Protein AF-0000000080673385 (afdb_homodimer)

Foldseek 3Di:
DDDPDDDPPPDDDPDPPPPPPPPPDDPFADWDQVLPQDDDPPDDRNPQAFFPDDDDAEVQQVDDPVRQQVLQDLLVFDWGWRPCQVPFFLSKAWIWTFFNPPDRHALKYKAKDKDKAWQDDPPPDPVPPPDDPPDDDDDDDPDDDPPPPPPPPCVVVVRVPTDIWMKIKMKMKAFDPHNRQNVLCRPPLVVQLRVQCSNCVVVLVVQLVVVVVVVVVVVPVPCPPDVVDPPPPVVVPDDGSVNSSLVSNQRSLVVSQVVVVVVSVNHSDDGFIWMWMWMQTPQKIKIWGFAQWWKWWFDPVAIGTQDHHAWCVVCLLLLQVVCVVPVVLCPLQADSKDWPDQDDPVQAQHKTWIDGSVDPDIDIDGDHPSNNHHHQWDDPDPAIAGVSHHTIQEGHDQQRIADDPPRRRDVVRYYSGIDMGMDRNVPDPDADQLTKMKIKDVLLCVVDPRRRLSVLSNVQVVVDDSVDSCSSNVSNSSSNDQQQADQDPPDSSFHAGPVGHGHGSRMIIMMIRGSNCSNPPDPPPPPPPPPPPPPPD/DDDPDDDPPPDDDPDPPPPPPPPPDDPFADWDQVLPQDDDPPPDRNPQAFFPDDDDAEVQQVDDPVVQQVLQDLLVFDWGWRPCQVPFFLSKAWIWTFFNPPDRHALKYKAKDKDKAWQDDPPPDPPPPPPDDPPDDDDDPPDDDPPPPPPPPCVVVVRVPTDIWMKIKMKMKAFDPHNRLNVLCRVPLVVQLRVQCSNCVVVLVVQLVVVVVVVVVVVPVPCPPDVVDCPPPVVVPDDGSVNSSLVSNQRSLVVSQVVVVVVSVNHSDDGFIWMWMWMQTPQKIKIWGFAQWWKWWFDPVAIGTQDHHAWCVVCLLLLLVVCVVPVVLCPLQADSKDWPDQDDPVQAQHKTWIDGSVDPDIDIDGDHPSNNHHHQWDDPDPAIAGVSHHTIQEGHDQQRIADDPPRGRDVVRYYSGIDMGMDRNVPDPDADQLTKMKIKDVLLCVVDPRRRLNVLSNVQVVPDDSVDSCSSNVSNSSSNDQQQADQDPPDSSFHAGPVGHGHGSRMIIMMIRGSNCSNPPDPPPPPPPPPPPPPPD

InterPro domains:
  IPR001932 PPM-type phosphatase-like domain [PF00481] (228-350)
  IPR001932 PPM-type phosphatase-like domain [PF00481] (383-488)
  IPR001932 PPM-type phosphatase-like domain [PS51746] (121-515)
  IPR001932 PPM-type phosphatase-like domain [SM00332] (125-513)
  IPR001932 PPM-type phosphatase-like domain [cd00143] (166-515)
  IPR015655 Protein phosphatase 2C [PTHR13832] (132-512)
  IPR036457 PPM-type phosphatase-like domain superfamily [G3DSA:3.60.40.10] (94-518)
  IPR036457 PPM-type phosphatase-like domain superfamily [SSF81606] (78-516)

Organism: Caenorhabditis japonica (NCBI:txid281687)

Sequence (1074 aa):
MDIAAKVMSVVGRTSTSSEPTTSSPAKIGKVMDVSDGAFIGGFIPSLIEKQKYPYSRPEFLFFSEEEITLSSDHSVRPVLCPRFPHRMPLYVGYAEAINAGKTLQNEDQASAKMLVLTQQGCMEASAINGNKETTNGVSNEIDDDVMLTPGTDDSDKLALFAPRADAALFNLFDGHAGSAVAVVASKCLHEHVKARLCEVLDMLLSMDRKENLNFGKHRSESSYSMSRMSISEDEESRIKSEHLVKGALESAFLEMDEQISQDKQVWRLPGGCAVISVLVLLGKLYVANAGDCRAVLVTSDGTKALSKDLTPGSERKRLQELAYRSPELIGNSFSRLEYSRKLTRKDLKSRVLYRDWFMDGWAMKTVKECDLRPPLISASSKKRRLLNTIGVSRGFGDHHLLTVDEKLSIKPFLSAVPEITVTNLRDMDTLTDKDVVIMASDGLWDVLTNEDAGLIVRSTLGSTDSSDSSRYTQAAQELVAAARGQQQAGNLKRWAMNTGGHASYDDITVFVIPLKYCAAPPTNLEEEEDDDMLSLEMDIAAKVMSVVGRTSTSSEPTTSSPAKIGKVMDVSDGAFIGGFIPSLIEKQKYPYSRPEFLFFSEEEITLSSDHSVRPVLCPRFPHRMPLYVGYAEAINAGKTLQNEDQASAKMLVLTQQGCMEASAINGNKETTNGVSNEIDDDVMLTPGTDDSDKLALFAPRADAALFNLFDGHAGSAVAVVASKCLHEHVKARLCEVLDMLLSMDRKENLNFGKHRSESSYSMSRMSISEDEESRIKSEHLVKGALESAFLEMDEQISQDKQVWRLPGGCAVISVLVLLGKLYVANAGDCRAVLVTSDGTKALSKDLTPGSERKRLQELAYRSPELIGNSFSRLEYSRKLTRKDLKSRVLYRDWFMDGWAMKTVKECDLRPPLISASSKKRRLLNTIGVSRGFGDHHLLTVDEKLSIKPFLSAVPEITVTNLRDMDTLTDKDVVIMASDGLWDVLTNEDAGLIVRSTLGSTDSSDSSRYTQAAQELVAAARGQQQAGNLKRWAMNTGGHASYDDITVFVIPLKYCAAPPTNLEEEEDDDMLSLE

Nearest PDB structures (foldseek):
  7n0z-assembly1_A  TM=9.622E-01  e=9.707E-46  Homo sapiens
  7l4j-assembly1_A  TM=9.646E-01  e=2.112E-45  Homo sapiens
  7l4j-assembly1_B  TM=9.594E-01  e=1.432E-45  Homo sapiens
  7kpr-assembly1_A  TM=9.391E-01  e=6.580E-46  Homo sapiens
  7l4i-assembly1_A  TM=9.632E-01  e=1.476E-44  Homo sapiens

Structure (mmCIF, N/CA/C/O backbone):
data_AF-0000000080673385-model_v1
#
loop_
_entity.id
_entity.type
_entity.pdbx_description
1 polymer 'PPM-type phosphatase domain-containing protein'
#
loop_
_atom_site.group_PDB
_atom_site.id
_atom_site.type_symbol
_atom_site.label_atom_id
_atom_site.label_alt_id
_atom_site.label_comp_id
_atom_site.label_asym_id
_atom_site.label_entity_id
_atom_site.label_seq_id
_atom_site.pdbx_PDB_ins_code
_atom_site.Cartn_x
_atom_site.Cartn_y
_atom_site.Cartn_z
_atom_site.occupancy
_atom_site.B_iso_or_equiv
_atom_site.auth_seq_id
_atom_site.auth_comp_id
_atom_site.auth_asym_id
_atom_site.auth_atom_id
_atom_site.pdbx_PDB_model_num
ATOM 1 N N . MET A 1 1 ? -67 -52.25 -28.266 1 21.48 1 MET A N 1
ATOM 2 C CA . MET A 1 1 ? -66.188 -51.469 -29.188 1 21.48 1 MET A CA 1
ATOM 3 C C . MET A 1 1 ? -66.188 -50 -28.828 1 21.48 1 MET A C 1
ATOM 5 O O . MET A 1 1 ? -67.25 -49.375 -28.781 1 21.48 1 MET A O 1
ATOM 9 N N . ASP A 1 2 ? -65.188 -49.312 -27.984 1 19.42 2 ASP A N 1
ATOM 10 C CA . ASP A 1 2 ? -65.188 -48.375 -26.859 1 19.42 2 ASP A CA 1
ATOM 11 C C . ASP A 1 2 ? -65.438 -46.969 -27.344 1 19.42 2 ASP A C 1
ATOM 13 O O . ASP A 1 2 ? -64.875 -46.531 -28.359 1 19.42 2 ASP A O 1
ATOM 17 N N . ILE A 1 3 ? -66.312 -46.062 -26.766 1 18.28 3 ILE A N 1
ATOM 18 C CA . ILE A 1 3 ? -67.312 -45 -26.906 1 18.28 3 ILE A CA 1
ATOM 19 C C . ILE A 1 3 ? -66.625 -43.625 -26.75 1 18.28 3 ILE A C 1
ATOM 21 O O . ILE A 1 3 ? -67.25 -42.594 -26.984 1 18.28 3 ILE A O 1
ATOM 25 N N . ALA A 1 4 ? -65.375 -43.531 -26.016 1 18.19 4 ALA A N 1
ATOM 26 C CA . ALA A 1 4 ? -65.25 -42.344 -25.156 1 18.19 4 ALA A CA 1
ATOM 27 C C . ALA A 1 4 ? -64.938 -41.094 -25.969 1 18.19 4 ALA A C 1
ATOM 29 O O . ALA A 1 4 ? -63.781 -40.906 -26.391 1 18.19 4 ALA A O 1
ATOM 30 N N . ALA A 1 5 ? -65.688 -40.406 -26.703 1 15.88 5 ALA A N 1
ATOM 31 C CA . ALA A 1 5 ? -65.625 -39.438 -27.781 1 15.88 5 ALA A CA 1
ATOM 32 C C . ALA A 1 5 ? -65.438 -38.031 -27.219 1 15.88 5 ALA A C 1
ATOM 34 O O . ALA A 1 5 ? -65.438 -37.031 -27.984 1 15.88 5 ALA A O 1
ATOM 35 N N . LYS A 1 6 ? -65.5 -37.969 -25.828 1 17.67 6 LYS A N 1
ATOM 36 C CA . LYS A 1 6 ? -66.188 -36.688 -25.531 1 17.67 6 LYS A CA 1
ATOM 37 C C . LYS A 1 6 ? -65.5 -35.531 -26.266 1 17.67 6 LYS A C 1
ATOM 39 O O . LYS A 1 6 ? -64.375 -35.656 -26.734 1 17.67 6 LYS A O 1
ATOM 44 N N . VAL A 1 7 ? -65.438 -34.312 -25.578 1 17.64 7 VAL A N 1
ATOM 45 C CA . VAL A 1 7 ? -65.938 -32.938 -25.484 1 17.64 7 VAL A CA 1
ATOM 46 C C . VAL A 1 7 ? -64.75 -31.969 -25.781 1 17.64 7 VAL A C 1
ATOM 48 O O . VAL A 1 7 ? -63.75 -32 -25.125 1 17.64 7 VAL A O 1
ATOM 51 N N . MET A 1 8 ? -64.562 -31.375 -27 1 19.7 8 MET A N 1
ATOM 52 C CA . MET A 1 8 ? -63.531 -30.531 -27.594 1 19.7 8 MET A CA 1
ATOM 53 C C . MET A 1 8 ? -63.531 -29.141 -26.969 1 19.7 8 MET A C 1
ATOM 55 O O . MET A 1 8 ? -64.188 -28.219 -27.516 1 19.7 8 MET A O 1
ATOM 59 N N . SER A 1 9 ? -63.844 -29.062 -25.625 1 18.08 9 SER A N 1
ATOM 60 C CA . SER A 1 9 ? -64.188 -27.703 -25.188 1 18.08 9 SER A CA 1
ATOM 61 C C . SER A 1 9 ? -63.094 -26.703 -25.562 1 18.08 9 SER A C 1
ATOM 63 O O . SER A 1 9 ? -61.906 -26.969 -25.375 1 18.08 9 SER A O 1
ATOM 65 N N . VAL A 1 10 ? -63.344 -25.766 -26.484 1 21.64 10 VAL A N 1
ATOM 66 C CA . VAL A 1 10 ? -62.688 -24.656 -27.188 1 21.64 10 VAL A CA 1
ATOM 67 C C . VAL A 1 10 ? -62.344 -23.547 -26.188 1 21.64 10 VAL A C 1
ATOM 69 O O . VAL A 1 10 ? -63.094 -22.594 -26.031 1 21.64 10 VAL A O 1
ATOM 72 N N . VAL A 1 11 ? -61.969 -23.891 -24.922 1 20.58 11 VAL A N 1
ATOM 73 C CA . VAL A 1 11 ? -61.906 -22.906 -23.844 1 20.58 11 VAL A CA 1
ATOM 74 C C . VAL A 1 11 ? -61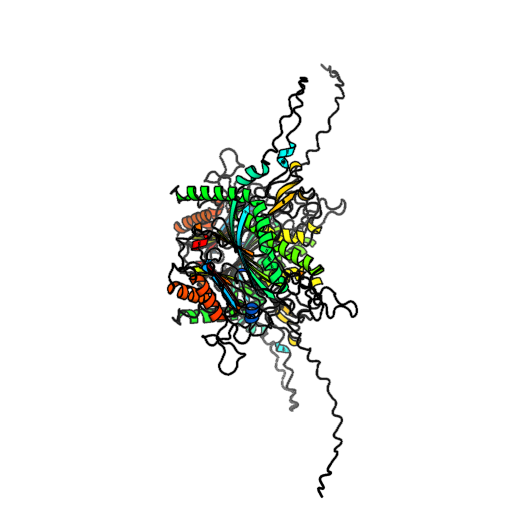.094 -21.703 -24.281 1 20.58 11 VAL A C 1
ATOM 76 O O . VAL A 1 11 ? -60.188 -21.828 -25.109 1 20.58 11 VAL A O 1
ATOM 79 N N . GLY A 1 12 ? -61.406 -20.469 -23.656 1 20.03 12 GLY A N 1
ATOM 80 C CA . GLY A 1 12 ? -61.375 -19.016 -23.734 1 20.03 12 GLY A CA 1
ATOM 81 C C . GLY A 1 12 ? -59.969 -18.438 -23.781 1 20.03 12 GLY A C 1
ATOM 82 O O . GLY A 1 12 ? -59 -19.078 -23.328 1 20.03 12 GLY A O 1
ATOM 83 N N . ARG A 1 13 ? -59.688 -17.328 -24.547 1 22.39 13 ARG A N 1
ATOM 84 C CA . ARG A 1 13 ? -58.75 -16.359 -25.062 1 22.39 13 ARG A CA 1
ATOM 85 C C . ARG A 1 13 ? -58.094 -15.586 -23.922 1 22.39 13 ARG A C 1
ATOM 87 O O . ARG A 1 13 ? -58.375 -14.398 -23.734 1 22.39 13 ARG A O 1
ATOM 94 N N . THR A 1 14 ? -57.844 -16.203 -22.734 1 21.56 14 THR A N 1
ATOM 95 C CA . THR A 1 14 ? -57.406 -15.336 -21.656 1 21.56 14 THR A CA 1
ATOM 96 C C . THR A 1 14 ? -56.156 -14.562 -22.062 1 21.56 14 THR A C 1
ATOM 98 O O . THR A 1 14 ? -55.281 -15.094 -22.75 1 21.56 14 THR A O 1
ATOM 101 N N . SER A 1 15 ? -56.156 -13.18 -21.875 1 24.48 15 SER A N 1
ATOM 102 C CA . SER A 1 15 ? -55.312 -12.031 -22.156 1 24.48 15 SER A CA 1
ATOM 103 C C . SER A 1 15 ? -53.906 -12.234 -21.594 1 24.48 15 SER A C 1
ATOM 105 O O . SER A 1 15 ? -53.719 -12.484 -20.406 1 24.48 15 SER A O 1
ATOM 107 N N . THR A 1 16 ? -52.906 -12.773 -22.281 1 23.86 16 THR A N 1
ATOM 108 C CA . THR A 1 16 ? -51.562 -13.234 -21.953 1 23.86 16 THR A CA 1
ATOM 109 C C . THR A 1 16 ? -50.688 -12.078 -21.469 1 23.86 16 THR A C 1
ATOM 111 O O . THR A 1 16 ? -50.312 -11.203 -22.266 1 23.86 16 THR A O 1
ATOM 114 N N . SER A 1 17 ? -51 -11.531 -20.25 1 24.64 17 SER A N 1
ATOM 115 C CA . SER A 1 17 ? -50.219 -10.43 -19.703 1 24.64 17 SER A CA 1
ATOM 116 C C . SER A 1 17 ? -48.719 -10.719 -19.797 1 24.64 17 SER A C 1
ATOM 118 O O . SER A 1 17 ? -48.281 -11.828 -19.516 1 24.64 17 SER A O 1
ATOM 120 N N . SER A 1 18 ? -48 -9.93 -20.641 1 26.42 18 SER A N 1
ATOM 121 C CA . SER A 1 18 ? -46.562 -9.945 -21 1 26.42 18 SER A CA 1
ATOM 122 C C . SER A 1 18 ? -45.688 -9.984 -19.766 1 26.42 18 SER A C 1
ATOM 124 O O . SER A 1 18 ? -45.75 -9.086 -18.922 1 26.42 18 SER A O 1
ATOM 126 N N . GLU A 1 19 ? -45.469 -11.133 -19.172 1 28.05 19 GLU A N 1
ATOM 127 C CA . GLU A 1 19 ? -44.562 -11.289 -18.016 1 28.05 19 GLU A CA 1
ATOM 128 C C . GLU A 1 19 ? -43.25 -10.578 -18.25 1 28.05 19 GLU A C 1
ATOM 130 O O . GLU A 1 19 ? -42.688 -10.633 -19.359 1 28.05 19 GLU A O 1
ATOM 135 N N . PRO A 1 20 ? -42.938 -9.57 -17.359 1 30.69 20 PRO A N 1
ATOM 136 C CA . PRO A 1 20 ? -41.688 -8.812 -17.484 1 30.69 20 PRO A CA 1
ATOM 137 C C . PRO A 1 20 ? -40.469 -9.703 -17.75 1 30.69 20 PRO A C 1
ATOM 139 O O . PRO A 1 20 ? -40.469 -10.875 -17.391 1 30.69 20 PRO A O 1
ATOM 142 N N . THR A 1 21 ? -39.812 -9.531 -18.938 1 29.11 21 THR A N 1
ATOM 143 C CA . THR A 1 21 ? -38.562 -10.109 -19.406 1 29.11 21 THR A CA 1
ATOM 144 C C . THR A 1 21 ? -37.594 -10.273 -18.25 1 29.11 21 THR A C 1
ATOM 146 O O . THR A 1 21 ? -37.188 -9.289 -17.625 1 29.11 21 THR A O 1
ATOM 149 N N . THR A 1 22 ? -37.812 -11.297 -17.422 1 30.64 22 THR A N 1
ATOM 150 C CA . THR A 1 22 ? -36.781 -11.695 -16.469 1 30.64 22 THR A CA 1
ATOM 151 C C . THR A 1 22 ? -35.406 -11.586 -17.109 1 30.64 22 THR A C 1
ATOM 153 O O . THR A 1 22 ? -35.125 -12.227 -18.125 1 30.64 22 THR A O 1
ATOM 156 N N . SER A 1 23 ? -34.812 -10.398 -17.047 1 32.47 23 SER A N 1
ATOM 157 C CA . SER A 1 23 ? -33.438 -10.164 -17.453 1 32.47 23 SER A CA 1
ATOM 158 C C . SER A 1 23 ? -32.562 -11.391 -17.172 1 32.47 23 SER A C 1
ATOM 160 O O . SER A 1 23 ? -32.656 -11.984 -16.094 1 32.47 23 SER A O 1
ATOM 162 N N . SER A 1 24 ? -32.375 -12.234 -18.203 1 32.16 24 SER A N 1
ATOM 163 C CA . SER A 1 24 ? -31.469 -13.359 -18.172 1 32.16 24 SER A CA 1
ATOM 164 C C . SER A 1 24 ? -30.297 -13.094 -17.219 1 32.16 24 SER A C 1
ATOM 166 O O . SER A 1 24 ? -29.766 -11.992 -17.172 1 32.16 24 SER A O 1
ATOM 168 N N . PRO A 1 25 ? -30.297 -13.859 -16.156 1 35.34 25 PRO A N 1
ATOM 169 C CA . PRO A 1 25 ? -29.156 -13.703 -15.266 1 35.34 25 PRO A CA 1
ATOM 170 C C . PRO A 1 25 ? -27.844 -13.5 -16.031 1 35.34 25 PRO A C 1
ATOM 172 O O . PRO A 1 25 ? -27.656 -14.062 -17.109 1 35.34 25 PRO A O 1
ATOM 175 N N . ALA A 1 26 ? -27.219 -12.414 -15.914 1 42.31 26 ALA A N 1
ATOM 176 C CA . ALA A 1 26 ? -25.922 -12.109 -16.516 1 42.31 26 ALA A CA 1
ATOM 177 C C . ALA A 1 26 ? -25 -13.328 -16.469 1 42.31 26 ALA A C 1
ATOM 179 O O . ALA A 1 26 ? -24.766 -13.891 -15.406 1 42.31 26 ALA A O 1
ATOM 180 N N . LYS A 1 27 ? -24.812 -14.094 -17.562 1 39.09 27 LYS A N 1
ATOM 181 C CA . LYS A 1 27 ? -23.891 -15.211 -17.797 1 39.09 27 LYS A CA 1
ATOM 182 C C . LYS A 1 27 ? -22.5 -14.906 -17.219 1 39.09 27 LYS A C 1
ATOM 184 O O . LYS A 1 27 ? -21.75 -14.133 -17.812 1 39.09 27 LYS A O 1
ATOM 189 N N . ILE A 1 28 ? -22.281 -15.117 -15.953 1 42.72 28 ILE A N 1
ATOM 190 C CA . ILE A 1 28 ? -21.047 -14.922 -15.195 1 42.72 28 ILE A CA 1
ATOM 191 C C . ILE A 1 28 ? -20.031 -15.992 -15.57 1 42.72 28 ILE A C 1
ATOM 193 O O . ILE A 1 28 ? -20.359 -17.188 -15.633 1 42.72 28 ILE A O 1
ATOM 197 N N . GLY A 1 29 ? -18.828 -15.727 -16.094 1 42.59 29 GLY A N 1
ATOM 198 C CA . GLY A 1 29 ? -17.688 -16.609 -16.219 1 42.59 29 GLY A CA 1
ATOM 199 C C . GLY A 1 29 ? -17.422 -17.047 -17.641 1 42.59 29 GLY A C 1
ATOM 200 O O . GLY A 1 29 ? -16.516 -17.844 -17.906 1 42.59 29 GLY A O 1
ATOM 201 N N . LYS A 1 30 ? -18.297 -16.797 -18.594 1 44.22 30 LYS A N 1
ATOM 202 C CA . LYS A 1 30 ? -18 -17.234 -19.969 1 44.22 30 LYS A CA 1
ATOM 203 C C . LYS A 1 30 ? -16.969 -16.312 -20.625 1 44.22 30 LYS A C 1
ATOM 205 O O . LYS A 1 30 ? -17.094 -15.078 -20.531 1 44.22 30 LYS A O 1
ATOM 210 N N . VAL A 1 31 ? -15.734 -16.75 -20.859 1 48.03 31 VAL A N 1
ATOM 211 C CA . VAL A 1 31 ? -14.586 -16.031 -21.391 1 48.03 31 VAL A CA 1
ATOM 212 C C . VAL A 1 31 ? -14.5 -16.25 -22.906 1 48.03 31 VAL A C 1
ATOM 214 O O . VAL A 1 31 ? -14.719 -17.359 -23.391 1 48.03 31 VAL A O 1
ATOM 217 N N . MET A 1 32 ? -14.656 -15.172 -23.75 1 44.88 32 MET A N 1
ATOM 218 C CA . MET A 1 32 ? -14.258 -15.305 -25.141 1 44.88 32 MET A CA 1
ATOM 219 C C . MET A 1 32 ? -12.797 -14.906 -25.328 1 44.88 32 MET A C 1
ATOM 221 O O . MET A 1 32 ? -12.375 -13.852 -24.859 1 44.88 32 MET A O 1
ATOM 225 N N . ASP A 1 33 ? -11.938 -15.867 -25.453 1 47.81 33 ASP A N 1
ATOM 226 C CA . ASP A 1 33 ? -10.57 -15.586 -25.875 1 47.81 33 ASP A CA 1
ATOM 227 C C . ASP A 1 33 ? -10.461 -15.594 -27.406 1 47.81 33 ASP A C 1
ATOM 229 O O . ASP A 1 33 ? -10.68 -16.625 -28.047 1 47.81 33 ASP A O 1
ATOM 233 N N . VAL A 1 34 ? -10.344 -14.453 -28.016 1 48.47 34 VAL A N 1
ATOM 234 C CA . VAL A 1 34 ? -10.352 -14.297 -29.469 1 48.47 34 VAL A CA 1
ATOM 235 C C . VAL A 1 34 ? -9.273 -15.18 -30.078 1 48.47 34 VAL A C 1
ATOM 237 O O . VAL A 1 34 ? -9.312 -15.477 -31.281 1 48.47 34 VAL A O 1
ATOM 240 N N . SER A 1 35 ? -8.281 -15.445 -29.297 1 42.81 35 SER A N 1
ATOM 241 C CA . SER A 1 35 ? -7.312 -16.344 -29.906 1 42.81 35 SER A CA 1
ATOM 242 C C . SER A 1 35 ? -7.938 -17.703 -30.219 1 42.81 35 SER A C 1
ATOM 244 O O . SER A 1 35 ? -7.344 -18.531 -30.922 1 42.81 35 SER A O 1
ATOM 246 N N . ASP A 1 36 ? -9.016 -17.938 -29.562 1 44.47 36 ASP A N 1
ATOM 247 C CA . ASP A 1 36 ? -9.711 -19.156 -29.938 1 44.47 36 ASP A CA 1
ATOM 248 C C . ASP A 1 36 ? -10.422 -18.984 -31.281 1 44.47 36 ASP A C 1
ATOM 250 O O . ASP A 1 36 ? -11.211 -18.047 -31.469 1 44.47 36 ASP A O 1
ATOM 254 N N . GLY A 1 37 ? -9.852 -19.188 -32.312 1 36.88 37 GLY A N 1
ATOM 255 C CA . GLY A 1 37 ? -10.164 -19.094 -33.719 1 36.88 37 GLY A CA 1
ATOM 256 C C . GLY A 1 37 ? -11.633 -19.312 -34.031 1 36.88 37 GLY A C 1
ATOM 257 O O . GLY A 1 37 ? -12.039 -19.312 -35.188 1 36.88 37 GLY A O 1
ATOM 258 N N . ALA A 1 38 ? -12.445 -19.875 -33.062 1 35.78 38 ALA A N 1
ATOM 259 C CA . ALA A 1 38 ? -13.68 -20.188 -33.781 1 35.78 38 ALA A CA 1
ATOM 260 C C . ALA A 1 38 ? -14.359 -18.906 -34.281 1 35.78 38 ALA A C 1
ATOM 262 O O . ALA A 1 38 ? -14.797 -18.828 -35.438 1 35.78 38 ALA A O 1
ATOM 263 N N . PHE A 1 39 ? -15.031 -18.109 -33.375 1 32.19 39 PHE A N 1
ATOM 264 C CA . PHE A 1 39 ? -16.094 -17.281 -33.938 1 32.19 39 PHE A CA 1
ATOM 265 C C . PHE A 1 39 ? -15.57 -15.875 -34.219 1 32.19 39 PHE A C 1
ATOM 267 O O . PHE A 1 39 ? -16.297 -14.891 -34.062 1 32.19 39 PHE A O 1
ATOM 274 N N . ILE A 1 40 ? -14.391 -15.469 -34.281 1 30.55 40 ILE A N 1
ATOM 275 C CA . ILE A 1 40 ? -14.258 -14.078 -34.688 1 30.55 40 ILE A CA 1
ATOM 276 C C . ILE A 1 40 ? -14.523 -13.945 -36.188 1 30.55 40 ILE A C 1
ATOM 278 O O . ILE A 1 40 ? -13.898 -14.641 -37 1 30.55 40 ILE A O 1
ATOM 282 N N . GLY A 1 41 ? -15.547 -13.016 -36.719 1 30.67 41 GLY A N 1
ATOM 283 C CA . GLY A 1 41 ? -16.203 -12.375 -37.844 1 30.67 41 GLY A CA 1
ATOM 284 C C . GLY A 1 41 ? -16.438 -13.312 -39 1 30.67 41 GLY A C 1
ATOM 285 O O . GLY A 1 41 ? -15.664 -13.336 -39.969 1 30.67 41 GLY A O 1
ATOM 286 N N . GLY A 1 42 ? -17.062 -14.422 -39.156 1 33.75 42 GLY A N 1
ATOM 287 C CA . GLY A 1 42 ? -17.453 -15.461 -40.094 1 33.75 42 GLY A CA 1
ATOM 288 C C . GLY A 1 42 ? -16.266 -16.203 -40.688 1 33.75 42 GLY A C 1
ATOM 289 O O . GLY A 1 42 ? -16.25 -17.438 -40.75 1 33.75 42 GLY A O 1
ATOM 290 N N . PHE A 1 43 ? -15.445 -15.602 -41.812 1 34.28 43 PHE A N 1
ATOM 291 C CA . PHE A 1 43 ? -14.766 -16.266 -42.906 1 34.28 43 PHE A CA 1
ATOM 292 C C . PHE A 1 43 ? -13.398 -16.781 -42.469 1 34.28 43 PHE A C 1
ATOM 294 O O . PHE A 1 43 ? -12.875 -17.75 -43.031 1 34.28 43 PHE A O 1
ATOM 301 N N . ILE A 1 44 ? -12.352 -15.883 -41.969 1 35.25 44 ILE A N 1
ATOM 302 C CA . ILE A 1 44 ? -10.984 -16.375 -42.094 1 35.25 44 ILE A CA 1
ATOM 303 C C . ILE A 1 44 ? -10.648 -17.234 -40.844 1 35.25 44 ILE A C 1
ATOM 305 O O . ILE A 1 44 ? -10.688 -16.734 -39.719 1 35.25 44 ILE A O 1
ATOM 309 N N . PRO A 1 45 ? -10.703 -18.516 -40.812 1 38.44 45 PRO A N 1
ATOM 310 C CA . PRO A 1 45 ? -10.219 -19.453 -39.781 1 38.44 45 PRO A CA 1
ATOM 311 C C . PRO A 1 45 ? -8.891 -19.016 -39.188 1 38.44 45 PRO A C 1
ATOM 313 O O . PRO A 1 45 ? -8.023 -18.484 -39.875 1 38.44 45 PRO A O 1
ATOM 316 N N . SER A 1 46 ? -8.789 -18.453 -38.094 1 46.19 46 SER A N 1
ATOM 317 C CA . SER A 1 46 ? -7.48 -18.266 -37.469 1 46.19 46 SER A CA 1
ATOM 318 C C . SER A 1 46 ? -6.602 -19.5 -37.625 1 46.19 46 SER A C 1
ATOM 320 O O . SER A 1 46 ? -7 -20.594 -37.25 1 46.19 46 SER A O 1
ATOM 322 N N . LEU A 1 47 ? -5.898 -19.656 -38.625 1 44.91 47 LEU A N 1
ATOM 323 C CA . LEU A 1 47 ? -4.953 -20.672 -39.062 1 44.91 47 LEU A CA 1
ATOM 324 C C . LEU A 1 47 ? -3.982 -21.047 -37.969 1 44.91 47 LEU A C 1
ATOM 326 O O . LEU A 1 47 ? -3.08 -21.859 -38.156 1 44.91 47 LEU A O 1
ATOM 330 N N . ILE A 1 48 ? -3.871 -20.234 -36.938 1 49.62 48 ILE A N 1
ATOM 331 C CA . ILE A 1 48 ? -2.732 -20.594 -36.094 1 49.62 48 ILE A CA 1
ATOM 332 C C . ILE A 1 48 ? -3.096 -21.766 -35.188 1 49.62 48 ILE A C 1
ATOM 334 O O . ILE A 1 48 ? -3.912 -21.641 -34.281 1 49.62 48 ILE A O 1
ATOM 338 N N . GLU A 1 49 ? -3.188 -23.016 -35.625 1 59.47 49 GLU A N 1
ATOM 339 C CA . GLU A 1 49 ? -3.613 -24.219 -34.906 1 59.47 49 GLU A CA 1
ATOM 340 C C . GLU A 1 49 ? -2.477 -24.797 -34.062 1 59.47 49 GLU A C 1
ATOM 342 O O . GLU A 1 49 ? -2.707 -25.641 -33.219 1 59.47 49 GLU A O 1
ATOM 347 N N . LYS A 1 50 ? -1.166 -24.234 -34.156 1 69.88 50 LYS A N 1
ATOM 348 C CA . LYS A 1 50 ? -0.1 -25 -33.531 1 69.88 50 LYS A CA 1
ATOM 349 C C . LYS A 1 50 ? 0.329 -24.344 -32.219 1 69.88 50 LYS A C 1
ATOM 351 O O . LYS A 1 50 ? 0.309 -23.109 -32.094 1 69.88 50 LYS A O 1
ATOM 356 N N . GLN A 1 51 ? 0.474 -25.281 -31.156 1 77.38 51 GLN A N 1
ATOM 357 C CA . GLN A 1 51 ? 1.044 -24.844 -29.891 1 77.38 51 GLN A CA 1
ATOM 358 C C . GLN A 1 51 ? 2.566 -24.781 -29.953 1 77.38 51 GLN A C 1
ATOM 360 O O . GLN A 1 51 ? 3.193 -25.594 -30.656 1 77.38 51 GLN A O 1
ATOM 365 N N . LYS A 1 52 ? 3.152 -23.766 -29.391 1 79.75 52 LYS A N 1
ATOM 366 C CA . LYS A 1 52 ? 4.602 -23.578 -29.375 1 79.75 52 LYS A CA 1
ATOM 367 C C . LYS A 1 52 ? 5.305 -24.797 -28.766 1 79.75 52 LYS A C 1
ATOM 369 O O . LYS A 1 52 ? 6.32 -25.25 -29.297 1 79.75 52 LYS A O 1
ATOM 374 N N . TYR A 1 53 ? 4.762 -25.25 -27.562 1 89.38 53 TYR A N 1
ATOM 375 C CA . TYR A 1 53 ? 5.258 -26.438 -26.891 1 89.38 53 TYR A CA 1
ATOM 376 C C . TYR A 1 53 ? 4.133 -27.438 -26.656 1 89.38 53 TYR A C 1
ATOM 378 O O . TYR A 1 53 ? 3.01 -27.062 -26.312 1 89.38 53 TYR A O 1
ATOM 386 N N . PRO A 1 54 ? 4.434 -28.672 -26.828 1 89.94 54 PRO A N 1
ATOM 387 C CA . PRO A 1 54 ? 3.42 -29.672 -26.484 1 89.94 54 PRO A CA 1
ATOM 388 C C . PRO A 1 54 ? 3.148 -29.719 -24.969 1 89.94 54 PRO A C 1
ATOM 390 O O . PRO A 1 54 ? 4.02 -29.375 -24.172 1 89.94 54 PRO A O 1
ATOM 393 N N . TYR A 1 55 ? 1.964 -30.141 -24.703 1 93 55 TYR A N 1
ATOM 394 C CA . TYR A 1 55 ? 1.605 -30.281 -23.297 1 93 55 TYR A CA 1
ATOM 395 C C . TYR A 1 55 ? 2.539 -31.266 -22.594 1 93 55 TYR A C 1
ATOM 397 O O . TYR A 1 55 ? 2.857 -32.312 -23.125 1 93 55 TYR A O 1
ATOM 405 N N . SER A 1 56 ? 3.051 -30.859 -21.484 1 93.38 56 SER A N 1
ATOM 406 C CA . SER A 1 56 ? 3.922 -31.672 -20.641 1 93.38 56 SER A CA 1
ATOM 407 C C . SER A 1 56 ? 3.75 -31.312 -19.172 1 93.38 56 SER A C 1
ATOM 409 O O . SER A 1 56 ? 3.076 -30.344 -18.844 1 93.38 56 SER A O 1
ATOM 411 N N . ARG A 1 57 ? 4.199 -32.156 -18.375 1 96.12 57 ARG A N 1
ATOM 412 C CA . ARG A 1 57 ? 4.293 -31.875 -16.953 1 96.12 57 ARG A CA 1
ATOM 413 C C . ARG A 1 57 ? 5.68 -31.344 -16.594 1 96.12 57 ARG A C 1
ATOM 415 O O . ARG A 1 57 ? 6.586 -31.344 -17.438 1 96.12 57 ARG A O 1
ATOM 422 N N . PRO A 1 58 ? 5.863 -30.797 -15.391 1 96.56 58 PRO A N 1
ATOM 423 C CA . PRO A 1 58 ? 7.184 -30.281 -15.023 1 96.56 58 PRO A CA 1
ATOM 424 C C . PRO A 1 58 ? 8.312 -31.266 -15.336 1 96.56 58 PRO A C 1
ATOM 426 O O . PRO A 1 58 ? 8.156 -32.469 -15.109 1 96.56 58 PRO A O 1
ATOM 429 N N . GLU A 1 59 ? 9.438 -30.781 -15.766 1 93.88 59 GLU A N 1
ATOM 430 C CA . GLU A 1 59 ? 10.539 -31.578 -16.281 1 93.88 59 GLU A CA 1
ATOM 431 C C . GLU A 1 59 ? 11.117 -32.5 -15.188 1 93.88 59 GLU A C 1
ATOM 433 O O . GLU A 1 59 ? 11.531 -33.625 -15.461 1 93.88 59 GLU A O 1
ATOM 438 N N . PHE A 1 60 ? 11.133 -32.031 -14 1 95.06 60 PHE A N 1
ATOM 439 C CA . PHE A 1 60 ? 11.789 -32.75 -12.93 1 95.06 60 PHE A CA 1
ATOM 440 C C . PHE A 1 60 ? 10.984 -34 -12.516 1 95.06 60 PHE A C 1
ATOM 442 O O . PHE A 1 60 ? 11.453 -34.812 -11.75 1 95.06 60 PHE A O 1
ATOM 449 N N . LEU A 1 61 ? 9.797 -34.094 -13.039 1 94.81 61 LEU A N 1
ATOM 450 C CA . LEU A 1 61 ? 8.992 -35.281 -12.758 1 94.81 61 LEU A CA 1
ATOM 451 C C . LEU A 1 61 ? 9.461 -36.438 -13.609 1 94.81 61 LEU A C 1
ATOM 453 O O . LEU A 1 61 ? 9.266 -37.594 -13.234 1 94.81 61 LEU A O 1
ATOM 457 N N . PHE A 1 62 ? 10.016 -36.281 -14.812 1 92 62 PHE A N 1
ATOM 458 C CA . PHE A 1 62 ? 10.523 -37.25 -15.758 1 92 62 PHE A CA 1
ATOM 459 C C . PHE A 1 62 ? 9.414 -38.219 -16.172 1 92 62 PHE A C 1
ATOM 461 O O . PHE A 1 62 ? 9.617 -39.438 -16.203 1 92 62 PHE A O 1
ATOM 468 N N . PHE A 1 63 ? 8.328 -37.625 -16.453 1 91.19 63 PHE A N 1
ATOM 469 C CA . PHE A 1 63 ? 7.188 -38.469 -16.797 1 91.19 63 PHE A CA 1
ATOM 470 C C . PHE A 1 63 ? 7.289 -38.906 -18.25 1 91.19 63 PHE A C 1
ATOM 472 O O . PHE A 1 63 ? 7.648 -38.125 -19.141 1 91.19 63 PHE A O 1
ATOM 479 N N . SER A 1 64 ? 6.992 -40.188 -18.438 1 89.88 64 SER A N 1
ATOM 480 C CA . SER A 1 64 ? 6.773 -40.719 -19.781 1 89.88 64 SER A CA 1
ATOM 481 C C . SER A 1 64 ? 5.41 -40.312 -20.328 1 89.88 64 SER A C 1
ATOM 483 O O . SER A 1 64 ? 4.609 -39.688 -19.609 1 89.88 64 SER A O 1
ATOM 485 N N . GLU A 1 65 ? 5.188 -40.656 -21.562 1 90.12 65 GLU A N 1
ATOM 486 C CA . GLU A 1 65 ? 3.902 -40.312 -22.172 1 90.12 65 GLU A CA 1
ATOM 487 C C . GLU A 1 65 ? 2.758 -41.031 -21.453 1 90.12 65 GLU A C 1
ATOM 489 O O . GLU A 1 65 ? 1.663 -40.469 -21.328 1 90.12 65 GLU A O 1
ATOM 494 N N . GLU A 1 66 ? 3.068 -42.188 -21.078 1 90.44 66 GLU A N 1
ATOM 495 C CA . GLU A 1 66 ? 2.057 -42.938 -20.344 1 90.44 66 GLU A CA 1
ATOM 496 C C . GLU A 1 66 ? 1.741 -42.281 -19 1 90.44 66 GLU A C 1
ATOM 498 O O . GLU A 1 66 ? 0.581 -42.25 -18.594 1 90.44 66 GLU A O 1
ATOM 503 N N . GLU A 1 67 ? 2.775 -41.812 -18.422 1 90.19 67 GLU A N 1
ATOM 504 C CA . GLU A 1 67 ? 2.598 -41.188 -17.109 1 90.19 67 GLU A CA 1
ATOM 505 C C . GLU A 1 67 ? 1.865 -39.875 -17.234 1 90.19 67 GLU A C 1
ATOM 507 O O . GLU A 1 67 ? 1.104 -39.469 -16.344 1 90.19 67 GLU A O 1
ATOM 512 N N . ILE A 1 68 ? 2.09 -39.219 -18.281 1 91.81 68 ILE A N 1
ATOM 513 C CA . ILE A 1 68 ? 1.377 -37.969 -18.547 1 91.81 68 ILE A CA 1
ATOM 514 C C . ILE A 1 68 ? -0.116 -38.25 -18.703 1 91.81 68 ILE A C 1
ATOM 516 O O . ILE A 1 68 ? -0.953 -37.5 -18.203 1 91.81 68 ILE A O 1
ATOM 520 N N . THR A 1 69 ? -0.41 -39.312 -19.344 1 90.5 69 THR A N 1
ATOM 521 C CA . THR A 1 69 ? -1.803 -39.719 -19.5 1 90.5 69 THR A CA 1
ATOM 522 C C . THR A 1 69 ? -2.42 -40.062 -18.156 1 90.5 69 THR A C 1
ATOM 524 O O . THR A 1 69 ? -3.57 -39.719 -17.875 1 90.5 69 THR A O 1
ATOM 527 N N . LEU A 1 70 ? -1.651 -40.688 -17.391 1 89.44 70 LEU A N 1
ATOM 528 C CA . LEU A 1 70 ? -2.111 -41.062 -16.062 1 89.44 70 LEU A CA 1
ATOM 529 C C . LEU A 1 70 ? -2.361 -39.812 -15.203 1 89.44 70 LEU A C 1
ATOM 531 O O . LEU A 1 70 ? -3.242 -39.844 -14.344 1 89.44 70 LEU A O 1
ATOM 535 N N . SER A 1 71 ? -1.535 -38.844 -15.367 1 91.31 71 SER A N 1
ATOM 536 C CA . SER A 1 71 ? -1.653 -37.594 -14.586 1 91.31 71 SER A CA 1
ATOM 537 C C . SER A 1 71 ? -2.963 -36.875 -14.883 1 91.31 71 SER A C 1
ATOM 539 O O . SER A 1 71 ? -3.389 -36.031 -14.117 1 91.31 71 SER A O 1
ATOM 541 N N . SER A 1 72 ? -3.678 -37.25 -15.938 1 92.25 72 SER A N 1
ATOM 542 C CA . SER A 1 72 ? -4.926 -36.625 -16.344 1 92.25 72 SER A CA 1
ATOM 543 C C . SER A 1 72 ? -6.133 -37.469 -15.953 1 92.25 72 SER A C 1
ATOM 545 O O . SER A 1 72 ? -7.238 -37.25 -16.453 1 92.25 72 SER A O 1
ATOM 547 N N . ASP A 1 73 ? -5.914 -38.406 -15.117 1 92.19 73 ASP A N 1
ATOM 548 C CA . ASP A 1 73 ? -7.016 -39.25 -14.68 1 92.19 73 ASP A CA 1
ATOM 549 C C . ASP A 1 73 ? -7.852 -38.562 -13.602 1 92.19 73 ASP A C 1
ATOM 551 O O . ASP A 1 73 ? -7.438 -38.469 -12.445 1 92.19 73 ASP A O 1
ATOM 555 N N . HIS A 1 74 ? -9.008 -38.25 -13.906 1 91.88 74 HIS A N 1
ATOM 556 C CA . HIS A 1 74 ? -9.883 -37.5 -13.016 1 91.88 74 HIS A CA 1
ATOM 557 C C . HIS A 1 74 ? -10.555 -38.406 -12 1 91.88 74 HIS A C 1
ATOM 559 O O . HIS A 1 74 ? -11.109 -37.938 -11 1 91.88 74 HIS A O 1
ATOM 565 N N . SER A 1 75 ? -10.594 -39.656 -12.273 1 88.88 75 SER A N 1
ATOM 566 C CA . SER A 1 75 ? -11.289 -40.594 -11.398 1 88.88 75 SER A CA 1
ATOM 567 C C . SER A 1 75 ? -10.5 -40.844 -10.125 1 88.88 75 SER A C 1
ATOM 569 O O . SER A 1 75 ? -11.07 -40.938 -9.039 1 88.88 75 SER A O 1
ATOM 571 N N . VAL A 1 76 ? -9.266 -40.969 -10.32 1 89.94 76 VAL A N 1
ATOM 572 C CA . VAL A 1 76 ? -8.43 -41.312 -9.18 1 89.94 76 VAL A CA 1
ATOM 573 C C . VAL A 1 76 ? -7.715 -40.062 -8.648 1 89.94 76 VAL A C 1
ATOM 575 O O . VAL A 1 76 ? -7.469 -39.969 -7.449 1 89.94 76 VAL A O 1
ATOM 578 N N . ARG A 1 77 ? -7.422 -39.156 -9.57 1 94.69 77 ARG A N 1
ATOM 579 C CA . ARG A 1 77 ? -6.656 -37.969 -9.227 1 94.69 77 ARG A CA 1
ATOM 580 C C . ARG A 1 77 ? -5.41 -38.312 -8.43 1 94.69 77 ARG A C 1
ATOM 582 O O . ARG A 1 77 ? -5.23 -37.844 -7.301 1 94.69 77 ARG A O 1
ATOM 589 N N . PRO A 1 78 ? -4.531 -39.031 -8.961 1 95.31 78 PRO A N 1
ATOM 590 C CA . PRO A 1 78 ? -3.348 -39.5 -8.227 1 95.31 78 PRO A CA 1
ATOM 591 C C . PRO A 1 78 ? -2.451 -38.344 -7.777 1 95.31 78 PRO A C 1
ATOM 593 O O . PRO A 1 78 ? -2.297 -37.375 -8.5 1 95.31 78 PRO A O 1
ATOM 596 N N . VAL A 1 79 ? -1.951 -38.5 -6.574 1 97.12 79 VAL A N 1
ATOM 597 C CA . VAL A 1 79 ? -0.944 -37.562 -6.105 1 97.12 79 VAL A CA 1
ATOM 598 C C . VAL A 1 79 ? 0.412 -37.906 -6.719 1 97.12 79 VAL A C 1
ATOM 600 O O . VAL A 1 79 ? 0.974 -38.969 -6.445 1 97.12 79 VAL A O 1
ATOM 603 N N . LEU A 1 80 ? 0.904 -37.031 -7.531 1 96.94 80 LEU A N 1
ATOM 604 C CA . LEU A 1 80 ? 2.131 -37.312 -8.281 1 96.94 80 LEU A CA 1
ATOM 605 C C . LEU A 1 80 ? 3.309 -36.562 -7.66 1 96.94 80 LEU A C 1
ATOM 607 O O . LEU A 1 80 ? 3.16 -35.406 -7.215 1 96.94 80 LEU A O 1
ATOM 611 N N . CYS A 1 81 ? 4.449 -37.188 -7.598 1 96.44 81 CYS A N 1
ATOM 612 C CA . CYS A 1 81 ? 5.676 -36.656 -7.023 1 96.44 81 CYS A CA 1
ATOM 613 C C . CYS A 1 81 ? 6.867 -36.938 -7.934 1 96.44 81 CYS A C 1
ATOM 615 O O . CYS A 1 81 ? 6.773 -37.719 -8.867 1 96.44 81 CYS A O 1
ATOM 617 N N . PRO A 1 82 ? 7.934 -36.219 -7.641 1 96 82 PRO A N 1
ATOM 618 C CA . PRO A 1 82 ? 9.133 -36.469 -8.445 1 96 82 PRO A CA 1
ATOM 619 C C . PRO A 1 82 ? 9.656 -37.906 -8.281 1 96 82 PRO A C 1
ATOM 621 O O . PRO A 1 82 ? 9.648 -38.438 -7.172 1 96 82 PRO A O 1
ATOM 624 N N . ARG A 1 83 ? 10.234 -38.375 -9.359 1 91.38 83 ARG A N 1
ATOM 625 C CA . ARG A 1 83 ? 10.805 -39.719 -9.352 1 91.38 83 ARG A CA 1
ATOM 626 C C . ARG A 1 83 ? 12.062 -39.781 -8.484 1 91.38 83 ARG A C 1
ATOM 628 O O . ARG A 1 83 ? 12.328 -40.781 -7.84 1 91.38 83 ARG A O 1
ATOM 635 N N . PHE A 1 84 ? 12.797 -38.688 -8.57 1 93.38 84 PHE A N 1
ATOM 636 C CA . PHE A 1 84 ? 14.047 -38.625 -7.82 1 93.38 84 PHE A CA 1
ATOM 637 C C . PHE A 1 84 ? 14.039 -37.438 -6.867 1 93.38 84 PHE A C 1
ATOM 639 O O . PHE A 1 84 ? 14.711 -36.438 -7.109 1 93.38 84 PHE A O 1
ATOM 646 N N . PRO A 1 85 ? 13.43 -37.625 -5.703 1 92.69 85 PRO A N 1
ATOM 647 C CA . PRO A 1 85 ? 13.336 -36.5 -4.754 1 92.69 85 PRO A CA 1
ATOM 648 C C . PRO A 1 85 ? 14.703 -36 -4.301 1 92.69 85 PRO A C 1
ATOM 650 O O . PRO A 1 85 ? 14.867 -34.812 -4.031 1 92.69 85 PRO A O 1
ATOM 653 N N . HIS A 1 86 ? 15.695 -36.844 -4.289 1 89.94 86 HIS A N 1
ATOM 654 C CA . HIS A 1 86 ? 17.016 -36.469 -3.797 1 89.94 86 HIS A CA 1
ATOM 655 C C . HIS A 1 86 ? 17.766 -35.625 -4.809 1 89.94 86 HIS A C 1
ATOM 657 O O . HIS A 1 86 ? 18.75 -34.969 -4.465 1 89.94 86 HIS A O 1
ATOM 663 N N . ARG A 1 87 ? 17.25 -35.562 -5.996 1 91.5 87 ARG A N 1
ATOM 664 C CA . ARG A 1 87 ? 17.906 -34.781 -7.043 1 91.5 87 ARG A CA 1
ATOM 665 C C . ARG A 1 87 ? 17.266 -33.406 -7.199 1 91.5 87 ARG A C 1
ATOM 667 O O . ARG A 1 87 ? 17.75 -32.594 -7.992 1 91.5 87 ARG A O 1
ATOM 674 N N . MET A 1 88 ? 16.312 -33.219 -6.449 1 95.56 88 MET A N 1
ATOM 675 C CA . MET A 1 88 ? 15.641 -31.922 -6.527 1 95.56 88 MET A CA 1
ATOM 676 C C . MET A 1 88 ? 16.547 -30.828 -6 1 95.56 88 MET A C 1
ATOM 678 O O . MET A 1 88 ? 17.266 -31.016 -5.016 1 95.56 88 MET A O 1
ATOM 682 N N . PRO A 1 89 ? 16.562 -29.625 -6.656 1 95 89 PRO A N 1
ATOM 683 C CA . PRO A 1 89 ? 17.375 -28.516 -6.152 1 95 89 PRO A CA 1
ATOM 684 C C . PRO A 1 89 ? 17.078 -28.203 -4.688 1 95 89 PRO A C 1
ATOM 686 O O . PRO A 1 89 ? 15.93 -27.953 -4.32 1 95 89 PRO A O 1
ATOM 689 N N . LEU A 1 90 ? 18.094 -28.234 -3.832 1 94.56 90 LEU A N 1
ATOM 690 C CA . LEU A 1 90 ? 18.031 -27.922 -2.41 1 94.56 90 LEU A CA 1
ATOM 691 C C . LEU A 1 90 ? 17.078 -28.859 -1.682 1 94.56 90 LEU A C 1
ATOM 693 O O . LEU A 1 90 ? 16.469 -28.484 -0.684 1 94.56 90 LEU A O 1
ATOM 697 N N . TYR A 1 91 ? 16.797 -30 -2.279 1 94.75 91 TYR A N 1
ATOM 698 C CA . TYR A 1 91 ? 15.953 -31.047 -1.719 1 94.75 91 TYR A CA 1
ATOM 699 C C . TYR A 1 91 ? 14.516 -30.562 -1.562 1 94.75 91 TYR A C 1
ATOM 701 O O . TYR A 1 91 ? 13.812 -30.953 -0.628 1 94.75 91 TYR A O 1
ATOM 709 N N . VAL A 1 92 ? 14.125 -29.641 -2.422 1 97.5 92 VAL A N 1
ATOM 710 C CA . VAL A 1 92 ? 12.766 -29.109 -2.379 1 97.5 92 VAL A CA 1
ATOM 711 C C . VAL A 1 92 ? 11.758 -30.234 -2.594 1 97.5 92 VAL A C 1
ATOM 713 O O . VAL A 1 92 ? 11.992 -31.141 -3.391 1 97.5 92 VAL A O 1
ATOM 716 N N . GLY A 1 93 ? 10.719 -30.203 -1.784 1 98.44 93 GLY A N 1
ATOM 717 C CA . GLY A 1 93 ? 9.617 -31.141 -1.985 1 98.44 93 GLY A CA 1
ATOM 718 C C . GLY A 1 93 ? 8.602 -30.656 -3.002 1 98.44 93 GLY A C 1
ATOM 719 O O . GLY A 1 93 ? 8.406 -29.453 -3.164 1 98.44 93 GLY A O 1
ATOM 720 N N . TYR A 1 94 ? 7.988 -31.672 -3.689 1 98.62 94 TYR A N 1
ATOM 721 C CA . TYR A 1 94 ? 6.992 -31.328 -4.699 1 98.62 94 TYR A CA 1
ATOM 722 C C . TYR A 1 94 ? 5.918 -32.406 -4.793 1 98.62 94 TYR A C 1
ATOM 724 O O . TYR A 1 94 ? 6.207 -33.594 -4.645 1 98.62 94 TYR A O 1
ATOM 732 N N . ALA A 1 95 ? 4.691 -31.922 -5.008 1 98.75 95 ALA A N 1
ATOM 733 C CA . ALA A 1 95 ? 3.58 -32.812 -5.316 1 98.75 95 ALA A CA 1
ATOM 734 C C . ALA A 1 95 ? 2.479 -32.094 -6.074 1 98.75 95 ALA A C 1
ATOM 736 O O . ALA A 1 95 ? 2.332 -30.859 -5.941 1 98.75 95 ALA A O 1
ATOM 737 N N . GLU A 1 96 ? 1.713 -32.844 -6.883 1 98.38 96 GLU A N 1
ATOM 738 C CA . GLU A 1 96 ? 0.61 -32.219 -7.625 1 98.38 96 GLU A CA 1
ATOM 739 C C . GLU A 1 96 ? -0.532 -33.219 -7.82 1 98.38 96 GLU A C 1
ATOM 741 O O . GLU A 1 96 ? -0.333 -34.438 -7.711 1 98.38 96 GLU A O 1
ATOM 746 N N . ALA A 1 97 ? -1.71 -32.75 -8.047 1 97.81 97 ALA A N 1
ATOM 747 C CA . ALA A 1 97 ? -2.896 -33.531 -8.391 1 97.81 97 ALA A CA 1
ATOM 748 C C . ALA A 1 97 ? -3.816 -32.75 -9.32 1 97.81 97 ALA A C 1
ATOM 750 O O . ALA A 1 97 ? -3.943 -31.531 -9.195 1 97.81 97 ALA A O 1
ATOM 751 N N . ILE A 1 98 ? -4.418 -33.438 -10.25 1 96.81 98 ILE A N 1
ATOM 752 C CA . ILE A 1 98 ? -5.289 -32.812 -11.242 1 96.81 98 ILE A CA 1
ATOM 753 C C . ILE A 1 98 ? -6.621 -32.438 -10.594 1 96.81 98 ILE A C 1
ATOM 755 O O . ILE A 1 98 ? -6.945 -32.906 -9.508 1 96.81 98 ILE A O 1
ATOM 759 N N . ASN A 1 99 ? -7.352 -31.547 -11.219 1 95 99 ASN A N 1
ATOM 760 C CA . ASN A 1 99 ? -8.672 -31.109 -10.773 1 95 99 ASN A CA 1
ATOM 761 C C . ASN A 1 99 ? -9.688 -32.25 -10.859 1 95 99 ASN A C 1
ATOM 763 O O . ASN A 1 99 ? -9.367 -33.344 -11.328 1 95 99 ASN A O 1
ATOM 767 N N . ALA A 1 100 ? -10.914 -32 -10.438 1 92.94 100 ALA A N 1
ATOM 768 C CA . ALA A 1 100 ? -11.961 -33.031 -10.391 1 92.94 100 ALA A CA 1
ATOM 769 C C . ALA A 1 100 ? -12.867 -32.938 -11.609 1 92.94 100 ALA A C 1
ATOM 771 O O . ALA A 1 100 ? -14.094 -32.969 -11.484 1 92.94 100 ALA A O 1
ATOM 772 N N . GLY A 1 101 ? -12.258 -32.656 -12.75 1 90.88 101 GLY A N 1
ATOM 773 C CA . GLY A 1 101 ? -13.039 -32.688 -13.977 1 90.88 101 GLY A CA 1
ATOM 774 C C . GLY A 1 101 ? -13.289 -31.281 -14.531 1 90.88 101 GLY A C 1
ATOM 775 O O . GLY A 1 101 ? -14.008 -31.125 -15.523 1 90.88 101 GLY A O 1
ATOM 776 N N . LYS A 1 102 ? -12.75 -30.312 -13.906 1 89.31 102 LYS A N 1
ATOM 777 C CA . LYS A 1 102 ? -12.922 -28.938 -14.375 1 89.31 102 LYS A CA 1
ATOM 778 C C . LYS A 1 102 ? -12.305 -28.75 -15.758 1 89.31 102 LYS A C 1
ATOM 780 O O . LYS A 1 102 ? -12.906 -28.125 -16.641 1 89.31 102 LYS A O 1
ATOM 785 N N . THR A 1 103 ? -11.141 -29.219 -15.945 1 93 103 THR A N 1
ATOM 786 C CA . THR A 1 103 ? -10.43 -29.188 -17.219 1 93 103 THR A CA 1
ATOM 787 C C . THR A 1 103 ? -9.867 -30.562 -17.562 1 93 103 THR A C 1
ATOM 789 O O . THR A 1 103 ? -9.711 -31.406 -16.672 1 93 103 THR A O 1
ATOM 792 N N . LEU A 1 104 ? -9.547 -30.781 -18.812 1 92.12 104 LEU A N 1
ATOM 793 C CA . LEU A 1 104 ? -9.094 -32.094 -19.297 1 92.12 104 LEU A CA 1
ATOM 794 C C . LEU A 1 104 ? -7.684 -32.375 -18.797 1 92.12 104 LEU A C 1
ATOM 796 O O . LEU A 1 104 ? -7.336 -33.531 -18.578 1 92.12 104 LEU A O 1
ATOM 800 N N . GLN A 1 105 ? -6.941 -31.375 -18.719 1 93.06 105 GLN A N 1
ATOM 801 C CA . GLN A 1 105 ? -5.547 -31.516 -18.312 1 93.06 105 GLN A CA 1
ATOM 802 C C . GLN A 1 105 ? -5.238 -30.656 -17.109 1 93.06 105 GLN A C 1
ATOM 804 O O . GLN A 1 105 ? -5.969 -29.703 -16.812 1 93.06 105 GLN A O 1
ATOM 809 N N . ASN A 1 106 ? -4.25 -31.109 -16.344 1 96.31 106 ASN A N 1
ATOM 810 C CA . ASN A 1 106 ? -3.721 -30.25 -15.289 1 96.31 106 ASN A CA 1
ATOM 811 C C . ASN A 1 106 ? -3.115 -28.969 -15.867 1 96.31 106 ASN A C 1
ATOM 813 O O . ASN A 1 106 ? -2.146 -29.031 -16.625 1 96.31 106 ASN A O 1
ATOM 817 N N . GLU A 1 107 ? -3.664 -27.844 -15.516 1 96.94 107 GLU A N 1
ATOM 818 C CA . GLU A 1 107 ? -3.24 -26.578 -16.109 1 96.94 107 GLU A CA 1
ATOM 819 C C . GLU A 1 107 ? -2.109 -25.953 -15.297 1 96.94 107 GLU A C 1
ATOM 821 O O . GLU A 1 107 ? -1.507 -24.969 -15.734 1 96.94 107 GLU A O 1
ATOM 826 N N . ASP A 1 108 ? -1.78 -26.484 -14.148 1 98.12 108 ASP A N 1
ATOM 827 C CA . ASP A 1 108 ? -0.659 -26.016 -13.344 1 98.12 108 ASP A CA 1
ATOM 828 C C . ASP A 1 108 ? 0.674 -26.469 -13.938 1 98.12 108 ASP A C 1
ATOM 830 O O . ASP A 1 108 ? 0.747 -27.5 -14.594 1 98.12 108 ASP A O 1
ATOM 834 N N . GLN A 1 109 ? 1.614 -25.688 -13.805 1 98.31 109 GLN A N 1
ATOM 835 C CA . GLN A 1 109 ? 2.988 -26.031 -14.148 1 98.31 109 GLN A CA 1
ATOM 836 C C . GLN A 1 109 ? 3.959 -25.594 -13.062 1 98.31 109 GLN A C 1
ATOM 838 O O . GLN A 1 109 ? 3.588 -24.844 -12.156 1 98.31 109 GLN A O 1
ATOM 843 N N . ALA A 1 110 ? 5.148 -26.094 -13.133 1 98.62 110 ALA A N 1
ATOM 844 C CA . ALA A 1 110 ? 6.172 -25.734 -12.148 1 98.62 110 ALA A CA 1
ATOM 845 C C . ALA A 1 110 ? 7.57 -25.875 -12.75 1 98.62 110 ALA A C 1
ATOM 847 O O . ALA A 1 110 ? 7.758 -26.578 -13.742 1 98.62 110 ALA A O 1
ATOM 848 N N . SER A 1 111 ? 8.492 -25.188 -12.227 1 98.44 111 SER A N 1
ATOM 849 C CA . SER A 1 111 ? 9.906 -25.312 -12.562 1 98.44 111 SER A CA 1
ATOM 850 C C . SER A 1 111 ? 10.789 -25.188 -11.328 1 98.44 111 SER A C 1
ATOM 852 O O . SER A 1 111 ? 10.438 -24.469 -10.383 1 98.44 111 SER A O 1
ATOM 854 N N . ALA A 1 112 ? 11.812 -25.922 -11.211 1 98.12 112 ALA A N 1
ATOM 855 C CA . ALA A 1 112 ? 12.812 -25.906 -10.156 1 98.12 112 ALA A CA 1
ATOM 856 C C . ALA A 1 112 ? 14.227 -26.016 -10.734 1 98.12 112 ALA A C 1
ATOM 858 O O . ALA A 1 112 ? 14.594 -27.031 -11.312 1 98.12 112 ALA A O 1
ATOM 859 N N . LYS A 1 113 ? 15.031 -24.922 -10.547 1 97.06 113 LYS A N 1
ATOM 860 C CA . LYS A 1 113 ? 16.328 -24.891 -11.211 1 97.06 113 LYS A CA 1
ATOM 861 C C . LYS A 1 113 ? 17.391 -24.234 -10.32 1 97.06 113 LYS A C 1
ATOM 863 O O . LYS A 1 113 ? 17.109 -23.266 -9.609 1 97.06 113 LYS A O 1
ATOM 868 N N . MET A 1 114 ? 18.562 -24.844 -10.383 1 96.06 114 MET A N 1
ATOM 869 C CA . MET A 1 114 ? 19.75 -24.125 -9.922 1 96.06 114 MET A CA 1
ATOM 870 C C . MET A 1 114 ? 20.312 -23.219 -11.008 1 96.06 114 MET A C 1
ATOM 872 O O . MET A 1 114 ? 20.5 -23.656 -12.148 1 96.06 114 MET A O 1
ATOM 876 N N . LEU A 1 115 ? 20.453 -21.969 -10.609 1 96.38 115 LEU A N 1
ATOM 877 C CA . LEU A 1 115 ? 20.969 -21 -11.578 1 96.38 115 LEU A CA 1
ATOM 878 C C . LEU A 1 115 ? 22.422 -20.672 -11.281 1 96.38 115 LEU A C 1
ATOM 880 O O . LEU A 1 115 ? 22.797 -20.438 -10.133 1 96.38 115 LEU A O 1
ATOM 884 N N . VAL A 1 116 ? 23.234 -20.781 -12.336 1 94.69 116 VAL A N 1
ATOM 885 C CA . VAL A 1 116 ? 24.594 -20.266 -12.258 1 94.69 116 VAL A CA 1
ATOM 886 C C . VAL A 1 116 ? 24.672 -18.891 -12.914 1 94.69 116 VAL A C 1
ATOM 888 O O . VAL A 1 116 ? 24.5 -18.766 -14.125 1 94.69 116 VAL A O 1
ATOM 891 N N . LEU A 1 117 ? 24.922 -17.953 -12.07 1 95.62 117 LEU A N 1
ATOM 892 C CA . LEU A 1 117 ? 24.953 -16.578 -12.547 1 95.62 117 LEU A CA 1
ATOM 893 C C . LEU A 1 117 ? 26.375 -16.125 -12.852 1 95.62 117 LEU A C 1
ATOM 895 O O . LEU A 1 117 ? 27.266 -16.266 -12.008 1 95.62 117 LEU A O 1
ATOM 899 N N . THR A 1 118 ? 26.625 -15.688 -14.047 1 91.88 118 THR A N 1
ATOM 900 C CA . THR A 1 118 ? 27.906 -15.148 -14.461 1 91.88 118 THR A CA 1
ATOM 901 C C . THR A 1 118 ? 27.75 -13.75 -15.062 1 91.88 118 THR A C 1
ATOM 903 O O . THR A 1 118 ? 26.766 -13.477 -15.742 1 91.88 118 THR A O 1
ATOM 906 N N . GLN A 1 119 ? 28.719 -12.961 -14.57 1 83.62 119 GLN A N 1
ATOM 907 C CA . GLN A 1 119 ? 28.625 -11.594 -15.07 1 83.62 119 GLN A CA 1
ATOM 908 C C . GLN A 1 119 ? 28.688 -11.562 -16.594 1 83.62 119 GLN A C 1
ATOM 910 O O . GLN A 1 119 ? 29.531 -12.227 -17.203 1 83.62 119 GLN A O 1
ATOM 915 N N . GLN A 1 120 ? 27.891 -11.242 -17.25 1 65.88 120 GLN A N 1
ATOM 916 C CA . GLN A 1 120 ? 27.906 -11.055 -18.703 1 65.88 120 GLN A CA 1
ATOM 917 C C . GLN A 1 120 ? 28.719 -9.82 -19.078 1 65.88 120 GLN A C 1
ATOM 919 O O . GLN A 1 120 ? 28.75 -8.844 -18.328 1 65.88 120 GLN A O 1
ATOM 924 N N . GLY A 1 121 ? 30.078 -10.047 -19.781 1 51.88 121 GLY A N 1
ATOM 925 C CA . GLY A 1 121 ? 31.109 -9.133 -20.25 1 51.88 121 GLY A CA 1
ATOM 926 C C . GLY A 1 121 ? 30.578 -7.746 -20.562 1 51.88 121 GLY A C 1
ATOM 927 O O . GLY A 1 121 ? 29.547 -7.609 -21.219 1 51.88 121 GLY A O 1
ATOM 928 N N . CYS A 1 122 ? 30.797 -6.926 -19.688 1 41.69 122 CYS A N 1
ATOM 929 C CA . CYS A 1 122 ? 31 -5.555 -20.141 1 41.69 122 CYS A CA 1
ATOM 930 C C . CYS A 1 122 ? 31.953 -5.508 -21.344 1 41.69 122 CYS A C 1
ATOM 932 O O . CYS A 1 122 ? 33.156 -5.703 -21.188 1 41.69 122 CYS A O 1
ATOM 934 N N . MET A 1 123 ? 31.875 -6.094 -22.516 1 34.78 123 MET A N 1
ATOM 935 C CA . MET A 1 123 ? 32.812 -6.066 -23.641 1 34.78 123 MET A CA 1
ATOM 936 C C . MET A 1 123 ? 33.562 -4.742 -23.688 1 34.78 123 MET A C 1
ATOM 938 O O . MET A 1 123 ? 34.781 -4.73 -23.797 1 34.78 123 MET A O 1
ATOM 942 N N . GLU A 1 124 ? 32.969 -3.676 -24.453 1 32.62 124 GLU A N 1
ATOM 943 C CA . GLU A 1 124 ? 33.594 -2.729 -25.375 1 32.62 124 GLU A CA 1
ATOM 944 C C . GLU A 1 124 ? 34.375 -1.647 -24.625 1 32.62 124 GLU A C 1
ATOM 946 O O . GLU A 1 124 ? 35 -0.785 -25.234 1 32.62 124 GLU A O 1
ATOM 951 N N . ALA A 1 125 ? 34.281 -1.442 -23.375 1 30.86 125 ALA A N 1
ATOM 952 C CA . ALA A 1 125 ? 34.906 -0.134 -23.25 1 30.86 125 ALA A CA 1
ATOM 953 C C . ALA A 1 125 ? 36.438 -0.246 -23.359 1 30.86 125 ALA A C 1
ATOM 955 O O . ALA A 1 125 ? 37.125 0.766 -23.359 1 30.86 125 ALA A O 1
ATOM 956 N N . SER A 1 126 ? 36.969 -1.409 -23.062 1 30 126 SER A N 1
ATOM 957 C CA . SER A 1 126 ? 38.406 -1.308 -22.969 1 30 126 SER A CA 1
ATOM 958 C C . SER A 1 126 ? 39.062 -1.191 -24.344 1 30 126 SER A C 1
ATOM 960 O O . SER A 1 126 ? 40.281 -1.027 -24.438 1 30 126 SER A O 1
ATOM 962 N N . ALA A 1 127 ? 38.344 -1.737 -25.391 1 29.05 127 ALA A N 1
ATOM 963 C CA . ALA A 1 127 ? 39.188 -1.694 -26.578 1 29.05 127 ALA A CA 1
ATOM 964 C C . ALA A 1 127 ? 39.469 -0.255 -26.984 1 29.05 127 ALA A C 1
ATOM 966 O O . ALA A 1 127 ? 40.219 -0.017 -27.938 1 29.05 127 ALA A O 1
ATOM 967 N N . ILE A 1 128 ? 38.594 0.671 -26.5 1 28.02 128 ILE A N 1
ATOM 968 C CA . ILE A 1 128 ? 38.812 1.86 -27.328 1 28.02 128 ILE A CA 1
ATOM 969 C C . ILE A 1 128 ? 40.094 2.541 -26.922 1 28.02 128 ILE A C 1
ATOM 971 O O . ILE A 1 128 ? 40.562 3.453 -27.609 1 28.02 128 ILE A O 1
ATOM 975 N N . ASN A 1 129 ? 40.406 2.449 -25.656 1 25.56 129 ASN A N 1
ATOM 976 C CA . ASN A 1 129 ? 41.375 3.523 -25.391 1 25.56 129 ASN A CA 1
ATOM 977 C C . ASN A 1 129 ? 42.75 3.186 -25.938 1 25.56 129 ASN A C 1
ATOM 979 O O . ASN A 1 129 ? 43.75 3.389 -25.25 1 25.56 129 ASN A O 1
ATOM 983 N N . GLY A 1 130 ? 42.812 1.996 -26.609 1 27.36 130 GLY A N 1
ATOM 984 C CA . GLY A 1 130 ? 44.219 1.869 -27.031 1 27.36 130 GLY A CA 1
ATOM 985 C C . GLY A 1 130 ? 44.688 3.008 -27.922 1 27.36 130 GLY A C 1
ATOM 986 O O . GLY A 1 130 ? 44.625 2.902 -29.156 1 27.36 130 GLY A O 1
ATOM 987 N N . ASN A 1 131 ? 44.25 4.156 -27.547 1 23.41 131 ASN A N 1
ATOM 988 C CA . ASN A 1 131 ? 44.688 5.25 -28.391 1 23.41 131 ASN A CA 1
ATOM 989 C C . ASN A 1 131 ? 46.156 5.09 -28.781 1 23.41 131 ASN A C 1
ATOM 991 O O . ASN A 1 131 ? 46.906 4.328 -28.141 1 23.41 131 ASN A O 1
ATOM 995 N N . LYS A 1 132 ? 46.719 6.367 -29.109 1 24.75 132 LYS A N 1
ATOM 996 C CA . LYS A 1 132 ? 47.438 7.059 -30.172 1 24.75 132 LYS A CA 1
ATOM 997 C C . LYS A 1 132 ? 48.969 6.961 -29.953 1 24.75 132 LYS A C 1
ATOM 999 O O . LYS A 1 132 ? 49.719 7.66 -30.625 1 24.75 132 LYS A O 1
ATOM 1004 N N . GLU A 1 133 ? 49.5 6.387 -28.844 1 23.59 133 GLU A N 1
ATOM 1005 C CA . GLU A 1 133 ? 50.875 6.934 -28.828 1 23.59 133 GLU A CA 1
ATOM 1006 C C . GLU A 1 133 ? 51.656 6.457 -30.047 1 23.59 133 GLU A C 1
ATOM 1008 O O . GLU A 1 133 ? 51.875 5.254 -30.234 1 23.59 133 GLU A O 1
ATOM 1013 N N . THR A 1 134 ? 51.469 7.219 -31.141 1 24.48 134 THR A N 1
ATOM 1014 C CA . THR A 1 134 ? 52.219 7.168 -32.406 1 24.48 134 THR A CA 1
ATOM 1015 C C . THR A 1 134 ? 53.719 7.309 -32.156 1 24.48 134 THR A C 1
ATOM 1017 O O . THR A 1 134 ? 54.219 8.422 -32 1 24.48 134 THR A O 1
ATOM 1020 N N . THR A 1 135 ? 54.344 6.617 -31.25 1 22 135 THR A N 1
ATOM 1021 C CA . THR A 1 135 ? 55.781 6.875 -31.281 1 22 135 THR A CA 1
ATOM 1022 C C . THR A 1 135 ? 56.344 6.516 -32.625 1 22 135 THR A C 1
ATOM 1024 O O . THR A 1 135 ? 55.938 5.551 -33.281 1 22 135 THR A O 1
ATOM 1027 N N . ASN A 1 136 ? 57.188 7.473 -33.312 1 24.66 136 ASN A N 1
ATOM 1028 C CA . ASN A 1 136 ? 57.875 7.719 -34.562 1 24.66 136 ASN A CA 1
ATOM 1029 C C . ASN A 1 136 ? 58.875 6.59 -34.906 1 24.66 136 ASN A C 1
ATOM 1031 O O . ASN A 1 136 ? 59.594 6.664 -35.875 1 24.66 136 ASN A O 1
ATOM 1035 N N . GLY A 1 137 ? 59.469 5.848 -34 1 21.53 137 GLY A N 1
ATOM 1036 C CA . GLY A 1 137 ? 60.75 5.367 -34.406 1 21.53 137 GLY A CA 1
ATOM 1037 C C . GLY A 1 137 ? 60.719 4.453 -35.625 1 21.53 137 GLY A C 1
ATOM 1038 O O . GLY A 1 137 ? 59.688 3.797 -35.844 1 21.53 137 GLY A O 1
ATOM 1039 N N . VAL A 1 138 ? 61.719 4.582 -36.656 1 22.61 138 VAL A N 1
ATOM 1040 C CA . VAL A 1 138 ? 62.094 4.207 -38.031 1 22.61 138 VAL A CA 1
ATOM 1041 C C . VAL A 1 138 ? 62.25 2.689 -38.125 1 22.61 138 VAL A C 1
ATOM 1043 O O . VAL A 1 138 ? 62.062 2.109 -39.188 1 22.61 138 VAL A O 1
ATOM 1046 N N . SER A 1 139 ? 62.906 2.002 -37.156 1 23.41 139 SER A N 1
ATOM 1047 C CA . SER A 1 139 ? 63.812 0.988 -37.688 1 23.41 139 SER A CA 1
ATOM 1048 C C . SER A 1 139 ? 63.062 -0.11 -38.438 1 23.41 139 SER A C 1
ATOM 1050 O O . SER A 1 139 ? 61.938 -0.443 -38.062 1 23.41 139 SER A O 1
ATOM 1052 N N . ASN A 1 140 ? 63.594 -0.466 -39.75 1 23.67 140 ASN A N 1
ATOM 1053 C CA . ASN A 1 140 ? 63.312 -1.296 -40.906 1 23.67 140 ASN A CA 1
ATOM 1054 C C . ASN A 1 140 ? 63.125 -2.762 -40.5 1 23.67 140 ASN A C 1
ATOM 1056 O O . ASN A 1 140 ? 62.781 -3.596 -41.344 1 23.67 140 ASN A O 1
ATOM 1060 N N . GLU A 1 141 ? 64.125 -3.244 -39.688 1 25.27 141 GLU A N 1
ATOM 1061 C CA . GLU A 1 141 ? 64.438 -4.645 -39.906 1 25.27 141 GLU A CA 1
ATOM 1062 C C . GLU A 1 141 ? 63.219 -5.539 -39.875 1 25.27 141 GLU A C 1
ATOM 1064 O O . GLU A 1 141 ? 62.344 -5.32 -39.062 1 25.27 141 GLU A O 1
ATOM 1069 N N . ILE A 1 142 ? 63.031 -6.234 -41.031 1 26.78 142 ILE A N 1
ATOM 1070 C CA . ILE A 1 142 ? 62 -7.199 -41.406 1 26.78 142 ILE A CA 1
ATOM 1071 C C . ILE A 1 142 ? 61.906 -8.297 -40.344 1 26.78 142 ILE A C 1
ATOM 1073 O O . ILE A 1 142 ? 62.75 -9.172 -40.281 1 26.78 142 ILE A O 1
ATOM 1077 N N . ASP A 1 143 ? 61.969 -7.926 -39.156 1 23.36 143 ASP A N 1
ATOM 1078 C CA . ASP A 1 143 ? 62 -9.039 -38.219 1 23.36 143 ASP A CA 1
ATOM 1079 C C . ASP A 1 143 ? 61.031 -10.141 -38.594 1 23.36 143 ASP A C 1
ATOM 1081 O O . ASP A 1 143 ? 60 -9.867 -39.219 1 23.36 143 ASP A O 1
ATOM 1085 N N . ASP A 1 144 ? 61.562 -11.43 -38.5 1 24.44 144 ASP A N 1
ATOM 1086 C CA . ASP A 1 144 ? 61.156 -12.82 -38.656 1 24.44 144 ASP A CA 1
ATOM 1087 C C . ASP A 1 144 ? 59.719 -13 -38.188 1 24.44 144 ASP A C 1
ATOM 1089 O O . ASP A 1 144 ? 59.188 -12.211 -37.406 1 24.44 144 ASP A O 1
ATOM 1093 N N . ASP A 1 145 ? 59.062 -13.938 -38.906 1 25.47 145 ASP A N 1
ATOM 1094 C CA . ASP A 1 145 ? 57.688 -14.477 -38.938 1 25.47 145 ASP A CA 1
ATOM 1095 C C . ASP A 1 145 ? 57.219 -14.859 -37.562 1 25.47 145 ASP A C 1
ATOM 1097 O O . ASP A 1 145 ? 57.656 -15.875 -37 1 25.47 145 ASP A O 1
ATOM 1101 N N . VAL A 1 146 ? 57.344 -14.07 -36.531 1 27.5 146 VAL A N 1
ATOM 1102 C CA . VAL A 1 146 ? 56.844 -14.586 -35.25 1 27.5 146 VAL A CA 1
ATOM 1103 C C . VAL A 1 146 ? 55.5 -15.242 -35.469 1 27.5 146 VAL A C 1
ATOM 1105 O O . VAL A 1 146 ? 54.562 -14.617 -35.969 1 27.5 146 VAL A O 1
ATOM 1108 N N . MET A 1 147 ? 55.531 -16.594 -35.781 1 26.36 147 MET A N 1
ATOM 1109 C CA . MET A 1 147 ? 54.344 -17.453 -35.625 1 26.36 147 MET A CA 1
ATOM 1110 C C . MET A 1 147 ? 53.438 -16.938 -34.531 1 26.36 147 MET A C 1
ATOM 1112 O O . MET A 1 147 ? 53.812 -16.906 -33.344 1 26.36 147 MET A O 1
ATOM 1116 N N . LEU A 1 148 ? 52.719 -15.953 -34.719 1 28.05 148 LEU A N 1
ATOM 1117 C CA . LEU A 1 148 ? 51.656 -15.5 -33.844 1 28.05 148 LEU A CA 1
ATOM 1118 C C . LEU A 1 148 ? 50.812 -16.672 -33.375 1 28.05 148 LEU A C 1
ATOM 1120 O O . LEU A 1 148 ? 50.125 -17.312 -34.188 1 28.05 148 LEU A O 1
ATOM 1124 N N . THR A 1 149 ? 51.438 -17.594 -32.594 1 28.81 149 THR A N 1
ATOM 1125 C CA . THR A 1 149 ? 50.531 -18.562 -31.984 1 28.81 149 THR A CA 1
ATOM 1126 C C . THR A 1 149 ? 49.219 -17.922 -31.609 1 28.81 149 THR A C 1
ATOM 1128 O O . THR A 1 149 ? 49.188 -16.797 -31.094 1 28.81 149 THR A O 1
ATOM 1131 N N . PRO A 1 150 ? 48.156 -18.328 -32.25 1 31.59 150 PRO A N 1
ATOM 1132 C CA . PRO A 1 150 ? 46.812 -17.828 -31.938 1 31.59 150 PRO A CA 1
ATOM 1133 C C . PRO A 1 150 ? 46.594 -17.672 -30.438 1 31.59 150 PRO A C 1
ATOM 1135 O O . PRO A 1 150 ? 46.75 -18.625 -29.672 1 31.59 150 PRO A O 1
ATOM 1138 N N . GLY A 1 151 ? 47.094 -16.641 -29.828 1 32.81 151 GLY A N 1
ATOM 1139 C CA . GLY A 1 151 ? 46.906 -16.312 -28.422 1 32.81 151 GLY A CA 1
ATOM 1140 C C . GLY A 1 151 ? 45.562 -16.672 -27.875 1 32.81 151 GLY A C 1
ATOM 1141 O O . GLY A 1 151 ? 44.531 -16.594 -28.594 1 32.81 151 GLY A O 1
ATOM 1142 N N . THR A 1 152 ? 45.562 -17.766 -27.062 1 33.81 152 THR A N 1
ATOM 1143 C CA . THR A 1 152 ? 44.406 -18.141 -26.281 1 33.81 152 THR A CA 1
ATOM 1144 C C . THR A 1 152 ? 43.594 -16.906 -25.844 1 33.81 152 THR A C 1
ATOM 1146 O O . THR A 1 152 ? 44.156 -15.977 -25.281 1 33.81 152 THR A O 1
ATOM 1149 N N . ASP A 1 153 ? 42.688 -16.547 -26.656 1 33.75 153 ASP A N 1
ATOM 1150 C CA . ASP A 1 153 ? 41.719 -15.461 -26.469 1 33.75 153 ASP A CA 1
ATOM 1151 C C . ASP A 1 153 ? 41.5 -15.18 -24.984 1 33.75 153 ASP A C 1
ATOM 1153 O O . ASP A 1 153 ? 41.125 -16.062 -24.234 1 33.75 153 ASP A O 1
ATOM 1157 N N . ASP A 1 154 ? 42.312 -14.359 -24.344 1 38 154 ASP A N 1
ATOM 1158 C CA . ASP A 1 154 ? 42.125 -13.695 -23.062 1 38 154 ASP A CA 1
ATOM 1159 C C . ASP A 1 154 ? 40.656 -13.508 -22.734 1 38 154 ASP A C 1
ATOM 1161 O O . ASP A 1 154 ? 40.312 -12.898 -21.734 1 38 154 ASP A O 1
ATOM 1165 N N . SER A 1 155 ? 39.844 -13.586 -23.703 1 40.03 155 SER A N 1
ATOM 1166 C CA . SER A 1 155 ? 38.438 -13.578 -23.391 1 40.03 155 SER A CA 1
ATOM 1167 C C . SER A 1 155 ? 38.094 -14.703 -22.406 1 40.03 155 SER A C 1
ATOM 1169 O O . SER A 1 155 ? 37.156 -14.562 -21.609 1 40.03 155 SER A O 1
ATOM 1171 N N . ASP A 1 156 ? 38.75 -15.875 -22.516 1 39.5 156 ASP A N 1
ATOM 1172 C CA . ASP A 1 156 ? 38.469 -17 -21.609 1 39.5 156 ASP A CA 1
ATOM 1173 C C . ASP A 1 156 ? 39.031 -16.719 -20.219 1 39.5 156 ASP A C 1
ATOM 1175 O O . ASP A 1 156 ? 38.531 -17.25 -19.234 1 39.5 156 ASP A O 1
ATOM 1179 N N . LYS A 1 157 ? 40.219 -16.188 -20.016 1 41.41 157 LYS A N 1
ATOM 1180 C CA . LYS A 1 157 ? 40.781 -15.891 -18.703 1 41.41 157 LYS A CA 1
ATOM 1181 C C . LYS A 1 157 ? 39.938 -14.852 -17.969 1 41.41 157 LYS A C 1
ATOM 1183 O O . LYS A 1 157 ? 39.812 -14.891 -16.734 1 41.41 157 LYS A O 1
ATOM 1188 N N . LEU A 1 158 ? 39.625 -13.781 -18.641 1 40.84 158 LEU A N 1
ATOM 1189 C CA . LEU A 1 158 ? 38.75 -12.797 -18.016 1 40.84 158 LEU A CA 1
ATOM 1190 C C . LEU A 1 158 ? 37.438 -13.438 -17.609 1 40.84 158 LEU A C 1
ATOM 1192 O O . LEU A 1 158 ? 36.812 -13.016 -16.641 1 40.84 158 LEU A O 1
ATOM 1196 N N . ALA A 1 159 ? 37 -14.406 -18.328 1 45.75 159 ALA A N 1
ATOM 1197 C CA . ALA A 1 159 ? 35.812 -15.195 -17.953 1 45.75 159 ALA A CA 1
ATOM 1198 C C . ALA A 1 159 ? 36.094 -16 -16.688 1 45.75 159 ALA A C 1
ATOM 1200 O O . ALA A 1 159 ? 35.188 -16.234 -15.891 1 45.75 159 ALA A O 1
ATOM 1201 N N . LEU A 1 160 ? 37.312 -16.5 -16.5 1 48.59 160 LEU A N 1
ATOM 1202 C CA . LEU A 1 160 ? 37.625 -17.344 -15.352 1 48.59 160 LEU A CA 1
ATOM 1203 C C . LEU A 1 160 ? 37.469 -16.547 -14.055 1 48.59 160 LEU A C 1
ATOM 1205 O O . LEU A 1 160 ? 37.156 -17.141 -13.008 1 48.59 160 LEU A O 1
ATOM 1209 N N . PHE A 1 161 ? 37.656 -15.203 -14.062 1 56.47 161 PHE A N 1
ATOM 1210 C CA . PHE A 1 161 ? 37.625 -14.453 -12.812 1 56.47 161 PHE A CA 1
ATOM 1211 C C . PHE A 1 161 ? 36.344 -13.656 -12.688 1 56.47 161 PHE A C 1
ATOM 1213 O O . PHE A 1 161 ? 36.219 -12.789 -11.82 1 56.47 161 PHE A O 1
ATOM 1220 N N . ALA A 1 162 ? 35.406 -14.039 -13.609 1 68.5 162 ALA A N 1
ATOM 1221 C CA . ALA A 1 162 ? 34.188 -13.242 -13.555 1 68.5 162 ALA A CA 1
ATOM 1222 C C . ALA A 1 162 ? 33.375 -13.586 -12.312 1 68.5 162 ALA A C 1
ATOM 1224 O O . ALA A 1 162 ? 33.344 -14.734 -11.867 1 68.5 162 ALA A O 1
ATOM 1225 N N . PRO A 1 163 ? 32.844 -12.586 -11.641 1 81.81 163 PRO A N 1
ATOM 1226 C CA . PRO A 1 163 ? 32 -12.828 -10.477 1 81.81 163 PRO A CA 1
ATOM 1227 C C . PRO A 1 163 ? 30.906 -13.844 -10.75 1 81.81 163 PRO A C 1
ATOM 1229 O O . PRO A 1 163 ? 30.312 -13.859 -11.836 1 81.81 163 PRO A O 1
ATOM 1232 N N . ARG A 1 164 ? 30.906 -14.805 -9.953 1 88.62 164 ARG A N 1
ATOM 1233 C CA . ARG A 1 164 ? 29.922 -15.875 -10.078 1 88.62 164 ARG A CA 1
ATOM 1234 C C . ARG A 1 164 ? 29.109 -16.031 -8.789 1 88.62 164 ARG A C 1
ATOM 1236 O O . ARG A 1 164 ? 29.609 -15.734 -7.703 1 88.62 164 ARG A O 1
ATOM 1243 N N . ALA A 1 165 ? 27.844 -16.312 -9.016 1 93.5 165 ALA A N 1
ATOM 1244 C CA . ALA A 1 165 ? 27 -16.625 -7.867 1 93.5 165 ALA A CA 1
ATOM 1245 C C . ALA A 1 165 ? 25.984 -17.719 -8.219 1 93.5 165 ALA A C 1
ATOM 1247 O O . ALA A 1 165 ? 25.531 -17.812 -9.359 1 93.5 165 ALA A O 1
ATOM 1248 N N . ASP A 1 166 ? 25.688 -18.609 -7.293 1 94.62 166 ASP A N 1
ATOM 1249 C CA . ASP A 1 166 ? 24.656 -19.625 -7.469 1 94.62 166 ASP A CA 1
ATOM 1250 C C . ASP A 1 166 ? 23.328 -19.188 -6.863 1 94.62 166 ASP A C 1
ATOM 1252 O O . ASP A 1 166 ? 23.312 -18.5 -5.832 1 94.62 166 ASP A O 1
ATOM 1256 N N . ALA A 1 167 ? 22.281 -19.516 -7.539 1 97 167 ALA A N 1
ATOM 1257 C CA . ALA A 1 167 ? 20.938 -19.203 -7.059 1 97 167 ALA A CA 1
ATOM 1258 C C . ALA A 1 167 ? 19.984 -20.375 -7.32 1 97 167 ALA A C 1
ATOM 1260 O O . ALA A 1 167 ? 20.234 -21.203 -8.203 1 97 167 ALA A O 1
ATOM 1261 N N . ALA A 1 168 ? 19.016 -20.516 -6.512 1 98.06 168 ALA A N 1
ATOM 1262 C CA . ALA A 1 168 ? 17.938 -21.469 -6.738 1 98.06 168 ALA A CA 1
ATOM 1263 C C . ALA A 1 168 ? 16.625 -20.75 -7.047 1 98.06 168 ALA A C 1
ATOM 1265 O O . ALA A 1 168 ? 16.297 -19.734 -6.414 1 98.06 168 ALA A O 1
ATOM 1266 N N . LEU A 1 169 ? 15.961 -21.188 -8.078 1 98.69 169 LEU A N 1
ATOM 1267 C CA . LEU A 1 169 ? 14.711 -20.578 -8.508 1 98.69 169 LEU A CA 1
ATOM 1268 C C . LEU A 1 169 ? 13.602 -21.609 -8.602 1 98.69 169 LEU A C 1
ATOM 1270 O O . LEU A 1 169 ? 13.734 -22.609 -9.32 1 98.69 169 LEU A O 1
ATOM 1274 N N . PHE A 1 170 ? 12.547 -21.453 -7.859 1 98.81 170 PHE A N 1
ATOM 1275 C CA . PHE A 1 170 ? 11.352 -22.281 -7.883 1 98.81 170 PHE A CA 1
ATOM 1276 C C . PHE A 1 170 ? 10.148 -21.5 -8.375 1 98.81 170 PHE A C 1
ATOM 1278 O O . PHE A 1 170 ? 9.82 -20.438 -7.82 1 98.81 170 PHE A O 1
ATOM 1285 N N . ASN A 1 171 ? 9.508 -21.938 -9.406 1 98.88 171 ASN A N 1
ATOM 1286 C CA . ASN A 1 171 ? 8.344 -21.266 -9.977 1 98.88 171 ASN A CA 1
ATOM 1287 C C . ASN A 1 171 ? 7.113 -22.172 -9.961 1 98.88 171 ASN A C 1
ATOM 1289 O O . ASN A 1 171 ? 7.227 -23.375 -10.203 1 98.88 171 ASN A O 1
ATOM 1293 N N . LEU A 1 172 ? 6.047 -21.609 -9.648 1 98.88 172 LEU A N 1
ATOM 1294 C CA . LEU A 1 172 ? 4.738 -22.25 -9.766 1 98.88 172 LEU A CA 1
ATOM 1295 C C . LEU A 1 172 ? 3.811 -21.438 -10.656 1 98.88 172 LEU A C 1
ATOM 1297 O O . LEU A 1 172 ? 3.703 -20.219 -10.492 1 98.88 172 LEU A O 1
ATOM 1301 N N . PHE A 1 173 ? 3.227 -22.125 -11.648 1 98.88 173 PHE A N 1
ATOM 1302 C CA . PHE A 1 173 ? 2.328 -21.5 -12.609 1 98.88 173 PHE A CA 1
ATOM 1303 C C . PHE A 1 173 ? 0.937 -22.109 -12.539 1 98.88 173 PHE A C 1
ATOM 1305 O O . PHE A 1 173 ? 0.772 -23.312 -12.758 1 98.88 173 PHE A O 1
ATOM 1312 N N . ASP A 1 174 ? -0.007 -21.328 -12.203 1 98.5 174 ASP A N 1
ATOM 1313 C CA . ASP A 1 174 ? -1.402 -21.75 -12.172 1 98.5 174 ASP A CA 1
ATOM 1314 C C . ASP A 1 174 ? -2.15 -21.281 -13.422 1 98.5 174 ASP A C 1
ATOM 1316 O O . ASP A 1 174 ? -2.645 -20.156 -13.469 1 98.5 174 ASP A O 1
ATOM 1320 N N . GLY A 1 175 ? -2.295 -22.219 -14.32 1 97.75 175 GLY A N 1
ATOM 1321 C CA . GLY A 1 175 ? -2.916 -21.875 -15.594 1 97.75 175 GLY A CA 1
ATOM 1322 C C . GLY A 1 175 ? -4.43 -21.797 -15.516 1 97.75 175 GLY A C 1
ATOM 1323 O O . GLY A 1 175 ? -5.051 -22.469 -14.695 1 97.75 175 GLY A O 1
ATOM 1324 N N . HIS A 1 176 ? -5.008 -20.984 -16.422 1 94.81 176 HIS A N 1
ATOM 1325 C CA . HIS A 1 176 ? -6.457 -20.891 -16.562 1 94.81 176 HIS A CA 1
ATOM 1326 C C . HIS A 1 176 ? -6.844 -20.672 -18.031 1 94.81 176 HIS A C 1
ATOM 1328 O O . HIS A 1 176 ? -6.129 -20.016 -18.781 1 94.81 176 HIS A O 1
ATOM 1334 N N . ALA A 1 177 ? -7.961 -21.281 -18.406 1 92.94 177 ALA A N 1
ATOM 1335 C CA . ALA A 1 177 ? -8.461 -21.281 -19.781 1 92.94 177 ALA A CA 1
ATOM 1336 C C . ALA A 1 177 ? -7.441 -21.891 -20.734 1 92.94 177 ALA A C 1
ATOM 1338 O O . ALA A 1 177 ? -7.215 -21.375 -21.828 1 92.94 177 ALA A O 1
ATOM 1339 N N . GLY A 1 178 ? -6.746 -22.906 -20.188 1 91.94 178 GLY A N 1
ATOM 1340 C CA . GLY A 1 178 ? -5.727 -23.609 -20.953 1 91.94 178 GLY A CA 1
ATOM 1341 C C . GLY A 1 178 ? -4.395 -23.703 -20.219 1 91.94 178 GLY A C 1
ATOM 1342 O O . GLY A 1 178 ? -4.125 -22.922 -19.312 1 91.94 178 GLY A O 1
ATOM 1343 N N . SER A 1 179 ? -3.562 -24.625 -20.672 1 94.5 179 SER A N 1
ATOM 1344 C CA . SER A 1 179 ? -2.279 -24.859 -20.016 1 94.5 179 SER A CA 1
ATOM 1345 C C . SER A 1 179 ? -1.131 -24.266 -20.828 1 94.5 179 SER A C 1
ATOM 1347 O O . SER A 1 179 ? 0.007 -24.219 -20.359 1 94.5 179 SER A O 1
ATOM 1349 N N . ALA A 1 180 ? -1.389 -23.766 -22 1 95.12 180 ALA A N 1
ATOM 1350 C CA . ALA A 1 180 ? -0.35 -23.406 -22.953 1 95.12 180 ALA A CA 1
ATOM 1351 C C . ALA A 1 180 ? 0.549 -22.297 -22.391 1 95.12 180 ALA A C 1
ATOM 1353 O O . ALA A 1 180 ? 1.775 -22.391 -22.5 1 95.12 180 ALA A O 1
ATOM 1354 N N . VAL A 1 181 ? -0.067 -21.266 -21.844 1 97.5 181 VAL A N 1
ATOM 1355 C CA . VAL A 1 181 ? 0.699 -20.141 -21.312 1 97.5 181 VAL A CA 1
ATOM 1356 C C . VAL A 1 181 ? 1.576 -20.609 -20.156 1 97.5 181 VAL A C 1
ATOM 1358 O O . VAL A 1 181 ? 2.742 -20.219 -20.047 1 97.5 181 VAL A O 1
ATOM 1361 N N . ALA A 1 182 ? 1.057 -21.422 -19.281 1 98.12 182 ALA A N 1
ATOM 1362 C CA . ALA A 1 182 ? 1.812 -21.953 -18.156 1 98.12 182 ALA A CA 1
ATOM 1363 C C . ALA A 1 182 ? 3 -22.781 -18.625 1 98.12 182 ALA A C 1
ATOM 1365 O O . ALA A 1 182 ? 4.086 -22.719 -18.047 1 98.12 182 ALA A O 1
ATOM 1366 N N . VAL A 1 183 ? 2.801 -23.547 -19.656 1 97.12 183 VAL A N 1
ATOM 1367 C CA . VAL A 1 183 ? 3.865 -24.375 -20.203 1 97.12 183 VAL A CA 1
ATOM 1368 C C . VAL A 1 183 ? 4.984 -23.5 -20.75 1 97.12 183 VAL A C 1
ATOM 1370 O O . VAL A 1 183 ? 6.16 -23.734 -20.469 1 97.12 183 VAL A O 1
ATOM 1373 N N . VAL A 1 184 ? 4.59 -22.5 -21.516 1 97.38 184 VAL A N 1
ATOM 1374 C CA . VAL A 1 184 ? 5.586 -21.609 -22.078 1 97.38 184 VAL A CA 1
ATOM 1375 C C . VAL A 1 184 ? 6.352 -20.906 -20.953 1 97.38 184 VAL A C 1
ATOM 1377 O O . VAL A 1 184 ? 7.582 -20.812 -21 1 97.38 184 VAL A O 1
ATOM 1380 N N . ALA A 1 185 ? 5.648 -20.406 -19.984 1 98.5 185 ALA A N 1
ATOM 1381 C CA . ALA A 1 185 ? 6.27 -19.703 -18.859 1 98.5 185 ALA A CA 1
ATOM 1382 C C . ALA A 1 185 ? 7.223 -20.609 -18.094 1 98.5 185 ALA A C 1
ATOM 1384 O O . ALA A 1 185 ? 8.289 -20.172 -17.672 1 98.5 185 ALA A O 1
ATOM 1385 N N . SER A 1 186 ? 6.863 -21.844 -17.891 1 98.19 186 SER A N 1
ATOM 1386 C CA . SER A 1 186 ? 7.68 -22.797 -17.141 1 98.19 186 SER A CA 1
ATOM 1387 C C . SER A 1 186 ? 9 -23.078 -17.844 1 98.19 186 SER A C 1
ATOM 1389 O O . SER A 1 186 ? 10 -23.391 -17.203 1 98.19 186 SER A O 1
ATOM 1391 N N . LYS A 1 187 ? 9.047 -22.859 -19.109 1 97.19 187 LYS A N 1
ATOM 1392 C CA . LYS A 1 187 ? 10.234 -23.156 -19.906 1 97.19 187 LYS A CA 1
ATOM 1393 C C . LYS A 1 187 ? 11.086 -21.906 -20.109 1 97.19 187 LYS A C 1
ATOM 1395 O O . LYS A 1 187 ? 12.281 -22.016 -20.406 1 97.19 187 LYS A O 1
ATOM 1400 N N . CYS A 1 188 ? 10.461 -20.719 -19.938 1 98 188 CYS A N 1
ATOM 1401 C CA . CYS A 1 188 ? 11.164 -19.531 -20.422 1 98 188 CYS A CA 1
ATOM 1402 C C . CYS A 1 188 ? 11.445 -18.578 -19.281 1 98 188 CYS A C 1
ATOM 1404 O O . CYS A 1 188 ? 12.406 -17.797 -19.344 1 98 188 CYS A O 1
ATOM 1406 N N . LEU A 1 189 ? 10.672 -18.516 -18.234 1 98.69 189 LEU A N 1
ATOM 1407 C CA . LEU A 1 189 ? 10.773 -17.469 -17.219 1 98.69 189 LEU A CA 1
ATOM 1408 C C . LEU A 1 189 ? 12.164 -17.469 -16.578 1 98.69 189 LEU A C 1
ATOM 1410 O O . LEU A 1 189 ? 12.742 -16.406 -16.344 1 98.69 189 LEU A O 1
ATOM 1414 N N . HIS A 1 190 ? 12.75 -18.656 -16.297 1 98.31 190 HIS A N 1
ATOM 1415 C CA . HIS A 1 190 ? 14.039 -18.75 -15.617 1 98.31 190 HIS A CA 1
ATOM 1416 C C . HIS A 1 190 ? 15.141 -18.094 -16.438 1 98.31 190 HIS A C 1
ATOM 1418 O O . HIS A 1 190 ? 16.094 -17.547 -15.875 1 98.31 190 HIS A O 1
ATOM 1424 N N . GLU A 1 191 ? 14.984 -18.062 -17.719 1 98.25 191 GLU A N 1
ATOM 1425 C CA . GLU A 1 191 ? 15.969 -17.422 -18.578 1 98.25 191 GLU A CA 1
ATOM 1426 C C . GLU A 1 191 ? 15.93 -15.906 -18.438 1 98.25 191 GLU A C 1
ATOM 1428 O O . GLU A 1 191 ? 16.984 -15.25 -18.422 1 98.25 191 GLU A O 1
ATOM 1433 N N . HIS A 1 192 ? 14.719 -15.398 -18.375 1 98.44 192 HIS A N 1
ATOM 1434 C CA . HIS A 1 192 ? 14.578 -13.961 -18.172 1 98.44 192 HIS A CA 1
ATOM 1435 C C . HIS A 1 192 ? 15.141 -13.539 -16.812 1 98.44 192 HIS A C 1
ATOM 1437 O O . HIS A 1 192 ? 15.82 -12.516 -16.719 1 98.44 192 HIS A O 1
ATOM 1443 N N . VAL A 1 193 ? 14.859 -14.312 -15.789 1 98.69 193 VAL A N 1
ATOM 1444 C CA . VAL A 1 193 ? 15.344 -14.008 -14.445 1 98.69 193 VAL A CA 1
ATOM 1445 C C . VAL A 1 193 ? 16.875 -14.047 -14.43 1 98.69 193 VAL A C 1
ATOM 1447 O O . VAL A 1 193 ? 17.516 -13.133 -13.914 1 98.69 193 VAL A O 1
ATOM 1450 N N . LYS A 1 194 ? 17.422 -15.086 -15.008 1 97.94 194 LYS A N 1
ATOM 1451 C CA . LYS A 1 194 ? 18.875 -15.242 -15.078 1 97.94 194 LYS A CA 1
ATOM 1452 C C . LYS A 1 194 ? 19.516 -14.062 -15.805 1 97.94 194 LYS A C 1
ATOM 1454 O O . LYS A 1 194 ? 20.5 -13.492 -15.328 1 97.94 194 LYS A O 1
ATOM 1459 N N . ALA A 1 195 ? 18.984 -13.695 -16.938 1 97.06 195 ALA A N 1
ATOM 1460 C CA . ALA A 1 195 ? 19.531 -12.617 -17.75 1 97.06 195 ALA A CA 1
ATOM 1461 C C . ALA A 1 195 ? 19.547 -11.297 -16.984 1 97.06 195 ALA A C 1
ATOM 1463 O O . ALA A 1 195 ? 20.547 -10.578 -17 1 97.06 195 ALA A O 1
ATOM 1464 N N . ARG A 1 196 ? 18.516 -11 -16.281 1 97.06 196 ARG A N 1
ATOM 1465 C CA . ARG A 1 196 ? 18.406 -9.727 -15.578 1 97.06 196 ARG A CA 1
ATOM 1466 C C . ARG A 1 196 ? 19.297 -9.719 -14.336 1 97.06 196 ARG A C 1
ATOM 1468 O O . ARG A 1 196 ? 19.859 -8.68 -13.984 1 97.06 196 ARG A O 1
ATOM 1475 N N . LEU A 1 197 ? 19.391 -10.836 -13.688 1 97.75 197 LEU A N 1
ATOM 1476 C CA . LEU A 1 197 ? 20.281 -10.922 -12.539 1 97.75 197 LEU A CA 1
ATOM 1477 C C . LEU A 1 197 ? 21.75 -10.766 -12.969 1 97.75 197 LEU A C 1
ATOM 1479 O O . LEU A 1 197 ? 22.531 -10.109 -12.281 1 97.75 197 LEU A O 1
ATOM 1483 N N . CYS A 1 198 ? 22.094 -11.391 -14.086 1 96.25 198 CYS A N 1
ATOM 1484 C CA . CYS A 1 198 ? 23.469 -11.344 -14.578 1 96.25 198 CYS A CA 1
ATOM 1485 C C . CYS A 1 198 ? 23.859 -9.922 -14.953 1 96.25 198 CYS A C 1
ATOM 1487 O O . CYS A 1 198 ? 25.031 -9.547 -14.828 1 96.25 198 CYS A O 1
ATOM 1489 N N . GLU A 1 199 ? 22.922 -9.125 -15.328 1 93.81 199 GLU A N 1
ATOM 1490 C CA . GLU A 1 199 ? 23.188 -7.742 -15.719 1 93.81 199 GLU A CA 1
ATOM 1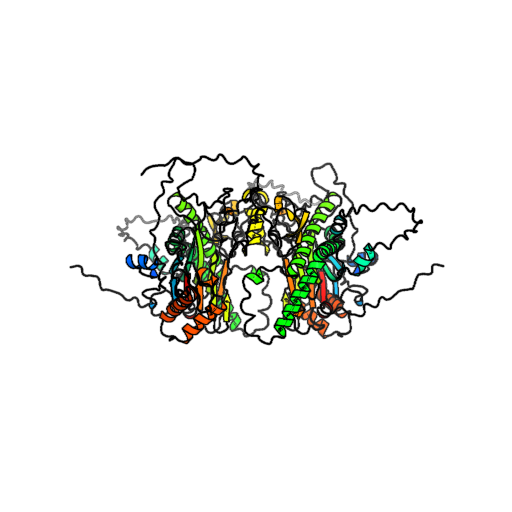491 C C . GLU A 1 199 ? 23.672 -6.918 -14.531 1 93.81 199 GLU A C 1
ATOM 1493 O O . GLU A 1 199 ? 24.438 -5.969 -14.695 1 93.81 199 GLU A O 1
ATOM 1498 N N . VAL A 1 200 ? 23.219 -7.273 -13.359 1 95.12 200 VAL A N 1
ATOM 1499 C CA . VAL A 1 200 ? 23.531 -6.453 -12.195 1 95.12 200 VAL A CA 1
ATOM 1500 C C . VAL A 1 200 ? 24.391 -7.246 -11.219 1 95.12 200 VAL A C 1
ATOM 1502 O O . VAL A 1 200 ? 24.562 -6.855 -10.062 1 95.12 200 VAL A O 1
ATOM 1505 N N . LEU A 1 201 ? 24.969 -8.297 -11.617 1 95.56 201 LEU A N 1
ATOM 1506 C CA . LEU A 1 201 ? 25.609 -9.258 -10.727 1 95.56 201 LEU A CA 1
ATOM 1507 C C . LEU A 1 201 ? 26.797 -8.633 -10.016 1 95.56 201 LEU A C 1
ATOM 1509 O O . LEU A 1 201 ? 26.953 -8.773 -8.797 1 95.56 201 LEU A O 1
ATOM 1513 N N . ASP A 1 202 ? 27.656 -7.957 -10.766 1 93.75 202 ASP A N 1
ATOM 1514 C CA . ASP A 1 202 ? 28.859 -7.367 -10.172 1 93.75 202 ASP A CA 1
ATOM 1515 C C . ASP A 1 202 ? 28.5 -6.379 -9.07 1 93.75 202 ASP A C 1
ATOM 1517 O O . ASP A 1 202 ? 29.062 -6.43 -7.973 1 93.75 202 ASP A O 1
ATOM 1521 N N . MET A 1 203 ? 27.594 -5.539 -9.414 1 93.69 203 MET A N 1
ATOM 1522 C CA . MET A 1 203 ? 27.141 -4.555 -8.438 1 93.69 203 MET A CA 1
ATOM 1523 C C . MET A 1 203 ? 26.484 -5.234 -7.238 1 93.69 203 MET A C 1
ATOM 1525 O O . MET A 1 203 ? 26.688 -4.824 -6.098 1 93.69 203 MET A O 1
ATOM 1529 N N . LEU A 1 204 ? 25.719 -6.207 -7.52 1 95.69 204 LEU A N 1
ATOM 1530 C CA . LEU A 1 204 ? 25.016 -6.961 -6.496 1 95.69 204 LEU A CA 1
ATOM 1531 C C . LEU A 1 204 ? 25.984 -7.582 -5.504 1 95.69 204 LEU A C 1
ATOM 1533 O O . LEU A 1 204 ? 25.797 -7.469 -4.289 1 95.69 204 LEU A O 1
ATOM 1537 N N . LEU A 1 205 ? 27.031 -8.195 -5.973 1 94.88 205 LEU A N 1
ATOM 1538 C CA . LEU A 1 205 ? 28.016 -8.859 -5.125 1 94.88 205 LEU A CA 1
ATOM 1539 C C . LEU A 1 205 ? 28.781 -7.84 -4.297 1 94.88 205 LEU A C 1
ATOM 1541 O O . LEU A 1 205 ? 29.047 -8.062 -3.115 1 94.88 205 LEU A O 1
ATOM 1545 N N . SER A 1 206 ? 29.141 -6.773 -4.988 1 93.5 206 SER A N 1
ATOM 1546 C CA . SER A 1 206 ? 29.875 -5.719 -4.285 1 93.5 206 SER A CA 1
ATOM 1547 C C . SER A 1 206 ? 29.031 -5.129 -3.156 1 93.5 206 SER A C 1
ATOM 1549 O O . SER A 1 206 ? 29.531 -4.93 -2.047 1 93.5 206 SER A O 1
ATOM 1551 N N . MET A 1 207 ? 27.844 -4.859 -3.418 1 93 207 MET A N 1
ATOM 1552 C CA . MET A 1 207 ? 26.953 -4.273 -2.424 1 93 207 MET A CA 1
ATOM 1553 C C . MET A 1 207 ? 26.688 -5.25 -1.283 1 93 207 MET A C 1
ATOM 1555 O O . MET A 1 207 ? 26.641 -4.852 -0.118 1 93 207 MET A O 1
ATOM 1559 N N . ASP A 1 208 ? 26.422 -6.477 -1.645 1 92.25 208 ASP A N 1
ATOM 1560 C CA . ASP A 1 208 ? 26.172 -7.496 -0.632 1 92.25 208 ASP A CA 1
ATOM 1561 C C . ASP A 1 208 ? 27.359 -7.621 0.329 1 92.25 208 ASP A C 1
ATOM 1563 O O . ASP A 1 208 ? 27.172 -7.781 1.536 1 92.25 208 ASP A O 1
ATOM 1567 N N . ARG A 1 209 ? 28.578 -7.566 -0.171 1 91.12 209 ARG A N 1
ATOM 1568 C CA . ARG A 1 209 ? 29.797 -7.629 0.648 1 91.12 209 ARG A CA 1
ATOM 1569 C C . ARG A 1 209 ? 29.859 -6.441 1.602 1 91.12 209 ARG A C 1
ATOM 1571 O O . ARG A 1 209 ? 30.188 -6.602 2.779 1 91.12 209 ARG A O 1
ATOM 1578 N N . LYS A 1 210 ? 29.594 -5.316 1.085 1 89.56 210 LYS A N 1
ATOM 1579 C CA . LYS A 1 210 ? 29.625 -4.105 1.899 1 89.56 210 LYS A CA 1
ATOM 1580 C C . LYS A 1 210 ? 28.578 -4.156 3.01 1 89.56 210 LYS A C 1
ATOM 1582 O O . LYS A 1 210 ? 28.844 -3.742 4.141 1 89.56 210 LYS A O 1
ATOM 1587 N N . GLU A 1 211 ? 27.406 -4.625 2.684 1 89.12 211 GLU A N 1
ATOM 1588 C CA . GLU A 1 211 ? 26.312 -4.723 3.648 1 89.12 211 GLU A CA 1
ATOM 1589 C C . GLU A 1 211 ? 26.641 -5.723 4.754 1 89.12 211 GLU A C 1
ATOM 1591 O O . GLU A 1 211 ? 26.266 -5.516 5.914 1 89.12 211 GLU A O 1
ATOM 1596 N N . ASN A 1 212 ? 27.297 -6.766 4.453 1 84.69 212 ASN A N 1
ATOM 1597 C CA . ASN A 1 212 ? 27.625 -7.789 5.438 1 84.69 212 ASN A CA 1
ATOM 1598 C C . ASN A 1 212 ? 28.812 -7.367 6.297 1 84.69 212 ASN A C 1
ATOM 1600 O O . ASN A 1 212 ? 28.922 -7.77 7.457 1 84.69 212 ASN A O 1
ATOM 1604 N N . LEU A 1 213 ? 29.672 -6.641 5.746 1 80.56 213 LEU A N 1
ATOM 1605 C CA . LEU A 1 213 ? 30.797 -6.113 6.516 1 80.56 213 LEU A CA 1
ATOM 1606 C C . LEU A 1 213 ? 30.312 -5.113 7.559 1 80.56 213 LEU A C 1
ATOM 1608 O O . LEU A 1 213 ? 30.828 -5.082 8.68 1 80.56 213 LEU A O 1
ATOM 1612 N N . ASN A 1 214 ? 29.406 -4.316 7.168 1 69.88 214 ASN A N 1
ATOM 1613 C CA . ASN A 1 214 ? 28.844 -3.326 8.078 1 69.88 214 ASN A CA 1
ATOM 1614 C C . ASN A 1 214 ? 28.031 -3.984 9.188 1 69.88 214 ASN A C 1
ATOM 1616 O O . ASN A 1 214 ? 27.953 -3.465 10.305 1 69.88 214 ASN A O 1
ATOM 1620 N N . PHE A 1 215 ? 27.328 -5.086 8.844 1 63.34 215 PHE A N 1
ATOM 1621 C CA . PHE A 1 215 ? 26.578 -5.84 9.836 1 63.34 215 PHE A CA 1
ATOM 1622 C C . PHE A 1 215 ? 27.5 -6.473 10.867 1 63.34 215 PHE A C 1
ATOM 1624 O O . PHE A 1 215 ? 27.188 -6.477 12.062 1 63.34 215 PHE A O 1
ATOM 1631 N N . GLY A 1 216 ? 28.547 -7.098 10.422 1 52.38 216 GLY A N 1
ATOM 1632 C CA . GLY A 1 216 ? 29.531 -7.648 11.336 1 52.38 216 GLY A CA 1
ATOM 1633 C C . GLY A 1 216 ? 30.172 -6.602 12.227 1 52.38 216 GLY A C 1
ATOM 1634 O O . GLY A 1 216 ? 30.438 -6.852 13.398 1 52.38 216 GLY A O 1
ATOM 1635 N N . LYS A 1 217 ? 30.391 -5.484 11.742 1 50.44 217 LYS A N 1
ATOM 1636 C CA . LYS A 1 217 ? 30.969 -4.414 12.547 1 50.44 217 LYS A CA 1
ATOM 1637 C C . LYS A 1 217 ? 29.984 -3.928 13.609 1 50.44 217 LYS A C 1
ATOM 1639 O O . LYS A 1 217 ? 30.391 -3.629 14.742 1 50.44 217 LYS A O 1
ATOM 1644 N N . HIS A 1 218 ? 28.672 -3.896 13.156 1 50.19 218 HIS A N 1
ATOM 1645 C CA . HIS A 1 218 ? 27.672 -3.441 14.117 1 50.19 218 HIS A CA 1
ATOM 1646 C C . HIS A 1 218 ? 27.453 -4.48 15.211 1 50.19 218 HIS A C 1
ATOM 1648 O O . HIS A 1 218 ? 27.078 -4.137 16.344 1 50.19 218 HIS A O 1
ATOM 1654 N N . ARG A 1 219 ? 27.641 -5.848 14.867 1 45.31 219 ARG A N 1
ATOM 1655 C CA . ARG A 1 219 ? 27.516 -6.852 15.922 1 45.31 219 ARG A CA 1
ATOM 1656 C C . ARG A 1 219 ? 28.703 -6.809 16.875 1 45.31 219 ARG A C 1
ATOM 1658 O O . ARG A 1 219 ? 28.562 -7.074 18.062 1 45.31 219 ARG A O 1
ATOM 1665 N N . SER A 1 220 ? 30 -6.828 16.438 1 40.03 220 SER A N 1
ATOM 1666 C CA . SER A 1 220 ? 31.141 -6.805 17.344 1 40.03 220 SER A CA 1
ATOM 1667 C C . SER A 1 220 ? 31.156 -5.535 18.188 1 40.03 220 SER A C 1
ATOM 1669 O O . SER A 1 220 ? 31.891 -5.445 19.172 1 40.03 220 SER A O 1
ATOM 1671 N N . GLU A 1 221 ? 31.109 -4.383 17.578 1 36.88 221 GLU A N 1
ATOM 1672 C CA . GLU A 1 221 ? 31.047 -3.244 18.484 1 36.88 221 GLU A CA 1
ATOM 1673 C C . GLU A 1 221 ? 29.812 -3.316 19.375 1 36.88 221 GLU A C 1
ATOM 1675 O O . GLU A 1 221 ? 28.688 -3.393 18.875 1 36.88 221 GLU A O 1
ATOM 1680 N N . SER A 1 222 ? 29.891 -3.996 20.562 1 34.22 222 SER A N 1
ATOM 1681 C CA . SER A 1 222 ? 28.984 -4.098 21.719 1 34.22 222 SER A CA 1
ATOM 1682 C C . SER A 1 222 ? 28.094 -2.863 21.828 1 34.22 222 SER A C 1
ATOM 1684 O O . SER A 1 222 ? 27.406 -2.686 22.828 1 34.22 222 SER A O 1
ATOM 1686 N N . SER A 1 223 ? 28.672 -1.687 21.438 1 30.53 223 SER A N 1
ATOM 1687 C CA . SER A 1 223 ? 27.922 -0.49 21.766 1 30.53 223 SER A CA 1
ATOM 1688 C C . SER A 1 223 ? 26.516 -0.539 21.172 1 30.53 223 SER A C 1
ATOM 1690 O O . SER A 1 223 ? 26.344 -0.351 19.953 1 30.53 223 SER A O 1
ATOM 1692 N N . TYR A 1 224 ? 25.656 -1.456 21.484 1 30.73 224 TYR A N 1
ATOM 1693 C CA . TYR A 1 224 ? 24.219 -1.622 21.453 1 30.73 224 TYR A CA 1
ATOM 1694 C C . TYR A 1 224 ? 23.516 -0.275 21.328 1 30.73 224 TYR A C 1
ATOM 1696 O O . TYR A 1 224 ? 22.281 -0.216 21.188 1 30.73 224 TYR A O 1
ATOM 1704 N N . SER A 1 225 ? 24 0.704 22.172 1 29.94 225 SER A N 1
ATOM 1705 C CA . SER A 1 225 ? 23.234 1.909 22.484 1 29.94 225 SER A CA 1
ATOM 1706 C C . SER A 1 225 ? 22.797 2.625 21.203 1 29.94 225 SER A C 1
ATOM 1708 O O . SER A 1 225 ? 21.625 2.996 21.062 1 29.94 225 SER A O 1
ATOM 1710 N N . MET A 1 226 ? 23.812 3.396 20.609 1 28.73 226 MET A N 1
ATOM 1711 C CA . MET A 1 226 ? 23.547 4.613 19.844 1 28.73 226 MET A CA 1
ATOM 1712 C C . MET A 1 226 ? 23.125 4.285 18.422 1 28.73 226 MET A C 1
ATOM 1714 O O . MET A 1 226 ? 22.672 5.164 17.688 1 28.73 226 MET A O 1
ATOM 1718 N N . SER A 1 227 ? 23.578 3.248 17.734 1 30.09 227 SER A N 1
ATOM 1719 C CA . SER A 1 227 ? 23.469 3.203 16.281 1 30.09 227 SER A CA 1
ATOM 1720 C C . SER A 1 227 ? 22.078 2.748 15.844 1 30.09 227 SER A C 1
ATOM 1722 O O . SER A 1 227 ? 21.828 2.582 14.648 1 30.09 227 SER A O 1
ATOM 1724 N N . ARG A 1 228 ? 21.391 1.961 16.609 1 32.69 228 ARG A N 1
ATOM 1725 C CA . ARG A 1 228 ? 19.984 1.849 16.266 1 32.69 228 ARG A CA 1
ATOM 1726 C C . ARG A 1 228 ? 19.359 3.225 16.062 1 32.69 228 ARG A C 1
ATOM 1728 O O . ARG A 1 228 ? 18.141 3.34 15.883 1 32.69 228 ARG A O 1
ATOM 1735 N N . MET A 1 229 ? 20.125 4.195 16.547 1 32.06 229 MET A N 1
ATOM 1736 C CA . MET A 1 229 ? 19.672 5.582 16.547 1 32.06 229 MET A CA 1
ATOM 1737 C C . MET A 1 229 ? 19.125 5.977 15.18 1 32.06 229 MET A C 1
ATOM 1739 O O . MET A 1 229 ? 18 6.461 15.07 1 32.06 229 MET A O 1
ATOM 1743 N N . SER A 1 230 ? 20.094 6.902 14.367 1 32.75 230 SER A N 1
ATOM 1744 C CA . SER A 1 230 ? 19.578 7.723 13.281 1 32.75 230 SER A CA 1
ATOM 1745 C C . SER A 1 230 ? 19.312 6.883 12.031 1 32.75 230 SER A C 1
ATOM 1747 O O . SER A 1 230 ? 20.234 6.586 11.273 1 32.75 230 SER A O 1
ATOM 1749 N N . ILE A 1 231 ? 18.875 5.715 12.062 1 37.72 231 ILE A N 1
ATOM 1750 C CA . ILE A 1 231 ? 18.375 5.387 10.734 1 37.72 231 ILE A CA 1
ATOM 1751 C C . ILE A 1 231 ? 17.938 6.66 10.016 1 37.72 231 ILE A C 1
ATOM 1753 O O . ILE A 1 231 ? 16.906 7.25 10.352 1 37.72 231 ILE A O 1
ATOM 1757 N N . SER A 1 232 ? 18.828 7.633 9.867 1 37.69 232 SER A N 1
ATOM 1758 C CA . SER A 1 232 ? 18.578 8.859 9.125 1 37.69 232 SER A CA 1
ATOM 1759 C C . SER A 1 232 ? 17.766 8.594 7.867 1 37.69 232 SER A C 1
ATOM 1761 O O . SER A 1 232 ? 17.797 7.488 7.32 1 37.69 232 SER A O 1
ATOM 1763 N N . GLU A 1 233 ? 16.812 9.281 7.562 1 41.84 233 GLU A N 1
ATOM 1764 C CA . GLU A 1 233 ? 16.094 9.422 6.293 1 41.84 233 GLU A CA 1
ATOM 1765 C C . GLU A 1 233 ? 17.016 9.109 5.113 1 41.84 233 GLU A C 1
ATOM 1767 O O . GLU A 1 233 ? 16.547 8.656 4.062 1 41.84 233 GLU A O 1
ATOM 1772 N N . ASP A 1 234 ? 18.375 9.328 5.363 1 45.28 234 ASP A N 1
ATOM 1773 C CA . ASP A 1 234 ? 19.375 9.141 4.316 1 45.28 234 ASP A CA 1
ATOM 1774 C C . ASP A 1 234 ? 19.578 7.652 4.016 1 45.28 234 ASP A C 1
ATOM 1776 O O . ASP A 1 234 ? 19.859 7.281 2.873 1 45.28 234 ASP A O 1
ATOM 1780 N N . GLU A 1 235 ? 19.531 6.773 4.996 1 47.34 235 GLU A N 1
ATOM 1781 C CA . GLU A 1 235 ? 19.766 5.34 4.848 1 47.34 235 GLU A CA 1
ATOM 1782 C C . GLU A 1 235 ? 18.625 4.668 4.082 1 47.34 235 GLU A C 1
ATOM 1784 O O . GLU A 1 235 ? 18.844 3.729 3.318 1 47.34 235 GLU A O 1
ATOM 1789 N N . GLU A 1 236 ? 17.391 5.156 4.336 1 48.12 236 GLU A N 1
ATOM 1790 C CA . GLU A 1 236 ? 16.25 4.621 3.602 1 48.12 236 GLU A CA 1
ATOM 1791 C C . GLU A 1 236 ? 16.359 4.91 2.109 1 48.12 236 GLU A C 1
ATOM 1793 O O . GLU A 1 236 ? 15.812 4.176 1.283 1 48.12 236 GLU A O 1
ATOM 1798 N N . SER A 1 237 ? 17.156 5.988 1.808 1 58.47 237 SER A N 1
ATOM 1799 C CA . SER A 1 237 ? 17.234 6.41 0.413 1 58.47 237 SER A CA 1
ATOM 1800 C C . SER A 1 237 ? 18.344 5.668 -0.323 1 58.47 237 SER A C 1
ATOM 1802 O O . SER A 1 237 ? 18.422 5.719 -1.553 1 58.47 237 SER A O 1
ATOM 1804 N N . ARG A 1 238 ? 19.078 4.777 0.485 1 77.69 238 ARG A N 1
ATOM 1805 C CA . ARG A 1 238 ? 20.203 4.113 -0.169 1 77.69 238 ARG A CA 1
ATOM 1806 C C . ARG A 1 238 ? 19.75 2.848 -0.886 1 77.69 238 ARG A C 1
ATOM 1808 O O . ARG A 1 238 ? 18.938 2.082 -0.352 1 77.69 238 ARG A O 1
ATOM 1815 N N . ILE A 1 239 ? 20.219 2.701 -2.068 1 92.31 239 ILE A N 1
ATOM 1816 C CA . ILE A 1 239 ? 19.969 1.5 -2.859 1 92.31 239 ILE A CA 1
ATOM 1817 C C . ILE A 1 239 ? 20.672 0.306 -2.213 1 92.31 239 ILE A C 1
ATOM 1819 O O . ILE A 1 239 ? 21.875 0.348 -1.956 1 92.31 239 ILE A O 1
ATOM 1823 N N . LYS A 1 240 ? 19.969 -0.652 -1.836 1 94.38 240 LYS A N 1
ATOM 1824 C CA . LYS A 1 240 ? 20.5 -1.882 -1.249 1 94.38 240 LYS A CA 1
ATOM 1825 C C . LYS A 1 240 ? 20.562 -3 -2.283 1 94.38 240 LYS A C 1
ATOM 1827 O O . LYS A 1 240 ? 19.984 -2.891 -3.363 1 94.38 240 LYS A O 1
ATOM 1832 N N . SER A 1 241 ? 21.328 -4.035 -1.966 1 95.62 241 SER A N 1
ATOM 1833 C CA . SER A 1 241 ? 21.469 -5.18 -2.859 1 95.62 241 SER A CA 1
ATOM 1834 C C . SER A 1 241 ? 20.125 -5.797 -3.189 1 95.62 241 SER A C 1
ATOM 1836 O O . SER A 1 241 ? 19.875 -6.215 -4.324 1 95.62 241 SER A O 1
ATOM 1838 N N . GLU A 1 242 ? 19.219 -5.875 -2.213 1 97.06 242 GLU A N 1
ATOM 1839 C CA . GLU A 1 242 ? 17.922 -6.488 -2.43 1 97.06 242 GLU A CA 1
ATOM 1840 C C . GLU A 1 242 ? 17.125 -5.742 -3.504 1 97.06 242 GLU A C 1
ATOM 1842 O O . GLU A 1 242 ? 16.328 -6.34 -4.215 1 97.06 242 GLU A O 1
ATOM 1847 N N . HIS A 1 243 ? 17.359 -4.461 -3.625 1 97.69 243 HIS A N 1
ATOM 1848 C CA . HIS A 1 243 ? 16.656 -3.662 -4.617 1 97.69 243 HIS A CA 1
ATOM 1849 C C . HIS A 1 243 ? 17.047 -4.062 -6.035 1 97.69 243 HIS A C 1
ATOM 1851 O O . HIS A 1 243 ? 16.234 -3.949 -6.961 1 97.69 243 HIS A O 1
ATOM 1857 N N . LEU A 1 244 ? 18.266 -4.484 -6.207 1 97.88 244 LEU A N 1
ATOM 1858 C CA . LEU A 1 244 ? 18.719 -4.941 -7.52 1 97.88 244 LEU A CA 1
ATOM 1859 C C . LEU A 1 244 ? 18.031 -6.246 -7.906 1 97.88 244 LEU A C 1
ATOM 1861 O O . LEU A 1 244 ? 17.609 -6.418 -9.055 1 97.88 244 LEU A O 1
ATOM 1865 N N . VAL A 1 245 ? 17.922 -7.121 -6.926 1 98.62 245 VAL A N 1
ATOM 1866 C CA . VAL A 1 245 ? 17.266 -8.398 -7.184 1 98.62 245 VAL A CA 1
ATOM 1867 C C . VAL A 1 245 ? 15.781 -8.172 -7.469 1 98.62 245 VAL A C 1
ATOM 1869 O O . VAL A 1 245 ? 15.211 -8.789 -8.375 1 98.62 245 VAL A O 1
ATOM 1872 N N . LYS A 1 246 ? 15.18 -7.285 -6.695 1 98.62 246 LYS A N 1
ATOM 1873 C CA . LYS A 1 246 ? 13.781 -6.945 -6.938 1 98.62 246 LYS A CA 1
ATOM 1874 C C . LYS A 1 246 ? 13.578 -6.418 -8.352 1 98.62 246 LYS A C 1
ATOM 1876 O O . LYS A 1 246 ? 12.648 -6.828 -9.047 1 98.62 246 LYS A O 1
ATOM 1881 N N . GLY A 1 247 ? 14.453 -5.527 -8.75 1 98.5 247 GLY A N 1
ATOM 1882 C CA . GLY A 1 247 ? 14.359 -4.98 -10.094 1 98.5 247 GLY A CA 1
ATOM 1883 C C . GLY A 1 247 ? 14.508 -6.031 -11.18 1 98.5 247 GLY A C 1
ATOM 1884 O O . GLY A 1 247 ? 13.82 -5.984 -12.195 1 98.5 247 GLY A O 1
ATOM 1885 N N . ALA A 1 248 ? 15.367 -6.945 -10.93 1 98.44 248 ALA A N 1
ATOM 1886 C CA . ALA A 1 248 ? 15.586 -8.023 -11.891 1 98.44 248 ALA A CA 1
ATOM 1887 C C . ALA A 1 248 ? 14.344 -8.906 -12.023 1 98.44 248 ALA A C 1
ATOM 1889 O O . ALA A 1 248 ? 13.945 -9.25 -13.141 1 98.44 248 ALA A O 1
ATOM 1890 N N . LEU A 1 249 ? 13.758 -9.227 -10.914 1 98.81 249 LEU A N 1
ATOM 1891 C CA . LEU A 1 249 ? 12.555 -10.062 -10.922 1 98.81 249 LEU A CA 1
ATOM 1892 C C . LEU A 1 249 ? 11.391 -9.328 -11.578 1 98.81 249 LEU A C 1
ATOM 1894 O O . LEU A 1 249 ? 10.68 -9.906 -12.406 1 98.81 249 LEU A O 1
ATOM 1898 N N . GLU A 1 250 ? 11.234 -8.102 -11.211 1 98.69 250 GLU A N 1
ATOM 1899 C CA . GLU A 1 250 ? 10.164 -7.301 -11.797 1 98.69 250 GLU A CA 1
ATOM 1900 C C . GLU A 1 250 ? 10.312 -7.207 -13.312 1 98.69 250 GLU A C 1
ATOM 1902 O O . GLU A 1 250 ? 9.344 -7.395 -14.047 1 98.69 250 GLU A O 1
ATOM 1907 N N . SER A 1 251 ? 11.5 -6.957 -13.773 1 98.12 251 SER A N 1
ATOM 1908 C CA . SER A 1 251 ? 11.766 -6.852 -15.203 1 98.12 251 SER A CA 1
ATOM 1909 C C . SER A 1 251 ? 11.539 -8.188 -15.914 1 98.12 251 SER A C 1
ATOM 1911 O O . SER A 1 251 ? 10.977 -8.227 -17 1 98.12 251 SER A O 1
ATOM 1913 N N . ALA A 1 252 ? 11.977 -9.18 -15.25 1 98.69 252 ALA A N 1
ATOM 1914 C CA . ALA A 1 252 ? 11.836 -10.508 -15.836 1 98.69 252 ALA A CA 1
ATOM 1915 C C . ALA A 1 252 ? 10.367 -10.875 -16.031 1 98.69 252 ALA A C 1
ATOM 1917 O O . ALA A 1 252 ? 9.992 -11.445 -17.047 1 98.69 252 ALA A O 1
ATOM 1918 N N . PHE A 1 253 ? 9.523 -10.602 -15.047 1 98.88 253 PHE A N 1
ATOM 1919 C CA . PHE A 1 253 ? 8.102 -10.883 -15.141 1 98.88 253 PHE A CA 1
ATOM 1920 C C . PHE A 1 253 ? 7.469 -10.125 -16.297 1 98.88 253 PHE A C 1
ATOM 1922 O O . PHE A 1 253 ? 6.691 -10.695 -17.062 1 98.88 253 PHE A O 1
ATOM 1929 N N . LEU A 1 254 ? 7.805 -8.883 -16.422 1 98.38 254 LEU A N 1
ATOM 1930 C CA . LEU A 1 254 ? 7.254 -8.07 -17.484 1 98.38 254 LEU A CA 1
ATOM 1931 C C . LEU A 1 254 ? 7.707 -8.586 -18.859 1 98.38 254 LEU A C 1
ATOM 1933 O O . LEU A 1 254 ? 6.91 -8.648 -19.797 1 98.38 254 LEU A O 1
ATOM 1937 N N . GLU A 1 255 ? 8.953 -8.938 -18.906 1 98.25 255 GLU A N 1
ATOM 1938 C CA . GLU A 1 255 ? 9.5 -9.453 -20.172 1 98.25 255 GLU A CA 1
ATOM 1939 C C . GLU A 1 255 ? 8.852 -10.781 -20.547 1 98.25 255 GLU A C 1
ATOM 1941 O O . GLU A 1 255 ? 8.625 -11.055 -21.719 1 98.25 255 GLU A O 1
ATOM 1946 N N . MET A 1 256 ? 8.609 -11.578 -19.547 1 98.75 256 MET A N 1
ATOM 1947 C CA . MET A 1 256 ? 7.945 -12.852 -19.812 1 98.75 256 MET A CA 1
ATOM 1948 C C . MET A 1 256 ? 6.559 -12.625 -20.406 1 98.75 256 MET A C 1
ATOM 1950 O O . MET A 1 256 ? 6.172 -13.305 -21.359 1 98.75 256 MET A O 1
ATOM 1954 N N . ASP A 1 257 ? 5.797 -11.734 -19.859 1 98.69 257 ASP A N 1
ATOM 1955 C CA . ASP A 1 257 ? 4.461 -11.438 -20.375 1 98.69 257 ASP A CA 1
ATOM 1956 C C . ASP A 1 257 ? 4.527 -10.844 -21.781 1 98.69 257 ASP A C 1
ATOM 1958 O O . ASP A 1 257 ? 3.66 -11.117 -22.609 1 98.69 257 ASP A O 1
ATOM 1962 N N . GLU A 1 258 ? 5.52 -10.023 -22 1 98.25 258 GLU A N 1
ATOM 1963 C CA . GLU A 1 258 ? 5.715 -9.461 -23.328 1 98.25 258 GLU A CA 1
ATOM 1964 C C . GLU A 1 258 ? 6.031 -10.547 -24.344 1 98.25 258 GLU A C 1
ATOM 1966 O O . GLU A 1 258 ? 5.527 -10.516 -25.469 1 98.25 258 GLU A O 1
ATOM 1971 N N . GLN A 1 259 ? 6.871 -11.445 -23.922 1 98.06 259 GLN A N 1
ATOM 1972 C CA . GLN A 1 259 ? 7.184 -12.562 -24.797 1 98.06 259 GLN A CA 1
ATOM 1973 C C . GLN A 1 259 ? 5.93 -13.367 -25.141 1 98.06 259 GLN A C 1
ATOM 1975 O O . GLN A 1 259 ? 5.73 -13.766 -26.281 1 98.06 259 GLN A O 1
ATOM 1980 N N . ILE A 1 260 ? 5.125 -13.586 -24.156 1 98 260 ILE A N 1
ATOM 1981 C CA . ILE A 1 260 ? 3.883 -14.328 -24.359 1 98 260 ILE A CA 1
ATOM 1982 C C . ILE A 1 260 ? 2.982 -13.57 -25.328 1 98 260 ILE A C 1
ATOM 1984 O O . ILE A 1 260 ? 2.346 -14.172 -26.203 1 98 260 ILE A O 1
ATOM 1988 N N . SER A 1 261 ? 2.943 -12.289 -25.219 1 97.25 261 SER A N 1
ATOM 1989 C CA . SER A 1 261 ? 2.158 -11.453 -26.125 1 97.25 261 SER A CA 1
ATOM 1990 C C . SER A 1 261 ? 2.629 -11.609 -27.562 1 97.25 261 SER A C 1
ATOM 1992 O O . SER A 1 261 ? 1.813 -11.727 -28.484 1 97.25 261 SER A O 1
ATOM 1994 N N . GLN A 1 262 ? 3.924 -11.633 -27.719 1 96.5 262 GLN A N 1
ATOM 1995 C CA . GLN A 1 262 ? 4.508 -11.805 -29.047 1 96.5 262 GLN A CA 1
ATOM 1996 C C . GLN A 1 262 ? 4.254 -13.211 -29.578 1 96.5 262 GLN A C 1
ATOM 1998 O O . GLN A 1 262 ? 3.908 -13.383 -30.75 1 96.5 262 GLN A O 1
ATOM 2003 N N . ASP A 1 263 ? 4.406 -14.148 -28.719 1 94.75 263 ASP A N 1
ATOM 2004 C CA . ASP A 1 263 ? 4.184 -15.539 -29.109 1 94.75 263 ASP A CA 1
ATOM 2005 C C . ASP A 1 263 ? 2.732 -15.766 -29.531 1 94.75 263 ASP A C 1
ATOM 2007 O O . ASP A 1 263 ? 2.457 -16.578 -30.422 1 94.75 263 ASP A O 1
ATOM 2011 N N . LYS A 1 264 ? 1.81 -15.062 -28.906 1 92.31 264 LYS A N 1
ATOM 2012 C CA . LYS A 1 264 ? 0.385 -15.219 -29.188 1 92.31 264 LYS A CA 1
ATOM 2013 C C . LYS A 1 264 ? 0.053 -14.781 -30.609 1 92.31 264 LYS A C 1
ATOM 2015 O O . LYS A 1 264 ? -0.987 -15.156 -31.156 1 92.31 264 LYS A O 1
ATOM 2020 N N . GLN A 1 265 ? 0.952 -14.008 -31.219 1 90.44 265 GLN A N 1
ATOM 2021 C CA . GLN A 1 265 ? 0.728 -13.562 -32.594 1 90.44 265 GLN A CA 1
ATOM 2022 C C . GLN A 1 265 ? 1.008 -14.688 -33.594 1 90.44 265 GLN A C 1
ATOM 2024 O O . GLN A 1 265 ? 0.494 -14.672 -34.719 1 90.44 265 GLN A O 1
ATOM 2029 N N . VAL A 1 266 ? 1.818 -15.664 -33.156 1 91.38 266 VAL A N 1
ATOM 2030 C CA . VAL A 1 266 ? 2.289 -16.703 -34.062 1 91.38 266 VAL A CA 1
ATOM 2031 C C . VAL A 1 266 ? 1.735 -18.062 -33.625 1 91.38 266 VAL A C 1
ATOM 2033 O O . VAL A 1 266 ? 1.458 -18.906 -34.469 1 91.38 266 VAL A O 1
ATOM 2036 N N . TRP A 1 267 ? 1.546 -18.203 -32.312 1 90.56 267 TRP A N 1
ATOM 2037 C CA . TRP A 1 267 ? 1.135 -19.484 -31.75 1 90.56 267 TRP A CA 1
ATOM 2038 C C . TRP A 1 267 ? -0.208 -19.375 -31.031 1 90.56 267 TRP A C 1
ATOM 2040 O O . TRP A 1 267 ? -0.596 -18.281 -30.609 1 90.56 267 TRP A O 1
ATOM 2050 N N . ARG A 1 268 ? -0.898 -20.531 -30.984 1 89.25 268 ARG A N 1
ATOM 2051 C CA . ARG A 1 268 ? -2.125 -20.578 -30.203 1 89.25 268 ARG A CA 1
ATOM 2052 C C . ARG A 1 268 ? -1.814 -20.734 -28.719 1 89.25 268 ARG A C 1
ATOM 2054 O O . ARG A 1 268 ? -1.516 -21.844 -28.25 1 89.25 268 ARG A O 1
ATOM 2061 N N . LEU A 1 269 ? -1.941 -19.672 -28.047 1 91.44 269 LEU A N 1
ATOM 2062 C CA . LEU A 1 269 ? -1.692 -19.641 -26.609 1 91.44 269 LEU A CA 1
ATOM 2063 C C . LEU A 1 269 ? -2.885 -19.047 -25.875 1 91.44 269 LEU A C 1
ATOM 2065 O O . LEU A 1 269 ? -2.812 -17.922 -25.375 1 91.44 269 LEU A O 1
ATOM 2069 N N . PRO A 1 270 ? -3.871 -19.828 -25.703 1 90.88 270 PRO A N 1
ATOM 2070 C CA . PRO A 1 270 ? -5.059 -19.297 -25.031 1 90.88 270 PRO A CA 1
ATOM 2071 C C . PRO A 1 270 ? -4.848 -19.109 -23.531 1 90.88 270 PRO A C 1
ATOM 2073 O O . PRO A 1 270 ? -3.994 -19.781 -22.922 1 90.88 270 PRO A O 1
ATOM 2076 N N . GLY A 1 271 ? -5.59 -18.203 -22.984 1 94.56 271 GLY A N 1
ATOM 2077 C CA . GLY A 1 271 ? -5.68 -18.031 -21.547 1 94.56 271 GLY A CA 1
ATOM 2078 C C . GLY A 1 271 ? -4.445 -17.375 -20.953 1 94.56 271 GLY A C 1
ATOM 2079 O O . GLY A 1 271 ? -3.855 -16.484 -21.547 1 94.56 271 GLY A O 1
ATOM 2080 N N . GLY A 1 272 ? -4.246 -17.656 -19.703 1 97.44 272 GLY A N 1
ATOM 2081 C CA . GLY A 1 272 ? -3.146 -17.109 -18.922 1 97.44 272 GLY A CA 1
ATOM 2082 C C . GLY A 1 272 ? -2.783 -17.984 -17.734 1 97.44 272 GLY A C 1
ATOM 2083 O O . GLY A 1 272 ? -3.213 -19.125 -17.641 1 97.44 272 GLY A O 1
ATOM 2084 N N . CYS A 1 273 ? -1.884 -17.406 -16.906 1 98.44 273 CYS A N 1
ATOM 2085 C CA . CYS A 1 273 ? -1.546 -18.141 -15.688 1 98.44 273 CYS A CA 1
ATOM 2086 C C . CYS A 1 273 ? -1.114 -17.188 -14.578 1 98.44 273 CYS A C 1
ATOM 2088 O O . CYS A 1 273 ? -0.499 -16.156 -14.836 1 98.44 273 CYS A O 1
ATOM 2090 N N . ALA A 1 274 ? -1.514 -17.531 -13.344 1 98.56 274 ALA A N 1
ATOM 2091 C CA . ALA A 1 274 ? -0.924 -16.922 -12.156 1 98.56 274 ALA A CA 1
ATOM 2092 C C . ALA A 1 274 ? 0.475 -17.469 -11.898 1 98.56 274 ALA A C 1
ATOM 2094 O O . ALA A 1 274 ? 0.782 -18.609 -12.273 1 98.56 274 ALA A O 1
ATOM 2095 N N . VAL A 1 275 ? 1.308 -16.656 -11.297 1 98.81 275 VAL A N 1
ATOM 2096 C CA . VAL A 1 275 ? 2.688 -17.094 -11.117 1 98.81 275 VAL A CA 1
ATOM 2097 C C . VAL A 1 275 ? 3.176 -16.688 -9.727 1 98.81 275 VAL A C 1
ATOM 2099 O O . VAL A 1 275 ? 2.873 -15.594 -9.25 1 98.81 275 VAL A O 1
ATOM 2102 N N . ILE A 1 276 ? 3.854 -17.562 -9.062 1 98.88 276 ILE A N 1
ATOM 2103 C CA . ILE A 1 276 ? 4.613 -17.25 -7.859 1 98.88 276 ILE A CA 1
ATOM 2104 C C . ILE A 1 276 ? 6.012 -17.859 -7.957 1 98.88 276 ILE A C 1
ATOM 2106 O O . ILE A 1 276 ? 6.172 -18.984 -8.43 1 98.88 276 ILE A O 1
ATOM 2110 N N . SER A 1 277 ? 7.027 -17.047 -7.625 1 98.88 277 SER A N 1
ATOM 2111 C CA . SER A 1 277 ? 8.422 -17.469 -7.699 1 98.88 277 SER A CA 1
ATOM 2112 C C . SER A 1 277 ? 9.125 -17.297 -6.352 1 98.88 277 SER A C 1
ATOM 2114 O O . SER A 1 277 ? 8.906 -16.297 -5.652 1 98.88 277 SER A O 1
ATOM 2116 N N . VAL A 1 278 ? 9.898 -18.266 -6 1 98.81 278 VAL A N 1
ATOM 2117 C CA . VAL A 1 278 ? 10.805 -18.172 -4.859 1 98.81 278 VAL A CA 1
ATOM 2118 C C . VAL A 1 278 ? 12.25 -18.234 -5.344 1 98.81 278 VAL A C 1
ATOM 2120 O O . VAL A 1 278 ? 12.656 -19.219 -5.977 1 98.81 278 VAL A O 1
ATOM 2123 N N . LEU A 1 279 ? 12.969 -17.188 -5.113 1 98.75 279 LEU A N 1
ATOM 2124 C CA . LEU A 1 279 ? 14.375 -17.094 -5.469 1 98.75 279 LEU A CA 1
ATOM 2125 C C . LEU A 1 279 ? 15.258 -17.078 -4.223 1 98.75 279 LEU A C 1
ATOM 2127 O O . LEU A 1 279 ? 15.039 -16.281 -3.312 1 98.75 279 LEU A O 1
ATOM 2131 N N . VAL A 1 280 ? 16.188 -18.031 -4.164 1 97.88 280 VAL A N 1
ATOM 2132 C CA . VAL A 1 280 ? 17.172 -18.062 -3.098 1 97.88 280 VAL A CA 1
ATOM 2133 C C . VAL A 1 280 ? 18.516 -17.562 -3.625 1 97.88 280 VAL A C 1
ATOM 2135 O O . VAL A 1 280 ? 19.109 -18.172 -4.512 1 97.88 280 VAL A O 1
ATOM 2138 N N . LEU A 1 281 ? 18.953 -16.469 -3.088 1 97.12 281 LEU A N 1
ATOM 2139 C CA . LEU A 1 281 ? 20.188 -15.852 -3.578 1 97.12 281 LEU A CA 1
ATOM 2140 C C . LEU A 1 281 ? 20.906 -15.102 -2.461 1 97.12 281 LEU A C 1
ATOM 2142 O O . LEU A 1 281 ? 20.312 -14.266 -1.783 1 97.12 281 LEU A O 1
ATOM 2146 N N . LEU A 1 282 ? 22.203 -15.398 -2.242 1 94.06 282 LEU A N 1
ATOM 2147 C CA . LEU A 1 282 ? 23.078 -14.703 -1.316 1 94.06 282 LEU A CA 1
ATOM 2148 C C . LEU A 1 282 ? 22.484 -14.648 0.083 1 94.06 282 LEU A C 1
ATOM 2150 O O . LEU A 1 282 ? 22.438 -13.586 0.71 1 94.06 282 LEU A O 1
ATOM 2154 N N . GLY A 1 283 ? 21.875 -15.719 0.486 1 91.94 283 GLY A N 1
ATOM 2155 C CA . GLY A 1 283 ? 21.375 -15.859 1.846 1 91.94 283 GLY A CA 1
ATOM 2156 C C . GLY A 1 283 ? 20.031 -15.195 2.064 1 91.94 283 GLY A C 1
ATOM 2157 O O . GLY A 1 283 ? 19.578 -15.039 3.205 1 91.94 283 GLY A O 1
ATOM 2158 N N . LYS A 1 284 ? 19.375 -14.781 1.016 1 95.88 284 LYS A N 1
ATOM 2159 C CA . LYS A 1 284 ? 18.062 -14.148 1.095 1 95.88 284 LYS A CA 1
ATOM 2160 C C . LYS A 1 284 ? 17.031 -14.922 0.284 1 95.88 284 LYS A C 1
ATOM 2162 O O . LYS A 1 284 ? 17.359 -15.547 -0.723 1 95.88 284 LYS A O 1
ATOM 2167 N N . LEU A 1 285 ? 15.844 -14.922 0.792 1 97.56 285 LEU A N 1
ATOM 2168 C CA . LEU A 1 285 ? 14.703 -15.508 0.107 1 97.56 285 LEU A CA 1
ATOM 2169 C C . LEU A 1 285 ? 13.797 -14.43 -0.479 1 97.56 285 LEU A C 1
ATOM 2171 O O . LEU A 1 285 ? 13.32 -13.555 0.247 1 97.56 285 LEU A O 1
ATOM 2175 N N . TYR A 1 286 ? 13.633 -14.453 -1.798 1 98.69 286 TYR A N 1
ATOM 2176 C CA . TYR A 1 286 ? 12.742 -13.523 -2.49 1 98.69 286 TYR A CA 1
ATOM 2177 C C . TYR A 1 286 ? 11.484 -14.234 -2.975 1 98.69 286 TYR A C 1
ATOM 2179 O O . TYR A 1 286 ? 11.562 -15.219 -3.707 1 98.69 286 TYR A O 1
ATOM 2187 N N . VAL A 1 287 ? 10.32 -13.766 -2.561 1 98.88 287 VAL A N 1
ATOM 2188 C CA . VAL A 1 287 ? 9.047 -14.297 -3.037 1 98.88 287 VAL A CA 1
ATOM 2189 C C . VAL A 1 287 ? 8.375 -13.281 -3.957 1 98.88 287 VAL A C 1
ATOM 2191 O O . VAL A 1 287 ? 8.016 -12.188 -3.523 1 98.88 287 VAL A O 1
ATOM 2194 N N . ALA A 1 288 ? 8.289 -13.578 -5.203 1 98.88 288 ALA A N 1
ATOM 2195 C CA . ALA A 1 288 ? 7.625 -12.742 -6.199 1 98.88 288 ALA A CA 1
ATOM 2196 C C . ALA A 1 288 ? 6.285 -13.344 -6.617 1 98.88 288 ALA A C 1
ATOM 2198 O O . ALA A 1 288 ? 6.242 -14.438 -7.195 1 98.88 288 ALA A O 1
ATOM 2199 N N . ASN A 1 289 ? 5.219 -12.633 -6.363 1 98.81 289 ASN A N 1
ATOM 2200 C CA . ASN A 1 289 ? 3.891 -13.188 -6.602 1 98.81 289 ASN A CA 1
ATOM 2201 C C . ASN A 1 289 ? 3.078 -12.297 -7.543 1 98.81 289 ASN A C 1
ATOM 2203 O O . ASN A 1 289 ? 3.008 -11.078 -7.348 1 98.81 289 ASN A O 1
ATOM 2207 N N . ALA A 1 290 ? 2.541 -12.836 -8.586 1 98.75 290 ALA A N 1
ATOM 2208 C CA . ALA A 1 290 ? 1.576 -12.203 -9.477 1 98.75 290 ALA A CA 1
ATOM 2209 C C . ALA A 1 290 ? 0.366 -13.109 -9.703 1 98.75 290 ALA A C 1
ATOM 2211 O O . ALA A 1 290 ? 0.249 -13.75 -10.75 1 98.75 290 ALA A O 1
ATOM 2212 N N . GLY A 1 291 ? -0.492 -13.094 -8.773 1 98.31 291 GLY A N 1
ATOM 2213 C CA . GLY A 1 291 ? -1.696 -13.906 -8.844 1 98.31 291 GLY A CA 1
ATOM 2214 C C . GLY A 1 291 ? -2.176 -14.383 -7.484 1 98.31 291 GLY A C 1
ATOM 2215 O O . GLY A 1 291 ? -1.96 -13.711 -6.473 1 98.31 291 GLY A O 1
ATOM 2216 N N . ASP A 1 292 ? -2.883 -15.461 -7.504 1 97.12 292 ASP A N 1
ATOM 2217 C CA . ASP A 1 292 ? -3.523 -15.891 -6.262 1 97.12 292 ASP A CA 1
ATOM 2218 C C . ASP A 1 292 ? -2.852 -17.141 -5.699 1 97.12 292 ASP A C 1
ATOM 2220 O O . ASP A 1 292 ? -3.459 -17.875 -4.922 1 97.12 292 ASP A O 1
ATOM 2224 N N . CYS A 1 293 ? -1.641 -17.438 -6.23 1 98.5 293 CYS A N 1
ATOM 2225 C CA . CYS A 1 293 ? -0.801 -18.375 -5.504 1 98.5 293 CYS A CA 1
ATOM 2226 C C . CYS A 1 293 ? -0.283 -17.766 -4.211 1 98.5 293 CYS A C 1
ATOM 2228 O O . CYS A 1 293 ? -0.416 -16.562 -3.99 1 98.5 293 CYS A O 1
ATOM 2230 N N . ARG A 1 294 ? 0.31 -18.703 -3.314 1 98.56 294 ARG A N 1
ATOM 2231 C CA . ARG A 1 294 ? 0.705 -18.172 -2.016 1 98.56 294 ARG A CA 1
ATOM 2232 C C . ARG A 1 294 ? 1.907 -18.938 -1.457 1 98.56 294 ARG A C 1
ATOM 2234 O O . ARG A 1 294 ? 2.055 -20.141 -1.688 1 98.56 294 ARG A O 1
ATOM 2241 N N . ALA A 1 295 ? 2.754 -18.172 -0.82 1 98.88 295 ALA A N 1
ATOM 2242 C CA . ALA A 1 295 ? 3.869 -18.75 -0.069 1 98.88 295 ALA A CA 1
ATOM 2243 C C . ALA A 1 295 ? 3.688 -18.531 1.431 1 98.88 295 ALA A C 1
ATOM 2245 O O . ALA A 1 295 ? 3.33 -17.438 1.866 1 98.88 295 ALA A O 1
ATOM 2246 N N . VAL A 1 296 ? 3.9 -19.547 2.232 1 98.75 296 VAL A N 1
ATOM 2247 C CA . VAL A 1 296 ? 3.717 -19.516 3.678 1 98.75 296 VAL A CA 1
ATOM 2248 C C . VAL A 1 296 ? 4.965 -20.047 4.375 1 98.75 296 VAL A C 1
ATOM 2250 O O . VAL A 1 296 ? 5.43 -21.156 4.062 1 98.75 296 VAL A O 1
ATOM 2253 N N . LEU A 1 297 ? 5.469 -19.281 5.301 1 97.88 297 LEU A N 1
ATOM 2254 C CA . LEU A 1 297 ? 6.605 -19.688 6.113 1 97.88 297 LEU A CA 1
ATOM 2255 C C . LEU A 1 297 ? 6.145 -20.5 7.32 1 97.88 297 LEU A C 1
ATOM 2257 O O . LEU A 1 297 ? 5.238 -20.094 8.047 1 97.88 297 LEU A O 1
ATOM 2261 N N . VAL A 1 298 ? 6.707 -21.656 7.504 1 97.69 298 VAL A N 1
ATOM 2262 C CA . VAL A 1 298 ? 6.414 -22.516 8.641 1 97.69 298 VAL A CA 1
ATOM 2263 C C . VAL A 1 298 ? 7.68 -22.734 9.477 1 97.69 298 VAL A C 1
ATOM 2265 O O . VAL A 1 298 ? 8.672 -23.281 8.984 1 97.69 298 VAL A O 1
ATOM 2268 N N . THR A 1 299 ? 7.629 -22.266 10.672 1 93.94 299 THR A N 1
ATOM 2269 C CA . THR A 1 299 ? 8.719 -22.453 11.625 1 93.94 299 THR A CA 1
ATOM 2270 C C . THR A 1 299 ? 8.188 -23.031 12.938 1 93.94 299 THR A C 1
ATOM 2272 O O . THR A 1 299 ? 7 -23.328 13.062 1 93.94 299 THR A O 1
ATOM 2275 N N . SER A 1 300 ? 9.141 -23.203 13.883 1 87.94 300 SER A N 1
ATOM 2276 C CA . SER A 1 300 ? 8.742 -23.656 15.211 1 87.94 300 SER A CA 1
ATOM 2277 C C . SER A 1 300 ? 7.879 -22.625 15.922 1 87.94 300 SER A C 1
ATOM 2279 O O . SER A 1 300 ? 7.051 -22.969 16.766 1 87.94 300 SER A O 1
ATOM 2281 N N . ASP A 1 301 ? 8.078 -21.375 15.531 1 86.94 301 ASP A N 1
ATOM 2282 C CA . ASP A 1 301 ? 7.391 -20.266 16.188 1 86.94 301 ASP A CA 1
ATOM 2283 C C . ASP A 1 301 ? 5.977 -20.094 15.641 1 86.94 301 ASP A C 1
ATOM 2285 O O . ASP A 1 301 ? 5.137 -19.453 16.266 1 86.94 301 ASP A O 1
ATOM 2289 N N . GLY A 1 302 ? 5.781 -20.719 14.477 1 92.75 302 GLY A N 1
ATOM 2290 C CA . GLY A 1 302 ? 4.453 -20.578 13.906 1 92.75 302 GLY A CA 1
ATOM 2291 C C . GLY A 1 302 ? 4.461 -20.453 12.391 1 92.75 302 GLY A C 1
ATOM 2292 O O . GLY A 1 302 ? 5.422 -20.875 11.742 1 92.75 302 GLY A O 1
ATOM 2293 N N . THR A 1 303 ? 3.223 -20.094 11.859 1 96.44 303 THR A N 1
ATOM 2294 C CA . THR A 1 303 ? 3.045 -19.969 10.414 1 96.44 303 THR A CA 1
ATOM 2295 C C . THR A 1 303 ? 2.801 -18.516 10.031 1 96.44 303 THR A C 1
ATOM 2297 O O . THR A 1 303 ? 2.08 -17.797 10.727 1 96.44 303 THR A O 1
ATOM 2300 N N . LYS A 1 304 ? 3.529 -18.094 9 1 96.56 304 LYS A N 1
ATOM 2301 C CA . LYS A 1 304 ? 3.387 -16.719 8.531 1 96.56 304 LYS A CA 1
ATOM 2302 C C . LYS A 1 304 ? 3.334 -16.641 7.008 1 96.56 304 LYS A C 1
ATOM 2304 O O . LYS A 1 304 ? 4.199 -17.203 6.328 1 96.56 304 LYS A O 1
ATOM 2309 N N . ALA A 1 305 ? 2.324 -15.945 6.492 1 97.81 305 ALA A N 1
ATOM 2310 C CA . ALA A 1 305 ? 2.252 -15.75 5.047 1 97.81 305 ALA A CA 1
ATOM 2311 C C . ALA A 1 305 ? 3.371 -14.836 4.559 1 97.81 305 ALA A C 1
ATOM 2313 O O . ALA A 1 305 ? 3.629 -13.789 5.156 1 97.81 305 ALA A O 1
ATOM 2314 N N . LEU A 1 306 ? 4.031 -15.227 3.484 1 98.06 306 LEU A N 1
ATOM 2315 C CA . LEU A 1 306 ? 5.109 -14.43 2.918 1 98.06 306 LEU A CA 1
ATOM 2316 C C . LEU A 1 306 ? 4.613 -13.617 1.727 1 98.06 306 LEU A C 1
ATOM 2318 O O . LEU A 1 306 ? 5.285 -12.68 1.282 1 98.06 306 LEU A O 1
ATOM 2322 N N . SER A 1 307 ? 3.469 -14.016 1.185 1 98.06 307 SER A N 1
ATOM 2323 C CA . SER A 1 307 ? 2.885 -13.312 0.047 1 98.06 307 SER A CA 1
ATOM 2324 C C . SER A 1 307 ? 1.389 -13.094 0.242 1 98.06 307 SER A C 1
ATOM 2326 O O . SER A 1 307 ? 0.774 -13.703 1.117 1 98.06 307 SER A O 1
ATOM 2328 N N . LYS A 1 308 ? 0.906 -12.125 -0.501 1 94.69 308 LYS A N 1
ATOM 2329 C CA . LYS A 1 308 ? -0.525 -11.836 -0.506 1 94.69 308 LYS A CA 1
ATOM 2330 C C . LYS A 1 308 ? -1.177 -12.312 -1.801 1 94.69 308 LYS A C 1
ATOM 2332 O O . LYS A 1 308 ? -0.574 -12.234 -2.873 1 94.69 308 LYS A O 1
ATOM 2337 N N . ASP A 1 309 ? -2.412 -12.836 -1.629 1 95.81 309 ASP A N 1
ATOM 2338 C CA . ASP A 1 309 ? -3.166 -13.203 -2.826 1 95.81 309 ASP A CA 1
ATOM 2339 C C . ASP A 1 309 ? -3.611 -11.961 -3.596 1 95.81 309 ASP A C 1
ATOM 2341 O O . ASP A 1 309 ? -4.305 -11.102 -3.049 1 95.81 309 ASP A O 1
ATOM 2345 N N . LEU A 1 310 ? -3.209 -11.906 -4.785 1 97.12 310 LEU A N 1
ATOM 2346 C CA . LEU A 1 310 ? -3.578 -10.766 -5.621 1 97.12 310 LEU A CA 1
ATOM 2347 C C . LEU A 1 310 ? -4.77 -11.109 -6.508 1 97.12 310 LEU A C 1
ATOM 2349 O O . LEU A 1 310 ? -4.602 -11.695 -7.582 1 97.12 310 LEU A O 1
ATOM 2353 N N . THR A 1 311 ? -5.957 -10.695 -6.113 1 96.25 311 THR A N 1
ATOM 2354 C CA . THR A 1 311 ? -7.25 -10.945 -6.734 1 96.25 311 THR A CA 1
ATOM 2355 C C . THR A 1 311 ? -7.988 -9.641 -7.004 1 96.25 311 THR A C 1
ATOM 2357 O O . THR A 1 311 ? -7.566 -8.578 -6.535 1 96.25 311 THR A O 1
ATOM 2360 N N . PRO A 1 312 ? -9.031 -9.695 -7.84 1 96.5 312 PRO A N 1
ATOM 2361 C CA . PRO A 1 312 ? -9.812 -8.469 -8.023 1 96.5 312 PRO A CA 1
ATOM 2362 C C . PRO A 1 312 ? -10.281 -7.867 -6.695 1 96.5 312 PRO A C 1
ATOM 2364 O O . PRO A 1 312 ? -10.32 -6.645 -6.551 1 96.5 312 PRO A O 1
ATOM 2367 N N . GLY A 1 313 ? -10.508 -8.719 -5.734 1 93.88 313 GLY A N 1
ATOM 2368 C CA . GLY A 1 313 ? -10.906 -8.234 -4.422 1 93.88 313 GLY A CA 1
ATOM 2369 C C . GLY A 1 313 ? -9.789 -7.516 -3.689 1 93.88 313 GLY A C 1
ATOM 2370 O O . GLY A 1 313 ? -9.992 -6.41 -3.182 1 93.88 313 GLY A O 1
ATOM 2371 N N . SER A 1 314 ? -8.656 -8.141 -3.627 1 94.94 314 SER A N 1
ATOM 2372 C CA . SER A 1 314 ? -7.539 -7.57 -2.883 1 94.94 314 SER A CA 1
ATOM 2373 C C . SER A 1 314 ? -6.957 -6.355 -3.6 1 94.94 314 SER A C 1
ATOM 2375 O O . SER A 1 314 ? -6.355 -5.484 -2.969 1 94.94 314 SER A O 1
ATOM 2377 N N . GLU A 1 315 ? -7.148 -6.277 -4.91 1 96.88 315 GLU A N 1
ATOM 2378 C CA . GLU A 1 315 ? -6.633 -5.16 -5.695 1 96.88 315 GLU A CA 1
ATOM 2379 C C . GLU A 1 315 ? -7.762 -4.242 -6.16 1 96.88 315 GLU A C 1
ATOM 2381 O O . GLU A 1 315 ? -7.668 -3.617 -7.215 1 96.88 315 GLU A O 1
ATOM 2386 N N . ARG A 1 316 ? -8.805 -4.16 -5.395 1 96.44 316 ARG A N 1
ATOM 2387 C CA . ARG A 1 316 ? -10.016 -3.412 -5.73 1 96.44 316 ARG A CA 1
ATOM 2388 C C . ARG A 1 316 ? -9.688 -1.956 -6.047 1 96.44 316 ARG A C 1
ATOM 2390 O O . ARG A 1 316 ? -10.133 -1.422 -7.066 1 96.44 316 ARG A O 1
ATOM 2397 N N . LYS A 1 317 ? -8.867 -1.286 -5.219 1 96.88 317 LYS A N 1
ATOM 2398 C CA . LYS A 1 317 ? -8.562 0.132 -5.387 1 96.88 317 LYS A CA 1
ATOM 2399 C C . LYS A 1 317 ? -7.828 0.385 -6.703 1 96.88 317 LYS A C 1
ATOM 2401 O O . LYS A 1 317 ? -8.141 1.336 -7.422 1 96.88 317 LYS A O 1
ATOM 2406 N N . ARG A 1 318 ? -6.906 -0.479 -6.965 1 96.5 318 ARG A N 1
ATOM 2407 C CA . ARG A 1 318 ? -6.148 -0.342 -8.203 1 96.5 318 ARG A CA 1
ATOM 2408 C C . ARG A 1 318 ? -7.059 -0.473 -9.422 1 96.5 318 ARG A C 1
ATOM 2410 O O . ARG A 1 318 ? -6.977 0.33 -10.352 1 96.5 318 ARG A O 1
ATOM 2417 N N . LEU A 1 319 ? -7.934 -1.449 -9.398 1 98 319 LEU A N 1
ATOM 2418 C CA . LEU A 1 319 ? -8.82 -1.725 -10.523 1 98 319 LEU A CA 1
ATOM 2419 C C . LEU A 1 319 ? -9.844 -0.608 -10.695 1 98 319 LEU A C 1
ATOM 2421 O O . LEU A 1 319 ? -10.117 -0.171 -11.812 1 98 319 LEU A O 1
ATOM 2425 N N . GLN A 1 320 ? -10.375 -0.138 -9.602 1 97.81 320 GLN A N 1
ATOM 2426 C CA . GLN A 1 320 ? -11.328 0.967 -9.656 1 97.81 320 GLN A CA 1
ATOM 2427 C C . GLN A 1 320 ? -10.664 2.242 -10.164 1 97.81 320 GLN A C 1
ATOM 2429 O O . GLN A 1 320 ? -11.289 3.033 -10.875 1 97.81 320 GLN A O 1
ATOM 2434 N N . GLU A 1 321 ? -9.477 2.467 -9.727 1 96.56 321 GLU A N 1
ATOM 2435 C CA . GLU A 1 321 ? -8.758 3.654 -10.172 1 96.56 321 GLU A CA 1
ATOM 2436 C C . GLU A 1 321 ? -8.539 3.631 -11.688 1 96.56 321 GLU A C 1
ATOM 2438 O O . GLU A 1 321 ? -8.656 4.66 -12.352 1 96.56 321 GLU A O 1
ATOM 2443 N N . LEU A 1 322 ? -8.18 2.461 -12.195 1 96.62 322 LEU A N 1
ATOM 2444 C CA . LEU A 1 322 ? -8.008 2.32 -13.641 1 96.62 322 LEU A CA 1
ATOM 2445 C C . LEU A 1 322 ? -9.289 2.666 -14.383 1 96.62 322 LEU A C 1
ATOM 2447 O O . LEU A 1 322 ? -9.258 3.371 -15.391 1 96.62 322 LEU A O 1
ATOM 2451 N N . ALA A 1 323 ? -10.367 2.172 -13.852 1 97.25 323 ALA A N 1
ATOM 2452 C CA . ALA A 1 323 ? -11.664 2.453 -14.469 1 97.25 323 ALA A CA 1
ATOM 2453 C C . ALA A 1 323 ? -12.008 3.936 -14.367 1 97.25 323 ALA A C 1
ATOM 2455 O O . ALA A 1 323 ? -12.672 4.488 -15.25 1 97.25 323 ALA A O 1
ATOM 2456 N N . TYR A 1 324 ? -11.641 4.602 -13.328 1 95.69 324 TYR A N 1
ATOM 2457 C CA . TYR A 1 324 ? -11.891 6.023 -13.125 1 95.69 324 TYR A CA 1
ATOM 2458 C C . TYR A 1 324 ? -11.086 6.863 -14.109 1 95.69 324 TYR A C 1
ATOM 2460 O O . TYR A 1 324 ? -11.617 7.805 -14.703 1 95.69 324 TYR A O 1
ATOM 2468 N N . ARG A 1 325 ? -9.836 6.457 -14.227 1 93.06 325 ARG A N 1
ATOM 2469 C CA . ARG A 1 325 ? -8.945 7.227 -15.086 1 93.06 325 ARG A CA 1
ATOM 2470 C C . ARG A 1 325 ? -9.234 6.965 -16.562 1 93.06 325 ARG A C 1
ATOM 2472 O O . ARG A 1 325 ? -9.039 7.84 -17.406 1 93.06 325 ARG A O 1
ATOM 2479 N N . SER A 1 326 ? -9.602 5.738 -16.844 1 94.25 326 SER A N 1
ATOM 2480 C CA . SER A 1 326 ? -9.961 5.359 -18.203 1 94.25 326 SER A CA 1
ATOM 2481 C C . SER A 1 326 ? -11.359 4.754 -18.25 1 94.25 326 SER A C 1
ATOM 2483 O O . SER A 1 326 ? -11.516 3.549 -18.453 1 94.25 326 SER A O 1
ATOM 2485 N N . PRO A 1 327 ? -12.336 5.637 -18.281 1 94.12 327 PRO A N 1
ATOM 2486 C CA . PRO A 1 327 ? -13.711 5.152 -18.219 1 94.12 327 PRO A CA 1
ATOM 2487 C C . PRO A 1 327 ? -14.109 4.332 -19.438 1 94.12 327 PRO A C 1
ATOM 2489 O O . PRO A 1 327 ? -15.062 3.547 -19.375 1 94.12 327 PRO A O 1
ATOM 2492 N N . GLU A 1 328 ? -13.375 4.508 -20.516 1 94.12 328 GLU A N 1
ATOM 2493 C CA . GLU A 1 328 ? -13.672 3.777 -21.75 1 94.12 328 GLU A CA 1
ATOM 2494 C C . GLU A 1 328 ? -13.461 2.277 -21.562 1 94.12 328 GLU A C 1
ATOM 2496 O O . GLU A 1 328 ? -14 1.469 -22.312 1 94.12 328 GLU A O 1
ATOM 2501 N N . LEU A 1 329 ? -12.727 1.925 -20.562 1 95.5 329 LEU A N 1
ATOM 2502 C CA . LEU A 1 329 ? -12.43 0.519 -20.312 1 95.5 329 LEU A CA 1
ATOM 2503 C C . LEU A 1 329 ? -13.695 -0.239 -19.906 1 95.5 329 LEU A C 1
ATOM 2505 O O . LEU A 1 329 ? -13.797 -1.446 -20.141 1 95.5 329 LEU A O 1
ATOM 2509 N N . ILE A 1 330 ? -14.625 0.452 -19.234 1 95.69 330 ILE A N 1
ATOM 2510 C CA . ILE A 1 330 ? -15.82 -0.255 -18.781 1 95.69 330 ILE A CA 1
ATOM 2511 C C . ILE A 1 330 ? -17.047 0.303 -19.484 1 95.69 330 ILE A C 1
ATOM 2513 O O . ILE A 1 330 ? -18.141 -0.279 -19.406 1 95.69 330 ILE A O 1
ATOM 2517 N N . GLY A 1 331 ? -16.891 1.371 -20.141 1 90.81 331 GLY A N 1
ATOM 2518 C CA . GLY A 1 331 ? -18.016 1.965 -20.844 1 90.81 331 GLY A CA 1
ATOM 2519 C C . GLY A 1 331 ? -19.234 2.145 -19.969 1 90.81 331 GLY A C 1
ATOM 2520 O O . GLY A 1 331 ? -19.125 2.547 -18.812 1 90.81 331 GLY A O 1
ATOM 2521 N N . ASN A 1 332 ? -20.391 1.963 -20.578 1 91.56 332 ASN A N 1
ATOM 2522 C CA . ASN A 1 332 ? -21.656 2.076 -19.859 1 91.56 332 ASN A CA 1
ATOM 2523 C C . ASN A 1 332 ? -22.188 0.709 -19.438 1 91.56 332 ASN A C 1
ATOM 2525 O O . ASN A 1 332 ? -23.359 0.569 -19.109 1 91.56 332 ASN A O 1
ATOM 2529 N N . SER A 1 333 ? -21.297 -0.191 -19.422 1 93.25 333 SER A N 1
ATOM 2530 C CA . SER A 1 333 ? -21.719 -1.565 -19.172 1 93.25 333 SER A CA 1
ATOM 2531 C C . SER A 1 333 ? -21.547 -1.949 -17.703 1 93.25 333 SER A C 1
ATOM 2533 O O . SER A 1 333 ? -22.234 -2.834 -17.203 1 93.25 333 SER A O 1
ATOM 2535 N N . PHE A 1 334 ? -20.578 -1.307 -17.094 1 95.38 334 PHE A N 1
ATOM 2536 C CA . PHE A 1 334 ? -20.297 -1.652 -15.711 1 95.38 334 PHE A CA 1
ATOM 2537 C C . PHE A 1 334 ? -20.203 -0.398 -14.844 1 95.38 334 PHE A C 1
ATOM 2539 O O . PHE A 1 334 ? -20.031 0.708 -15.367 1 95.38 334 PHE A O 1
ATOM 2546 N N . SER A 1 335 ? -20.344 -0.616 -13.57 1 95.38 335 SER A N 1
ATOM 2547 C CA . SER A 1 335 ? -20.109 0.447 -12.602 1 95.38 335 SER A CA 1
ATOM 2548 C C . SER A 1 335 ? -18.781 0.253 -11.875 1 95.38 335 SER A C 1
ATOM 2550 O O . SER A 1 335 ? -18.469 -0.857 -11.453 1 95.38 335 SER A O 1
ATOM 2552 N N . ARG A 1 336 ? -18.016 1.282 -11.781 1 95.81 336 ARG A N 1
ATOM 2553 C CA . ARG A 1 336 ? -16.719 1.207 -11.102 1 95.81 336 ARG A CA 1
ATOM 2554 C C . ARG A 1 336 ? -16.891 1.144 -9.586 1 95.81 336 ARG A C 1
ATOM 2556 O O . ARG A 1 336 ? -15.977 0.746 -8.867 1 95.81 336 ARG A O 1
ATOM 2563 N N . LEU A 1 337 ? -18.078 1.539 -9.047 1 96.38 337 LEU A N 1
ATOM 2564 C CA . LEU A 1 337 ? -18.312 1.626 -7.613 1 96.38 337 LEU A CA 1
ATOM 2565 C C . LEU A 1 337 ? -18.672 0.258 -7.039 1 96.38 337 LEU A C 1
ATOM 2567 O O . LEU A 1 337 ? -19.219 -0.594 -7.742 1 96.38 337 LEU A O 1
ATOM 2571 N N . GLU A 1 338 ? -18.297 0.05 -5.832 1 95 338 GLU A N 1
ATOM 2572 C CA . GLU A 1 338 ? -18.719 -1.119 -5.07 1 95 338 GLU A CA 1
ATOM 2573 C C . GLU A 1 338 ? -19.812 -0.755 -4.066 1 95 338 GLU A C 1
ATOM 2575 O O . GLU A 1 338 ? -19.75 0.297 -3.428 1 95 338 GLU A O 1
ATOM 2580 N N . TYR A 1 339 ? -20.797 -1.59 -3.973 1 94 339 TYR A N 1
ATOM 2581 C CA . TYR A 1 339 ? -21.922 -1.352 -3.064 1 94 339 TYR A CA 1
ATOM 2582 C C . TYR A 1 339 ? -21.984 -2.43 -1.988 1 94 339 TYR A C 1
ATOM 2584 O O . TYR A 1 339 ? -21.453 -3.523 -2.162 1 94 339 TYR A O 1
ATOM 2592 N N . SER A 1 340 ? -22.594 -2.121 -0.896 1 91.06 340 SER A N 1
ATOM 2593 C CA . SER A 1 340 ? -22.672 -3.035 0.238 1 91.06 340 SER A CA 1
ATOM 2594 C C . SER A 1 340 ? -23.578 -4.23 -0.085 1 91.06 340 SER A C 1
ATOM 2596 O O . SER A 1 340 ? -23.469 -5.277 0.561 1 91.06 340 SER A O 1
ATOM 2598 N N . ARG A 1 341 ? -24.438 -4.047 -1.013 1 89.44 341 ARG A N 1
ATOM 2599 C CA . ARG A 1 341 ? -25.344 -5.105 -1.461 1 89.44 341 ARG A CA 1
ATOM 2600 C C . ARG A 1 341 ? -25.719 -4.918 -2.926 1 89.44 341 ARG A C 1
ATOM 2602 O O . ARG A 1 341 ? -25.484 -3.857 -3.504 1 89.44 341 ARG A O 1
ATOM 2609 N N . LYS A 1 342 ? -26.25 -5.973 -3.463 1 89.69 342 LYS A N 1
ATOM 2610 C CA . LYS A 1 342 ? -26.703 -5.887 -4.848 1 89.69 342 LYS A CA 1
ATOM 2611 C C . LYS A 1 342 ? -27.875 -4.91 -4.984 1 89.69 342 LYS A C 1
ATOM 2613 O O . LYS A 1 342 ? -28.797 -4.914 -4.164 1 89.69 342 LYS A O 1
ATOM 2618 N N . LEU A 1 343 ? -27.781 -4.113 -5.977 1 93.38 343 LEU A N 1
ATOM 2619 C CA . LEU A 1 343 ? -28.797 -3.09 -6.18 1 93.38 343 LEU A CA 1
ATOM 2620 C C . LEU A 1 343 ? -29.828 -3.545 -7.207 1 93.38 343 LEU A C 1
ATOM 2622 O O . LEU A 1 343 ? -29.484 -4.227 -8.172 1 93.38 343 LEU A O 1
ATOM 2626 N N . THR A 1 344 ? -31.094 -3.186 -6.953 1 94.56 344 THR A N 1
ATOM 2627 C CA . THR A 1 344 ? -32.219 -3.414 -7.867 1 94.56 344 THR A CA 1
ATOM 2628 C C . THR A 1 344 ? -32.969 -2.115 -8.133 1 94.56 344 THR A C 1
ATOM 2630 O O . THR A 1 344 ? -32.625 -1.068 -7.578 1 94.56 344 THR A O 1
ATOM 2633 N N . ARG A 1 345 ? -33.906 -2.148 -9 1 95 345 ARG A N 1
ATOM 2634 C CA . ARG A 1 345 ? -34.656 -0.964 -9.359 1 95 345 ARG A CA 1
ATOM 2635 C C . ARG A 1 345 ? -35.438 -0.411 -8.156 1 95 345 ARG A C 1
ATOM 2637 O O . ARG A 1 345 ? -35.719 0.787 -8.094 1 95 345 ARG A O 1
ATOM 2644 N N . LYS A 1 346 ? -35.656 -1.22 -7.219 1 94.69 346 LYS A N 1
ATOM 2645 C CA . LYS A 1 346 ? -36.344 -0.803 -6.008 1 94.69 346 LYS A CA 1
ATOM 2646 C C . LYS A 1 346 ? -35.469 0.109 -5.152 1 94.69 346 LYS A C 1
ATOM 2648 O O . LYS A 1 346 ? -35.969 0.842 -4.297 1 94.69 346 LYS A O 1
ATOM 2653 N N . ASP A 1 347 ? -34.188 0.074 -5.43 1 94.94 347 ASP A N 1
ATOM 2654 C CA . ASP A 1 347 ? -33.25 0.833 -4.617 1 94.94 347 ASP A CA 1
ATOM 2655 C C . ASP A 1 347 ? -33.062 2.244 -5.172 1 94.94 347 ASP A C 1
ATOM 2657 O O . ASP A 1 347 ? -32.375 3.066 -4.562 1 94.94 347 ASP A O 1
ATOM 2661 N N . LEU A 1 348 ? -33.719 2.545 -6.223 1 95.56 348 LEU A N 1
ATOM 2662 C CA . LEU A 1 348 ? -33.562 3.867 -6.816 1 95.56 348 LEU A CA 1
ATOM 2663 C C . LEU A 1 348 ? -33.969 4.957 -5.836 1 95.56 348 LEU A C 1
ATOM 2665 O O . LEU A 1 348 ? -35 4.828 -5.156 1 95.56 348 LEU A O 1
ATOM 2669 N N . LYS A 1 349 ? -33.188 6 -5.621 1 94.56 349 LYS A N 1
ATOM 2670 C CA . LYS A 1 349 ? -33.406 7.18 -4.785 1 94.56 349 LYS A CA 1
ATOM 2671 C C . LYS A 1 349 ? -33.281 6.84 -3.307 1 94.56 349 LYS A C 1
ATOM 2673 O O . LYS A 1 349 ? -33.531 7.684 -2.443 1 94.56 349 LYS A O 1
ATOM 2678 N N . SER A 1 350 ? -32.938 5.648 -3.131 1 94.44 350 SER A N 1
ATOM 2679 C CA . SER A 1 350 ? -32.625 5.273 -1.756 1 94.44 350 SER A CA 1
ATOM 2680 C C . SER A 1 350 ? -31.141 5.461 -1.451 1 94.44 350 SER A C 1
ATOM 2682 O O . SER A 1 350 ? -30.344 5.641 -2.363 1 94.44 350 SER A O 1
ATOM 2684 N N . ARG A 1 351 ? -30.844 5.449 -0.196 1 93.56 351 ARG A N 1
ATOM 2685 C CA . ARG A 1 351 ? -29.453 5.613 0.222 1 93.56 351 ARG A CA 1
ATOM 2686 C C . ARG A 1 351 ? -28.812 4.266 0.528 1 93.56 351 ARG A C 1
ATOM 2688 O O . ARG A 1 351 ? -29.422 3.42 1.191 1 93.56 351 ARG A O 1
ATOM 2695 N N . VAL A 1 352 ? -27.609 4.105 -0.084 1 94.94 352 VAL A N 1
ATOM 2696 C CA . VAL A 1 352 ? -26.891 2.852 0.123 1 94.94 352 VAL A CA 1
ATOM 2697 C C . VAL A 1 352 ? -25.422 3.139 0.383 1 94.94 352 VAL A C 1
ATOM 2699 O O . VAL A 1 352 ? -24.922 4.219 0.059 1 94.94 352 VAL A O 1
ATOM 2702 N N . LEU A 1 353 ? -24.766 2.236 1.065 1 95.94 353 LEU A N 1
ATOM 2703 C CA . LEU A 1 353 ? -23.328 2.35 1.295 1 95.94 353 LEU A CA 1
ATOM 2704 C C . LEU A 1 353 ? -22.547 1.998 0.034 1 95.94 353 LEU A C 1
ATOM 2706 O O . LEU A 1 353 ? -22.859 1.013 -0.639 1 95.94 353 LEU A O 1
ATOM 2710 N N . TYR A 1 354 ? -21.578 2.838 -0.333 1 96.5 354 TYR A N 1
ATOM 2711 C CA . TYR A 1 354 ? -20.734 2.604 -1.501 1 96.5 354 TYR A CA 1
ATOM 2712 C C . TYR A 1 354 ? -19.281 2.896 -1.188 1 96.5 354 TYR A C 1
ATOM 2714 O O . TYR A 1 354 ? -18.969 3.521 -0.172 1 96.5 354 TYR A O 1
ATOM 2722 N N . ARG A 1 355 ? -18.359 2.379 -2.004 1 96.06 355 ARG A N 1
ATOM 2723 C CA . ARG A 1 355 ? -16.969 2.773 -1.92 1 96.06 355 ARG A CA 1
ATOM 2724 C C . ARG A 1 355 ? -16.344 2.889 -3.309 1 96.06 355 ARG A C 1
ATOM 2726 O O . ARG A 1 355 ? -16.656 2.096 -4.199 1 96.06 355 ARG A O 1
ATOM 2733 N N . ASP A 1 356 ? -15.57 3.873 -3.43 1 96.06 356 ASP A N 1
ATOM 2734 C CA . ASP A 1 356 ? -14.867 4.191 -4.668 1 96.06 356 ASP A CA 1
ATOM 2735 C C . ASP A 1 356 ? -13.375 3.893 -4.543 1 96.06 356 ASP A C 1
ATOM 2737 O O . ASP A 1 356 ? -12.922 3.381 -3.514 1 96.06 356 ASP A O 1
ATOM 2741 N N . TRP A 1 357 ? -12.594 4.164 -5.617 1 95.44 357 TRP A N 1
ATOM 2742 C CA . TRP A 1 357 ? -11.203 3.762 -5.762 1 95.44 357 TRP A CA 1
ATOM 2743 C C . TRP A 1 357 ? -10.344 4.355 -4.652 1 95.44 357 TRP A C 1
ATOM 2745 O O . TRP A 1 357 ? -9.352 3.748 -4.227 1 95.44 357 TRP A O 1
ATOM 2755 N N . PHE A 1 358 ? -10.656 5.52 -4.121 1 94.62 358 PHE A N 1
ATOM 2756 C CA . PHE A 1 358 ? -9.805 6.195 -3.15 1 94.62 358 PHE A CA 1
ATOM 2757 C C . PHE A 1 358 ? -10.188 5.812 -1.728 1 94.62 358 PHE A C 1
ATOM 2759 O O . PHE A 1 358 ? -9.492 6.16 -0.773 1 94.62 358 PHE A O 1
ATOM 2766 N N . MET A 1 359 ? -11.203 5.059 -1.581 1 96.62 359 MET A N 1
ATOM 2767 C CA . MET A 1 359 ? -11.781 4.848 -0.258 1 96.62 359 MET A CA 1
ATOM 2768 C C . MET A 1 359 ? -11.344 3.508 0.323 1 96.62 359 MET A C 1
ATOM 2770 O O . MET A 1 359 ? -11.383 2.486 -0.365 1 96.62 359 MET A O 1
ATOM 2774 N N . ASP A 1 360 ? -10.906 3.541 1.491 1 96.44 360 ASP A N 1
ATOM 2775 C CA . ASP A 1 360 ? -10.781 2.344 2.316 1 96.44 360 ASP A CA 1
ATOM 2776 C C . ASP A 1 360 ? -12.055 2.102 3.127 1 96.44 360 ASP A C 1
ATOM 2778 O O . ASP A 1 360 ? -12.344 0.967 3.516 1 96.44 360 ASP A O 1
ATOM 2782 N N . GLY A 1 361 ? -12.758 3.219 3.328 1 97.38 361 GLY A N 1
ATOM 2783 C CA . GLY A 1 361 ? -14.008 3.148 4.07 1 97.38 361 GLY A CA 1
ATOM 2784 C C . GLY A 1 361 ? -15.234 3.105 3.178 1 97.38 361 GLY A C 1
ATOM 2785 O O . GLY A 1 361 ? -15.141 2.768 1.997 1 97.38 361 GLY A O 1
ATOM 2786 N N . TRP A 1 362 ? -16.391 3.275 3.863 1 97.31 362 TRP A N 1
ATOM 2787 C CA . TRP A 1 362 ? -17.688 3.268 3.18 1 97.31 362 TRP A CA 1
ATOM 2788 C C . TRP A 1 362 ? -18.438 4.57 3.42 1 97.31 362 TRP A C 1
ATOM 2790 O O . TRP A 1 362 ? -18.406 5.117 4.523 1 97.31 362 TRP A O 1
ATOM 2800 N N . ALA A 1 363 ? -19.047 5.074 2.43 1 96.25 363 ALA A N 1
ATOM 2801 C CA . ALA A 1 363 ? -19.875 6.27 2.52 1 96.25 363 ALA A CA 1
ATOM 2802 C C . ALA A 1 363 ? -21.266 6.016 1.951 1 96.25 363 ALA A C 1
ATOM 2804 O O . ALA A 1 363 ? -21.5 4.988 1.311 1 96.25 363 ALA A O 1
ATOM 2805 N N . MET A 1 364 ? -22.172 6.922 2.252 1 94.94 364 MET A N 1
ATOM 2806 C CA . MET A 1 364 ? -23.547 6.805 1.765 1 94.94 364 MET A CA 1
ATOM 2807 C C . MET A 1 364 ? -23.75 7.605 0.483 1 94.94 364 MET A C 1
ATOM 2809 O O . MET A 1 364 ? -23.156 8.68 0.323 1 94.94 364 MET A O 1
ATOM 2813 N N . LYS A 1 365 ? -24.453 7.016 -0.34 1 94.44 365 LYS A N 1
ATOM 2814 C CA . LYS A 1 365 ? -24.859 7.758 -1.533 1 94.44 365 LYS A CA 1
ATOM 2815 C C . LYS A 1 365 ? -26.281 7.402 -1.952 1 94.44 365 LYS A C 1
ATOM 2817 O O . LYS A 1 365 ? -26.781 6.336 -1.6 1 94.44 365 LYS A O 1
ATOM 2822 N N . THR A 1 366 ? -26.891 8.32 -2.67 1 95.75 366 THR A N 1
ATOM 2823 C CA . THR A 1 366 ? -28.203 8.07 -3.248 1 95.75 366 THR A CA 1
ATOM 2824 C C . THR A 1 366 ? -28.078 7.293 -4.555 1 95.75 366 THR A C 1
ATOM 2826 O O . THR A 1 366 ? -27.297 7.66 -5.43 1 95.75 366 THR A O 1
ATOM 2829 N N . VAL A 1 367 ? -28.859 6.25 -4.719 1 96.69 367 VAL A N 1
ATOM 2830 C CA . VAL A 1 367 ? -28.797 5.355 -5.871 1 96.69 367 VAL A CA 1
ATOM 2831 C C . VAL A 1 367 ? -29.391 6.043 -7.098 1 96.69 367 VAL A C 1
ATOM 2833 O O . VAL A 1 367 ? -30.5 6.586 -7.031 1 96.69 367 VAL A O 1
ATOM 2836 N N . LYS A 1 368 ? -28.641 6.086 -8.109 1 96 368 LYS A N 1
ATOM 2837 C CA . LYS A 1 368 ? -29.094 6.582 -9.406 1 96 368 LYS A CA 1
ATOM 2838 C C . LYS A 1 368 ? -29.234 5.438 -10.406 1 96 368 LYS A C 1
ATOM 2840 O O . LYS A 1 368 ? -28.875 4.297 -10.117 1 96 368 LYS A O 1
ATOM 2845 N N . GLU A 1 369 ? -29.703 5.738 -11.578 1 94.62 369 GLU A N 1
ATOM 2846 C CA . GLU A 1 369 ? -29.953 4.73 -12.609 1 94.62 369 GLU A CA 1
ATOM 2847 C C . GLU A 1 369 ? -28.641 4.07 -13.047 1 94.62 369 GLU A C 1
ATOM 2849 O O . GLU A 1 369 ? -28.609 2.863 -13.289 1 94.62 369 GLU A O 1
ATOM 2854 N N . CYS A 1 370 ? -27.641 4.797 -13.18 1 93.12 370 CYS A N 1
ATOM 2855 C CA . CYS A 1 370 ? -26.359 4.281 -13.656 1 93.12 370 CYS A CA 1
ATOM 2856 C C . CYS A 1 370 ? -25.734 3.344 -12.625 1 93.12 370 CYS A C 1
ATOM 2858 O O . CYS A 1 370 ? -24.859 2.545 -12.953 1 93.12 370 CYS A O 1
ATOM 2860 N N . ASP A 1 371 ? -26.203 3.385 -11.414 1 94.88 371 ASP A N 1
ATOM 2861 C CA . ASP A 1 371 ? -25.656 2.561 -10.336 1 94.88 371 ASP A CA 1
ATOM 2862 C C . ASP A 1 371 ? -26.203 1.135 -10.414 1 94.88 371 ASP A C 1
ATOM 2864 O O . ASP A 1 371 ? -25.672 0.232 -9.75 1 94.88 371 ASP A O 1
ATOM 2868 N N . LEU A 1 372 ? -27.172 0.922 -11.195 1 95.06 372 LEU A N 1
ATOM 2869 C CA . LEU A 1 372 ? -27.797 -0.387 -11.297 1 95.06 372 LEU A CA 1
ATOM 2870 C C . LEU A 1 372 ? -27 -1.312 -12.211 1 95.06 372 LEU A C 1
ATOM 2872 O O . LEU A 1 372 ? -27.234 -2.521 -12.234 1 95.06 372 LEU A O 1
ATOM 2876 N N . ARG A 1 373 ? -26.047 -0.744 -12.883 1 93.88 373 ARG A N 1
ATOM 2877 C CA . ARG A 1 373 ? -25.188 -1.558 -13.734 1 93.88 373 ARG A CA 1
ATOM 2878 C C . ARG A 1 373 ? -24.391 -2.559 -12.898 1 93.88 373 ARG A C 1
ATOM 2880 O O . ARG A 1 373 ? -24.141 -2.324 -11.719 1 93.88 373 ARG A O 1
ATOM 2887 N N . PRO A 1 374 ? -24.016 -3.697 -13.562 1 92.94 374 PRO A N 1
ATOM 2888 C CA . PRO A 1 374 ? -23.172 -4.633 -12.82 1 92.94 374 PRO A CA 1
ATOM 2889 C C . PRO A 1 374 ? -21.844 -4.008 -12.375 1 92.94 374 PRO A C 1
ATOM 2891 O O . PRO A 1 374 ? -21.266 -3.207 -13.109 1 92.94 374 PRO A O 1
ATOM 2894 N N . PRO A 1 375 ? -21.469 -4.375 -11.203 1 94.06 375 PRO A N 1
ATOM 2895 C CA . PRO A 1 375 ? -20.219 -3.791 -10.703 1 94.06 375 PRO A CA 1
ATOM 2896 C C . PRO A 1 375 ? -18.984 -4.312 -11.438 1 94.06 375 PRO A C 1
ATOM 2898 O O . PRO A 1 375 ? -19 -5.426 -11.969 1 94.06 375 PRO A O 1
ATOM 2901 N N . LEU A 1 376 ? -17.969 -3.506 -11.422 1 96.12 376 LEU A N 1
ATOM 2902 C CA . LEU A 1 376 ? -16.672 -3.844 -12 1 96.12 376 LEU A CA 1
ATOM 2903 C C . LEU A 1 376 ? -16.141 -5.145 -11.406 1 96.12 376 LEU A C 1
ATOM 2905 O O . LEU A 1 376 ? -15.594 -5.984 -12.133 1 96.12 376 LEU A O 1
ATOM 2909 N N . ILE A 1 377 ? -16.234 -5.27 -10.148 1 95.56 377 ILE A N 1
ATOM 2910 C CA . ILE A 1 377 ? -15.836 -6.465 -9.406 1 95.56 377 ILE A CA 1
ATOM 2911 C C . ILE A 1 377 ? -17.078 -7.137 -8.812 1 95.56 377 ILE A C 1
ATOM 2913 O O . ILE A 1 377 ? -17.734 -6.578 -7.934 1 95.56 377 ILE A O 1
ATOM 2917 N N . SER A 1 378 ? -17.359 -8.297 -9.266 1 90.19 378 SER A N 1
ATOM 2918 C CA . SER A 1 378 ? -18.562 -9 -8.836 1 90.19 378 SER A CA 1
ATOM 2919 C C . SER A 1 378 ? -18.297 -9.883 -7.625 1 90.19 378 SER A C 1
ATOM 2921 O O . SER A 1 378 ? -17.219 -10.477 -7.512 1 90.19 378 SER A O 1
ATOM 2923 N N . ALA A 1 379 ? -19.328 -9.891 -6.742 1 77.62 379 ALA A N 1
ATOM 2924 C CA . ALA A 1 379 ? -19.234 -10.742 -5.559 1 77.62 379 ALA A CA 1
ATOM 2925 C C . ALA A 1 379 ? -20.203 -11.922 -5.652 1 77.62 379 ALA A C 1
ATOM 2927 O O . ALA A 1 379 ? -20.469 -12.594 -4.652 1 77.62 379 ALA A O 1
ATOM 2928 N N . SER A 1 380 ? -20.734 -12.195 -6.648 1 64.56 380 SER A N 1
ATOM 2929 C CA . SER A 1 380 ? -21.828 -13.156 -6.793 1 64.56 380 SER A CA 1
ATOM 2930 C C . SER A 1 380 ? -21.328 -14.586 -6.629 1 64.56 380 SER A C 1
ATOM 2932 O O . SER A 1 380 ? -22.109 -15.5 -6.34 1 64.56 380 SER A O 1
ATOM 2934 N N . SER A 1 381 ? -20.078 -14.711 -6.82 1 62.53 381 SER A N 1
ATOM 2935 C CA . SER A 1 381 ? -19.516 -16.062 -6.727 1 62.53 381 SER A CA 1
ATOM 2936 C C . SER A 1 381 ? -18.641 -16.203 -5.484 1 62.53 381 SER A C 1
ATOM 2938 O O . SER A 1 381 ? -18.469 -15.25 -4.727 1 62.53 381 SER A O 1
ATOM 2940 N N . LYS A 1 382 ? -18.406 -17.438 -5.203 1 67.44 382 LYS A N 1
ATOM 2941 C CA . LYS A 1 382 ? -17.484 -17.734 -4.102 1 67.44 382 LYS A CA 1
ATOM 2942 C C . LYS A 1 382 ? -16.219 -16.891 -4.207 1 67.44 382 LYS A C 1
ATOM 2944 O O . LYS A 1 382 ? -15.703 -16.406 -3.193 1 67.44 382 LYS A O 1
ATOM 2949 N N . LYS A 1 383 ? -15.867 -16.656 -5.504 1 81.12 383 LYS A N 1
ATOM 2950 C CA . LYS A 1 383 ? -14.68 -15.836 -5.738 1 81.12 383 LYS A CA 1
ATOM 2951 C C . LYS A 1 383 ? -15.031 -14.562 -6.504 1 81.12 383 LYS A C 1
ATOM 2953 O O . LYS A 1 383 ? -15.867 -14.586 -7.41 1 81.12 383 LYS A O 1
ATOM 2958 N N . ARG A 1 384 ? -14.477 -13.492 -6.086 1 91.5 384 ARG A N 1
ATOM 2959 C CA . ARG A 1 384 ? -14.68 -12.219 -6.773 1 91.5 384 ARG A CA 1
ATOM 2960 C C . ARG A 1 384 ? -14.078 -12.25 -8.172 1 91.5 384 ARG A C 1
ATOM 2962 O O . ARG A 1 384 ? -13.008 -12.82 -8.383 1 91.5 384 ARG A O 1
ATOM 2969 N N . ARG A 1 385 ? -14.875 -11.75 -9.109 1 94.38 385 ARG A N 1
ATOM 2970 C CA . ARG A 1 385 ? -14.453 -11.773 -10.508 1 94.38 385 ARG A CA 1
ATOM 2971 C C . ARG A 1 385 ? -14.422 -10.367 -11.094 1 94.38 385 ARG A C 1
ATOM 2973 O O . ARG A 1 385 ? -15.281 -9.539 -10.781 1 94.38 385 ARG A O 1
ATOM 2980 N N . LEU A 1 386 ? -13.453 -10.109 -11.914 1 96.56 386 LEU A N 1
ATOM 2981 C CA . LEU A 1 386 ? -13.344 -8.852 -12.648 1 96.56 386 LEU A CA 1
ATOM 2982 C C . LEU A 1 386 ? -14.211 -8.883 -13.898 1 96.56 386 LEU A C 1
ATOM 2984 O O . LEU A 1 386 ? -14.086 -9.781 -14.734 1 96.56 386 LEU A O 1
ATOM 2988 N N . LEU A 1 387 ? -15.148 -7.926 -14.039 1 95.19 387 LEU A N 1
ATOM 2989 C CA . LEU A 1 387 ? -16.062 -7.801 -15.164 1 95.19 387 LEU A CA 1
ATOM 2990 C C . LEU A 1 387 ? -16.828 -9.102 -15.391 1 95.19 387 LEU A C 1
ATOM 2992 O O . LEU A 1 387 ? -17.062 -9.508 -16.531 1 95.19 387 LEU A O 1
ATOM 2996 N N . ASN A 1 388 ? -17 -9.82 -14.32 1 91.5 388 ASN A N 1
ATOM 2997 C CA . ASN A 1 388 ? -17.75 -11.078 -14.312 1 91.5 388 ASN A CA 1
ATOM 2998 C C . ASN A 1 388 ? -17.047 -12.156 -15.133 1 91.5 388 ASN A C 1
ATOM 3000 O O . ASN A 1 388 ? -17.688 -13.047 -15.68 1 91.5 388 ASN A O 1
ATOM 3004 N N . THR A 1 389 ? -15.734 -12.07 -15.227 1 92.5 389 THR A N 1
ATOM 3005 C CA . THR A 1 389 ? -15.062 -12.977 -16.156 1 92.5 389 THR A CA 1
ATOM 3006 C C . THR A 1 389 ? -13.891 -13.68 -15.469 1 92.5 389 THR A C 1
ATOM 3008 O O . THR A 1 389 ? -13.852 -14.914 -15.398 1 92.5 389 THR A O 1
ATOM 3011 N N . ILE A 1 390 ? -13.031 -12.969 -14.922 1 94 390 ILE A N 1
ATOM 3012 C CA . ILE A 1 390 ? -11.773 -13.57 -14.484 1 94 390 ILE A CA 1
ATOM 3013 C C . ILE A 1 390 ? -11.594 -13.336 -12.984 1 94 390 ILE A C 1
ATOM 3015 O O . ILE A 1 390 ? -11.977 -12.289 -12.461 1 94 390 ILE A O 1
ATOM 3019 N N . GLY A 1 391 ? -10.914 -14.312 -12.352 1 93.62 391 GLY A N 1
ATOM 3020 C CA . GLY A 1 391 ? -10.789 -14.266 -10.898 1 93.62 391 GLY A CA 1
ATOM 3021 C C . GLY A 1 391 ? -9.406 -13.852 -10.438 1 93.62 391 GLY A C 1
ATOM 3022 O O . GLY A 1 391 ? -9.117 -13.883 -9.242 1 93.62 391 GLY A O 1
ATOM 3023 N N . VAL A 1 392 ? -8.492 -13.477 -11.305 1 95.19 392 VAL A N 1
ATOM 3024 C CA . VAL A 1 392 ? -7.152 -13.016 -10.953 1 95.19 392 VAL A CA 1
ATOM 3025 C C . VAL A 1 392 ? -6.926 -11.617 -11.508 1 95.19 392 VAL A C 1
ATOM 3027 O O . VAL A 1 392 ? -7.504 -11.242 -12.531 1 95.19 392 VAL A O 1
ATOM 3030 N N . SER A 1 393 ? -6.094 -10.812 -10.781 1 97.56 393 SER A N 1
ATOM 3031 C CA . SER A 1 393 ? -5.824 -9.445 -11.211 1 97.56 393 SER A CA 1
ATOM 3032 C C . SER A 1 393 ? -4.402 -9.297 -11.734 1 97.56 393 SER A C 1
ATOM 3034 O O . SER A 1 393 ? -4.066 -8.297 -12.367 1 97.56 393 SER A O 1
ATOM 3036 N N . ARG A 1 394 ? -3.6 -10.328 -11.484 1 98.31 394 ARG A N 1
ATOM 3037 C CA . ARG A 1 394 ? -2.221 -10.328 -11.969 1 98.31 394 ARG A CA 1
ATOM 3038 C C . ARG A 1 394 ? -1.837 -11.688 -12.531 1 98.31 394 ARG A C 1
ATOM 3040 O O . ARG A 1 394 ? -2.438 -12.703 -12.172 1 98.31 394 ARG A O 1
ATOM 3047 N N . GLY A 1 395 ? -0.924 -11.68 -13.43 1 98.44 395 GLY A N 1
ATOM 3048 C CA . GLY A 1 395 ? -0.438 -12.898 -14.062 1 98.44 395 GLY A CA 1
ATOM 3049 C C . GLY A 1 395 ? 0.091 -12.664 -15.469 1 98.44 395 GLY A C 1
ATOM 3050 O O . GLY A 1 395 ? 0.322 -11.523 -15.867 1 98.44 395 GLY A O 1
ATOM 3051 N N . PHE A 1 396 ? 0.331 -13.812 -16.109 1 98.75 396 PHE A N 1
ATOM 3052 C CA . PHE A 1 396 ? 0.775 -13.766 -17.5 1 98.75 396 PHE A CA 1
ATOM 3053 C C . PHE A 1 396 ? -0.369 -14.117 -18.438 1 98.75 396 PHE A C 1
ATOM 3055 O O . PHE A 1 396 ? -1.282 -14.859 -18.062 1 98.75 396 PHE A O 1
ATOM 3062 N N . GLY A 1 397 ? -0.298 -13.523 -19.609 1 98.19 397 GLY A N 1
ATOM 3063 C CA . GLY A 1 397 ? -1.246 -13.914 -20.641 1 98.19 397 GLY A CA 1
ATOM 3064 C C . GLY A 1 397 ? -2.529 -13.109 -20.609 1 98.19 397 GLY A C 1
ATOM 3065 O O . GLY A 1 397 ? -2.514 -11.922 -20.266 1 98.19 397 GLY A O 1
ATOM 3066 N N . ASP A 1 398 ? -3.582 -13.617 -21.219 1 97.19 398 ASP A N 1
ATOM 3067 C CA . ASP A 1 398 ? -4.914 -13.031 -21.297 1 97.19 398 ASP A CA 1
ATOM 3068 C C . ASP A 1 398 ? -4.91 -11.766 -22.156 1 97.19 398 ASP A C 1
ATOM 3070 O O . ASP A 1 398 ? -5.641 -10.812 -21.875 1 97.19 398 ASP A O 1
ATOM 3074 N N . HIS A 1 399 ? -4.074 -11.727 -23.109 1 96.06 399 HIS A N 1
ATOM 3075 C CA . HIS A 1 399 ? -3.914 -10.523 -23.922 1 96.06 399 HIS A CA 1
ATOM 3076 C C . HIS A 1 399 ? -5.137 -10.289 -24.812 1 96.06 399 HIS A C 1
ATOM 3078 O O . HIS A 1 399 ? -5.43 -9.156 -25.188 1 96.06 399 HIS A O 1
ATOM 3084 N N . HIS A 1 400 ? -5.902 -11.352 -25.125 1 91.5 400 HIS A N 1
ATOM 3085 C CA . HIS A 1 400 ? -7.043 -11.219 -26.031 1 91.5 400 HIS A CA 1
ATOM 3086 C C . HIS A 1 400 ? -8.352 -11.555 -25.312 1 91.5 400 HIS A C 1
ATOM 3088 O O . HIS A 1 400 ? -9.336 -11.93 -25.953 1 91.5 400 HIS A O 1
ATOM 3094 N N . LEU A 1 401 ? -8.328 -11.438 -24.078 1 93.5 401 LEU A N 1
ATOM 3095 C CA . LEU A 1 401 ? -9.508 -11.766 -23.281 1 93.5 401 LEU A CA 1
ATOM 3096 C C . LEU A 1 401 ? -10.539 -10.648 -23.359 1 93.5 401 LEU A C 1
ATOM 3098 O O . LEU A 1 401 ? -10.219 -9.484 -23.125 1 93.5 401 LEU A O 1
ATOM 3102 N N . LEU A 1 402 ? -11.766 -10.984 -23.719 1 93.44 402 LEU A N 1
ATOM 3103 C CA . LEU A 1 402 ? -12.867 -10.039 -23.828 1 93.44 402 LEU A CA 1
ATOM 3104 C C . LEU A 1 402 ? -14.055 -10.5 -22.984 1 93.44 402 LEU A C 1
ATOM 3106 O O . LEU A 1 402 ? -14.234 -11.703 -22.766 1 93.44 402 LEU A O 1
ATOM 3110 N N . THR A 1 403 ? -14.805 -9.547 -22.594 1 91.44 403 THR A N 1
ATOM 3111 C CA . THR A 1 403 ? -16.078 -9.914 -22 1 91.44 403 THR A CA 1
ATOM 3112 C C . THR A 1 403 ? -17.031 -10.469 -23.047 1 91.44 403 THR A C 1
ATOM 3114 O O . THR A 1 403 ? -16.938 -10.125 -24.234 1 91.44 403 THR A O 1
ATOM 3117 N N . VAL A 1 404 ? -17.984 -11.25 -22.672 1 83.88 404 VAL A N 1
ATOM 3118 C CA . VAL A 1 404 ? -18.828 -11.984 -23.594 1 83.88 404 VAL A CA 1
ATOM 3119 C C . VAL A 1 404 ? -19.859 -11.039 -24.219 1 83.88 404 VAL A C 1
ATOM 3121 O O . VAL A 1 404 ? -20.016 -11 -25.438 1 83.88 404 VAL A O 1
ATOM 3124 N N . ASP A 1 405 ? -20.547 -10.258 -23.453 1 82.25 405 ASP A N 1
ATOM 3125 C CA . ASP A 1 405 ? -21.672 -9.461 -23.938 1 82.25 405 ASP A CA 1
ATOM 3126 C C . ASP A 1 405 ? -21.188 -8.133 -24.516 1 82.25 405 ASP A C 1
ATOM 3128 O O . ASP A 1 405 ? -21.484 -7.816 -25.672 1 82.25 405 ASP A O 1
ATOM 3132 N N . GLU A 1 406 ? -20.312 -7.48 -23.922 1 84.56 406 GLU A N 1
ATOM 3133 C CA . GLU A 1 406 ? -19.938 -6.109 -24.281 1 84.56 406 GLU A CA 1
ATOM 3134 C C . GLU A 1 406 ? -18.656 -6.074 -25.094 1 84.56 406 GLU A C 1
ATOM 3136 O O . GLU A 1 406 ? -18.344 -5.062 -25.719 1 84.56 406 GLU A O 1
ATOM 3141 N N . LYS A 1 407 ? -17.922 -7.164 -25.141 1 90 407 LYS A N 1
ATOM 3142 C CA . LYS A 1 407 ? -16.672 -7.285 -25.875 1 90 407 LYS A CA 1
ATOM 3143 C C . LYS A 1 407 ? -15.656 -6.238 -25.406 1 90 407 LYS A C 1
ATOM 3145 O O . LYS A 1 407 ? -15.047 -5.547 -26.234 1 90 407 LYS A O 1
ATOM 3150 N N . LEU A 1 408 ? -15.617 -6.031 -24.172 1 93.88 408 LEU A N 1
ATOM 3151 C CA . LEU A 1 408 ? -14.633 -5.152 -23.547 1 93.88 408 LEU A CA 1
ATOM 3152 C C . LEU A 1 408 ? -13.328 -5.895 -23.281 1 93.88 408 LEU A C 1
ATOM 3154 O O . LEU A 1 408 ? -13.344 -7.055 -22.859 1 93.88 408 LEU A O 1
ATOM 3158 N N . SER A 1 409 ? -12.227 -5.238 -23.641 1 95.31 409 SER A N 1
ATOM 3159 C CA . SER A 1 409 ? -10.922 -5.828 -23.359 1 95.31 409 SER A CA 1
ATOM 3160 C C . SER A 1 409 ? -10.625 -5.832 -21.875 1 95.31 409 SER A C 1
ATOM 3162 O O . SER A 1 409 ? -10.781 -4.809 -21.203 1 95.31 409 SER A O 1
ATOM 3164 N N . ILE A 1 410 ? -10.078 -6.926 -21.359 1 96.62 410 ILE A N 1
ATOM 3165 C CA . ILE A 1 410 ? -9.852 -7.066 -19.922 1 96.62 410 ILE A CA 1
ATOM 3166 C C . ILE A 1 410 ? -8.367 -6.867 -19.609 1 96.62 410 ILE A C 1
ATOM 3168 O O . ILE A 1 410 ? -8.008 -6.484 -18.5 1 96.62 410 ILE A O 1
ATOM 3172 N N . LYS A 1 411 ? -7.453 -7.105 -20.578 1 97.25 411 LYS A N 1
ATOM 3173 C CA . LYS A 1 411 ? -6.008 -7.125 -20.375 1 97.25 411 LYS A CA 1
ATOM 3174 C C . LYS A 1 411 ? -5.516 -5.809 -19.797 1 97.25 411 LYS A C 1
ATOM 3176 O O . LYS A 1 411 ? -4.594 -5.793 -18.984 1 97.25 411 LYS A O 1
ATOM 3181 N N . PRO A 1 412 ? -6.156 -4.676 -20.109 1 96.38 412 PRO A N 1
ATOM 3182 C CA . PRO A 1 412 ? -5.676 -3.414 -19.531 1 96.38 412 PRO A CA 1
ATOM 3183 C C . PRO A 1 412 ? -5.77 -3.381 -18.016 1 96.38 412 PRO A C 1
ATOM 3185 O O . PRO A 1 412 ? -5.047 -2.619 -17.359 1 96.38 412 PRO A O 1
ATOM 3188 N N . PHE A 1 413 ? -6.645 -4.168 -17.406 1 97.75 413 PHE A N 1
ATOM 3189 C CA . PHE A 1 413 ? -6.789 -4.211 -15.961 1 97.75 413 PHE A CA 1
ATOM 3190 C C . PHE A 1 413 ? -5.77 -5.164 -15.344 1 97.75 413 PHE A C 1
ATOM 3192 O O . PHE A 1 413 ? -5.469 -5.07 -14.148 1 97.75 413 PHE A O 1
ATOM 3199 N N . LEU A 1 414 ? -5.285 -6.117 -16.125 1 98.19 414 LEU A N 1
ATOM 3200 C CA . LEU A 1 414 ? -4.414 -7.168 -15.617 1 98.19 414 LEU A CA 1
ATOM 3201 C C . LEU A 1 414 ? -2.957 -6.715 -15.617 1 98.19 414 LEU A C 1
ATOM 3203 O O . LEU A 1 414 ? -2.537 -5.969 -16.5 1 98.19 414 LEU A O 1
ATOM 3207 N N . SER A 1 415 ? -2.232 -7.152 -14.555 1 97.81 415 SER A N 1
ATOM 3208 C CA . SER A 1 415 ? -0.836 -6.75 -14.43 1 97.81 415 SER A CA 1
ATOM 3209 C C . SER A 1 415 ? 0.08 -7.961 -14.289 1 97.81 415 SER A C 1
ATOM 3211 O O . SER A 1 415 ? -0.279 -8.945 -13.641 1 97.81 415 SER A O 1
ATOM 3213 N N . ALA A 1 416 ? 1.253 -7.891 -14.953 1 98.56 416 ALA A N 1
ATOM 3214 C CA . ALA A 1 416 ? 2.262 -8.938 -14.797 1 98.56 416 ALA A CA 1
ATOM 3215 C C . ALA A 1 416 ? 3.26 -8.57 -13.703 1 98.56 416 ALA A C 1
ATOM 3217 O O . ALA A 1 416 ? 4.152 -9.359 -13.383 1 98.56 416 ALA A O 1
ATOM 3218 N N . VAL A 1 417 ? 3.119 -7.359 -13.094 1 98 417 VAL A N 1
ATOM 3219 C CA . VAL A 1 417 ? 4.051 -6.875 -12.086 1 98 417 VAL A CA 1
ATOM 3220 C C . VAL A 1 417 ? 3.875 -7.672 -10.797 1 98 417 VAL A C 1
ATOM 3222 O O . VAL A 1 417 ? 2.785 -7.707 -10.219 1 98 417 VAL A O 1
ATOM 3225 N N . PRO A 1 418 ? 4.953 -8.281 -10.32 1 98.56 418 PRO A N 1
ATOM 3226 C CA . PRO A 1 418 ? 4.824 -9.047 -9.086 1 98.56 418 PRO A CA 1
ATOM 3227 C C . PRO A 1 418 ? 4.969 -8.188 -7.832 1 98.56 418 PRO A C 1
ATOM 3229 O O . PRO A 1 418 ? 5.574 -7.113 -7.883 1 98.56 418 PRO A O 1
ATOM 3232 N N . GLU A 1 419 ? 4.309 -8.578 -6.789 1 98.25 419 GLU A N 1
ATOM 3233 C CA . GLU A 1 419 ? 4.656 -8.102 -5.457 1 98.25 419 GLU A CA 1
ATOM 3234 C C . GLU A 1 419 ? 5.762 -8.953 -4.836 1 98.25 419 GLU A C 1
ATOM 3236 O O . GLU A 1 419 ? 5.66 -10.188 -4.801 1 98.25 419 GLU A O 1
ATOM 3241 N N . ILE A 1 420 ? 6.828 -8.266 -4.367 1 98.69 420 ILE A N 1
ATOM 3242 C CA . ILE A 1 420 ? 7.996 -9.023 -3.943 1 98.69 420 ILE A CA 1
ATOM 3243 C C . ILE A 1 420 ? 8.25 -8.797 -2.455 1 98.69 420 ILE A C 1
ATOM 3245 O O . ILE A 1 420 ? 8.273 -7.656 -1.992 1 98.69 420 ILE A O 1
ATOM 3249 N N . THR A 1 421 ? 8.383 -9.859 -1.698 1 98.5 421 THR A N 1
ATOM 3250 C CA . THR A 1 421 ? 8.805 -9.812 -0.302 1 98.5 421 THR A CA 1
ATOM 3251 C C . THR A 1 421 ? 10.172 -10.469 -0.126 1 98.5 421 THR A C 1
ATOM 3253 O O . THR A 1 421 ? 10.523 -11.391 -0.868 1 98.5 421 THR A O 1
ATOM 3256 N N . VAL A 1 422 ? 10.922 -9.922 0.809 1 97.81 422 VAL A N 1
ATOM 3257 C CA . VAL A 1 422 ? 12.281 -10.414 1.024 1 97.81 422 VAL A CA 1
ATOM 3258 C C . VAL A 1 422 ? 12.438 -10.891 2.467 1 97.81 422 VAL A C 1
ATOM 3260 O O . VAL A 1 422 ? 11.984 -10.219 3.4 1 97.81 422 VAL A O 1
ATOM 3263 N N . THR A 1 423 ? 12.953 -12.031 2.66 1 96.06 423 THR A N 1
ATOM 3264 C CA . THR A 1 423 ? 13.289 -12.578 3.969 1 96.06 423 THR A CA 1
ATOM 3265 C C . THR A 1 423 ? 14.789 -12.859 4.062 1 96.06 423 THR A C 1
ATOM 3267 O O . THR A 1 423 ? 15.32 -13.648 3.279 1 96.06 423 THR A O 1
ATOM 3270 N N . ASN A 1 424 ? 15.422 -12.188 5.012 1 93.06 424 ASN A N 1
ATOM 3271 C CA . ASN A 1 424 ? 16.828 -12.445 5.246 1 93.06 424 ASN A CA 1
ATOM 3272 C C . ASN A 1 424 ? 17.047 -13.688 6.105 1 93.06 424 ASN A C 1
ATOM 3274 O O . ASN A 1 424 ? 16.75 -13.68 7.301 1 93.06 424 ASN A O 1
ATOM 3278 N N . LEU A 1 425 ? 17.609 -14.648 5.555 1 91 425 LEU A N 1
ATOM 3279 C CA . LEU A 1 425 ? 17.781 -15.922 6.242 1 91 425 LEU A CA 1
ATOM 3280 C C . LEU A 1 425 ? 18.875 -15.828 7.301 1 91 425 LEU A C 1
ATOM 3282 O O . LEU A 1 425 ? 18.875 -16.594 8.266 1 91 425 LEU A O 1
ATOM 3286 N N . ARG A 1 426 ? 19.75 -14.906 7.109 1 82.81 426 ARG A N 1
ATOM 3287 C CA . ARG A 1 426 ? 20.859 -14.719 8.047 1 82.81 426 ARG A CA 1
ATOM 3288 C C . ARG A 1 426 ? 20.359 -14.188 9.383 1 82.81 426 ARG A C 1
ATOM 3290 O O . ARG A 1 426 ? 21 -14.375 10.414 1 82.81 426 ARG A O 1
ATOM 3297 N N . ASP A 1 427 ? 19.25 -13.445 9.344 1 81.06 427 ASP A N 1
ATOM 3298 C CA . ASP A 1 427 ? 18.688 -12.836 10.547 1 81.06 427 ASP A CA 1
ATOM 3299 C C . ASP A 1 427 ? 17.906 -13.859 11.367 1 81.06 427 ASP A C 1
ATOM 3301 O O . ASP A 1 427 ? 17.547 -13.594 12.516 1 81.06 427 ASP A O 1
ATOM 3305 N N . MET A 1 428 ? 17.641 -14.898 10.727 1 78.56 428 MET A N 1
ATOM 3306 C CA . MET A 1 428 ? 16.844 -15.914 11.414 1 78.56 428 MET A CA 1
ATOM 3307 C C . MET A 1 428 ? 17.719 -16.781 12.312 1 78.56 428 MET A C 1
ATOM 3309 O O . MET A 1 428 ? 18.891 -17.016 12.008 1 78.56 428 MET A O 1
ATOM 3313 N N . ASP A 1 429 ? 17.219 -16.984 13.523 1 69.69 429 ASP A N 1
ATOM 3314 C CA . ASP A 1 429 ? 17.938 -17.875 14.438 1 69.69 429 ASP A CA 1
ATOM 3315 C C . ASP A 1 429 ? 18.422 -19.125 13.703 1 69.69 429 ASP A C 1
ATOM 3317 O O . ASP A 1 429 ? 18.219 -19.266 12.492 1 69.69 429 ASP A O 1
ATOM 3321 N N . THR A 1 430 ? 18.875 -20 14.438 1 80.5 430 THR A N 1
ATOM 3322 C CA . THR A 1 430 ? 19.391 -21.266 13.93 1 80.5 430 THR A CA 1
ATOM 3323 C C . THR A 1 430 ? 18.312 -22.031 13.172 1 80.5 430 THR A C 1
ATOM 3325 O O . THR A 1 430 ? 17.297 -22.422 13.758 1 80.5 430 THR A O 1
ATOM 3328 N N . LEU A 1 431 ? 18.453 -21.984 11.82 1 86.38 431 LEU A N 1
ATOM 3329 C CA . LEU A 1 431 ? 17.516 -22.703 10.953 1 86.38 431 LEU A CA 1
ATOM 3330 C C . LEU A 1 431 ? 17.656 -24.203 11.141 1 86.38 431 LEU A C 1
ATOM 3332 O O . LEU A 1 431 ? 18.766 -24.734 11.219 1 86.38 431 LEU A O 1
ATOM 3336 N N . THR A 1 432 ? 16.547 -24.812 11.328 1 88.62 432 THR A N 1
ATOM 3337 C CA . THR A 1 432 ? 16.5 -26.266 11.445 1 88.62 432 THR A CA 1
ATOM 3338 C C . THR A 1 432 ? 15.922 -26.906 10.18 1 88.62 432 THR A C 1
ATOM 3340 O O . THR A 1 432 ? 15.484 -26.188 9.273 1 88.62 432 THR A O 1
ATOM 3343 N N . ASP A 1 433 ? 15.914 -28.234 10.164 1 90.5 433 ASP A N 1
ATOM 3344 C CA . ASP A 1 433 ? 15.367 -28.969 9.023 1 90.5 433 ASP A CA 1
ATOM 3345 C C . ASP A 1 433 ? 13.844 -28.906 9.016 1 90.5 433 ASP A C 1
ATOM 3347 O O . ASP A 1 433 ? 13.203 -29.328 8.047 1 90.5 433 ASP A O 1
ATOM 3351 N N . LYS A 1 434 ? 13.312 -28.266 10.016 1 92.88 434 LYS A N 1
ATOM 3352 C CA . LYS A 1 434 ? 11.859 -28.203 10.102 1 92.88 434 LYS A CA 1
ATOM 3353 C C . LYS A 1 434 ? 11.344 -26.844 9.648 1 92.88 434 LYS A C 1
ATOM 3355 O O . LYS A 1 434 ? 10.133 -26.641 9.5 1 92.88 434 LYS A O 1
ATOM 3360 N N . ASP A 1 435 ? 12.219 -25.938 9.438 1 95.06 435 ASP A N 1
ATOM 3361 C CA . ASP A 1 435 ? 11.844 -24.641 8.906 1 95.06 435 ASP A CA 1
ATOM 3362 C C . ASP A 1 435 ? 11.688 -24.688 7.387 1 95.06 435 ASP A C 1
ATOM 3364 O O . ASP A 1 435 ? 12.664 -24.938 6.668 1 95.06 435 ASP A O 1
ATOM 3368 N N . VAL A 1 436 ? 10.422 -24.453 6.926 1 97.69 436 VAL A N 1
ATOM 3369 C CA . VAL A 1 436 ? 10.188 -24.609 5.492 1 97.69 436 VAL A CA 1
ATOM 3370 C C . VAL A 1 436 ? 9.281 -23.484 4.992 1 97.69 436 VAL A C 1
ATOM 3372 O O . VAL A 1 436 ? 8.672 -22.781 5.785 1 97.69 436 VAL A O 1
ATOM 3375 N N . VAL A 1 437 ? 9.258 -23.312 3.697 1 98.56 437 VAL A N 1
ATOM 3376 C CA . VAL A 1 437 ? 8.297 -22.469 3.008 1 98.56 437 VAL A CA 1
ATOM 3377 C C . VAL A 1 437 ? 7.383 -23.312 2.131 1 98.56 437 VAL A C 1
ATOM 3379 O O . VAL A 1 437 ? 7.863 -24.109 1.312 1 98.56 437 VAL A O 1
ATOM 3382 N N . ILE A 1 438 ? 6.113 -23.188 2.346 1 98.88 438 ILE A N 1
ATOM 3383 C CA . ILE A 1 438 ? 5.137 -23.828 1.473 1 98.88 438 ILE A CA 1
ATOM 3384 C C . ILE A 1 438 ? 4.758 -22.875 0.336 1 98.88 438 ILE A C 1
ATOM 3386 O O . ILE A 1 438 ? 4.348 -21.75 0.579 1 98.88 438 ILE A O 1
ATOM 3390 N N . MET A 1 439 ? 4.957 -23.25 -0.828 1 98.88 439 MET A N 1
ATOM 3391 C CA . MET A 1 439 ? 4.484 -22.531 -2.01 1 98.88 439 MET A CA 1
ATOM 3392 C C . MET A 1 439 ? 3.449 -23.359 -2.768 1 98.88 439 MET A C 1
ATOM 3394 O O . MET A 1 439 ? 3.73 -24.484 -3.189 1 98.88 439 MET A O 1
ATOM 3398 N N . ALA A 1 440 ? 2.26 -22.812 -2.973 1 98.94 440 ALA A N 1
ATOM 3399 C CA . ALA A 1 440 ? 1.21 -23.641 -3.553 1 98.94 440 ALA A CA 1
ATOM 3400 C C . ALA A 1 440 ? 0.222 -22.797 -4.355 1 98.94 440 ALA A C 1
ATOM 3402 O O . ALA A 1 440 ? 0.2 -21.562 -4.23 1 98.94 440 ALA A O 1
ATOM 3403 N N . SER A 1 441 ? -0.509 -23.469 -5.219 1 98.56 441 SER A N 1
ATOM 3404 C CA . SER A 1 441 ? -1.57 -22.844 -5.996 1 98.56 441 SER A CA 1
ATOM 3405 C C . SER A 1 441 ? -2.832 -22.656 -5.16 1 98.56 441 SER A C 1
ATOM 3407 O O . SER A 1 441 ? -2.893 -23.094 -4.012 1 98.56 441 SER A O 1
ATOM 3409 N N . ASP A 1 442 ? -3.846 -21.984 -5.734 1 96.81 442 ASP A N 1
ATOM 3410 C CA . ASP A 1 442 ? -5.082 -21.688 -5.016 1 96.81 442 ASP A CA 1
ATOM 3411 C C . ASP A 1 442 ? -5.859 -22.969 -4.715 1 96.81 442 ASP A C 1
ATOM 3413 O O . ASP A 1 442 ? -6.637 -23.016 -3.758 1 96.81 442 ASP A O 1
ATOM 3417 N N . GLY A 1 443 ? -5.555 -24.078 -5.457 1 97.19 443 GLY A N 1
ATOM 3418 C CA . GLY A 1 443 ? -6.195 -25.344 -5.176 1 97.19 443 GLY A CA 1
ATOM 3419 C C . GLY A 1 443 ? -5.949 -25.844 -3.766 1 97.19 443 GLY A C 1
ATOM 3420 O O . GLY A 1 443 ? -6.797 -26.531 -3.182 1 97.19 443 GLY A O 1
ATOM 3421 N N . LEU A 1 444 ? -4.82 -25.578 -3.275 1 98.12 444 LEU A N 1
ATOM 3422 C CA . LEU A 1 444 ? -4.527 -25.922 -1.89 1 98.12 444 LEU A CA 1
ATOM 3423 C C . LEU A 1 444 ? -5.195 -24.938 -0.929 1 98.12 444 LEU A C 1
ATOM 3425 O O . LEU A 1 444 ? -5.867 -25.359 0.019 1 98.12 444 LEU A O 1
ATOM 3429 N N . TRP A 1 445 ? -5.031 -23.719 -1.201 1 96.88 445 TRP A N 1
ATOM 3430 C CA . TRP A 1 445 ? -5.367 -22.672 -0.243 1 96.88 445 TRP A CA 1
ATOM 3431 C C . TRP A 1 445 ? -6.871 -22.438 -0.198 1 96.88 445 TRP A C 1
ATOM 3433 O O . TRP A 1 445 ? -7.383 -21.812 0.736 1 96.88 445 TRP A O 1
ATOM 3443 N N . ASP A 1 446 ? -7.586 -22.906 -1.172 1 93.19 446 ASP A N 1
ATOM 3444 C CA . ASP A 1 446 ? -9.039 -22.781 -1.168 1 93.19 446 ASP A CA 1
ATOM 3445 C C . ASP A 1 446 ? -9.664 -23.625 -0.067 1 93.19 446 ASP A C 1
ATOM 3447 O O . ASP A 1 446 ? -10.773 -23.359 0.383 1 93.19 446 ASP A O 1
ATOM 3451 N N . VAL A 1 447 ? -8.945 -24.594 0.401 1 95.31 447 VAL A N 1
ATOM 3452 C CA . VAL A 1 447 ? -9.586 -25.531 1.316 1 95.31 447 VAL A CA 1
ATOM 3453 C C . VAL A 1 447 ? -8.766 -25.641 2.6 1 95.31 447 VAL A C 1
ATOM 3455 O O . VAL A 1 447 ? -9.266 -26.109 3.625 1 95.31 447 VAL A O 1
ATOM 3458 N N . LEU A 1 448 ? -7.523 -25.25 2.537 1 95.94 448 LEU A N 1
ATOM 3459 C CA . LEU A 1 448 ? -6.676 -25.312 3.725 1 95.94 448 LEU A CA 1
ATOM 3460 C C . LEU A 1 448 ? -6.254 -23.906 4.16 1 95.94 448 LEU A C 1
ATOM 3462 O O . LEU A 1 448 ? -5.871 -23.094 3.324 1 95.94 448 LEU A O 1
ATOM 3466 N N . THR A 1 449 ? -6.293 -23.625 5.465 1 95.44 449 THR A N 1
ATOM 3467 C CA . THR A 1 449 ? -5.75 -22.391 6.02 1 95.44 449 THR A CA 1
ATOM 3468 C C . THR A 1 449 ? -4.23 -22.5 6.164 1 95.44 449 THR A C 1
ATOM 3470 O O . THR A 1 449 ? -3.664 -23.578 6.09 1 95.44 449 THR A O 1
ATOM 3473 N N . ASN A 1 450 ? -3.635 -21.359 6.395 1 97.38 450 ASN A N 1
ATOM 3474 C CA . ASN A 1 450 ? -2.197 -21.344 6.641 1 97.38 450 ASN A CA 1
ATOM 3475 C C . ASN A 1 450 ? -1.821 -22.234 7.824 1 97.38 450 ASN A C 1
ATOM 3477 O O . ASN A 1 450 ? -0.848 -22.984 7.758 1 97.38 450 ASN A O 1
ATOM 3481 N N . GLU A 1 451 ? -2.6 -22.156 8.836 1 96.31 451 GLU A N 1
ATOM 3482 C CA . GLU A 1 451 ? -2.326 -22.891 10.062 1 96.31 451 GLU A CA 1
ATOM 3483 C C . GLU A 1 451 ? -2.482 -24.391 9.852 1 96.31 451 GLU A C 1
ATOM 3485 O O . GLU A 1 451 ? -1.667 -25.172 10.328 1 96.31 451 GLU A O 1
ATOM 3490 N N . ASP A 1 452 ? -3.52 -24.75 9.133 1 95.56 452 ASP A N 1
ATOM 3491 C CA . ASP A 1 452 ? -3.729 -26.156 8.844 1 95.56 452 ASP A CA 1
ATOM 3492 C C . ASP A 1 452 ? -2.562 -26.734 8.039 1 95.56 452 ASP A C 1
ATOM 3494 O O . ASP A 1 452 ? -2.092 -27.844 8.328 1 95.56 452 ASP A O 1
ATOM 3498 N N . ALA A 1 453 ? -2.188 -26.031 7.07 1 98.12 453 ALA A N 1
ATOM 3499 C CA . ALA A 1 453 ? -1.059 -26.469 6.258 1 98.12 453 ALA A CA 1
ATOM 3500 C C . ALA A 1 453 ? 0.208 -26.594 7.098 1 98.12 453 ALA A C 1
ATOM 3502 O O . ALA A 1 453 ? 0.973 -27.547 6.941 1 98.12 453 ALA A O 1
ATOM 3503 N N . GLY A 1 454 ? 0.407 -25.578 7.977 1 97.94 454 GLY A N 1
ATOM 3504 C CA . GLY A 1 454 ? 1.549 -25.641 8.875 1 97.94 454 GLY A CA 1
ATOM 3505 C C . GLY A 1 454 ? 1.534 -26.859 9.781 1 97.94 454 GLY A C 1
ATOM 3506 O O . GLY A 1 454 ? 2.572 -27.484 10 1 97.94 454 GLY A O 1
ATOM 3507 N N . LEU A 1 455 ? 0.414 -27.203 10.258 1 96.75 455 LEU A N 1
ATOM 3508 C CA . LEU A 1 455 ? 0.27 -28.359 11.141 1 96.75 455 LEU A CA 1
ATOM 3509 C C . LEU A 1 455 ? 0.601 -29.656 10.398 1 96.75 455 LEU A C 1
ATOM 3511 O O . LEU A 1 455 ? 1.266 -30.531 10.945 1 96.75 455 LEU A O 1
ATOM 3515 N N . ILE A 1 456 ? 0.119 -29.766 9.234 1 97.31 456 ILE A N 1
ATOM 3516 C CA . ILE A 1 456 ? 0.358 -30.953 8.438 1 97.31 456 ILE A CA 1
ATOM 3517 C C . ILE A 1 456 ? 1.857 -31.125 8.195 1 97.31 456 ILE A C 1
ATOM 3519 O O . ILE A 1 456 ? 2.4 -32.219 8.367 1 97.31 456 ILE A O 1
ATOM 3523 N N . VAL A 1 457 ? 2.498 -30.047 7.828 1 98.06 457 VAL A N 1
ATOM 3524 C CA . VAL A 1 457 ? 3.926 -30.094 7.527 1 98.06 457 VAL A CA 1
ATOM 3525 C C . VAL A 1 457 ? 4.711 -30.406 8.797 1 98.06 457 VAL A C 1
ATOM 3527 O O . VAL A 1 457 ? 5.617 -31.25 8.773 1 98.06 457 VAL A O 1
ATOM 3530 N N . ARG A 1 458 ? 4.402 -29.781 9.883 1 96.5 458 ARG A N 1
ATOM 3531 C CA . ARG A 1 458 ? 5.09 -30.031 11.141 1 96.5 458 ARG A CA 1
ATOM 3532 C C . ARG A 1 458 ? 4.922 -31.484 11.578 1 96.5 458 ARG A C 1
ATOM 3534 O O . ARG A 1 458 ? 5.879 -32.125 12.039 1 96.5 458 ARG A O 1
ATOM 3541 N N . SER A 1 459 ? 3.76 -31.953 11.438 1 96.06 459 SER A N 1
ATOM 3542 C CA . SER A 1 459 ? 3.488 -33.344 11.805 1 96.06 459 SER A CA 1
ATOM 3543 C C . SER A 1 459 ? 4.281 -34.312 10.93 1 96.06 459 SER A C 1
ATOM 3545 O O . SER A 1 459 ? 4.867 -35.281 11.438 1 96.06 459 SER A O 1
ATOM 3547 N N . THR A 1 460 ? 4.328 -34.062 9.672 1 96.81 460 THR A N 1
ATOM 3548 C CA . THR A 1 460 ? 5.031 -34.938 8.742 1 96.81 460 THR A CA 1
ATOM 3549 C C . THR A 1 460 ? 6.535 -34.906 8.992 1 96.81 460 THR A C 1
ATOM 3551 O O . THR A 1 460 ? 7.195 -35.938 9.047 1 96.81 460 THR A O 1
ATOM 3554 N N . LEU A 1 461 ? 7.062 -33.719 9.148 1 95.5 461 LEU A N 1
ATOM 3555 C CA . LEU A 1 461 ? 8.5 -33.562 9.344 1 95.5 461 LEU A CA 1
ATOM 3556 C C . LEU A 1 461 ? 8.906 -34.062 10.734 1 95.5 461 LEU A C 1
ATOM 3558 O O . LEU A 1 461 ? 10.047 -34.469 10.938 1 95.5 461 LEU A O 1
ATOM 3562 N N . GLY A 1 462 ? 8.008 -33.938 11.664 1 93.69 462 GLY A N 1
ATOM 3563 C CA . GLY A 1 462 ? 8.266 -34.469 12.992 1 93.69 462 GLY A CA 1
ATOM 3564 C C . GLY A 1 462 ? 8.352 -36 13.031 1 93.69 462 GLY A C 1
ATOM 3565 O O . GLY A 1 462 ? 9.047 -36.562 13.875 1 93.69 462 GLY A O 1
ATOM 3566 N N . SER A 1 463 ? 7.691 -36.625 12.102 1 93.12 463 SER A N 1
ATOM 3567 C CA . SER A 1 463 ? 7.605 -38.062 12.102 1 93.12 463 SER A CA 1
ATOM 3568 C C . SER A 1 463 ? 8.617 -38.688 11.141 1 93.12 463 SER A C 1
ATOM 3570 O O . SER A 1 463 ? 8.672 -39.906 11 1 93.12 463 SER A O 1
ATOM 3572 N N . THR A 1 464 ? 9.328 -37.906 10.438 1 91.12 464 THR A N 1
ATOM 3573 C CA . THR A 1 464 ? 10.289 -38.406 9.461 1 91.12 464 THR A CA 1
ATOM 3574 C C . THR A 1 464 ? 11.719 -38.156 9.922 1 91.12 464 THR A C 1
ATOM 3576 O O . THR A 1 464 ? 11.953 -37.25 10.734 1 91.12 464 THR A O 1
ATOM 3579 N N . ASP A 1 465 ? 12.609 -38.938 9.375 1 89.19 465 ASP A N 1
ATOM 3580 C CA . ASP A 1 465 ? 14.023 -38.812 9.711 1 89.19 465 ASP A CA 1
ATOM 3581 C C . ASP A 1 465 ? 14.641 -37.594 9.039 1 89.19 465 ASP A C 1
ATOM 3583 O O . ASP A 1 465 ? 14.422 -37.344 7.852 1 89.19 465 ASP A O 1
ATOM 3587 N N . SER A 1 466 ? 15.43 -36.906 9.773 1 86.19 466 SER A N 1
ATOM 3588 C CA . SER A 1 466 ? 16.047 -35.656 9.297 1 86.19 466 SER A CA 1
ATOM 3589 C C . SER A 1 466 ? 17.078 -35.938 8.219 1 86.19 466 SER A C 1
ATOM 3591 O O . SER A 1 466 ? 17.422 -35.062 7.434 1 86.19 466 SER A O 1
ATOM 3593 N N . SER A 1 467 ? 17.484 -37.125 8.133 1 85.44 467 SER A N 1
ATOM 3594 C CA . SER A 1 467 ? 18.516 -37.469 7.168 1 85.44 467 SER A CA 1
ATOM 3595 C C . SER A 1 467 ? 17.906 -37.844 5.82 1 85.44 467 SER A C 1
ATOM 3597 O O . SER A 1 467 ? 18.594 -37.875 4.809 1 85.44 467 SER A O 1
ATOM 3599 N N . ASP A 1 468 ? 16.594 -38.062 5.844 1 89.19 468 ASP A N 1
ATOM 3600 C CA . ASP A 1 468 ? 15.906 -38.438 4.613 1 89.19 468 ASP A CA 1
ATOM 3601 C C . ASP A 1 468 ? 15.516 -37.219 3.801 1 89.19 468 ASP A C 1
ATOM 3603 O O . ASP A 1 468 ? 14.625 -36.469 4.195 1 89.19 468 ASP A O 1
ATOM 3607 N N . SER A 1 469 ? 16.156 -37.125 2.707 1 86 469 SER A N 1
ATOM 3608 C CA . SER A 1 469 ? 15.93 -35.938 1.874 1 86 469 SER A CA 1
ATOM 3609 C C . SER A 1 469 ? 14.555 -36 1.214 1 86 469 SER A C 1
ATOM 3611 O O . SER A 1 469 ? 14.055 -34.969 0.724 1 86 469 SER A O 1
ATOM 3613 N N . SER A 1 470 ? 13.883 -37.125 1.206 1 92.62 470 SER A N 1
ATOM 3614 C CA . SER A 1 470 ? 12.578 -37.25 0.575 1 92.62 470 SER A CA 1
ATOM 3615 C C . SER A 1 470 ? 11.461 -36.75 1.488 1 92.62 470 SER A C 1
ATOM 3617 O O . SER A 1 470 ? 10.305 -36.656 1.074 1 92.62 470 SER A O 1
ATOM 3619 N N . ARG A 1 471 ? 11.812 -36.375 2.65 1 95.5 471 ARG A N 1
ATOM 3620 C CA . ARG A 1 471 ? 10.82 -36 3.65 1 95.5 471 ARG A CA 1
ATOM 3621 C C . ARG A 1 471 ? 10.039 -34.781 3.207 1 95.5 471 ARG A C 1
ATOM 3623 O O . ARG A 1 471 ? 8.852 -34.656 3.504 1 95.5 471 ARG A O 1
ATOM 3630 N N . TYR A 1 472 ? 10.703 -33.875 2.518 1 97.75 472 TYR A N 1
ATOM 3631 C CA . TYR A 1 472 ? 10.008 -32.688 2.072 1 97.75 472 TYR A CA 1
ATOM 3632 C C . TYR A 1 472 ? 8.992 -33 0.984 1 97.75 472 TYR A C 1
ATOM 3634 O O . TYR A 1 472 ? 7.926 -32.406 0.919 1 97.75 472 TYR A O 1
ATOM 3642 N N . THR A 1 473 ? 9.312 -33.969 0.117 1 98.06 473 THR A N 1
ATOM 3643 C CA . THR A 1 473 ? 8.352 -34.469 -0.864 1 98.06 473 THR A CA 1
ATOM 3644 C C . THR A 1 473 ? 7.184 -35.156 -0.173 1 98.06 473 THR A C 1
ATOM 3646 O O . THR A 1 473 ? 6.039 -35.031 -0.611 1 98.06 473 THR A O 1
ATOM 3649 N N . GLN A 1 474 ? 7.508 -35.844 0.873 1 97.75 474 GLN A N 1
ATOM 3650 C CA . GLN A 1 474 ? 6.441 -36.5 1.646 1 97.75 474 GLN A CA 1
ATOM 3651 C C . GLN A 1 474 ? 5.496 -35.438 2.234 1 97.75 474 GLN A C 1
ATOM 3653 O O . GLN A 1 474 ? 4.277 -35.625 2.248 1 97.75 474 GLN A O 1
ATOM 3658 N N . ALA A 1 475 ? 6.086 -34.406 2.73 1 98.31 475 ALA A N 1
ATOM 3659 C CA . ALA A 1 475 ? 5.266 -33.344 3.266 1 98.31 475 ALA A CA 1
ATOM 3660 C C . ALA A 1 475 ? 4.371 -32.75 2.182 1 98.31 475 ALA A C 1
ATOM 3662 O O . ALA A 1 475 ? 3.195 -32.469 2.422 1 98.31 475 ALA A O 1
ATOM 3663 N N . ALA A 1 476 ? 4.902 -32.469 1.026 1 98.75 476 ALA A N 1
ATOM 3664 C CA . ALA A 1 476 ? 4.125 -31.969 -0.098 1 98.75 476 ALA A CA 1
ATOM 3665 C C . ALA A 1 476 ? 2.988 -32.906 -0.459 1 98.75 476 ALA A C 1
ATOM 3667 O O . ALA A 1 476 ? 1.87 -32.469 -0.741 1 98.75 476 ALA A O 1
ATOM 3668 N N . GLN A 1 477 ? 3.289 -34.188 -0.447 1 98.19 477 GLN A N 1
ATOM 3669 C CA . GLN A 1 477 ? 2.297 -35.219 -0.751 1 98.19 477 GLN A CA 1
ATOM 3670 C C . GLN A 1 477 ? 1.134 -35.188 0.236 1 98.19 477 GLN A C 1
ATOM 3672 O O . GLN A 1 477 ? -0.029 -35.281 -0.16 1 98.19 477 GLN A O 1
ATOM 3677 N N . GLU A 1 478 ? 1.503 -35.031 1.45 1 98.12 478 GLU A N 1
ATOM 3678 C CA . GLU A 1 478 ? 0.471 -35 2.482 1 98.12 478 GLU A CA 1
ATOM 3679 C C . GLU A 1 478 ? -0.414 -33.75 2.324 1 98.12 478 GLU A C 1
ATOM 3681 O O . GLU A 1 478 ? -1.623 -33.812 2.557 1 98.12 478 GLU A O 1
ATOM 3686 N N . LEU A 1 479 ? 0.185 -32.656 2.016 1 98.69 479 LEU A N 1
ATOM 3687 C CA . LEU A 1 479 ? -0.577 -31.438 1.796 1 98.69 479 LEU A CA 1
ATOM 3688 C C . LEU A 1 479 ? -1.55 -31.609 0.634 1 98.69 479 LEU A C 1
ATOM 3690 O O . LEU A 1 479 ? -2.729 -31.25 0.75 1 98.69 479 LEU A O 1
ATOM 3694 N N . VAL A 1 480 ? -1.099 -32.156 -0.509 1 98.62 480 VAL A N 1
ATOM 3695 C CA . VAL A 1 480 ? -1.925 -32.344 -1.696 1 98.62 480 VAL A CA 1
ATOM 3696 C C . VAL A 1 480 ? -3.039 -33.344 -1.393 1 98.62 480 VAL A C 1
ATOM 3698 O O . VAL A 1 480 ? -4.188 -33.125 -1.794 1 98.62 480 VAL A O 1
ATOM 3701 N N . ALA A 1 481 ? -2.658 -34.406 -0.705 1 97.44 481 ALA A N 1
ATOM 3702 C CA . ALA A 1 481 ? -3.646 -35.438 -0.348 1 97.44 481 ALA A CA 1
ATOM 3703 C C . ALA A 1 481 ? -4.738 -34.844 0.542 1 97.44 481 ALA A C 1
ATOM 3705 O O . ALA A 1 481 ? -5.918 -35.156 0.38 1 97.44 481 ALA A O 1
ATOM 3706 N N . ALA A 1 482 ? -4.301 -34.062 1.475 1 97.12 482 ALA A N 1
ATOM 3707 C CA . ALA A 1 482 ? -5.262 -33.438 2.381 1 97.12 482 ALA A CA 1
ATOM 3708 C C . ALA A 1 482 ? -6.23 -32.531 1.616 1 97.12 482 ALA A C 1
ATOM 3710 O O . ALA A 1 482 ? -7.43 -32.531 1.905 1 97.12 482 ALA A O 1
ATOM 3711 N N . ALA A 1 483 ? -5.727 -31.75 0.68 1 97.5 483 ALA A N 1
ATOM 3712 C CA . ALA A 1 483 ? -6.562 -30.844 -0.101 1 97.5 483 ALA A CA 1
ATOM 3713 C C . ALA A 1 483 ? -7.438 -31.609 -1.085 1 97.5 483 ALA A C 1
ATOM 3715 O O . ALA A 1 483 ? -8.586 -31.234 -1.338 1 97.5 483 ALA A O 1
ATOM 3716 N N . ARG A 1 484 ? -6.934 -32.625 -1.719 1 95.88 484 ARG A N 1
ATOM 3717 C CA . ARG A 1 484 ? -7.66 -33.469 -2.664 1 95.88 484 ARG A CA 1
ATOM 3718 C C . ARG A 1 484 ? -8.828 -34.188 -1.982 1 95.88 484 ARG A C 1
ATOM 3720 O O . ARG A 1 484 ? -9.891 -34.344 -2.586 1 95.88 484 ARG A O 1
ATOM 3727 N N . GLY A 1 485 ? -8.562 -34.594 -0.788 1 94.44 485 GLY A N 1
ATOM 3728 C CA . GLY A 1 485 ? -9.586 -35.312 -0.066 1 94.44 485 GLY A CA 1
ATOM 3729 C C . GLY A 1 485 ? -9.773 -36.75 -0.578 1 94.44 485 GLY A C 1
ATOM 3730 O O . GLY A 1 485 ? -8.852 -37.344 -1.147 1 94.44 485 GLY A O 1
ATOM 3731 N N . GLN A 1 486 ? -10.953 -37.281 -0.124 1 91.12 486 GLN A N 1
ATOM 3732 C CA . GLN A 1 486 ? -11.281 -38.656 -0.506 1 91.12 486 GLN A CA 1
ATOM 3733 C C . GLN A 1 486 ? -12.617 -38.719 -1.253 1 91.12 486 GLN A C 1
ATOM 3735 O O . GLN A 1 486 ? -13.492 -37.875 -1.033 1 91.12 486 GLN A O 1
ATOM 3740 N N . GLN A 1 487 ? -12.531 -39.688 -2.131 1 88.06 487 GLN A N 1
ATOM 3741 C CA . GLN A 1 487 ? -13.766 -39.906 -2.881 1 88.06 487 GLN A CA 1
ATOM 3742 C C . GLN A 1 487 ? -14.875 -40.438 -1.984 1 88.06 487 GLN A C 1
ATOM 3744 O O . GLN A 1 487 ? -14.625 -41.312 -1.157 1 88.06 487 GLN A O 1
ATOM 3749 N N . GLN A 1 488 ? -16.016 -39.781 -2.057 1 82.81 488 GLN A N 1
ATOM 3750 C CA . GLN A 1 488 ? -17.141 -40.219 -1.234 1 82.81 488 GLN A CA 1
ATOM 3751 C C . GLN A 1 488 ? -17.719 -41.531 -1.771 1 82.81 488 GLN A C 1
ATOM 3753 O O . GLN A 1 488 ? -17.812 -41.719 -2.984 1 82.81 488 GLN A O 1
ATOM 3758 N N . ALA A 1 489 ? -18.203 -42.344 -0.72 1 73.69 489 ALA A N 1
ATOM 3759 C CA . ALA A 1 489 ? -18.828 -43.594 -1.057 1 73.69 489 ALA A CA 1
ATOM 3760 C C . ALA A 1 489 ? -20.156 -43.375 -1.764 1 73.69 489 ALA A C 1
ATOM 3762 O O . ALA A 1 489 ? -21 -42.625 -1.293 1 73.69 489 ALA A O 1
ATOM 3763 N N . GLY A 1 490 ? -20.297 -43.844 -3.043 1 69.12 490 GLY A N 1
ATOM 3764 C CA . GLY A 1 490 ? -21.547 -43.781 -3.773 1 69.12 490 GLY A CA 1
ATOM 3765 C C . GLY A 1 490 ? -21.531 -42.75 -4.902 1 69.12 490 GLY A C 1
ATOM 3766 O O . GLY A 1 490 ? -22.328 -42.844 -5.836 1 69.12 490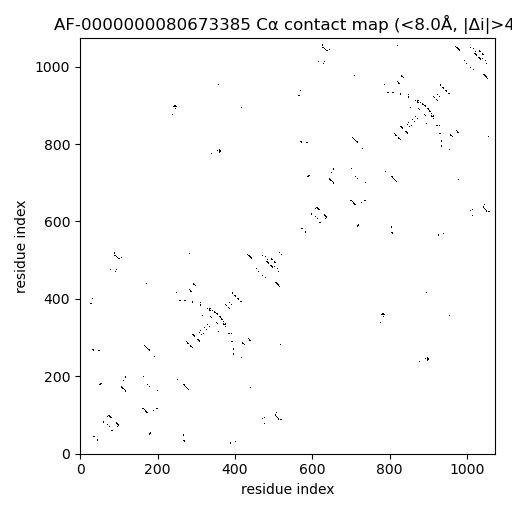 GLY A O 1
ATOM 3767 N N . ASN A 1 491 ? -20.906 -41.688 -4.637 1 67.81 491 ASN A N 1
ATOM 3768 C CA . ASN A 1 491 ? -20.812 -40.719 -5.715 1 67.81 491 ASN A CA 1
ATOM 3769 C C . ASN A 1 491 ? -19.359 -40.438 -6.109 1 67.81 491 ASN A C 1
ATOM 3771 O O . ASN A 1 491 ? -18.703 -39.625 -5.5 1 67.81 491 ASN A O 1
ATOM 3775 N N . LEU A 1 492 ? -18.984 -41.125 -7.109 1 67.88 492 LEU A N 1
ATOM 3776 C CA . LEU A 1 492 ? -17.594 -41.156 -7.523 1 67.88 492 LEU A CA 1
ATOM 3777 C C . LEU A 1 492 ? -17.141 -39.781 -8.008 1 67.88 492 LEU A C 1
ATOM 3779 O O . LEU A 1 492 ? -15.945 -39.531 -8.172 1 67.88 492 LEU A O 1
ATOM 3783 N N . LYS A 1 493 ? -18.031 -38.844 -8.016 1 72.94 493 LYS A N 1
ATOM 3784 C CA . LYS A 1 493 ? -17.656 -37.562 -8.547 1 72.94 493 LYS A CA 1
ATOM 3785 C C . LYS A 1 493 ? -17.5 -36.531 -7.422 1 72.94 493 LYS A C 1
ATOM 3787 O O . LYS A 1 493 ? -17.031 -35.406 -7.656 1 72.94 493 LYS A O 1
ATOM 3792 N N . ARG A 1 494 ? -17.766 -37 -6.273 1 82.44 494 ARG A N 1
ATOM 3793 C CA . ARG A 1 494 ? -17.703 -36.031 -5.164 1 82.44 494 ARG A CA 1
ATOM 3794 C C . ARG A 1 494 ? -16.5 -36.312 -4.273 1 82.44 494 ARG A C 1
ATOM 3796 O O . ARG A 1 494 ? -16.234 -37.469 -3.904 1 82.44 494 ARG A O 1
ATOM 3803 N N . TRP A 1 495 ? -15.742 -35.312 -4.051 1 89.94 495 TRP A N 1
ATOM 3804 C CA . TRP A 1 495 ? -14.562 -35.375 -3.197 1 89.94 495 TRP A CA 1
ATOM 3805 C C . TRP A 1 495 ? -14.773 -34.594 -1.908 1 89.94 495 TRP A C 1
ATOM 3807 O O . TRP A 1 495 ? -15.289 -33.469 -1.936 1 89.94 495 TRP A O 1
ATOM 3817 N N . ALA A 1 496 ? -14.445 -35.25 -0.775 1 89.25 496 ALA A N 1
ATOM 3818 C CA . ALA A 1 496 ? -14.641 -34.594 0.523 1 89.25 496 ALA A CA 1
ATOM 3819 C C . ALA A 1 496 ? -13.367 -34.656 1.36 1 89.25 496 ALA A C 1
ATOM 3821 O O . ALA A 1 496 ? -12.586 -35.594 1.247 1 89.25 496 ALA A O 1
ATOM 3822 N N . MET A 1 497 ? -13.258 -33.656 2.184 1 90.38 497 MET A N 1
ATOM 3823 C CA . MET A 1 497 ? -12.133 -33.625 3.113 1 90.38 497 MET A CA 1
ATOM 3824 C C . MET A 1 497 ? -12.367 -34.594 4.273 1 90.38 497 MET A C 1
ATOM 3826 O O . MET A 1 497 ? -13.5 -35 4.52 1 90.38 497 MET A O 1
ATOM 3830 N N . ASN A 1 498 ? -11.266 -34.875 4.938 1 82.19 498 ASN A N 1
ATOM 3831 C CA . ASN A 1 498 ? -11.383 -35.719 6.117 1 82.19 498 ASN A CA 1
ATOM 3832 C C . ASN A 1 498 ? -12.227 -35.062 7.203 1 82.19 498 ASN A C 1
ATOM 3834 O O . ASN A 1 498 ? -12.891 -35.719 7.988 1 82.19 498 ASN A O 1
ATOM 3838 N N . THR A 1 499 ? -12.25 -33.719 7.184 1 79.81 499 THR A N 1
ATOM 3839 C CA . THR A 1 499 ? -12.969 -32.969 8.195 1 79.81 499 THR A CA 1
ATOM 3840 C C . THR A 1 499 ? -14.422 -32.75 7.777 1 79.81 499 THR A C 1
ATOM 3842 O O . THR A 1 499 ? -15.211 -32.188 8.531 1 79.81 499 THR A O 1
ATOM 3845 N N . GLY A 1 500 ? -14.906 -33.344 6.59 1 76.94 500 GLY A N 1
ATOM 3846 C CA . GLY A 1 500 ? -16.297 -33.25 6.164 1 76.94 500 GLY A CA 1
ATOM 3847 C C . GLY A 1 500 ? -16.562 -32.156 5.156 1 76.94 500 GLY A C 1
ATOM 3848 O O . GLY A 1 500 ? -17.609 -32.156 4.5 1 76.94 500 GLY A O 1
ATOM 3849 N N . GLY A 1 501 ? -15.727 -31.219 5.074 1 83.12 501 GLY A N 1
ATOM 3850 C CA . GLY A 1 501 ? -15.953 -30.141 4.129 1 83.12 501 GLY A CA 1
ATOM 3851 C C . GLY A 1 501 ? -15.602 -30.516 2.701 1 83.12 501 GLY A C 1
ATOM 3852 O O . GLY A 1 501 ? -15.172 -31.625 2.434 1 83.12 501 GLY A O 1
ATOM 3853 N N . HIS A 1 502 ? -16.016 -29.656 1.764 1 87.56 502 HIS A N 1
ATOM 3854 C CA . HIS A 1 502 ? -15.711 -29.906 0.359 1 87.56 502 HIS A CA 1
ATOM 3855 C C . HIS A 1 502 ? -14.211 -29.875 0.115 1 87.56 502 HIS A C 1
ATOM 3857 O O . HIS A 1 502 ? -13.5 -29.031 0.667 1 87.56 502 HIS A O 1
ATOM 3863 N N . ALA A 1 503 ? -13.781 -30.859 -0.729 1 93.31 503 ALA A N 1
ATOM 3864 C CA . ALA A 1 503 ? -12.383 -30.906 -1.139 1 93.31 503 ALA A CA 1
ATOM 3865 C C . ALA A 1 503 ? -12.125 -29.953 -2.309 1 93.31 503 ALA A C 1
ATOM 3867 O O . ALA A 1 503 ? -13.031 -29.266 -2.773 1 93.31 503 ALA A O 1
ATOM 3868 N N . SER A 1 504 ? -10.867 -29.922 -2.633 1 95.19 504 SER A N 1
ATOM 3869 C CA . SER A 1 504 ? -10.5 -29.031 -3.732 1 95.19 504 SER A CA 1
ATOM 3870 C C . SER A 1 504 ? -10.898 -29.625 -5.078 1 95.19 504 SER A C 1
ATOM 3872 O O . SER A 1 504 ? -10.641 -30.797 -5.348 1 95.19 504 SER A O 1
ATOM 3874 N N . TYR A 1 505 ? -11.531 -28.875 -5.938 1 93.19 505 TYR A N 1
ATOM 3875 C CA . TYR A 1 505 ? -11.914 -29.328 -7.273 1 93.19 505 TYR A CA 1
ATOM 3876 C C . TYR A 1 505 ? -11 -28.719 -8.328 1 93.19 505 TYR A C 1
ATOM 3878 O O . TYR A 1 505 ? -11.25 -28.859 -9.531 1 93.19 505 TYR A O 1
ATOM 3886 N N . ASP A 1 506 ? -10.023 -28.047 -7.883 1 95.12 506 ASP A N 1
ATOM 3887 C CA . ASP A 1 506 ? -9.062 -27.406 -8.773 1 95.12 506 ASP A CA 1
ATOM 3888 C C . ASP A 1 506 ? -7.754 -28.203 -8.828 1 95.12 506 ASP A C 1
ATOM 3890 O O . ASP A 1 506 ? -7.562 -29.141 -8.055 1 95.12 506 ASP A O 1
ATOM 3894 N N . ASP A 1 507 ? -6.91 -27.844 -9.852 1 98.06 507 ASP A N 1
ATOM 3895 C CA . ASP A 1 507 ? -5.551 -28.375 -9.844 1 98.06 507 ASP A CA 1
ATOM 3896 C C . ASP A 1 507 ? -4.82 -27.984 -8.562 1 98.06 507 ASP A C 1
ATOM 3898 O O . ASP A 1 507 ? -4.977 -26.859 -8.07 1 98.06 507 ASP A O 1
ATOM 3902 N N . ILE A 1 508 ? -4.09 -28.906 -7.969 1 98.56 508 ILE A N 1
ATOM 3903 C CA . ILE A 1 508 ? -3.348 -28.656 -6.734 1 98.56 508 ILE A CA 1
ATOM 3904 C C . ILE A 1 508 ? -1.854 -28.859 -6.984 1 98.56 508 ILE A C 1
ATOM 3906 O O . ILE A 1 508 ? -1.431 -29.938 -7.422 1 98.56 508 ILE A O 1
ATOM 3910 N N . THR A 1 509 ? -1.106 -27.891 -6.77 1 98.81 509 THR A N 1
ATOM 3911 C CA . THR A 1 509 ? 0.345 -27.953 -6.891 1 98.81 509 THR A CA 1
ATOM 3912 C C . THR A 1 509 ? 1.021 -27.375 -5.656 1 98.81 509 THR A C 1
ATOM 3914 O O . THR A 1 509 ? 0.671 -26.281 -5.211 1 98.81 509 THR A O 1
ATOM 3917 N N . VAL A 1 510 ? 2.033 -28.109 -5.078 1 98.88 510 VAL A N 1
ATOM 3918 C CA . VAL A 1 510 ? 2.645 -27.672 -3.828 1 98.88 510 VAL A CA 1
ATOM 3919 C C . VAL A 1 510 ? 4.156 -27.875 -3.893 1 98.88 510 VAL A C 1
ATOM 3921 O O . VAL A 1 510 ? 4.625 -28.922 -4.34 1 98.88 510 VAL A O 1
ATOM 3924 N N . PHE A 1 511 ? 4.918 -26.875 -3.502 1 98.88 511 PHE A N 1
ATOM 3925 C CA . PHE A 1 511 ? 6.332 -26.969 -3.158 1 98.88 511 PHE A CA 1
ATOM 3926 C C . PHE A 1 511 ? 6.531 -26.875 -1.651 1 98.88 511 PHE A C 1
ATOM 3928 O O . PHE A 1 511 ? 5.848 -26.094 -0.98 1 98.88 511 PHE A O 1
ATOM 3935 N N . VAL A 1 512 ? 7.391 -27.609 -1.113 1 98.75 512 VAL A N 1
ATOM 3936 C CA . VAL A 1 512 ? 7.891 -27.453 0.249 1 98.75 512 VAL A CA 1
ATOM 3937 C C . VAL A 1 512 ? 9.398 -27.203 0.224 1 98.75 512 VAL A C 1
ATOM 3939 O O . VAL A 1 512 ? 10.18 -28.125 -0.006 1 98.75 512 VAL A O 1
ATOM 3942 N N . ILE A 1 513 ? 9.781 -26.062 0.55 1 98.25 513 ILE A N 1
ATOM 3943 C CA . ILE A 1 513 ? 11.164 -25.625 0.39 1 98.25 513 ILE A CA 1
ATOM 3944 C C . ILE A 1 513 ? 11.852 -25.578 1.752 1 98.25 513 ILE A C 1
ATOM 3946 O O . ILE A 1 513 ? 11.516 -24.75 2.6 1 98.25 513 ILE A O 1
ATOM 3950 N N . PRO A 1 514 ? 12.875 -26.422 1.958 1 96.5 514 PRO A N 1
ATOM 3951 C CA . PRO A 1 514 ? 13.602 -26.391 3.227 1 96.5 514 PRO A CA 1
ATOM 3952 C C . PRO A 1 514 ? 14.57 -25.203 3.32 1 96.5 514 PRO A C 1
ATOM 3954 O O . PRO A 1 514 ? 15.422 -25.031 2.449 1 96.5 514 PRO A O 1
ATOM 3957 N N . LEU A 1 515 ? 14.508 -24.453 4.379 1 95.12 515 LEU A N 1
ATOM 3958 C CA . LEU A 1 515 ? 15.297 -23.234 4.516 1 95.12 515 LEU A CA 1
ATOM 3959 C C . LEU A 1 515 ? 16.719 -23.547 4.961 1 95.12 515 LEU A C 1
ATOM 3961 O O . LEU A 1 515 ? 17.641 -22.781 4.695 1 95.12 515 LEU A O 1
ATOM 3965 N N . LYS A 1 516 ? 16.875 -24.641 5.633 1 90.06 516 LYS A N 1
ATOM 3966 C CA . LYS A 1 516 ? 18.203 -25.062 6.074 1 90.06 516 LYS A CA 1
ATOM 3967 C C . LYS A 1 516 ? 19.172 -25.156 4.895 1 90.06 516 LYS A C 1
ATOM 3969 O O . LYS A 1 516 ? 20.312 -24.734 5 1 90.06 516 LYS A O 1
ATOM 3974 N N . TYR A 1 517 ? 18.703 -25.641 3.801 1 87.62 517 TYR A N 1
ATOM 3975 C CA . TYR A 1 517 ? 19.562 -25.875 2.643 1 87.62 517 TYR A CA 1
ATOM 3976 C C . TYR A 1 517 ? 19.625 -24.641 1.752 1 87.62 517 TYR A C 1
ATOM 3978 O O . TYR A 1 517 ? 20.438 -24.578 0.824 1 87.62 517 TYR A O 1
ATOM 3986 N N . CYS A 1 518 ? 18.781 -23.719 1.991 1 82.25 518 CYS A N 1
ATOM 3987 C CA . CYS A 1 518 ? 18.859 -22.438 1.312 1 82.25 518 CYS A CA 1
ATOM 3988 C C . CYS A 1 518 ? 19.984 -21.578 1.875 1 82.25 518 CYS A C 1
ATOM 3990 O O . CYS A 1 518 ? 20.625 -20.844 1.139 1 82.25 518 CYS A O 1
ATOM 3992 N N . ALA A 1 519 ? 20.141 -21.688 3.08 1 77.19 519 ALA A N 1
ATOM 3993 C CA . ALA A 1 519 ? 21.203 -20.938 3.756 1 77.19 519 ALA A CA 1
ATOM 3994 C C . ALA A 1 519 ? 22.562 -21.594 3.525 1 77.19 519 ALA A C 1
ATOM 3996 O O . ALA A 1 519 ? 23.562 -20.891 3.33 1 77.19 519 ALA A O 1
ATOM 3997 N N . ALA A 1 520 ? 22.531 -22.938 3.615 1 75.31 520 ALA A N 1
ATOM 3998 C CA . ALA A 1 520 ? 23.75 -23.703 3.396 1 75.31 520 ALA A CA 1
ATOM 3999 C C . ALA A 1 520 ? 23.516 -24.844 2.416 1 75.31 520 ALA A C 1
ATOM 4001 O O . ALA A 1 520 ? 23.016 -25.906 2.799 1 75.31 520 ALA A O 1
ATOM 4002 N N . PRO A 1 521 ? 23.859 -24.562 1.188 1 72.44 521 PRO A N 1
ATOM 4003 C CA . PRO A 1 521 ? 23.594 -25.609 0.19 1 72.44 521 PRO A CA 1
ATOM 4004 C C . PRO A 1 521 ? 24.391 -26.891 0.448 1 72.44 521 PRO A C 1
ATOM 4006 O O . PRO A 1 521 ? 25.5 -26.828 0.972 1 72.44 521 PRO A O 1
ATOM 4009 N N . PRO A 1 522 ? 23.656 -28.047 0.273 1 64.19 522 PRO A N 1
ATOM 4010 C CA . PRO A 1 522 ? 24.344 -29.312 0.522 1 64.19 522 PRO A CA 1
ATOM 4011 C C . PRO A 1 522 ? 25.594 -29.484 -0.321 1 64.19 522 PRO A C 1
ATOM 4013 O O . PRO A 1 522 ? 25.656 -29 -1.456 1 64.19 522 PRO A O 1
ATOM 4016 N N . THR A 1 523 ? 26.75 -29.703 0.283 1 58.25 523 THR A N 1
ATOM 4017 C CA . THR A 1 523 ? 28.047 -29.906 -0.362 1 58.25 523 THR A CA 1
ATOM 4018 C C . THR A 1 523 ? 28.031 -31.156 -1.231 1 58.25 523 THR A C 1
ATOM 4020 O O . THR A 1 523 ? 28.859 -31.312 -2.123 1 58.25 523 THR A O 1
ATOM 4023 N N . ASN A 1 524 ? 27.266 -32.156 -1 1 47.41 524 ASN A N 1
ATOM 4024 C CA . ASN A 1 524 ? 27.438 -33.438 -1.656 1 47.41 524 ASN A CA 1
ATOM 4025 C C . ASN A 1 524 ? 26.859 -33.438 -3.07 1 47.41 524 ASN A C 1
ATOM 4027 O O . ASN A 1 524 ? 25.906 -34.156 -3.361 1 47.41 524 ASN A O 1
ATOM 4031 N N . LEU A 1 525 ? 26.656 -32.406 -3.74 1 43.91 525 LEU A N 1
ATOM 4032 C CA . LEU A 1 525 ? 26.328 -32.688 -5.129 1 43.91 525 LEU A CA 1
ATOM 4033 C C . LEU A 1 525 ? 27.359 -33.625 -5.746 1 43.91 525 LEU A C 1
ATOM 4035 O O . LEU A 1 525 ? 28.422 -33.188 -6.191 1 43.91 525 LEU A O 1
ATOM 4039 N N . GLU A 1 526 ? 27.594 -34.75 -5.293 1 36.06 526 GLU A N 1
ATOM 4040 C CA . GLU A 1 526 ? 28.375 -35.719 -6.016 1 36.06 526 GLU A CA 1
ATOM 4041 C C . GLU A 1 526 ? 27.969 -35.812 -7.484 1 36.06 526 GLU A C 1
ATOM 4043 O O . GLU A 1 526 ? 26.797 -35.969 -7.797 1 36.06 526 GLU A O 1
ATOM 4048 N N . GLU A 1 527 ? 28.641 -35.125 -8.352 1 36.22 527 GLU A N 1
ATOM 4049 C CA . GLU A 1 527 ? 28.703 -35.5 -9.758 1 36.22 527 GLU A CA 1
ATOM 4050 C C . GLU A 1 527 ? 28.688 -37.031 -9.922 1 36.22 527 GLU A C 1
ATOM 4052 O O . GLU A 1 527 ? 29.656 -37.688 -9.547 1 36.22 527 GLU A O 1
ATOM 4057 N N . GLU A 1 528 ? 27.703 -37.75 -9.68 1 32.91 528 GLU A N 1
ATOM 4058 C CA . GLU A 1 528 ? 27.719 -39.094 -10.266 1 32.91 528 GLU A CA 1
ATOM 4059 C C . GLU A 1 528 ? 28.125 -39.031 -11.734 1 32.91 528 GLU A C 1
ATOM 4061 O O . GLU A 1 528 ? 27.438 -38.406 -12.555 1 32.91 528 GLU A O 1
ATOM 4066 N N . GLU A 1 529 ? 29.406 -39 -12.102 1 31.22 529 GLU A N 1
ATOM 4067 C CA . GLU A 1 529 ? 30 -39.438 -13.367 1 31.22 529 GLU A CA 1
ATOM 4068 C C . GLU A 1 529 ? 29.375 -40.75 -13.82 1 31.22 529 GLU A C 1
ATOM 4070 O O . GLU A 1 529 ? 29.578 -41.781 -13.195 1 31.22 529 GLU A O 1
ATOM 4075 N N . ASP A 1 530 ? 28.109 -40.875 -14.117 1 30.92 530 ASP A N 1
ATOM 4076 C CA . ASP A 1 530 ? 27.656 -41.969 -14.953 1 30.92 530 ASP A CA 1
ATOM 4077 C C . ASP A 1 530 ? 28.531 -42.094 -16.203 1 30.92 530 ASP A C 1
ATOM 4079 O O . ASP A 1 530 ? 28.438 -41.281 -17.109 1 30.92 530 ASP A O 1
ATOM 4083 N N . ASP A 1 531 ? 29.75 -42.5 -16.109 1 29.69 531 ASP A N 1
ATOM 4084 C CA . ASP A 1 531 ? 30.578 -43.156 -17.141 1 29.69 531 ASP A CA 1
ATOM 4085 C C . ASP A 1 531 ? 29.812 -44.281 -17.828 1 29.69 531 ASP A C 1
ATOM 4087 O O . ASP A 1 531 ? 30.422 -45.094 -18.547 1 29.69 531 ASP A O 1
ATOM 4091 N N . ASP A 1 532 ? 28.703 -44.812 -17.453 1 29.55 532 ASP A N 1
ATOM 4092 C CA . ASP A 1 532 ? 28.219 -45.844 -18.359 1 29.55 532 ASP A CA 1
ATOM 4093 C C . ASP A 1 532 ? 27.906 -45.281 -19.734 1 29.55 532 ASP A C 1
ATOM 4095 O O . ASP A 1 532 ? 26.922 -44.562 -19.906 1 29.55 532 ASP A O 1
ATOM 4099 N N . MET A 1 533 ? 28.891 -44.656 -20.469 1 27.55 533 MET A N 1
ATOM 4100 C CA . MET A 1 533 ? 28.891 -44.656 -21.938 1 27.55 533 MET A CA 1
ATOM 4101 C C . MET A 1 533 ? 28.391 -46 -22.469 1 27.55 533 MET A C 1
ATOM 4103 O O . MET A 1 533 ? 28.922 -47.062 -22.125 1 27.55 533 MET A O 1
ATOM 4107 N N . LEU A 1 534 ? 27.094 -46.219 -22.75 1 26.42 534 LEU A N 1
ATOM 4108 C CA . LEU A 1 534 ? 26.594 -47.219 -23.688 1 26.42 534 LEU A CA 1
ATOM 4109 C C . LEU A 1 534 ? 27.562 -47.406 -24.844 1 26.42 534 LEU A C 1
ATOM 4111 O O . LEU A 1 534 ? 27.828 -46.469 -25.594 1 26.42 534 LEU A O 1
ATOM 4115 N N . SER A 1 535 ? 28.688 -48.125 -24.625 1 25.67 535 SER A N 1
ATOM 4116 C CA . SER A 1 535 ? 29.438 -48.844 -25.641 1 25.67 535 SER A CA 1
ATOM 4117 C C . SER A 1 535 ? 28.5 -49.594 -26.578 1 25.67 535 SER A C 1
ATOM 4119 O O . SER A 1 535 ? 27.938 -50.625 -26.203 1 25.67 535 SER A O 1
ATOM 4121 N N . LEU A 1 536 ? 27.641 -48.938 -27.281 1 21.53 536 LEU A N 1
ATOM 4122 C CA . LEU A 1 536 ? 27.156 -49.5 -28.531 1 21.53 536 LEU A CA 1
ATOM 4123 C C . LEU A 1 536 ? 28.328 -49.938 -29.406 1 21.53 536 LEU A C 1
ATOM 4125 O O . LEU A 1 536 ? 29.109 -49.125 -29.859 1 21.53 536 LEU A O 1
ATOM 4129 N N . GLU A 1 537 ? 28.891 -51.094 -28.953 1 20.88 537 GLU A N 1
ATOM 4130 C CA . GLU A 1 537 ? 29.266 -52.125 -29.922 1 20.88 537 GLU A CA 1
ATOM 4131 C C . GLU A 1 537 ? 28.047 -52.656 -30.656 1 20.88 537 GLU A C 1
ATOM 4133 O O . GLU A 1 537 ? 26.969 -52.812 -30.062 1 20.88 537 GLU A O 1
ATOM 4138 N N . MET B 1 1 ? 42.344 72.812 -8.836 1 17.56 1 MET B N 1
ATOM 4139 C CA . MET B 1 1 ? 41.781 72.938 -10.172 1 17.56 1 MET B CA 1
ATOM 4140 C C . MET B 1 1 ? 41.469 71.625 -10.812 1 17.56 1 MET B C 1
ATOM 4142 O O . MET B 1 1 ? 42 70.562 -10.375 1 17.56 1 MET B O 1
ATOM 4146 N N . ASP B 1 2 ? 41 71.438 -12.227 1 17.33 2 ASP B N 1
ATOM 4147 C CA . ASP B 1 2 ? 40 71.062 -13.203 1 17.33 2 ASP B CA 1
ATOM 4148 C C . ASP B 1 2 ? 40.375 69.75 -13.852 1 17.33 2 ASP B C 1
ATOM 4150 O O . ASP B 1 2 ? 39.531 69.062 -14.445 1 17.33 2 ASP B O 1
ATOM 4154 N N . ILE B 1 3 ? 41.625 69.375 -14.156 1 18.31 3 ILE B N 1
ATOM 4155 C CA . ILE B 1 3 ? 42.031 68.938 -15.477 1 18.31 3 ILE B CA 1
ATOM 4156 C C . ILE B 1 3 ? 41.719 67.438 -15.633 1 18.31 3 ILE B C 1
ATOM 4158 O O . ILE B 1 3 ? 42.281 66.625 -14.93 1 18.31 3 ILE B O 1
ATOM 4162 N N . ALA B 1 4 ? 40.344 66.938 -16.203 1 17.36 4 ALA B N 1
ATOM 4163 C CA . ALA B 1 4 ? 39.281 65.938 -16.484 1 17.36 4 ALA B CA 1
ATOM 4164 C C . ALA B 1 4 ? 39.812 64.812 -17.375 1 17.36 4 ALA B C 1
ATOM 4166 O O . ALA B 1 4 ? 39.219 63.719 -17.391 1 17.36 4 ALA B O 1
ATOM 4167 N N . ALA B 1 5 ? 40.594 64.938 -18.469 1 15.1 5 ALA B N 1
ATOM 4168 C CA . ALA B 1 5 ? 40.312 64.5 -19.812 1 15.1 5 ALA B CA 1
ATOM 4169 C C . ALA B 1 5 ? 40.75 63.031 -20.016 1 15.1 5 ALA B C 1
ATOM 4171 O O . ALA B 1 5 ? 40.719 62.5 -21.125 1 15.1 5 ALA B O 1
ATOM 4172 N N . LYS B 1 6 ? 41.375 62.312 -18.969 1 16.91 6 LYS B N 1
ATOM 4173 C CA . LYS B 1 6 ? 42.406 61.469 -19.547 1 16.91 6 LYS B CA 1
ATOM 4174 C C . LYS B 1 6 ? 41.844 60.562 -20.625 1 16.91 6 LYS B C 1
ATOM 4176 O O . LYS B 1 6 ? 40.625 60.312 -20.656 1 16.91 6 LYS B O 1
ATOM 4181 N N . VAL B 1 7 ? 42.625 59.656 -21.219 1 17.05 7 VAL B N 1
ATOM 4182 C CA . VAL B 1 7 ? 43.156 58.875 -22.359 1 17.05 7 VAL B CA 1
ATOM 4183 C C . VAL B 1 7 ? 42.344 57.625 -22.562 1 17.05 7 VAL B C 1
ATOM 4185 O O . VAL B 1 7 ? 42.156 56.812 -21.641 1 17.05 7 VAL B O 1
ATOM 4188 N N . MET B 1 8 ? 41.344 57.594 -23.547 1 18.58 8 MET B N 1
ATOM 4189 C CA . MET B 1 8 ? 40.312 56.688 -24.047 1 18.58 8 MET B CA 1
ATOM 4190 C C . MET B 1 8 ? 40.969 55.375 -24.547 1 18.58 8 MET B C 1
ATOM 4192 O O . MET B 1 8 ? 41.219 55.25 -25.734 1 18.58 8 MET B O 1
ATOM 4196 N N . SER B 1 9 ? 42.062 54.969 -23.953 1 17.62 9 SER B N 1
ATOM 4197 C CA . SER B 1 9 ? 42.781 53.969 -24.703 1 17.62 9 SER B CA 1
ATOM 4198 C C . SER B 1 9 ? 41.875 52.781 -25.062 1 17.62 9 SER B C 1
ATOM 4200 O O . SER B 1 9 ? 41.188 52.25 -24.188 1 17.62 9 SER B O 1
ATOM 4202 N N . VAL B 1 10 ? 41.438 52.625 -26.344 1 20.12 10 VAL B N 1
ATOM 4203 C CA . VAL B 1 10 ? 40.594 51.812 -27.172 1 20.12 10 VAL B CA 1
ATOM 4204 C C . VAL B 1 10 ? 41.094 50.344 -27.156 1 20.12 10 VAL B C 1
ATOM 4206 O O . VAL B 1 10 ? 42.094 50.031 -27.812 1 20.12 10 VAL B O 1
ATOM 4209 N N . VAL B 1 11 ? 41.531 49.812 -26.047 1 20.31 11 VAL B N 1
ATOM 4210 C CA . VAL B 1 11 ? 42.188 48.5 -26.031 1 20.31 11 VAL B CA 1
ATOM 4211 C C . VAL B 1 11 ? 41.344 47.469 -26.797 1 20.31 11 VAL B C 1
ATOM 4213 O O . VAL B 1 11 ? 40.094 47.562 -26.781 1 20.31 11 VAL B O 1
ATOM 4216 N N . GLY B 1 12 ? 41.969 46.562 -27.578 1 19.72 12 GLY B N 1
ATOM 4217 C CA . GLY B 1 12 ? 41.875 45.656 -28.703 1 19.72 12 GLY B CA 1
ATOM 4218 C C . GLY B 1 12 ? 40.812 44.562 -28.5 1 19.72 12 GLY B C 1
ATOM 4219 O O . GLY B 1 12 ? 40.438 44.281 -27.359 1 19.72 12 GLY B O 1
ATOM 4220 N N . ARG B 1 13 ? 40.188 44 -29.562 1 21.55 13 ARG B N 1
ATOM 4221 C CA . ARG B 1 13 ? 39.094 43.188 -30.109 1 21.55 13 ARG B CA 1
ATOM 4222 C C . ARG B 1 13 ? 39.25 41.719 -29.75 1 21.55 13 ARG B C 1
ATOM 4224 O O . ARG B 1 13 ? 38.906 40.844 -30.547 1 21.55 13 ARG B O 1
ATOM 4231 N N . THR B 1 14 ? 39.969 41.312 -28.703 1 21.36 14 THR B N 1
ATOM 4232 C CA . THR B 1 14 ? 40.281 39.906 -28.672 1 21.36 14 THR B CA 1
ATOM 4233 C C . THR B 1 14 ? 38.969 39.094 -28.766 1 21.36 14 THR B C 1
ATOM 4235 O O . THR B 1 14 ? 37.938 39.5 -28.25 1 21.36 14 THR B O 1
ATOM 4238 N N . SER B 1 15 ? 38.938 38 -29.656 1 23.47 15 SER B N 1
ATOM 4239 C CA . SER B 1 15 ? 37.969 37.062 -30.188 1 23.47 15 SER B CA 1
ATOM 4240 C C . SER B 1 15 ? 37.312 36.25 -29.078 1 23.47 15 SER B C 1
ATOM 4242 O O . SER B 1 15 ? 37.969 35.625 -28.266 1 23.47 15 SER B O 1
ATOM 4244 N N . THR B 1 16 ? 36.188 36.688 -28.453 1 23.23 16 THR B N 1
ATOM 4245 C CA . THR B 1 16 ? 35.469 36.188 -27.281 1 23.23 16 THR B CA 1
ATOM 4246 C C . THR B 1 16 ? 34.906 34.812 -27.531 1 23.23 16 THR B C 1
ATOM 4248 O O . THR B 1 16 ? 34.031 34.594 -28.375 1 23.23 16 THR B O 1
ATOM 4251 N N . SER B 1 17 ? 35.812 33.781 -27.453 1 25.05 17 SER B N 1
ATOM 4252 C CA . SER B 1 17 ? 35.375 32.375 -27.562 1 25.05 17 SER B CA 1
ATOM 4253 C C . SER B 1 17 ? 34.156 32.125 -26.703 1 25.05 17 SER B C 1
ATOM 4255 O O . SER B 1 17 ? 34.062 32.562 -25.562 1 25.05 17 SER B O 1
ATOM 4257 N N . SER B 1 18 ? 33 31.859 -27.359 1 26.03 18 SER B N 1
ATOM 4258 C CA . SER B 1 18 ? 31.641 31.625 -26.844 1 26.03 18 SER B CA 1
ATOM 4259 C C . SER B 1 18 ? 31.641 30.562 -25.766 1 26.03 18 SER B C 1
ATOM 4261 O O . SER B 1 18 ? 32 29.406 -26.016 1 26.03 18 SER B O 1
ATOM 4263 N N . GLU B 1 19 ? 32 30.875 -24.547 1 27.88 19 GLU B N 1
ATOM 4264 C CA . GLU B 1 19 ? 31.922 29.953 -23.422 1 27.88 19 GLU B CA 1
ATOM 4265 C C . GLU B 1 19 ? 30.562 29.25 -23.375 1 27.88 19 GLU B C 1
ATOM 4267 O O . GLU B 1 19 ? 29.531 29.891 -23.625 1 27.88 19 GLU B O 1
ATOM 4272 N N . PRO B 1 20 ? 30.578 27.891 -23.453 1 31.11 20 PRO B N 1
ATOM 4273 C CA . PRO B 1 20 ? 29.344 27.109 -23.453 1 31.11 20 PRO B CA 1
ATOM 4274 C C . PRO B 1 20 ? 28.359 27.578 -22.391 1 31.11 20 PRO B C 1
ATOM 4276 O O . PRO B 1 20 ? 28.766 28.125 -21.359 1 31.11 20 PRO B O 1
ATOM 4279 N N . THR B 1 21 ? 27.188 28.078 -22.797 1 29.08 21 THR B N 1
ATOM 4280 C CA . THR B 1 21 ? 26.016 28.484 -22.031 1 29.08 21 THR B CA 1
ATOM 4281 C C . THR B 1 21 ? 25.781 27.562 -20.844 1 29.08 21 THR B C 1
ATOM 4283 O O . THR B 1 21 ? 25.562 26.359 -21.031 1 29.08 21 THR B O 1
ATOM 4286 N N . THR B 1 22 ? 26.594 27.734 -19.797 1 30.45 22 THR B N 1
ATOM 4287 C CA . THR B 1 22 ? 26.281 27.125 -18.516 1 30.45 22 THR B CA 1
ATOM 4288 C C . THR B 1 22 ? 24.781 27.172 -18.25 1 30.45 22 THR B C 1
ATOM 4290 O O . THR B 1 22 ? 24.188 28.25 -18.203 1 30.45 22 THR B O 1
ATOM 4293 N N . SER B 1 23 ? 24.062 26.188 -18.781 1 32.75 23 SER B N 1
ATOM 4294 C CA . SER B 1 23 ? 22.641 26 -18.484 1 32.75 23 SER B CA 1
ATOM 4295 C C . SER B 1 23 ? 22.312 26.422 -17.047 1 32.75 23 SER B C 1
ATOM 4297 O O . SER B 1 23 ? 23.047 26.094 -16.109 1 32.75 23 SER B O 1
ATOM 4299 N N . SER B 1 24 ? 21.828 27.656 -16.906 1 32.12 24 SER B N 1
ATOM 4300 C CA . SER B 1 24 ? 21.344 28.188 -15.648 1 32.12 24 SER B CA 1
ATOM 4301 C C . SER B 1 24 ? 20.75 27.094 -14.773 1 32.12 24 SER B C 1
ATOM 4303 O O . SER B 1 24 ? 20.047 26.203 -15.273 1 32.12 24 SER B O 1
ATOM 4305 N N . PRO B 1 25 ? 21.422 26.859 -13.695 1 35.72 25 PRO B N 1
ATOM 4306 C CA . PRO B 1 25 ? 20.844 25.875 -12.781 1 35.72 25 PRO B CA 1
ATOM 4307 C C . PRO B 1 25 ? 19.328 25.984 -12.672 1 35.72 25 PRO B C 1
ATOM 4309 O O . PRO B 1 25 ? 18.781 27.094 -12.75 1 35.72 25 PRO B O 1
ATOM 4312 N N . ALA B 1 26 ? 18.594 25.047 -13.062 1 42.19 26 ALA B N 1
ATOM 4313 C CA . ALA B 1 26 ? 17.141 24.984 -12.961 1 42.19 26 ALA B CA 1
ATOM 4314 C C . ALA B 1 26 ? 16.672 25.578 -11.641 1 42.19 26 ALA B C 1
ATOM 4316 O O . ALA B 1 26 ? 17.109 25.156 -10.57 1 42.19 26 ALA B O 1
ATOM 4317 N N . LYS B 1 27 ? 16.141 26.812 -11.586 1 39.34 27 LYS B N 1
ATOM 4318 C CA . LYS B 1 27 ? 15.516 27.531 -10.469 1 39.34 27 LYS B CA 1
ATOM 4319 C C . LYS B 1 27 ? 14.531 26.625 -9.727 1 39.34 27 LYS B C 1
ATOM 4321 O O . LYS B 1 27 ? 13.438 26.344 -10.219 1 39.34 27 LYS B O 1
ATOM 4326 N N . ILE B 1 28 ? 14.984 25.844 -8.789 1 42.88 28 ILE B N 1
ATOM 4327 C CA . ILE B 1 28 ? 14.25 24.906 -7.938 1 42.88 28 ILE B CA 1
ATOM 4328 C C . ILE B 1 28 ? 13.438 25.688 -6.902 1 42.88 28 ILE B C 1
ATOM 4330 O O . ILE B 1 28 ? 13.953 26.609 -6.266 1 42.88 28 ILE B O 1
ATOM 4334 N N . GLY B 1 29 ? 12.125 25.609 -6.801 1 42.59 29 GLY B N 1
ATOM 4335 C CA . GLY B 1 29 ? 11.289 26.047 -5.695 1 42.59 29 GLY B CA 1
ATOM 4336 C C . GLY B 1 29 ? 10.477 27.281 -6.016 1 42.59 29 GLY B C 1
ATOM 4337 O O . GLY B 1 29 ? 9.766 27.812 -5.152 1 42.59 29 GLY B O 1
ATOM 4338 N N . LYS B 1 30 ? 10.703 27.984 -7.113 1 43.69 30 LYS B N 1
ATOM 4339 C CA . LYS B 1 30 ? 9.891 29.172 -7.379 1 43.69 30 LYS B CA 1
ATOM 4340 C C . LYS B 1 30 ? 8.5 28.781 -7.875 1 43.69 30 LYS B C 1
ATOM 4342 O O . LYS B 1 30 ? 8.367 27.922 -8.742 1 43.69 30 LYS B O 1
ATOM 4347 N N . VAL B 1 31 ? 7.465 28.953 -7.082 1 47.81 31 VAL B N 1
ATOM 4348 C CA . VAL B 1 31 ? 6.07 28.594 -7.316 1 47.81 31 VAL B CA 1
ATOM 4349 C C . VAL B 1 31 ? 5.316 29.781 -7.91 1 47.81 31 VAL B C 1
ATOM 4351 O O . VAL B 1 31 ? 5.523 30.922 -7.496 1 47.81 31 VAL B O 1
ATOM 4354 N N . MET B 1 32 ? 4.797 29.672 -9.188 1 44.47 32 MET B N 1
ATOM 4355 C CA . MET B 1 32 ? 3.812 30.656 -9.633 1 44.47 32 MET B CA 1
ATOM 4356 C C . MET B 1 32 ? 2.396 30.188 -9.32 1 44.47 32 MET B C 1
ATOM 4358 O O . MET B 1 32 ? 2.039 29.047 -9.602 1 44.47 32 MET B O 1
ATOM 4362 N N . ASP B 1 33 ? 1.817 30.75 -8.305 1 47.72 33 ASP B N 1
ATOM 4363 C CA . ASP B 1 33 ? 0.39 30.547 -8.07 1 47.72 33 ASP B CA 1
ATOM 4364 C C . ASP B 1 33 ? -0.434 31.609 -8.805 1 47.72 33 ASP B C 1
ATOM 4366 O O . ASP B 1 33 ? -0.325 32.812 -8.516 1 47.72 33 ASP B O 1
ATOM 4370 N N . VAL B 1 34 ? -1.086 31.234 -9.891 1 48.28 34 VAL B N 1
ATOM 4371 C CA . VAL B 1 34 ? -1.813 32.156 -10.758 1 48.28 34 VAL B CA 1
ATOM 4372 C C . VAL B 1 34 ? -2.828 32.938 -9.945 1 48.28 34 VAL B C 1
ATOM 4374 O O . VAL B 1 34 ? -3.301 34 -10.383 1 48.28 34 VAL B O 1
ATOM 4377 N N . SER B 1 35 ? -3.234 32.375 -8.867 1 42.84 35 SER B N 1
ATOM 4378 C CA . SER B 1 35 ? -4.152 33.188 -8.086 1 42.84 35 SER B CA 1
ATOM 4379 C C . SER B 1 35 ? -3.467 34.469 -7.586 1 42.84 35 SER B C 1
ATOM 4381 O O . SER B 1 35 ? -4.129 35.375 -7.098 1 42.84 35 SER B O 1
ATOM 4383 N N . ASP B 1 36 ? -2.195 34.375 -7.582 1 44.81 36 ASP B N 1
ATOM 4384 C CA . ASP B 1 36 ? -1.516 35.625 -7.254 1 44.81 36 ASP B CA 1
ATOM 4385 C C . ASP B 1 36 ? -1.58 36.625 -8.422 1 44.81 36 ASP B C 1
ATOM 4387 O O . ASP B 1 36 ? -1.19 36.281 -9.539 1 44.81 36 ASP B O 1
ATOM 4391 N N . GLY B 1 37 ? -2.514 37.312 -8.562 1 36.91 37 GLY B N 1
ATOM 4392 C CA . GLY B 1 37 ? -2.967 38.312 -9.531 1 36.91 37 GLY B CA 1
ATOM 4393 C C . GLY B 1 37 ? -1.826 39 -10.25 1 36.91 37 GLY B C 1
ATOM 4394 O O . GLY B 1 37 ? -2.055 39.938 -11.039 1 36.91 37 GLY B O 1
ATOM 4395 N N . ALA B 1 38 ? -0.541 38.938 -9.742 1 35.81 38 ALA B N 1
ATOM 4396 C CA . ALA B 1 38 ? 0.193 39.938 -10.508 1 35.81 38 ALA B CA 1
ATOM 4397 C C . ALA B 1 38 ? 0.244 39.562 -11.992 1 35.81 38 ALA B C 1
ATOM 4399 O O . ALA B 1 38 ? 0.018 40.406 -12.859 1 35.81 38 ALA B O 1
ATOM 4400 N N . PHE B 1 39 ? 1.038 38.531 -12.414 1 32.06 39 PHE B N 1
ATOM 4401 C CA . PHE B 1 39 ? 1.463 38.594 -13.812 1 32.06 39 PHE B CA 1
ATOM 4402 C C . PHE B 1 39 ? 0.554 37.719 -14.68 1 32.06 39 PHE B C 1
ATOM 4404 O O . PHE B 1 39 ? 0.987 37.188 -15.703 1 32.06 39 PHE B O 1
ATOM 4411 N N . ILE B 1 40 ? -0.543 37.219 -14.391 1 30.44 40 ILE B N 1
ATOM 4412 C CA . ILE B 1 40 ? -1.197 36.5 -15.484 1 30.44 40 ILE B CA 1
ATOM 4413 C C . ILE B 1 40 ? -1.794 37.531 -16.469 1 30.44 40 ILE B C 1
ATOM 4415 O O . ILE B 1 40 ? -2.611 38.344 -16.094 1 30.44 40 ILE B O 1
ATOM 4419 N N . GLY B 1 41 ? -1.364 37.5 -17.875 1 31.48 41 GLY B N 1
ATOM 4420 C CA . GLY B 1 41 ? -1.539 38 -19.234 1 31.48 41 GLY B CA 1
ATOM 4421 C C . GLY B 1 41 ? -1.601 39.5 -19.312 1 31.48 41 GLY B C 1
ATOM 4422 O O . GLY B 1 41 ? -2.658 40.062 -19.594 1 31.48 41 GLY B O 1
ATOM 4423 N N . GLY B 1 42 ? -0.86 40.438 -18.891 1 33.97 42 GLY B N 1
ATOM 4424 C CA . GLY B 1 42 ? -0.725 41.906 -18.875 1 33.97 42 GLY B CA 1
ATOM 4425 C C . GLY B 1 42 ? -1.871 42.594 -18.156 1 33.97 42 GLY B C 1
ATOM 4426 O O . GLY B 1 42 ? -1.651 43.5 -17.375 1 33.97 42 GLY B O 1
ATOM 4427 N N . PHE B 1 43 ? -3.219 42.719 -18.797 1 34.06 43 PHE B N 1
ATOM 4428 C CA . PHE B 1 43 ? -4.199 43.781 -18.625 1 34.06 43 PHE B CA 1
ATOM 4429 C C . PHE B 1 43 ? -5.035 43.562 -17.375 1 34.06 43 PHE B C 1
ATOM 4431 O O . PHE B 1 43 ? -5.508 44.531 -16.766 1 34.06 43 PHE B O 1
ATOM 4438 N N . ILE B 1 44 ? -5.883 42.375 -17.234 1 35.66 44 ILE B N 1
ATOM 4439 C CA . ILE B 1 44 ? -6.973 42.5 -16.266 1 35.66 44 ILE B CA 1
ATOM 4440 C C . ILE B 1 44 ? -6.469 42.156 -14.867 1 35.66 44 ILE B C 1
ATOM 4442 O O . ILE B 1 44 ? -5.988 41.031 -14.633 1 35.66 44 ILE B O 1
ATOM 4446 N N . PRO B 1 45 ? -6.121 43 -13.984 1 38.34 45 PRO B N 1
ATOM 4447 C CA . PRO B 1 45 ? -5.82 42.844 -12.562 1 38.34 45 PRO B CA 1
ATOM 4448 C C . PRO B 1 45 ? -6.734 41.844 -11.883 1 38.34 45 PRO B C 1
ATOM 4450 O O . PRO B 1 45 ? -7.922 41.75 -12.203 1 38.34 45 PRO B O 1
ATOM 4453 N N . SER B 1 46 ? -6.398 40.656 -11.641 1 46.59 46 SER B N 1
ATOM 4454 C CA . SER B 1 46 ? -7.234 39.781 -10.805 1 46.59 46 SER B CA 1
ATOM 4455 C C . SER B 1 46 ? -7.789 40.562 -9.609 1 46.59 46 SER B C 1
ATOM 4457 O O . SER B 1 46 ? -7.031 41.156 -8.836 1 46.59 46 SER B O 1
ATOM 4459 N N . LEU B 1 47 ? -8.836 41.188 -9.68 1 45.19 47 LEU B N 1
ATOM 4460 C CA . LEU B 1 47 ? -9.633 42 -8.758 1 45.19 47 LEU B CA 1
ATOM 4461 C C . LEU B 1 47 ? -9.844 41.25 -7.441 1 45.19 47 LEU B C 1
ATOM 4463 O O . LEU B 1 47 ? -10.523 41.75 -6.547 1 45.19 47 LEU B O 1
ATOM 4467 N N . ILE B 1 48 ? -9.602 39.969 -7.398 1 49.75 48 ILE B N 1
ATOM 4468 C CA . ILE B 1 48 ? -10.078 39.375 -6.156 1 49.75 48 ILE B CA 1
ATOM 4469 C C . ILE B 1 48 ? -9.078 39.625 -5.039 1 49.75 48 ILE B C 1
ATOM 4471 O O . ILE B 1 48 ? -7.973 39.062 -5.043 1 49.75 48 ILE B O 1
ATOM 4475 N N . GLU B 1 49 ? -8.938 40.781 -4.43 1 59.38 49 GLU B N 1
ATOM 4476 C CA . GLU B 1 49 ? -7.969 41.219 -3.42 1 59.38 49 GLU B CA 1
ATOM 4477 C C . GLU B 1 49 ? -8.391 40.75 -2.027 1 59.38 49 GLU B C 1
ATOM 4479 O O . GLU B 1 49 ? -7.586 40.75 -1.095 1 59.38 49 GLU B O 1
ATOM 4484 N N . LYS B 1 50 ? -9.664 40.156 -1.825 1 69.62 50 LYS B N 1
ATOM 4485 C CA . LYS B 1 50 ? -10.078 39.969 -0.438 1 69.62 50 LYS B CA 1
ATOM 4486 C C . LYS B 1 50 ? -9.961 38.531 -0.006 1 69.62 50 LYS B C 1
ATOM 4488 O O . LYS B 1 50 ? -10.156 37.594 -0.813 1 69.62 50 LYS B O 1
ATOM 4493 N N . GLN B 1 51 ? -9.359 38.375 1.27 1 77.06 51 GLN B N 1
ATOM 4494 C CA . GLN B 1 51 ? -9.328 37.062 1.907 1 77.06 51 GLN B CA 1
ATOM 4495 C C . GLN B 1 51 ? -10.664 36.719 2.559 1 77.06 51 GLN B C 1
ATOM 4497 O O . GLN B 1 51 ? -11.352 37.625 3.059 1 77.06 51 GLN B O 1
ATOM 4502 N N . LYS B 1 52 ? -11.102 35.531 2.43 1 79.56 52 LYS B N 1
ATOM 4503 C CA . LYS B 1 52 ? -12.367 35.062 3 1 79.56 52 LYS B CA 1
ATOM 4504 C C . LYS B 1 52 ? -12.414 35.312 4.508 1 79.56 52 LYS B C 1
ATOM 4506 O O . LYS B 1 52 ? -13.422 35.781 5.039 1 79.56 52 LYS B O 1
ATOM 4511 N N . TYR B 1 53 ? -11.266 34.906 5.199 1 89.19 53 TYR B N 1
ATOM 4512 C CA . TYR B 1 53 ? -11.094 35.125 6.633 1 89.19 53 TYR B CA 1
ATOM 4513 C C . TYR B 1 53 ? -9.812 35.875 6.918 1 89.19 53 TYR B C 1
ATOM 4515 O O . TYR B 1 53 ? -8.781 35.625 6.289 1 89.19 53 TYR B O 1
ATOM 4523 N N . PRO B 1 54 ? -9.883 36.781 7.84 1 89.94 54 PRO B N 1
ATOM 4524 C CA . PRO B 1 54 ? -8.633 37.406 8.242 1 89.94 54 PRO B CA 1
ATOM 4525 C C . PRO B 1 54 ? -7.668 36.469 8.938 1 89.94 54 PRO B C 1
ATOM 4527 O O . PRO B 1 54 ? -8.102 35.469 9.531 1 89.94 54 PRO B O 1
ATOM 4530 N N . TYR B 1 55 ? -6.434 36.812 8.797 1 93 55 TYR B N 1
ATOM 4531 C CA . TYR B 1 55 ? -5.426 36 9.461 1 93 55 TYR B CA 1
ATOM 4532 C C . TYR B 1 55 ? -5.668 35.938 10.969 1 93 55 TYR B C 1
ATOM 4534 O O . TYR B 1 55 ? -5.957 36.969 11.594 1 93 55 TYR B O 1
ATOM 4542 N N . SER B 1 56 ? -5.672 34.781 11.5 1 93.5 56 SER B N 1
ATOM 4543 C CA . SER B 1 56 ? -5.832 34.562 12.93 1 93.5 56 SER B CA 1
ATOM 4544 C C . SER B 1 56 ? -5.055 33.312 13.375 1 93.5 56 SER B C 1
ATOM 4546 O O . SER B 1 56 ? -4.539 32.562 12.547 1 93.5 56 SER B O 1
ATOM 4548 N N . ARG B 1 57 ? -4.863 33.219 14.609 1 96.12 57 ARG B N 1
ATOM 4549 C CA . ARG B 1 57 ? -4.324 32 15.195 1 96.12 57 ARG B CA 1
ATOM 4550 C C . ARG B 1 57 ? -5.441 31.094 15.688 1 96.12 57 ARG B C 1
ATOM 4552 O O . ARG B 1 57 ? -6.613 31.484 15.688 1 96.12 57 ARG B O 1
ATOM 4559 N N . PRO B 1 58 ? -5.133 29.844 16.016 1 96.56 58 PRO B N 1
ATOM 4560 C CA . PRO B 1 58 ? -6.191 28.938 16.484 1 96.56 58 PRO B CA 1
ATOM 4561 C C . PRO B 1 58 ? -7.074 29.578 17.562 1 96.56 58 PRO B C 1
ATOM 4563 O O . PRO B 1 58 ? -6.57 30.266 18.453 1 96.56 58 PRO B O 1
ATOM 4566 N N . GLU B 1 59 ? -8.352 29.297 17.531 1 93.81 59 GLU B N 1
ATOM 4567 C CA . GLU B 1 59 ? -9.352 29.953 18.359 1 93.81 59 GLU B CA 1
ATOM 4568 C C . GLU B 1 59 ? -9.117 29.672 19.844 1 93.81 59 GLU B C 1
ATOM 4570 O O . GLU B 1 59 ? -9.344 30.547 20.688 1 93.81 59 GLU B O 1
ATOM 4575 N N . PHE B 1 60 ? -8.656 28.531 20.141 1 94.94 60 PHE B N 1
ATOM 4576 C CA . PHE B 1 60 ? -8.539 28.125 21.531 1 94.94 60 PHE B CA 1
ATOM 4577 C C . PHE B 1 60 ? -7.383 28.844 22.219 1 94.94 60 PHE B C 1
ATOM 4579 O O . PHE B 1 60 ? -7.234 28.766 23.438 1 94.94 60 PHE B O 1
ATOM 4586 N N . LEU B 1 61 ? -6.605 29.531 21.453 1 94.75 61 LEU B N 1
ATOM 4587 C CA . LEU B 1 61 ? -5.531 30.312 22.047 1 94.75 61 LEU B CA 1
ATOM 4588 C C . LEU B 1 61 ? -6.07 31.609 22.656 1 94.75 61 LEU B C 1
ATOM 4590 O O . LEU B 1 61 ? -5.469 32.156 23.578 1 94.75 61 LEU B O 1
ATOM 4594 N N . PHE B 1 62 ? -7.18 32.219 22.172 1 91.75 62 PHE B N 1
ATOM 4595 C CA . PHE B 1 62 ? -7.84 33.438 22.625 1 91.75 62 PHE B CA 1
ATOM 4596 C C . PHE B 1 62 ? -6.895 34.625 22.531 1 91.75 62 PHE B C 1
ATOM 4598 O O . PHE B 1 62 ? -6.809 35.406 23.469 1 91.75 62 PHE B O 1
ATOM 4605 N N . PHE B 1 63 ? -6.227 34.625 21.438 1 91.06 63 PHE B N 1
ATOM 4606 C CA . PHE B 1 63 ? -5.246 35.719 21.297 1 91.06 63 PHE B CA 1
ATOM 4607 C C . PHE B 1 63 ? -5.926 37 20.922 1 91.06 63 PHE B C 1
ATOM 4609 O O . PHE B 1 63 ? -6.82 37.031 20.062 1 91.06 63 PHE B O 1
ATOM 4616 N N . SER B 1 64 ? -5.492 38.062 21.562 1 89.69 64 SER B N 1
ATOM 4617 C CA . SER B 1 64 ? -5.832 39.438 21.125 1 89.69 64 SER B CA 1
ATOM 4618 C C . SER B 1 64 ? -5.027 39.844 19.891 1 89.69 64 SER B C 1
ATOM 4620 O O . SER B 1 64 ? -4.133 39.094 19.469 1 89.69 64 SER B O 1
ATOM 4622 N N . GLU B 1 65 ? -5.359 40.969 19.375 1 90.12 65 GLU B N 1
ATOM 4623 C CA . GLU B 1 65 ? -4.633 41.469 18.203 1 90.12 65 GLU B CA 1
ATOM 4624 C C . GLU B 1 65 ? -3.16 41.688 18.531 1 90.12 65 GLU B C 1
ATOM 4626 O O . GLU B 1 65 ? -2.291 41.469 17.688 1 90.12 65 GLU B O 1
ATOM 4631 N N . GLU B 1 66 ? -2.99 42.125 19.688 1 90.25 66 GLU B N 1
ATOM 4632 C CA . GLU B 1 66 ? -1.615 42.375 20.125 1 90.25 66 GLU B CA 1
ATOM 4633 C C . GLU B 1 66 ? -0.842 41.062 20.234 1 90.25 66 GLU B C 1
ATOM 4635 O O . GLU B 1 66 ? 0.329 41 19.844 1 90.25 66 GLU B O 1
ATOM 4640 N N . GLU B 1 67 ? -1.544 40.094 20.688 1 90.06 67 GLU B N 1
ATOM 4641 C CA . GLU B 1 67 ? -0.905 38.812 20.859 1 90.06 67 GLU B CA 1
ATOM 4642 C C . GLU B 1 67 ? -0.633 38.156 19.5 1 90.06 67 GLU B C 1
ATOM 4644 O O . GLU B 1 67 ? 0.356 37.438 19.344 1 90.06 67 GLU B O 1
ATOM 4649 N N . ILE B 1 68 ? -1.468 38.375 18.609 1 91.88 68 ILE B N 1
ATOM 4650 C CA . ILE B 1 68 ? -1.263 37.906 17.25 1 91.88 68 ILE B CA 1
ATOM 4651 C C . ILE B 1 68 ? -0.007 38.531 16.656 1 91.88 68 ILE B C 1
ATOM 4653 O O . ILE B 1 68 ? 0.775 37.844 15.977 1 91.88 68 ILE B O 1
ATOM 4657 N N . THR B 1 69 ? 0.174 39.781 16.922 1 90.5 69 THR B N 1
ATOM 4658 C CA . THR B 1 69 ? 1.372 40.469 16.453 1 90.5 69 THR B CA 1
ATOM 4659 C C . THR B 1 69 ? 2.621 39.875 17.109 1 90.5 69 THR B C 1
ATOM 4661 O O . THR B 1 69 ? 3.652 39.719 16.469 1 90.5 69 THR B O 1
ATOM 4664 N N . LEU B 1 70 ? 2.461 39.594 18.312 1 89.38 70 LEU B N 1
ATOM 4665 C CA . LEU B 1 70 ? 3.572 39 19.062 1 89.38 70 LEU B CA 1
ATOM 4666 C C . LEU B 1 70 ? 3.924 37.625 18.531 1 89.38 70 LEU B C 1
ATOM 4668 O O . LEU B 1 70 ? 5.086 37.219 18.562 1 89.38 70 LEU B O 1
ATOM 4672 N N . SER B 1 71 ? 2.934 36.875 18.125 1 91.31 71 SER B N 1
ATOM 4673 C CA . SER B 1 71 ? 3.139 35.531 17.625 1 91.31 71 SER B CA 1
ATOM 4674 C C . SER B 1 71 ? 3.953 35.531 16.328 1 91.31 71 SER B C 1
ATOM 4676 O O . SER B 1 71 ? 4.492 34.531 15.922 1 91.31 71 SER B O 1
ATOM 4678 N N . SER B 1 72 ? 4.137 36.688 15.695 1 92.31 72 SER B N 1
ATOM 4679 C CA . SER B 1 72 ? 4.859 36.812 14.438 1 92.31 72 SER B CA 1
ATOM 4680 C C . SER B 1 72 ? 6.262 37.375 14.656 1 92.31 72 SER B C 1
ATOM 4682 O O . SER B 1 72 ? 6.91 37.844 13.711 1 92.31 72 SER B O 1
ATOM 4684 N N . ASP B 1 73 ? 6.688 37.406 15.875 1 92.19 73 ASP B N 1
ATOM 4685 C CA . ASP B 1 73 ? 8.023 37.906 16.172 1 92.19 73 ASP B CA 1
ATOM 4686 C C . ASP B 1 73 ? 9.094 36.844 15.844 1 92.19 73 ASP B C 1
ATOM 4688 O O . ASP B 1 73 ? 9.273 35.906 16.594 1 92.19 73 ASP B O 1
ATOM 4692 N N . HIS B 1 74 ? 9.867 37.094 14.906 1 91.94 74 HIS B N 1
ATOM 4693 C CA . HIS B 1 74 ? 10.875 36.156 14.43 1 91.94 74 HIS B CA 1
ATOM 4694 C C . HIS B 1 74 ? 12.133 36.219 15.289 1 91.94 74 HIS B C 1
ATOM 4696 O O . HIS B 1 74 ? 12.977 35.312 15.219 1 91.94 74 HIS B O 1
ATOM 4702 N N . SER B 1 75 ? 12.305 37.25 16 1 88.88 75 SER B N 1
ATOM 4703 C CA . SER B 1 75 ? 13.523 37.438 16.781 1 88.88 75 SER B CA 1
ATOM 4704 C C . SER B 1 75 ? 13.523 36.562 18.016 1 88.88 75 SER B C 1
ATOM 4706 O O . SER B 1 75 ? 14.547 35.969 18.375 1 88.88 75 SER B O 1
ATOM 4708 N N . VAL B 1 76 ? 12.406 36.469 18.578 1 90 76 VAL B N 1
ATOM 4709 C CA . VAL B 1 76 ? 12.312 35.75 19.828 1 90 76 VAL B CA 1
ATOM 4710 C C . VAL B 1 76 ? 11.688 34.375 19.578 1 90 76 VAL B C 1
ATOM 4712 O O . VAL B 1 76 ? 12.031 33.406 20.25 1 90 76 VAL B O 1
ATOM 4715 N N . ARG B 1 77 ? 10.789 34.312 18.578 1 94.69 77 ARG B N 1
ATOM 4716 C CA . ARG B 1 77 ? 10.039 33.094 18.281 1 94.69 77 ARG B CA 1
ATOM 4717 C C . ARG B 1 77 ? 9.445 32.5 19.562 1 94.69 77 ARG B C 1
ATOM 4719 O O . ARG B 1 77 ? 9.727 31.359 19.906 1 94.69 77 ARG B O 1
ATOM 4726 N N . PRO B 1 78 ? 8.609 33.188 20.219 1 95.31 78 PRO B N 1
ATOM 4727 C CA . PRO B 1 78 ? 8.055 32.719 21.484 1 95.31 78 PRO B CA 1
ATOM 4728 C C . PRO B 1 78 ? 7.258 31.438 21.344 1 95.31 78 PRO B C 1
ATOM 4730 O O . PRO B 1 78 ? 6.559 31.25 20.344 1 95.31 78 PRO B O 1
ATOM 4733 N N . VAL B 1 79 ? 7.434 30.562 22.312 1 97.12 79 VAL B N 1
ATOM 4734 C CA . VAL B 1 79 ? 6.59 29.375 22.375 1 97.12 79 VAL B CA 1
ATOM 4735 C C . VAL B 1 79 ? 5.219 29.75 22.938 1 97.12 79 VAL B C 1
ATOM 4737 O O . VAL B 1 79 ? 5.109 30.141 24.109 1 97.12 79 VAL B O 1
ATOM 4740 N N . LEU B 1 80 ? 4.234 29.625 22.156 1 96.88 80 LEU B N 1
ATOM 4741 C CA . LEU B 1 80 ? 2.893 30.062 22.531 1 96.88 80 LEU B CA 1
ATOM 4742 C C . LEU B 1 80 ? 2.021 28.859 22.891 1 96.88 80 LEU B C 1
ATOM 4744 O O . LEU B 1 80 ? 2.111 27.812 22.266 1 96.88 80 LEU B O 1
ATOM 4748 N N . CYS B 1 81 ? 1.221 29 23.922 1 96.38 81 CYS B N 1
ATOM 4749 C CA . CYS B 1 81 ? 0.336 27.953 24.438 1 96.38 81 CYS B CA 1
ATOM 4750 C C . CYS B 1 81 ? -1.055 28.516 24.719 1 96.38 81 CYS B C 1
ATOM 4752 O O . CYS B 1 81 ? -1.247 29.734 24.75 1 96.38 81 CYS B O 1
ATOM 4754 N N . PRO B 1 82 ? -1.97 27.594 24.906 1 95.88 82 PRO B N 1
ATOM 4755 C CA . PRO B 1 82 ? -3.314 28.078 25.234 1 95.88 82 PRO B CA 1
ATOM 4756 C C . PRO B 1 82 ? -3.373 28.797 26.578 1 95.88 82 PRO B C 1
ATOM 4758 O O . PRO B 1 82 ? -2.707 28.391 27.531 1 95.88 82 PRO B O 1
ATOM 4761 N N . ARG B 1 83 ? -4.281 29.75 26.609 1 91.19 83 ARG B N 1
ATOM 4762 C CA . ARG B 1 83 ? -4.469 30.531 27.828 1 91.19 83 ARG B CA 1
ATOM 4763 C C . ARG B 1 83 ? -5.105 29.688 28.922 1 91.19 83 ARG B C 1
ATOM 4765 O O . ARG B 1 83 ? -4.801 29.859 30.109 1 91.19 83 ARG B O 1
ATOM 4772 N N . PHE B 1 84 ? -6.004 28.828 28.469 1 93.19 84 PHE B N 1
ATOM 4773 C CA . PHE B 1 84 ? -6.723 27.984 29.406 1 93.19 84 PHE B CA 1
ATOM 4774 C C . PHE B 1 84 ? -6.52 26.516 29.078 1 93.19 84 PHE B C 1
ATOM 4776 O O . PHE B 1 84 ? -7.434 25.859 28.562 1 93.19 84 PHE B O 1
ATOM 4783 N N . PRO B 1 85 ? -5.406 25.969 29.516 1 92.56 85 PRO B N 1
ATOM 4784 C CA . PRO B 1 85 ? -5.117 24.562 29.188 1 92.56 85 PRO B CA 1
ATOM 4785 C C . PRO B 1 85 ? -6.172 23.594 29.734 1 92.56 85 PRO B C 1
ATOM 4787 O O . PRO B 1 85 ? -6.441 22.562 29.109 1 92.56 85 PRO B O 1
ATOM 4790 N N . HIS B 1 86 ? -6.816 23.938 30.812 1 89.81 86 HIS B N 1
ATOM 4791 C CA . HIS B 1 86 ? -7.785 23.047 31.453 1 89.81 86 HIS B CA 1
ATOM 4792 C C . HIS B 1 86 ? -9.102 23.016 30.672 1 89.81 86 HIS B C 1
ATOM 4794 O O . HIS B 1 86 ? -9.914 22.125 30.859 1 89.81 86 HIS B O 1
ATOM 4800 N N . ARG B 1 87 ? -9.234 23.938 29.75 1 91.38 87 ARG B N 1
ATOM 4801 C CA . ARG B 1 87 ? -10.469 24 28.984 1 91.38 87 ARG B CA 1
ATOM 4802 C C . ARG B 1 87 ? -10.305 23.328 27.625 1 91.38 87 ARG B C 1
ATOM 4804 O O . ARG B 1 87 ? -11.266 23.219 26.859 1 91.38 87 ARG B O 1
ATOM 4811 N N . MET B 1 88 ? -9.172 22.875 27.422 1 95.5 88 MET B N 1
ATOM 4812 C CA . MET B 1 88 ? -8.93 22.203 26.156 1 95.5 88 MET B CA 1
ATOM 4813 C C . MET B 1 88 ? -9.688 20.875 26.094 1 95.5 88 MET B C 1
ATOM 4815 O O . MET B 1 88 ? -9.781 20.156 27.078 1 95.5 88 MET B O 1
ATOM 4819 N N . PRO B 1 89 ? -10.266 20.531 24.906 1 94.94 89 PRO B N 1
ATOM 4820 C CA . PRO B 1 89 ? -10.961 19.25 24.797 1 94.94 89 PRO B CA 1
ATOM 4821 C C . PRO B 1 89 ? -10.086 18.062 25.203 1 94.94 89 PRO B C 1
ATOM 4823 O O . PRO B 1 89 ? -8.984 17.906 24.672 1 94.94 89 PRO B O 1
ATOM 4826 N N . LEU B 1 90 ? -10.531 17.266 26.156 1 94.5 90 LEU B N 1
ATOM 4827 C CA . LEU B 1 90 ? -9.867 16.062 26.641 1 94.5 90 LEU B CA 1
ATOM 4828 C C . LEU B 1 90 ? -8.5 16.406 27.234 1 94.5 90 LEU B C 1
ATOM 4830 O O . LEU B 1 90 ? -7.582 15.578 27.203 1 94.5 90 LEU B O 1
ATOM 4834 N N . TYR B 1 91 ? -8.297 17.656 27.594 1 94.69 91 TYR B N 1
ATOM 4835 C CA . TYR B 1 91 ? -7.074 18.156 28.219 1 94.69 91 TYR B CA 1
ATOM 4836 C C . TYR B 1 91 ? -5.887 18.031 27.266 1 94.69 91 TYR B C 1
ATOM 4838 O O . TYR B 1 91 ? -4.758 17.797 27.703 1 94.69 91 TYR B O 1
ATOM 4846 N N . VAL B 1 92 ? -6.172 18.109 25.984 1 97.5 92 VAL B N 1
ATOM 4847 C CA . VAL B 1 92 ? -5.117 18.016 24.984 1 97.5 92 VAL B CA 1
ATOM 4848 C C . VAL B 1 92 ? -4.117 19.156 25.172 1 97.5 92 VAL B C 1
ATOM 4850 O O . VAL B 1 92 ? -4.5 20.281 25.516 1 97.5 92 VAL B O 1
ATOM 4853 N N . GLY B 1 93 ? -2.848 18.812 25.078 1 98.38 93 GLY B N 1
ATOM 4854 C CA . GLY B 1 93 ? -1.809 19.828 25.109 1 98.38 93 GLY B CA 1
ATOM 4855 C C . GLY B 1 93 ? -1.54 20.438 23.75 1 98.38 93 GLY B C 1
ATOM 4856 O O . GLY B 1 93 ? -1.702 19.781 22.719 1 98.38 93 GLY B O 1
ATOM 4857 N N . TYR B 1 94 ? -1.131 21.734 23.797 1 98.62 94 TYR B N 1
ATOM 4858 C CA . TYR B 1 94 ? -0.844 22.438 22.547 1 98.62 94 TYR B CA 1
ATOM 4859 C C . TYR B 1 94 ? 0.263 23.469 22.75 1 98.62 94 TYR B C 1
ATOM 4861 O O . TYR B 1 94 ? 0.355 24.094 23.797 1 98.62 94 TYR B O 1
ATOM 4869 N N . ALA B 1 95 ? 1.104 23.562 21.703 1 98.75 95 ALA B N 1
ATOM 4870 C CA . ALA B 1 95 ? 2.096 24.641 21.641 1 98.75 95 ALA B CA 1
ATOM 4871 C C . ALA B 1 95 ? 2.508 24.906 20.203 1 98.75 95 ALA B C 1
ATOM 4873 O O . ALA B 1 95 ? 2.424 24.031 19.344 1 98.75 95 ALA B O 1
ATOM 4874 N N . GLU B 1 96 ? 2.932 26.156 19.922 1 98.38 96 GLU B N 1
ATOM 4875 C CA . GLU B 1 96 ? 3.379 26.516 18.578 1 98.38 96 GLU B CA 1
ATOM 4876 C C . GLU B 1 96 ? 4.477 27.578 18.641 1 98.38 96 GLU B C 1
ATOM 4878 O O . GLU B 1 96 ? 4.629 28.266 19.641 1 98.38 96 GLU B O 1
ATOM 4883 N N . ALA B 1 97 ? 5.266 27.672 17.609 1 97.88 97 ALA B N 1
ATOM 4884 C CA . ALA B 1 97 ? 6.277 28.703 17.406 1 97.88 97 ALA B CA 1
ATOM 4885 C C . ALA B 1 97 ? 6.438 29.031 15.93 1 97.88 97 ALA B C 1
ATOM 4887 O O . ALA B 1 97 ? 6.34 28.141 15.078 1 97.88 97 ALA B O 1
ATOM 4888 N N . ILE B 1 98 ? 6.648 30.281 15.633 1 96.88 98 ILE B N 1
ATOM 4889 C CA . ILE B 1 98 ? 6.773 30.75 14.258 1 96.88 98 ILE B CA 1
ATOM 4890 C C . ILE B 1 98 ? 8.133 30.328 13.695 1 96.88 98 ILE B C 1
ATOM 4892 O O . ILE B 1 98 ? 9.031 29.953 14.445 1 96.88 98 ILE B O 1
ATOM 4896 N N . ASN B 1 99 ? 8.258 30.344 12.391 1 95.31 99 ASN B N 1
ATOM 4897 C CA . ASN B 1 99 ? 9.492 30.031 11.688 1 95.31 99 ASN B CA 1
ATOM 4898 C C . ASN B 1 99 ? 10.57 31.078 11.953 1 95.31 99 ASN B C 1
ATOM 4900 O O . ASN B 1 99 ? 10.312 32.094 12.617 1 95.31 99 ASN B O 1
ATOM 4904 N N . ALA B 1 100 ? 11.766 30.875 11.438 1 93.12 100 ALA B N 1
ATOM 4905 C CA . ALA B 1 100 ? 12.898 31.781 11.664 1 93.12 100 ALA B CA 1
ATOM 4906 C C . ALA B 1 100 ? 13.062 32.75 10.516 1 93.12 100 ALA B C 1
ATOM 4908 O O . ALA B 1 100 ? 14.172 32.969 10.023 1 93.12 100 ALA B O 1
ATOM 4909 N N . GLY B 1 101 ? 11.945 33.25 10.031 1 90.94 101 GLY B N 1
ATOM 4910 C CA . GLY B 1 101 ? 12.016 34.312 9.016 1 90.94 101 GLY B CA 1
ATOM 4911 C C . GLY B 1 101 ? 11.656 33.812 7.629 1 90.94 101 GLY B C 1
ATOM 4912 O O . GLY B 1 101 ? 11.758 34.562 6.652 1 90.94 101 GLY B O 1
ATOM 4913 N N . LYS B 1 102 ? 11.281 32.594 7.539 1 89.38 102 LYS B N 1
ATOM 4914 C CA . LYS B 1 102 ? 10.898 32.031 6.246 1 89.38 102 LYS B CA 1
ATOM 4915 C C . LYS B 1 102 ? 9.664 32.75 5.684 1 89.38 102 LYS B C 1
ATOM 4917 O O . LYS B 1 102 ? 9.617 33.031 4.492 1 89.38 102 LYS B O 1
ATOM 4922 N N . THR B 1 103 ? 8.711 32.938 6.473 1 93.12 103 THR B N 1
ATOM 4923 C CA . THR B 1 103 ? 7.484 33.625 6.121 1 93.12 103 THR B CA 1
ATOM 4924 C C . THR B 1 103 ? 7.148 34.688 7.176 1 93.12 103 THR B C 1
ATOM 4926 O O . THR B 1 103 ? 7.633 34.625 8.312 1 93.12 103 THR B O 1
ATOM 4929 N N . LEU B 1 104 ? 6.309 35.656 6.832 1 92.19 104 LEU B N 1
ATOM 4930 C CA . LEU B 1 104 ? 5.977 36.781 7.707 1 92.19 104 LEU B CA 1
ATOM 4931 C C . LEU B 1 104 ? 5.082 36.312 8.859 1 92.19 104 LEU B C 1
ATOM 4933 O O . LEU B 1 104 ? 5.152 36.875 9.961 1 92.19 104 LEU B O 1
ATOM 4937 N N . GLN B 1 105 ? 4.273 35.406 8.547 1 93.12 105 GLN B N 1
ATOM 4938 C CA . GLN B 1 105 ? 3.318 34.906 9.531 1 93.12 105 GLN B CA 1
ATOM 4939 C C . GLN B 1 105 ? 3.439 33.406 9.703 1 93.12 105 GLN B C 1
ATOM 4941 O O . GLN B 1 105 ? 3.988 32.719 8.836 1 93.12 105 GLN B O 1
ATOM 4946 N N . ASN B 1 106 ? 3.064 32.969 10.898 1 96.38 106 ASN B N 1
ATOM 4947 C CA . ASN B 1 106 ? 2.928 31.516 11.094 1 96.38 106 ASN B CA 1
ATOM 4948 C C . ASN B 1 106 ? 1.854 30.938 10.18 1 96.38 106 ASN B C 1
ATOM 4950 O O . ASN B 1 106 ? 0.682 31.297 10.281 1 96.38 106 ASN B O 1
ATOM 4954 N N . GLU B 1 107 ? 2.244 30.047 9.312 1 96.94 107 GLU B N 1
ATOM 4955 C CA . GLU B 1 107 ? 1.323 29.516 8.312 1 96.94 107 GLU B CA 1
ATOM 4956 C C . GLU B 1 107 ? 0.612 28.266 8.836 1 96.94 107 GLU B C 1
ATOM 4958 O O . GLU B 1 107 ? -0.319 27.766 8.195 1 96.94 107 GLU B O 1
ATOM 4963 N N . ASP B 1 108 ? 0.997 27.75 9.977 1 98.12 108 ASP B N 1
ATOM 4964 C CA . ASP B 1 108 ? 0.323 26.609 10.594 1 98.12 108 ASP B CA 1
ATOM 4965 C C . ASP B 1 108 ? -0.994 27.031 11.242 1 98.12 108 ASP B C 1
ATOM 4967 O O . ASP B 1 108 ? -1.142 28.188 11.656 1 98.12 108 ASP B O 1
ATOM 4971 N N . GLN B 1 109 ? -1.888 26.219 11.219 1 98.31 109 GLN B N 1
ATOM 4972 C CA . GLN B 1 109 ? -3.145 26.391 11.938 1 98.31 109 GLN B CA 1
ATOM 4973 C C . GLN B 1 109 ? -3.541 25.109 12.672 1 98.31 109 GLN B C 1
ATOM 4975 O O . GLN B 1 109 ? -2.955 24.047 12.445 1 98.31 109 GLN B O 1
ATOM 4980 N N . ALA B 1 110 ? -4.477 25.219 13.547 1 98.62 110 ALA B N 1
ATOM 4981 C CA . ALA B 1 110 ? -4.953 24.078 14.312 1 98.62 110 ALA B CA 1
ATOM 4982 C C . ALA B 1 110 ? -6.395 24.281 14.773 1 98.62 110 ALA B C 1
ATOM 4984 O O . ALA B 1 110 ? -6.875 25.406 14.828 1 98.62 110 ALA B O 1
ATOM 4985 N N . SER B 1 111 ? -7.078 23.25 15.008 1 98.44 111 SER B N 1
ATOM 4986 C CA . SER B 1 111 ? -8.414 23.25 15.602 1 98.44 111 SER B CA 1
ATOM 4987 C C . SER B 1 111 ? -8.594 22.109 16.578 1 98.44 111 SER B C 1
ATOM 4989 O O . SER B 1 111 ? -8 21.031 16.406 1 98.44 111 SER B O 1
ATOM 4991 N N . ALA B 1 112 ? -9.25 22.281 17.641 1 98.06 112 ALA B N 1
ATOM 4992 C CA . ALA B 1 112 ? -9.602 21.312 18.672 1 98.06 112 ALA B CA 1
ATOM 4993 C C . ALA B 1 112 ? -11.055 21.469 19.109 1 98.06 112 ALA B C 1
ATOM 4995 O O . ALA B 1 112 ? -11.414 22.484 19.719 1 98.06 112 ALA B O 1
ATOM 4996 N N . LYS B 1 113 ? -11.883 20.438 18.828 1 97 113 LYS B N 1
ATOM 4997 C CA . LYS B 1 113 ? -13.312 20.594 19.094 1 97 113 LYS B CA 1
ATOM 4998 C C . LYS B 1 113 ? -13.93 19.297 19.609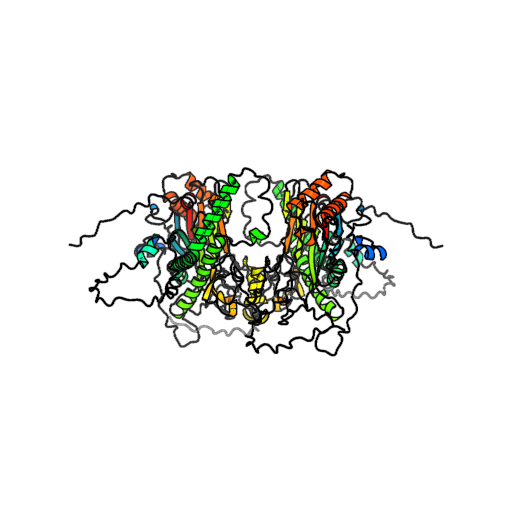 1 97 113 LYS B C 1
ATOM 5000 O O . LYS B 1 113 ? -13.555 18.203 19.156 1 97 113 LYS B O 1
ATOM 5005 N N . MET B 1 114 ? -14.828 19.484 20.562 1 96.06 114 MET B N 1
ATOM 5006 C CA . MET B 1 114 ? -15.773 18.406 20.875 1 96.06 114 MET B CA 1
ATOM 5007 C C . MET B 1 114 ? -16.969 18.438 19.922 1 96.06 114 MET B C 1
ATOM 5009 O O . MET B 1 114 ? -17.578 19.484 19.719 1 96.06 114 MET B O 1
ATOM 5013 N N . LEU B 1 115 ? -17.172 17.281 19.328 1 96.38 115 LEU B N 1
ATOM 5014 C CA . LEU B 1 115 ? -18.281 17.188 18.391 1 96.38 115 LEU B CA 1
ATOM 5015 C C . LEU B 1 115 ? -19.453 16.438 19.016 1 96.38 115 LEU B C 1
ATOM 5017 O O . LEU B 1 115 ? -19.266 15.391 19.625 1 96.38 115 LEU B O 1
ATOM 5021 N N . VAL B 1 116 ? -20.625 17.078 18.922 1 94.56 116 VAL B N 1
ATOM 5022 C CA . VAL B 1 116 ? -21.859 16.375 19.266 1 94.56 116 VAL B CA 1
ATOM 5023 C C . VAL B 1 116 ? -22.547 15.891 17.984 1 94.56 116 VAL B C 1
ATOM 5025 O O . VAL B 1 116 ? -23.016 16.703 17.188 1 94.56 116 VAL B O 1
ATOM 5028 N N . LEU B 1 117 ? -22.562 14.617 17.891 1 95.56 117 LEU B N 1
ATOM 5029 C CA . LEU B 1 117 ? -23.109 14.016 16.688 1 95.56 117 LEU B CA 1
ATOM 5030 C C . LEU B 1 117 ? -24.562 13.609 16.891 1 95.56 117 LEU B C 1
ATOM 5032 O O . LEU B 1 117 ? -24.891 12.914 17.859 1 95.56 117 LEU B O 1
ATOM 5036 N N . THR B 1 118 ? -25.438 14.109 16.062 1 91.88 118 THR B N 1
ATOM 5037 C CA . THR B 1 118 ? -26.859 13.75 16.094 1 91.88 118 THR B CA 1
ATOM 5038 C C . THR B 1 118 ? -27.312 13.258 14.719 1 91.88 118 THR B C 1
ATOM 5040 O O . THR B 1 118 ? -26.875 13.766 13.695 1 91.88 118 THR B O 1
ATOM 5043 N N . GLN B 1 119 ? -28.109 12.188 14.875 1 83.88 119 GLN B N 1
ATOM 5044 C CA . GLN B 1 119 ? -28.562 11.641 13.602 1 83.88 119 GLN B CA 1
ATOM 5045 C C . GLN B 1 119 ? -29.359 12.672 12.812 1 83.88 119 GLN B C 1
ATOM 5047 O O . GLN B 1 119 ? -30.219 13.359 13.359 1 83.88 119 GLN B O 1
ATOM 5052 N N . GLN B 1 120 ? -29.078 13.086 11.844 1 65.81 120 GLN B N 1
ATOM 5053 C CA . GLN B 1 120 ? -29.828 13.969 10.961 1 65.81 120 GLN B CA 1
ATOM 5054 C C . GLN B 1 120 ? -30.984 13.227 10.281 1 65.81 120 GLN B C 1
ATOM 5056 O O . GLN B 1 120 ? -30.875 12.023 10.031 1 65.81 120 GLN B O 1
ATOM 5061 N N . GLY B 1 121 ? -32.438 13.656 10.641 1 52.28 121 GLY B N 1
ATOM 5062 C CA . GLY B 1 121 ? -33.75 13.164 10.234 1 52.28 121 GLY B CA 1
ATOM 5063 C C . GLY B 1 121 ? -33.75 12.477 8.883 1 52.28 121 GLY B C 1
ATOM 5064 O O . GLY B 1 121 ? -33.188 13.016 7.914 1 52.28 121 GLY B O 1
ATOM 5065 N N . CYS B 1 122 ? -33.719 11.273 8.945 1 42.16 122 CYS B N 1
ATOM 5066 C CA . CYS B 1 122 ? -34.375 10.555 7.859 1 42.16 122 CYS B CA 1
ATOM 5067 C C . CYS B 1 122 ? -35.781 11.102 7.609 1 42.16 122 CYS B C 1
ATOM 5069 O O . CYS B 1 122 ? -36.688 10.875 8.406 1 42.16 122 CYS B O 1
ATOM 5071 N N . MET B 1 123 ? -36.219 12.328 7.297 1 34.81 123 MET B N 1
ATOM 5072 C CA . MET B 1 123 ? -37.562 12.852 7.102 1 34.81 123 MET B CA 1
ATOM 5073 C C . MET B 1 123 ? -38.469 11.789 6.504 1 34.81 123 MET B C 1
ATOM 5075 O O . MET B 1 123 ? -39.594 11.57 7.004 1 34.81 123 MET B O 1
ATOM 5079 N N . GLU B 1 124 ? -38.594 11.656 5.066 1 32.72 124 GLU B N 1
ATOM 5080 C CA . GLU B 1 124 ? -39.75 11.492 4.188 1 32.72 124 GLU B CA 1
ATOM 5081 C C . GLU B 1 124 ? -40.312 10.07 4.262 1 32.72 124 GLU B C 1
ATOM 5083 O O . GLU B 1 124 ? -41.312 9.758 3.65 1 32.72 124 GLU B O 1
ATOM 5088 N N . ALA B 1 125 ? -39.781 9.078 4.73 1 31.53 125 ALA B N 1
ATOM 5089 C CA . ALA B 1 125 ? -40.531 7.934 4.227 1 31.53 125 ALA B CA 1
ATOM 5090 C C . ALA B 1 125 ? -41.844 7.77 4.988 1 31.53 125 ALA B C 1
ATOM 5092 O O . ALA B 1 125 ? -42.656 6.895 4.66 1 31.53 125 ALA B O 1
ATOM 5093 N N . SER B 1 126 ? -42.062 8.328 6.145 1 30.19 126 SER B N 1
ATOM 5094 C CA . SER B 1 126 ? -43.25 7.867 6.848 1 30.19 126 SER B CA 1
ATOM 5095 C C . SER B 1 126 ? -44.5 8.547 6.316 1 30.19 126 SER B C 1
ATOM 5097 O O . SER B 1 126 ? -45.594 8.242 6.746 1 30.19 126 SER B O 1
ATOM 5099 N N . ALA B 1 127 ? -44.406 9.75 5.656 1 29.16 127 ALA B N 1
ATOM 5100 C CA . ALA B 1 127 ? -45.719 10.344 5.371 1 29.16 127 ALA B CA 1
ATOM 5101 C C . ALA B 1 127 ? -46.469 9.508 4.348 1 29.16 127 ALA B C 1
ATOM 5103 O O . ALA B 1 127 ? -47.625 9.812 4.027 1 29.16 127 ALA B O 1
ATOM 5104 N N . ILE B 1 128 ? -45.875 8.734 3.496 1 28.34 128 ILE B N 1
ATOM 5105 C CA . ILE B 1 128 ? -46.719 8.383 2.365 1 28.34 128 ILE B CA 1
ATOM 5106 C C . ILE B 1 128 ? -47.75 7.344 2.799 1 28.34 128 ILE B C 1
ATOM 5108 O O . ILE B 1 128 ? -48.688 7.043 2.057 1 28.34 128 ILE B O 1
ATOM 5112 N N . ASN B 1 129 ? -47.469 6.496 3.682 1 26.75 129 ASN B N 1
ATOM 5113 C CA . ASN B 1 129 ? -48.344 5.344 3.582 1 26.75 129 ASN B CA 1
ATOM 5114 C C . ASN B 1 129 ? -49.719 5.621 4.227 1 26.75 129 ASN B C 1
ATOM 5116 O O . ASN B 1 129 ? -50.406 4.695 4.648 1 26.75 129 ASN B O 1
ATOM 5120 N N . GLY B 1 130 ? -49.969 6.953 4.566 1 28.11 130 GLY B N 1
ATOM 5121 C CA . GLY B 1 130 ? -51.25 6.984 5.219 1 28.11 130 GLY B CA 1
ATOM 5122 C C . GLY B 1 130 ? -52.406 6.672 4.273 1 28.11 130 GLY B C 1
ATOM 5123 O O . GLY B 1 130 ? -53.562 7.047 4.531 1 28.11 130 GLY B O 1
ATOM 5124 N N . ASN B 1 131 ? -52.125 6.098 3.121 1 24.11 131 ASN B N 1
ATOM 5125 C CA . ASN B 1 131 ? -53.281 6.047 2.217 1 24.11 131 ASN B CA 1
ATOM 5126 C C . ASN B 1 131 ? -54.438 5.309 2.844 1 24.11 131 ASN B C 1
ATOM 5128 O O . ASN B 1 131 ? -55.531 5.215 2.24 1 24.11 131 ASN B O 1
ATOM 5132 N N . LYS B 1 132 ? -54.219 4.195 3.525 1 23.27 132 LYS B N 1
ATOM 5133 C CA . LYS B 1 132 ? -55.188 3.236 3.027 1 23.27 132 LYS B CA 1
ATOM 5134 C C . LYS B 1 132 ? -56.625 3.744 3.244 1 23.27 132 LYS B C 1
ATOM 5136 O O . LYS B 1 132 ? -57.469 3.607 2.367 1 23.27 132 LYS B O 1
ATOM 5141 N N . GLU B 1 133 ? -57.25 3.725 4.605 1 23.42 133 GLU B N 1
ATOM 5142 C CA . GLU B 1 133 ? -58.562 3.107 4.809 1 23.42 133 GLU B CA 1
ATOM 5143 C C . GLU B 1 133 ? -59.688 4.125 4.637 1 23.42 133 GLU B C 1
ATOM 5145 O O . GLU B 1 133 ? -59.75 5.121 5.359 1 23.42 133 GLU B O 1
ATOM 5150 N N . THR B 1 134 ? -60.125 4.332 3.447 1 24.61 134 THR B N 1
ATOM 5151 C CA . THR B 1 134 ? -61.312 5.086 3.031 1 24.61 134 THR B CA 1
ATOM 5152 C C . THR B 1 134 ? -62.562 4.539 3.699 1 24.61 134 THR B C 1
ATOM 5154 O O . THR B 1 134 ? -63.188 3.607 3.189 1 24.61 134 THR B O 1
ATOM 5157 N N . THR B 1 135 ? -62.625 4.328 5.066 1 22.09 135 THR B N 1
ATOM 5158 C CA . THR B 1 135 ? -63.938 3.863 5.508 1 22.09 135 THR B CA 1
ATOM 5159 C C . THR B 1 135 ? -65 4.914 5.223 1 22.09 135 THR B C 1
ATOM 5161 O O . THR B 1 135 ? -64.75 6.113 5.391 1 22.09 135 THR B O 1
ATOM 5164 N N . ASN B 1 136 ? -66.125 4.637 4.527 1 24.67 136 ASN B N 1
ATOM 5165 C CA . ASN B 1 136 ? -67.312 5.246 3.902 1 24.67 136 ASN B CA 1
ATOM 5166 C C . ASN B 1 136 ? -68.188 5.938 4.934 1 24.67 136 ASN B C 1
ATOM 5168 O O . ASN B 1 136 ? -69.25 6.441 4.594 1 24.67 136 ASN B O 1
ATOM 5172 N N . GLY B 1 137 ? -68.25 5.43 6.301 1 21.12 137 GLY B N 1
ATOM 5173 C CA . GLY B 1 137 ? -69.562 5.602 6.883 1 21.12 137 GLY B CA 1
ATOM 5174 C C . GLY B 1 137 ? -70 7.051 6.922 1 21.12 137 GLY B C 1
ATOM 5175 O O . GLY B 1 137 ? -69.25 7.957 6.609 1 21.12 137 GLY B O 1
ATOM 5176 N N . VAL B 1 138 ? -70.875 7.414 8.195 1 21.05 138 VAL B N 1
ATOM 5177 C CA . VAL B 1 138 ? -72.062 7.895 8.828 1 21.05 138 VAL B CA 1
ATOM 5178 C C . VAL B 1 138 ? -71.938 9.383 9.133 1 21.05 138 VAL B C 1
ATOM 5180 O O . VAL B 1 138 ? -72.812 10.18 8.734 1 21.05 138 VAL B O 1
ATOM 5183 N N . SER B 1 139 ? -72 9.836 10.469 1 23.78 139 SER B N 1
ATOM 5184 C CA . SER B 1 139 ? -72.875 10.82 11.102 1 23.78 139 SER B CA 1
ATOM 5185 C C . SER B 1 139 ? -72.375 12.234 10.891 1 23.78 139 SER B C 1
ATOM 5187 O O . SER B 1 139 ? -71.125 12.445 10.805 1 23.78 139 SER B O 1
ATOM 5189 N N . ASN B 1 140 ? -73.312 13.156 10.523 1 24.81 140 ASN B N 1
ATOM 5190 C CA . ASN B 1 140 ? -73.312 14.555 10.117 1 24.81 140 ASN B CA 1
ATOM 5191 C C . ASN B 1 140 ? -72.812 15.469 11.227 1 24.81 140 ASN B C 1
ATOM 5193 O O . ASN B 1 140 ? -72.875 16.688 11.125 1 24.81 140 ASN B O 1
ATOM 5197 N N . GLU B 1 141 ? -73.062 15.062 12.516 1 25.86 141 GLU B N 1
ATOM 5198 C CA . GLU B 1 141 ? -73.188 16.156 13.469 1 25.86 141 GLU B CA 1
ATOM 5199 C C . GLU B 1 141 ? -71.938 17.062 13.398 1 25.86 141 GLU B C 1
ATOM 5201 O O . GLU B 1 141 ? -70.812 16.594 13.164 1 25.86 141 GLU B O 1
ATOM 5206 N N . ILE B 1 142 ? -72.25 18.344 13.25 1 27.38 142 ILE B N 1
ATOM 5207 C CA . ILE B 1 142 ? -71.5 19.547 13.125 1 27.38 142 ILE B CA 1
ATOM 5208 C C . ILE B 1 142 ? -70.5 19.641 14.281 1 27.38 142 ILE B C 1
ATOM 5210 O O . ILE B 1 142 ? -70.875 19.906 15.414 1 27.38 142 ILE B O 1
ATOM 5214 N N . ASP B 1 143 ? -69.75 18.562 14.539 1 23.31 143 ASP B N 1
ATOM 5215 C CA . ASP B 1 143 ? -68.938 18.562 15.727 1 23.31 143 ASP B CA 1
ATOM 5216 C C . ASP B 1 143 ? -68.125 19.844 15.844 1 23.31 143 ASP B C 1
ATOM 5218 O O . ASP B 1 143 ? -67.688 20.438 14.836 1 23.31 143 ASP B O 1
ATOM 5222 N N . ASP B 1 144 ? -68.25 20.531 17.031 1 24.45 144 ASP B N 1
ATOM 5223 C CA . ASP B 1 144 ? -67.625 21.703 17.672 1 24.45 144 ASP B CA 1
ATOM 5224 C C . ASP B 1 144 ? -66.188 21.844 17.25 1 24.45 144 ASP B C 1
ATOM 5226 O O . ASP B 1 144 ? -65.5 20.875 16.859 1 24.45 144 ASP B O 1
ATOM 5230 N N . ASP B 1 145 ? -65.75 23.109 17.078 1 25.31 145 ASP B N 1
ATOM 5231 C CA . ASP B 1 145 ? -64.562 23.781 16.688 1 25.31 145 ASP B CA 1
ATOM 5232 C C . ASP B 1 145 ? -63.344 23.219 17.453 1 25.31 145 ASP B C 1
ATOM 5234 O O . ASP B 1 145 ? -63.188 23.469 18.641 1 25.31 145 ASP B O 1
ATOM 5238 N N . VAL B 1 146 ? -63.094 21.938 17.484 1 27.03 146 VAL B N 1
ATOM 5239 C CA . VAL B 1 146 ? -61.906 21.531 18.234 1 27.03 146 VAL B CA 1
ATOM 5240 C C . VAL B 1 146 ? -60.75 22.453 17.891 1 27.03 146 VAL B C 1
ATOM 5242 O O . VAL B 1 146 ? -60.344 22.562 16.719 1 27.03 146 VAL B O 1
ATOM 5245 N N . MET B 1 147 ? -60.594 23.578 18.609 1 25.75 147 MET B N 1
ATOM 5246 C CA . MET B 1 147 ? -59.375 24.375 18.656 1 25.75 147 MET B CA 1
ATOM 5247 C C . MET B 1 147 ? -58.156 23.5 18.438 1 25.75 147 MET B C 1
ATOM 5249 O O . MET B 1 147 ? -57.875 22.609 19.25 1 25.75 147 MET B O 1
ATOM 5253 N N . LEU B 1 148 ? -57.812 23.125 17.281 1 28.7 148 LEU B N 1
ATOM 5254 C CA . LEU B 1 148 ? -56.562 22.5 16.891 1 28.7 148 LEU B CA 1
ATOM 5255 C C . LEU B 1 148 ? -55.375 23.188 17.562 1 28.7 148 LEU B C 1
ATOM 5257 O O . LEU B 1 148 ? -55.031 24.328 17.234 1 28.7 148 LEU B O 1
ATOM 5261 N N . THR B 1 149 ? -55.344 23.109 18.906 1 29.16 149 THR B N 1
ATOM 5262 C CA . THR B 1 149 ? -54.125 23.641 19.469 1 29.16 149 THR B CA 1
ATOM 5263 C C . THR B 1 149 ? -52.906 23.234 18.625 1 29.16 149 THR B C 1
ATOM 5265 O O . THR B 1 149 ? -52.844 22.094 18.141 1 29.16 149 THR B O 1
ATOM 5268 N N . PRO B 1 150 ? -52.156 24.203 18.094 1 31.81 150 PRO B N 1
ATOM 5269 C CA . PRO B 1 150 ? -50.938 23.969 17.312 1 31.81 150 PRO B CA 1
ATOM 5270 C C . PRO B 1 150 ? -50.062 22.891 17.922 1 31.81 150 PRO B C 1
ATOM 5272 O O . PRO B 1 150 ? -49.688 22.969 19.094 1 31.81 150 PRO B O 1
ATOM 5275 N N . GLY B 1 151 ? -50.375 21.641 17.75 1 33.22 151 GLY B N 1
ATOM 5276 C CA . GLY B 1 151 ? -49.625 20.484 18.203 1 33.22 151 GLY B CA 1
ATOM 5277 C C . GLY B 1 151 ? -48.125 20.656 18.109 1 33.22 151 GLY B C 1
ATOM 5278 O O . GLY B 1 151 ? -47.625 21.281 17.172 1 33.22 151 GLY B O 1
ATOM 5279 N N . THR B 1 152 ? -47.531 20.859 19.297 1 34.41 152 THR B N 1
ATOM 5280 C CA . THR B 1 152 ? -46.062 20.859 19.453 1 34.41 152 THR B CA 1
ATOM 5281 C C . THR B 1 152 ? -45.438 19.859 18.5 1 34.41 152 THR B C 1
ATOM 5283 O O . THR B 1 152 ? -45.844 18.688 18.438 1 34.41 152 THR B O 1
ATOM 5286 N N . ASP B 1 153 ? -45 20.359 17.375 1 34.38 153 ASP B N 1
ATOM 5287 C CA . ASP B 1 153 ? -44.312 19.672 16.297 1 34.38 153 ASP B CA 1
ATOM 5288 C C . ASP B 1 153 ? -43.5 18.484 16.812 1 34.38 153 ASP B C 1
ATOM 5290 O O . ASP B 1 153 ? -42.656 18.641 17.672 1 34.38 153 ASP B O 1
ATOM 5294 N N . ASP B 1 154 ? -44.094 17.312 16.969 1 38.38 154 ASP B N 1
ATOM 5295 C CA . ASP B 1 154 ? -43.469 15.984 17.125 1 38.38 154 ASP B CA 1
ATOM 5296 C C . ASP B 1 154 ? -42.094 15.922 16.484 1 38.38 154 ASP B C 1
ATOM 5298 O O . ASP B 1 154 ? -41.469 14.859 16.453 1 38.38 154 ASP B O 1
ATOM 5302 N N . SER B 1 155 ? -41.812 16.828 15.68 1 40.25 155 SER B N 1
ATOM 5303 C CA . SER B 1 155 ? -40.438 16.891 15.188 1 40.25 155 SER B CA 1
ATOM 5304 C C . SER B 1 155 ? -39.469 17.016 16.344 1 40.25 155 SER B C 1
ATOM 5306 O O . SER B 1 155 ? -38.344 16.531 16.25 1 40.25 155 SER B O 1
ATOM 5308 N N . ASP B 1 156 ? -39.812 17.75 17.438 1 38.69 156 ASP B N 1
ATOM 5309 C CA . ASP B 1 156 ? -38.906 17.906 18.578 1 38.69 156 ASP B CA 1
ATOM 5310 C C . ASP B 1 156 ? -38.812 16.625 19.391 1 38.69 156 ASP B C 1
ATOM 5312 O O . ASP B 1 156 ? -37.844 16.406 20.125 1 38.69 156 ASP B O 1
ATOM 5316 N N . LYS B 1 157 ? -39.844 15.812 19.641 1 42.72 157 LYS B N 1
ATOM 5317 C CA . LYS B 1 157 ? -39.781 14.578 20.406 1 42.72 157 LYS B CA 1
ATOM 5318 C C . LYS B 1 157 ? -38.938 13.531 19.688 1 42.72 157 LYS B C 1
ATOM 5320 O O . LYS B 1 157 ? -38.281 12.688 20.328 1 42.72 157 LYS B O 1
ATOM 5325 N N . LEU B 1 158 ? -39.156 13.383 18.453 1 41.19 158 LEU B N 1
ATOM 5326 C CA . LEU B 1 158 ? -38.312 12.477 17.672 1 41.19 158 LEU B CA 1
ATOM 5327 C C . LEU B 1 158 ? -36.844 12.898 17.719 1 41.19 158 LEU B C 1
ATOM 5329 O O . LEU B 1 158 ? -35.969 12.062 17.625 1 41.19 158 LEU B O 1
ATOM 5333 N N . ALA B 1 159 ? -36.594 14.125 17.828 1 44.31 159 ALA B N 1
ATOM 5334 C CA . ALA B 1 159 ? -35.219 14.633 18.047 1 44.31 159 ALA B CA 1
ATOM 5335 C C . ALA B 1 159 ? -34.688 14.227 19.422 1 44.31 159 ALA B C 1
ATOM 5337 O O . ALA B 1 159 ? -33.5 14.008 19.578 1 44.31 159 ALA B O 1
ATOM 5338 N N . LEU B 1 160 ? -35.531 14.172 20.391 1 48.84 160 LEU B N 1
ATOM 5339 C CA . LEU B 1 160 ? -35.094 13.852 21.734 1 48.84 160 LEU B CA 1
ATOM 5340 C C . LEU B 1 160 ? -34.531 12.438 21.812 1 48.84 160 LEU B C 1
ATOM 5342 O O . LEU B 1 160 ? -33.656 12.156 22.625 1 48.84 160 LEU B O 1
ATOM 5346 N N . PHE B 1 161 ? -34.969 11.461 20.938 1 56.94 161 PHE B N 1
ATOM 5347 C CA . PHE B 1 161 ? -34.531 10.086 21.078 1 56.94 161 PHE B CA 1
ATOM 5348 C C . PHE B 1 161 ? -33.531 9.719 19.969 1 56.94 161 PHE B C 1
ATOM 5350 O O . PHE B 1 161 ? -33.25 8.547 19.766 1 56.94 161 PHE B O 1
ATOM 5357 N N . ALA B 1 162 ? -33.094 10.789 19.328 1 68.44 162 ALA B N 1
ATOM 5358 C CA . ALA B 1 162 ? -32.188 10.484 18.219 1 68.44 162 ALA B CA 1
ATOM 5359 C C . ALA B 1 162 ? -30.828 10.008 18.719 1 68.44 162 ALA B C 1
ATOM 5361 O O . ALA B 1 162 ? -30.344 10.484 19.75 1 68.44 162 ALA B O 1
ATOM 5362 N N . PRO B 1 163 ? -30.281 8.953 18.125 1 82 163 PRO B N 1
ATOM 5363 C CA . PRO B 1 163 ? -28.953 8.484 18.5 1 82 163 PRO B CA 1
ATOM 5364 C C . PRO B 1 163 ? -27.922 9.609 18.547 1 82 163 PRO B C 1
ATOM 5366 O O . PRO B 1 163 ? -27.938 10.508 17.703 1 82 163 PRO B O 1
ATOM 5369 N N . ARG B 1 164 ? -27.312 9.68 19.656 1 88.56 164 ARG B N 1
ATOM 5370 C CA . ARG B 1 164 ? -26.297 10.711 19.859 1 88.56 164 ARG B CA 1
ATOM 5371 C C . ARG B 1 164 ? -24.969 10.086 20.266 1 88.56 164 ARG B C 1
ATOM 5373 O O . ARG B 1 164 ? -24.938 9.016 20.875 1 88.56 164 ARG B O 1
ATOM 5380 N N . ALA B 1 165 ? -23.938 10.695 19.734 1 93.56 165 ALA B N 1
ATOM 5381 C CA . ALA B 1 165 ? -22.594 10.297 20.156 1 93.56 165 ALA B CA 1
ATOM 5382 C C . ALA B 1 165 ? -21.672 11.5 20.25 1 93.56 165 ALA B C 1
ATOM 5384 O O . ALA B 1 165 ? -21.812 12.469 19.5 1 93.56 165 ALA B O 1
ATOM 5385 N N . ASP B 1 166 ? -20.766 11.523 21.219 1 94.62 166 ASP B N 1
ATOM 5386 C CA . ASP B 1 166 ? -19.75 12.562 21.344 1 94.62 166 ASP B CA 1
ATOM 5387 C C . ASP B 1 166 ? -18.438 12.133 20.719 1 94.62 166 ASP B C 1
ATOM 5389 O O . ASP B 1 166 ? -18.078 10.953 20.766 1 94.62 166 ASP B O 1
ATOM 5393 N N . ALA B 1 167 ? -17.781 13.055 20.078 1 97 167 ALA B N 1
ATOM 5394 C CA . ALA B 1 167 ? -16.484 12.812 19.484 1 97 167 ALA B CA 1
ATOM 5395 C C . ALA B 1 167 ? -15.539 13.992 19.703 1 97 167 ALA B C 1
ATOM 5397 O O . ALA B 1 167 ? -15.992 15.117 19.938 1 97 167 ALA B O 1
ATOM 5398 N N . ALA B 1 168 ? -14.312 13.734 19.766 1 98 168 ALA B N 1
ATOM 5399 C CA . ALA B 1 168 ? -13.289 14.773 19.797 1 98 168 ALA B CA 1
ATOM 5400 C C . ALA B 1 168 ? -12.484 14.797 18.516 1 98 168 ALA B C 1
ATOM 5402 O O . ALA B 1 168 ? -12.125 13.742 17.984 1 98 168 ALA B O 1
ATOM 5403 N N . LEU B 1 169 ? -12.312 15.961 17.953 1 98.69 169 LEU B N 1
ATOM 5404 C CA . LEU B 1 169 ? -11.594 16.125 16.688 1 98.69 169 LEU B CA 1
ATOM 5405 C C . LEU B 1 169 ? -10.469 17.141 16.844 1 98.69 169 LEU B C 1
ATOM 5407 O O . LEU B 1 169 ? -10.711 18.297 17.234 1 98.69 169 LEU B O 1
ATOM 5411 N N . PHE B 1 170 ? -9.258 16.75 16.609 1 98.81 170 PHE B N 1
ATOM 5412 C CA . PHE B 1 170 ? -8.07 17.594 16.609 1 98.81 170 PHE B CA 1
ATOM 5413 C C . PHE B 1 170 ? -7.457 17.672 15.219 1 98.81 170 PHE B C 1
ATOM 5415 O O . PHE B 1 170 ? -7.152 16.641 14.609 1 98.81 170 PHE B O 1
ATOM 5422 N N . ASN B 1 171 ? -7.312 18.844 14.68 1 98.88 171 ASN B N 1
ATOM 5423 C CA . ASN B 1 171 ? -6.742 19.047 13.352 1 98.88 171 ASN B CA 1
ATOM 5424 C C . ASN B 1 171 ? -5.492 19.922 13.406 1 98.88 171 ASN B C 1
ATOM 5426 O O . ASN B 1 171 ? -5.438 20.875 14.18 1 98.88 171 ASN B O 1
ATOM 5430 N N . LEU B 1 172 ? -4.555 19.562 12.664 1 98.88 172 LEU B N 1
ATOM 5431 C CA . LEU B 1 172 ? -3.359 20.359 12.43 1 98.88 172 LEU B CA 1
ATOM 5432 C C . LEU B 1 172 ? -3.178 20.641 10.938 1 98.88 172 LEU B C 1
ATOM 5434 O O . LEU B 1 172 ? -3.281 19.734 10.117 1 98.88 172 LEU B O 1
ATOM 5438 N N . PHE B 1 173 ? -3.014 21.938 10.625 1 98.88 173 PHE B N 1
ATOM 5439 C CA . PHE B 1 173 ? -2.854 22.375 9.242 1 98.88 173 PHE B CA 1
ATOM 5440 C C . PHE B 1 173 ? -1.5 23.047 9.047 1 98.88 173 PHE B C 1
ATOM 5442 O O . PHE B 1 173 ? -1.196 24.047 9.703 1 98.88 173 PHE B O 1
ATOM 5449 N N . ASP B 1 174 ? -0.708 22.5 8.211 1 98.44 174 ASP B N 1
ATOM 5450 C CA . ASP B 1 174 ? 0.589 23.062 7.859 1 98.44 174 ASP B CA 1
ATOM 5451 C C . ASP B 1 174 ? 0.524 23.797 6.52 1 98.44 174 ASP B C 1
ATOM 5453 O O . ASP B 1 174 ? 0.675 23.188 5.461 1 98.44 174 ASP B O 1
ATOM 5457 N N . GLY B 1 175 ? 0.403 25.094 6.633 1 97.75 175 GLY B N 1
ATOM 5458 C CA . GLY B 1 175 ? 0.245 25.906 5.43 1 97.75 175 GLY B CA 1
ATOM 5459 C C . GLY B 1 175 ? 1.548 26.125 4.684 1 97.75 175 GLY B C 1
ATOM 5460 O O . GLY B 1 175 ? 2.621 26.141 5.293 1 97.75 175 GLY B O 1
ATOM 5461 N N . HIS B 1 176 ? 1.428 26.328 3.355 1 94.94 176 HIS B N 1
ATOM 5462 C CA . HIS B 1 176 ? 2.562 26.703 2.516 1 94.94 176 HIS B CA 1
ATOM 5463 C C . HIS B 1 176 ? 2.146 27.672 1.418 1 94.94 176 HIS B C 1
ATOM 5465 O O . HIS B 1 176 ? 1.034 27.578 0.894 1 94.94 176 HIS B O 1
ATOM 5471 N N . ALA B 1 177 ? 3.045 28.594 1.111 1 92.88 177 ALA B N 1
ATOM 5472 C CA . ALA B 1 177 ? 2.807 29.656 0.145 1 92.88 177 ALA B CA 1
ATOM 5473 C C . ALA B 1 177 ? 1.623 30.531 0.566 1 92.88 177 ALA B C 1
ATOM 5475 O O . ALA B 1 177 ? 0.791 30.891 -0.264 1 92.88 177 ALA B O 1
ATOM 5476 N N . GLY B 1 178 ? 1.517 30.672 1.911 1 91.94 178 GLY B N 1
ATOM 5477 C CA . GLY B 1 178 ? 0.439 31.453 2.494 1 91.94 178 GLY B CA 1
ATOM 5478 C C . GLY B 1 178 ? -0.323 30.719 3.574 1 91.94 178 GLY B C 1
ATOM 5479 O O . GLY B 1 178 ? -0.289 29.484 3.631 1 91.94 178 GLY B O 1
ATOM 5480 N N . SER B 1 179 ? -1.045 31.484 4.387 1 94.44 179 SER B N 1
ATOM 5481 C CA . SER B 1 179 ? -1.769 30.891 5.504 1 94.44 179 SER B CA 1
ATOM 5482 C C . SER B 1 179 ? -3.264 30.797 5.215 1 94.44 179 SER B C 1
ATOM 5484 O O . SER B 1 179 ? -4.012 30.172 5.973 1 94.44 179 SER B O 1
ATOM 5486 N N . ALA B 1 180 ? -3.713 31.344 4.129 1 95.06 180 ALA B N 1
ATOM 5487 C CA . ALA B 1 180 ? -5.137 31.531 3.867 1 95.06 180 ALA B CA 1
ATOM 5488 C C . ALA B 1 180 ? -5.871 30.203 3.822 1 95.06 180 ALA B C 1
ATOM 5490 O O . ALA B 1 180 ? -6.941 30.047 4.418 1 95.06 180 ALA B O 1
ATOM 5491 N N . VAL B 1 181 ? -5.316 29.234 3.092 1 97.5 181 VAL B N 1
ATOM 5492 C CA . VAL B 1 181 ? -5.961 27.938 2.949 1 97.5 181 VAL B CA 1
ATOM 5493 C C . VAL B 1 181 ? -6.043 27.25 4.309 1 97.5 181 VAL B C 1
ATOM 5495 O O . VAL B 1 181 ? -7.07 26.656 4.648 1 97.5 181 VAL B O 1
ATOM 5498 N N . ALA B 1 182 ? -4.996 27.297 5.078 1 98.12 182 ALA B N 1
ATOM 5499 C CA . ALA B 1 182 ? -4.977 26.688 6.41 1 98.12 182 ALA B CA 1
ATOM 5500 C C . ALA B 1 182 ? -6.031 27.328 7.316 1 98.12 182 ALA B C 1
ATOM 5502 O O . ALA B 1 182 ? -6.688 26.625 8.094 1 98.12 182 ALA B O 1
ATOM 5503 N N . VAL B 1 183 ? -6.188 28.609 7.211 1 97.12 183 VAL B N 1
ATOM 5504 C CA . VAL B 1 183 ? -7.164 29.312 8.031 1 97.12 183 VAL B CA 1
ATOM 5505 C C . VAL B 1 183 ? -8.578 28.859 7.656 1 97.12 183 VAL B C 1
ATOM 5507 O O . VAL B 1 183 ? -9.391 28.562 8.531 1 97.12 183 VAL B O 1
ATOM 5510 N N . VAL B 1 184 ? -8.836 28.812 6.371 1 97.38 184 VAL B N 1
ATOM 5511 C CA . VAL B 1 184 ? -10.148 28.375 5.914 1 97.38 184 VAL B CA 1
ATOM 5512 C C . VAL B 1 184 ? -10.414 26.953 6.379 1 97.38 184 VAL B C 1
ATOM 5514 O O . VAL B 1 184 ? -11.492 26.641 6.887 1 97.38 184 VAL B O 1
ATOM 5517 N N . ALA B 1 185 ? -9.461 26.078 6.207 1 98.5 185 ALA B N 1
ATOM 5518 C CA . ALA B 1 185 ? -9.609 24.672 6.59 1 98.5 185 ALA B CA 1
ATOM 5519 C C . ALA B 1 185 ? -9.852 24.547 8.094 1 98.5 185 ALA B C 1
ATOM 5521 O O . ALA B 1 185 ? -10.648 23.703 8.523 1 98.5 185 ALA B O 1
ATOM 5522 N N . SER B 1 186 ? -9.156 25.312 8.906 1 98.19 186 SER B N 1
ATOM 5523 C CA . SER B 1 186 ? -9.281 25.25 10.359 1 98.19 186 SER B CA 1
ATOM 5524 C C . SER B 1 186 ? -10.68 25.641 10.812 1 98.19 186 SER B C 1
ATOM 5526 O O . SER B 1 186 ? -11.156 25.188 11.859 1 98.19 186 SER B O 1
ATOM 5528 N N . LYS B 1 187 ? -11.383 26.391 10.008 1 97.19 187 LYS B N 1
ATOM 5529 C CA . LYS B 1 187 ? -12.703 26.891 10.375 1 97.19 187 LYS B CA 1
ATOM 5530 C C . LYS B 1 187 ? -13.805 26 9.805 1 97.19 187 LYS B C 1
ATOM 5532 O O . LYS B 1 187 ? -14.93 26 10.297 1 97.19 187 LYS B O 1
ATOM 5537 N N . CYS B 1 188 ? -13.445 25.203 8.758 1 98 188 CYS B N 1
ATOM 5538 C CA . CYS B 1 188 ? -14.539 24.594 8.008 1 98 188 CYS B CA 1
ATOM 5539 C C . CYS B 1 188 ? -14.445 23.062 8.07 1 98 188 CYS B C 1
ATOM 5541 O O . CYS B 1 188 ? -15.461 22.375 7.949 1 98 188 CYS B O 1
ATOM 5543 N N . LEU B 1 189 ? -13.305 22.469 8.195 1 98.69 189 LEU B N 1
ATOM 5544 C CA . LEU B 1 189 ? -13.141 21.031 8.039 1 98.69 189 LEU B CA 1
ATOM 5545 C C . LEU B 1 189 ? -14.008 20.266 9.039 1 98.69 189 LEU B C 1
ATOM 5547 O O . LEU B 1 189 ? -14.617 19.25 8.695 1 98.69 189 LEU B O 1
ATOM 5551 N N . HIS B 1 190 ? -14.094 20.75 10.328 1 98.31 190 HIS B N 1
ATOM 5552 C CA . HIS B 1 190 ? -14.844 20.047 11.367 1 98.31 190 HIS B CA 1
ATOM 5553 C C . HIS B 1 190 ? -16.312 19.922 10.992 1 98.31 190 HIS B C 1
ATOM 5555 O O . HIS B 1 190 ? -16.984 18.953 11.375 1 98.31 190 HIS B O 1
ATOM 5561 N N . GLU B 1 191 ? -16.812 20.844 10.227 1 98.25 191 GLU B N 1
ATOM 5562 C CA . GLU B 1 191 ? -18.203 20.797 9.797 1 98.25 191 GLU B CA 1
ATOM 5563 C C . GLU B 1 191 ? -18.438 19.672 8.789 1 98.25 191 GLU B C 1
ATOM 5565 O O . GLU B 1 191 ? -19.469 19 8.828 1 98.25 191 GLU B O 1
ATOM 5570 N N . HIS B 1 192 ? -17.5 19.562 7.887 1 98.44 192 HIS B N 1
ATOM 5571 C CA . HIS B 1 192 ? -17.594 18.484 6.914 1 98.44 192 HIS B CA 1
ATOM 5572 C C . HIS B 1 192 ? -17.516 17.125 7.598 1 98.44 192 HIS B C 1
ATOM 5574 O O . HIS B 1 192 ? -18.266 16.203 7.258 1 98.44 192 HIS B O 1
ATOM 5580 N N . VAL B 1 193 ? -16.609 16.969 8.539 1 98.69 193 VAL B N 1
ATOM 5581 C CA . VAL B 1 193 ? -16.438 15.719 9.273 1 98.69 193 VAL B CA 1
ATOM 5582 C C . VAL B 1 193 ? -17.719 15.398 10.039 1 98.69 193 VAL B C 1
ATOM 5584 O O . VAL B 1 193 ? -18.219 14.273 9.977 1 98.69 193 VAL B O 1
ATOM 5587 N N . LYS B 1 194 ? -18.234 16.391 10.727 1 97.94 194 LYS B N 1
ATOM 5588 C CA . LYS B 1 194 ? -19.453 16.219 11.5 1 97.94 194 LYS B CA 1
ATOM 5589 C C . LYS B 1 194 ? -20.609 15.789 10.602 1 97.94 194 LYS B C 1
ATOM 5591 O O . LYS B 1 194 ? -21.344 14.852 10.922 1 97.94 194 LYS B O 1
ATOM 5596 N N . ALA B 1 195 ? -20.781 16.469 9.484 1 97 195 ALA B N 1
ATOM 5597 C CA . ALA B 1 195 ? -21.891 16.188 8.562 1 97 195 ALA B CA 1
ATOM 5598 C C . ALA B 1 195 ? -21.828 14.75 8.055 1 97 195 ALA B C 1
ATOM 5600 O O . ALA B 1 195 ? -22.844 14.055 8.008 1 97 195 ALA B O 1
ATOM 5601 N N . ARG B 1 196 ? -20.672 14.289 7.699 1 97.12 196 ARG B N 1
ATOM 5602 C CA . ARG B 1 196 ? -20.531 12.953 7.129 1 97.12 196 ARG B CA 1
ATOM 5603 C C . ARG B 1 196 ? -20.688 11.875 8.195 1 97.12 196 ARG B C 1
ATOM 5605 O O . ARG B 1 196 ? -21.219 10.797 7.926 1 97.12 196 ARG B O 1
ATOM 5612 N N . LEU B 1 197 ? -20.219 12.156 9.383 1 97.75 197 LEU B N 1
ATOM 5613 C CA . LEU B 1 197 ? -20.406 11.203 10.469 1 97.75 197 LEU B CA 1
ATOM 5614 C C . LEU B 1 197 ? -21.875 11.086 10.836 1 97.75 197 LEU B C 1
ATOM 5616 O O . LEU B 1 197 ? -22.359 9.984 11.109 1 97.75 197 LEU B O 1
ATOM 5620 N N . CYS B 1 198 ? -22.578 12.219 10.867 1 96.25 198 CYS B N 1
ATOM 5621 C CA . CYS B 1 198 ? -23.984 12.227 11.234 1 96.25 198 CYS B CA 1
ATOM 5622 C C . CYS B 1 198 ? -24.828 11.438 10.227 1 96.25 198 CYS B C 1
ATOM 5624 O O . CYS B 1 198 ? -25.844 10.852 10.594 1 96.25 198 CYS B O 1
ATOM 5626 N N . GLU B 1 199 ? -24.375 11.375 9.016 1 93.81 199 GLU B N 1
ATOM 5627 C CA . GLU B 1 199 ? -25.094 10.656 7.973 1 93.81 199 GLU B CA 1
ATOM 5628 C C . GLU B 1 199 ? -25.109 9.156 8.242 1 93.81 199 GLU B C 1
ATOM 5630 O O . GLU B 1 199 ? -26.047 8.453 7.867 1 93.81 199 GLU B O 1
ATOM 5635 N N . VAL B 1 200 ? -24.094 8.664 8.891 1 95.19 200 VAL B N 1
ATOM 5636 C CA . VAL B 1 200 ? -23.984 7.223 9.078 1 95.19 200 VAL B CA 1
ATOM 5637 C C . VAL B 1 200 ? -24.078 6.883 10.562 1 95.19 200 VAL B C 1
ATOM 5639 O O . VAL B 1 200 ? -23.75 5.77 10.969 1 95.19 200 VAL B O 1
ATOM 5642 N N . LEU B 1 201 ? -24.516 7.746 11.367 1 95.56 201 LEU B N 1
ATOM 5643 C CA . LEU B 1 201 ? -24.422 7.633 12.82 1 95.56 201 LEU B CA 1
ATOM 5644 C C . LEU B 1 201 ? -25.234 6.449 13.328 1 95.56 201 LEU B C 1
ATOM 5646 O O . LEU B 1 201 ? -24.75 5.656 14.141 1 95.56 201 LEU B O 1
ATOM 5650 N N . ASP B 1 202 ? -26.469 6.332 12.875 1 93.81 202 ASP B N 1
ATOM 5651 C CA . ASP B 1 202 ? -27.328 5.254 13.344 1 93.81 202 ASP B CA 1
ATOM 5652 C C . ASP B 1 202 ? -26.719 3.889 13.055 1 93.81 202 ASP B C 1
ATOM 5654 O O . ASP B 1 202 ? -26.641 3.031 13.938 1 93.81 202 ASP B O 1
ATOM 5658 N N . MET B 1 203 ? -26.297 3.766 11.852 1 93.75 203 MET B N 1
ATOM 5659 C CA . MET B 1 203 ? -25.672 2.514 11.453 1 93.75 203 MET B CA 1
ATOM 5660 C C . MET B 1 203 ? -24.391 2.277 12.242 1 93.75 203 MET B C 1
ATOM 5662 O O . MET B 1 203 ? -24.094 1.149 12.648 1 93.75 203 MET B O 1
ATOM 5666 N N . LEU B 1 204 ? -23.656 3.295 12.406 1 95.75 204 LEU B N 1
ATOM 5667 C CA . LEU B 1 204 ? -22.391 3.244 13.133 1 95.75 204 LEU B CA 1
ATOM 5668 C C . LEU B 1 204 ? -22.594 2.75 14.562 1 95.75 204 LEU B C 1
ATOM 5670 O O . LEU B 1 204 ? -21.891 1.859 15.031 1 95.75 204 LEU B O 1
ATOM 5674 N N . LEU B 1 205 ? -23.578 3.273 15.242 1 94.94 205 LEU B N 1
ATOM 5675 C CA . LEU B 1 205 ? -23.859 2.906 16.625 1 94.94 205 LEU B CA 1
ATOM 5676 C C . LEU B 1 205 ? -24.344 1.465 16.719 1 94.94 205 LEU B C 1
ATOM 5678 O O . LEU B 1 205 ? -23.953 0.728 17.625 1 94.94 205 LEU B O 1
ATOM 5682 N N . SER B 1 206 ? -25.219 1.146 15.781 1 93.56 206 SER B N 1
ATOM 5683 C CA . SER B 1 206 ? -25.719 -0.22 15.758 1 93.56 206 SER B CA 1
ATOM 5684 C C . SER B 1 206 ? -24.609 -1.228 15.539 1 93.56 206 SER B C 1
ATOM 5686 O O . SER B 1 206 ? -24.531 -2.25 16.219 1 93.56 206 SER B O 1
ATOM 5688 N N . MET B 1 207 ? -23.781 -0.958 14.633 1 93.12 207 MET B N 1
ATOM 5689 C CA . MET B 1 207 ? -22.672 -1.857 14.312 1 93.12 207 MET B CA 1
ATOM 5690 C C . MET B 1 207 ? -21.688 -1.94 15.469 1 93.12 207 MET B C 1
ATOM 5692 O O . MET B 1 207 ? -21.172 -3.02 15.781 1 93.12 207 MET B O 1
ATOM 5696 N N . ASP B 1 208 ? -21.359 -0.812 16.016 1 92.44 208 ASP B N 1
ATOM 5697 C CA . ASP B 1 208 ? -20.438 -0.779 17.156 1 92.44 208 ASP B CA 1
ATOM 5698 C C . ASP B 1 208 ? -20.953 -1.63 18.312 1 92.44 208 ASP B C 1
ATOM 5700 O O . ASP B 1 208 ? -20.172 -2.328 18.969 1 92.44 208 ASP B O 1
ATOM 5704 N N . ARG B 1 209 ? -22.25 -1.588 18.609 1 91.19 209 ARG B N 1
ATOM 5705 C CA . ARG B 1 209 ? -22.859 -2.385 19.656 1 91.19 209 ARG B CA 1
ATOM 5706 C C . ARG B 1 209 ? -22.734 -3.875 19.375 1 91.19 209 ARG B C 1
ATOM 5708 O O . ARG B 1 209 ? -22.422 -4.664 20.266 1 91.19 209 ARG B O 1
ATOM 5715 N N . LYS B 1 210 ? -23.016 -4.195 18.188 1 89.81 210 LYS B N 1
ATOM 5716 C CA . LYS B 1 210 ? -22.922 -5.598 17.781 1 89.81 210 LYS B CA 1
ATOM 5717 C C . LYS B 1 210 ? -21.5 -6.113 17.891 1 89.81 210 LYS B C 1
ATOM 5719 O O . LYS B 1 210 ? -21.266 -7.246 18.328 1 89.81 210 LYS B O 1
ATOM 5724 N N . GLU B 1 211 ? -20.531 -5.316 17.469 1 89.19 211 GLU B N 1
ATOM 5725 C CA . GLU B 1 211 ? -19.125 -5.688 17.516 1 89.19 211 GLU B CA 1
ATOM 5726 C C . GLU B 1 211 ? -18.656 -5.863 18.969 1 89.19 211 GLU B C 1
ATOM 5728 O O . GLU B 1 211 ? -17.828 -6.73 19.25 1 89.19 211 GLU B O 1
ATOM 5733 N N . ASN B 1 212 ? -19.109 -5.094 19.844 1 84.69 212 ASN B N 1
ATOM 5734 C CA . ASN B 1 212 ? -18.703 -5.164 21.25 1 84.69 212 ASN B CA 1
ATOM 5735 C C . ASN B 1 212 ? -19.391 -6.312 21.969 1 84.69 212 ASN B C 1
ATOM 5737 O O . ASN B 1 212 ? -18.844 -6.871 22.922 1 84.69 212 ASN B O 1
ATOM 5741 N N . LEU B 1 213 ? -20.531 -6.613 21.578 1 80.25 213 LEU B N 1
ATOM 5742 C CA . LEU B 1 213 ? -21.234 -7.754 22.156 1 80.25 213 LEU B CA 1
ATOM 5743 C C . LEU B 1 213 ? -20.547 -9.062 21.781 1 80.25 213 LEU B C 1
ATOM 5745 O O . LEU B 1 213 ? -20.453 -9.984 22.594 1 80.25 213 LEU B O 1
ATOM 5749 N N . ASN B 1 214 ? -20.141 -9.125 20.578 1 69.75 214 ASN B N 1
ATOM 5750 C CA . ASN B 1 214 ? -19.453 -10.312 20.094 1 69.75 214 ASN B CA 1
ATOM 5751 C C . ASN B 1 214 ? -18.078 -10.469 20.75 1 69.75 214 ASN B C 1
ATOM 5753 O O . ASN B 1 214 ? -17.609 -11.594 20.938 1 69.75 214 ASN B O 1
ATOM 5757 N N . PHE B 1 215 ? -17.406 -9.344 21 1 62.88 215 PHE B N 1
ATOM 5758 C CA . PHE B 1 215 ? -16.109 -9.367 21.688 1 62.88 215 PHE B CA 1
ATOM 5759 C C . PHE B 1 215 ? -16.266 -9.867 23.109 1 62.88 215 PHE B C 1
ATOM 5761 O O . PHE B 1 215 ? -15.43 -10.641 23.594 1 62.88 215 PHE B O 1
ATOM 5768 N N . GLY B 1 216 ? -17.234 -9.375 23.828 1 52.25 216 GLY B N 1
ATOM 5769 C CA . GLY B 1 216 ? -17.5 -9.859 25.172 1 52.25 216 GLY B CA 1
ATOM 5770 C C . GLY B 1 216 ? -17.859 -11.336 25.203 1 52.25 216 GLY B C 1
ATOM 5771 O O . GLY B 1 216 ? -17.453 -12.055 26.125 1 52.25 216 GLY B O 1
ATOM 5772 N N . LYS B 1 217 ? -18.5 -11.797 24.281 1 50.56 217 LYS B N 1
ATOM 5773 C CA . LYS B 1 217 ? -18.844 -13.211 24.219 1 50.56 217 LYS B CA 1
ATOM 5774 C C . LYS B 1 217 ? -17.594 -14.062 23.953 1 50.56 217 LYS B C 1
ATOM 5776 O O . LYS B 1 217 ? -17.453 -15.148 24.516 1 50.56 217 LYS B O 1
ATOM 5781 N N . HIS B 1 218 ? -16.734 -13.469 23.062 1 49.78 218 HIS B N 1
ATOM 5782 C CA . HIS B 1 218 ? -15.523 -14.227 22.766 1 49.78 218 HIS B CA 1
ATOM 5783 C C . HIS B 1 218 ? -14.57 -14.242 23.953 1 49.78 218 HIS B C 1
ATOM 5785 O O . HIS B 1 218 ? -13.797 -15.188 24.125 1 49.78 218 HIS B O 1
ATOM 5791 N N . ARG B 1 219 ? -14.578 -13.125 24.828 1 45.44 219 ARG B N 1
ATOM 5792 C CA . ARG B 1 219 ? -13.734 -13.156 26.016 1 45.44 219 ARG B CA 1
ATOM 5793 C C . ARG B 1 219 ? -14.297 -14.125 27.062 1 45.44 219 ARG B C 1
ATOM 5795 O O . ARG B 1 219 ? -13.539 -14.758 27.797 1 45.44 219 ARG B O 1
ATOM 5802 N N . SER B 1 220 ? -15.609 -14.086 27.469 1 39.81 220 SER B N 1
ATOM 5803 C CA . SER B 1 220 ? -16.156 -15 28.484 1 39.81 220 SER B CA 1
ATOM 5804 C C . SER B 1 220 ? -16.031 -16.453 28.031 1 39.81 220 SER B C 1
ATOM 5806 O O . SER B 1 220 ? -16.203 -17.375 28.828 1 39.81 220 SER B O 1
ATOM 5808 N N . GLU B 1 221 ? -16.547 -16.797 26.875 1 37.16 221 GLU B N 1
ATOM 5809 C CA . GLU B 1 221 ? -16.297 -18.203 26.516 1 37.16 221 GLU B CA 1
ATOM 5810 C C . GLU B 1 221 ? -14.797 -18.5 26.453 1 37.16 221 GLU B C 1
ATOM 5812 O O . GLU B 1 221 ? -14.062 -17.828 25.703 1 37.16 221 GLU B O 1
ATOM 5817 N N . SER B 1 222 ? -14.141 -18.906 27.594 1 34.22 222 SER B N 1
ATOM 5818 C CA . SER B 1 222 ? -12.805 -19.438 27.828 1 34.22 222 SER B CA 1
ATOM 5819 C C . SER B 1 222 ? -12.258 -20.125 26.594 1 34.22 222 SER B C 1
ATOM 5821 O O . SER B 1 222 ? -11.219 -20.797 26.656 1 34.22 222 SER B O 1
ATOM 5823 N N . SER B 1 223 ? -13.18 -20.781 25.812 1 30.59 223 SER B N 1
ATOM 5824 C CA . SER B 1 223 ? -12.617 -21.641 24.781 1 30.59 223 SER B CA 1
ATOM 5825 C C . SER B 1 223 ? -11.703 -20.859 23.859 1 30.59 223 SER B C 1
ATOM 5827 O O . SER B 1 223 ? -12.172 -20.078 23.016 1 30.59 223 SER B O 1
ATOM 5829 N N . TYR B 1 224 ? -10.625 -20.266 24.266 1 30.8 224 TYR B N 1
ATOM 5830 C CA . TYR B 1 224 ? -9.359 -19.812 23.703 1 30.8 224 TYR B CA 1
ATOM 5831 C C . TYR B 1 224 ? -9.102 -20.453 22.344 1 30.8 224 TYR B C 1
ATOM 5833 O O . TYR B 1 224 ? -8.117 -20.125 21.672 1 30.8 224 TYR B O 1
ATOM 5841 N N . SER B 1 225 ? -9.32 -21.812 22.297 1 29.98 225 SER B N 1
ATOM 5842 C CA . SER B 1 225 ? -8.758 -22.656 21.25 1 29.98 225 SER B CA 1
ATOM 5843 C C . SER B 1 225 ? -9.102 -22.109 19.875 1 29.98 225 SER B C 1
ATOM 5845 O O . SER B 1 225 ? -8.219 -21.984 19.016 1 29.98 225 SER B O 1
ATOM 5847 N N . MET B 1 226 ? -10.398 -22.469 19.406 1 28.7 226 MET B N 1
ATOM 5848 C CA . MET B 1 226 ? -10.758 -22.688 18.016 1 28.7 226 MET B CA 1
ATOM 5849 C C . MET B 1 226 ? -11.023 -21.375 17.297 1 28.7 226 MET B C 1
ATOM 5851 O O . MET B 1 226 ? -11.18 -21.344 16.078 1 28.7 226 MET B O 1
ATOM 5855 N N . SER B 1 227 ? -11.539 -20.297 17.891 1 29.92 227 SER B N 1
ATOM 5856 C CA . SER B 1 227 ? -12.156 -19.234 17.109 1 29.92 227 SER B CA 1
ATOM 5857 C C . SER B 1 227 ? -11.102 -18.266 16.562 1 29.92 227 SER B C 1
ATOM 5859 O O . SER B 1 227 ? -11.445 -17.266 15.922 1 29.92 227 SER B O 1
ATOM 5861 N N . ARG B 1 228 ? -10 -18.078 17.203 1 32.72 228 ARG B N 1
ATOM 5862 C CA . ARG B 1 228 ? -8.961 -17.406 16.438 1 32.72 228 ARG B CA 1
ATOM 5863 C C . ARG B 1 228 ? -8.797 -18.031 15.055 1 32.72 228 ARG B C 1
ATOM 5865 O O . ARG B 1 228 ? -7.883 -17.672 14.312 1 32.72 228 ARG B O 1
ATOM 5872 N N . MET B 1 229 ? -9.375 -19.219 14.984 1 32.06 229 MET B N 1
ATOM 5873 C CA . MET B 1 229 ? -9.266 -20.062 13.797 1 32.06 229 MET B CA 1
ATOM 5874 C C . MET B 1 229 ? -9.609 -19.281 12.539 1 32.06 229 MET B C 1
ATOM 5876 O O . MET B 1 229 ? -8.82 -19.234 11.594 1 32.06 229 MET B O 1
ATOM 5880 N N . SER B 1 230 ? -11.031 -19.594 11.945 1 32.91 230 SER B N 1
ATOM 5881 C CA . SER B 1 230 ? -11.336 -19.297 10.555 1 32.91 230 SER B CA 1
ATOM 5882 C C . SER B 1 230 ? -11.57 -17.797 10.352 1 32.91 230 SER B C 1
ATOM 5884 O O . SER B 1 230 ? -12.664 -17.297 10.602 1 32.91 230 SER B O 1
ATOM 5886 N N . ILE B 1 231 ? -10.945 -16.938 10.977 1 37.66 231 ILE B N 1
ATOM 5887 C CA . ILE B 1 231 ? -11.125 -15.672 10.281 1 37.66 231 ILE B CA 1
ATOM 5888 C C . ILE B 1 231 ? -11.406 -15.93 8.805 1 37.66 231 ILE B C 1
ATOM 5890 O O . ILE B 1 231 ? -10.508 -16.297 8.047 1 37.66 231 ILE B O 1
ATOM 5894 N N . SER B 1 232 ? -12.453 -16.672 8.508 1 37.62 232 SER B N 1
ATOM 5895 C CA . SER B 1 232 ? -12.898 -16.938 7.141 1 37.62 232 SER B CA 1
ATOM 5896 C C . SER B 1 232 ? -12.766 -15.688 6.266 1 37.62 232 SER B C 1
ATOM 5898 O O . SER B 1 232 ? -12.812 -14.562 6.77 1 37.62 232 SER B O 1
ATOM 5900 N N . GLU B 1 233 ? -12.25 -15.75 5.152 1 42.28 233 GLU B N 1
ATOM 5901 C CA . GLU B 1 233 ? -12.305 -14.805 4.047 1 42.28 233 GLU B CA 1
ATOM 5902 C C . GLU B 1 233 ? -13.594 -13.984 4.086 1 42.28 233 GLU B C 1
ATOM 5904 O O . GLU B 1 233 ? -13.617 -12.828 3.646 1 42.28 233 GLU B O 1
ATOM 5909 N N . ASP B 1 234 ? -14.672 -14.625 4.711 1 45.31 234 ASP B N 1
ATOM 5910 C CA . ASP B 1 234 ? -15.984 -14 4.785 1 45.31 234 ASP B CA 1
ATOM 5911 C C . ASP B 1 234 ? -15.977 -12.828 5.77 1 45.31 234 ASP B C 1
ATOM 5913 O O . ASP B 1 234 ? -16.688 -11.836 5.566 1 45.31 234 ASP B O 1
ATOM 5917 N N . GLU B 1 235 ? -15.273 -12.914 6.879 1 47.31 235 GLU B N 1
ATOM 5918 C CA . GLU B 1 235 ? -15.227 -11.891 7.922 1 47.31 235 GLU B CA 1
ATOM 5919 C C . GLU B 1 235 ? -14.477 -10.648 7.449 1 47.31 235 GLU B C 1
ATOM 5921 O O . GLU B 1 235 ? -14.828 -9.531 7.816 1 47.31 235 GLU B O 1
ATOM 5926 N N . GLU B 1 236 ? -13.422 -10.875 6.633 1 48.06 236 GLU B N 1
ATOM 5927 C CA . GLU B 1 236 ? -12.68 -9.742 6.078 1 48.06 236 GLU B CA 1
ATOM 5928 C C . GLU B 1 236 ? -13.562 -8.914 5.148 1 48.06 236 GLU B C 1
ATOM 5930 O O . GLU B 1 236 ? -13.328 -7.715 4.969 1 48.06 236 GLU B O 1
ATOM 5935 N N . SER B 1 237 ? -14.617 -9.602 4.613 1 58.56 237 SER B N 1
ATOM 5936 C CA . SER B 1 237 ? -15.445 -8.922 3.625 1 58.56 237 SER B CA 1
ATOM 5937 C C . SER B 1 237 ? -16.578 -8.148 4.289 1 58.56 237 SER B C 1
ATOM 5939 O O . SER B 1 237 ? -17.25 -7.332 3.645 1 58.56 237 SER B O 1
ATOM 5941 N N . ARG B 1 238 ? -16.625 -8.266 5.699 1 77.81 238 ARG B N 1
ATOM 5942 C CA . ARG B 1 238 ? -17.734 -7.605 6.359 1 77.81 238 ARG B CA 1
ATOM 5943 C C . ARG B 1 238 ? -17.422 -6.148 6.656 1 77.81 238 ARG B C 1
ATOM 5945 O O . ARG B 1 238 ? -16.312 -5.828 7.098 1 77.81 238 ARG B O 1
ATOM 5952 N N . ILE B 1 239 ? -18.359 -5.328 6.355 1 92.31 239 ILE B N 1
ATOM 5953 C CA . ILE B 1 239 ? -18.266 -3.908 6.668 1 92.31 239 ILE B CA 1
ATOM 5954 C C . ILE B 1 239 ? -18.281 -3.711 8.18 1 92.31 239 ILE B C 1
ATOM 5956 O O . ILE B 1 239 ? -19.188 -4.184 8.867 1 92.31 239 ILE B O 1
ATOM 5960 N N . LYS B 1 240 ? -17.297 -3.18 8.734 1 94.44 240 LYS B N 1
ATOM 5961 C CA . LYS B 1 240 ? -17.188 -2.881 10.156 1 94.44 240 LYS B CA 1
ATOM 5962 C C . LYS B 1 240 ? -17.484 -1.411 10.43 1 94.44 240 LYS B C 1
ATOM 5964 O O . LYS B 1 240 ? -17.531 -0.597 9.508 1 94.44 240 LYS B O 1
ATOM 5969 N N . SER B 1 241 ? -17.75 -1.1 11.688 1 95.62 241 SER B N 1
ATOM 5970 C CA . SER B 1 241 ? -18.047 0.27 12.094 1 95.62 241 SER B CA 1
ATOM 5971 C C . SER B 1 241 ? -16.906 1.218 11.703 1 95.62 241 SER B C 1
ATOM 5973 O O . SER B 1 241 ? -17.156 2.352 11.289 1 95.62 241 SER B O 1
ATOM 5975 N N . GLU B 1 242 ? -15.672 0.775 11.836 1 97 242 GLU B N 1
ATOM 5976 C CA . GLU B 1 242 ? -14.531 1.63 11.523 1 97 242 GLU B CA 1
ATOM 5977 C C . GLU B 1 242 ? -14.539 2.057 10.055 1 97 242 GLU B C 1
ATOM 5979 O O . GLU B 1 242 ? -14.055 3.137 9.719 1 97 242 GLU B O 1
ATOM 5984 N N . HIS B 1 243 ? -15.086 1.226 9.211 1 97.69 243 HIS B N 1
ATOM 5985 C CA . HIS B 1 243 ? -15.133 1.54 7.789 1 97.69 243 HIS B CA 1
ATOM 5986 C C . HIS B 1 243 ? -16.062 2.721 7.516 1 97.69 243 HIS B C 1
ATOM 5988 O O . HIS B 1 243 ? -15.844 3.477 6.566 1 97.69 243 HIS B O 1
ATOM 5994 N N . LEU B 1 244 ? -17.078 2.861 8.297 1 97.88 244 LEU B N 1
ATOM 5995 C CA . LEU B 1 244 ? -17.984 3.992 8.148 1 97.88 244 LEU B CA 1
ATOM 5996 C C . LEU B 1 244 ? -17.297 5.297 8.539 1 97.88 244 LEU B C 1
ATOM 5998 O O . LEU B 1 244 ? -17.453 6.312 7.855 1 97.88 244 LEU B O 1
ATOM 6002 N N . VAL B 1 245 ? -16.531 5.227 9.609 1 98.62 245 VAL B N 1
ATOM 6003 C CA . VAL B 1 245 ? -15.82 6.414 10.062 1 98.62 245 VAL B CA 1
ATOM 6004 C C . VAL B 1 245 ? -14.75 6.789 9.039 1 98.62 245 VAL B C 1
ATOM 6006 O O . VAL B 1 245 ? -14.562 7.969 8.727 1 98.62 245 VAL B O 1
ATOM 6009 N N . LYS B 1 246 ? -14.062 5.777 8.531 1 98.62 246 LYS B N 1
ATOM 6010 C CA . LYS B 1 246 ? -13.07 6.027 7.496 1 98.62 246 LYS B CA 1
ATOM 6011 C C . LYS B 1 246 ? -13.695 6.711 6.285 1 98.62 246 LYS B C 1
ATOM 6013 O O . LYS B 1 246 ? -13.148 7.684 5.762 1 98.62 246 LYS B O 1
ATOM 6018 N N . GLY B 1 247 ? -14.828 6.191 5.879 1 98.5 247 GLY B N 1
ATOM 6019 C CA . GLY B 1 247 ? -15.516 6.789 4.742 1 98.5 247 GLY B CA 1
ATOM 6020 C C . GLY B 1 247 ? -15.93 8.227 4.988 1 98.5 247 GLY B C 1
ATOM 6021 O O . GLY B 1 247 ? -15.844 9.062 4.086 1 98.5 247 GLY B O 1
ATOM 6022 N N . ALA B 1 248 ? -16.328 8.484 6.164 1 98.44 248 ALA B N 1
ATOM 6023 C CA . ALA B 1 248 ? -16.734 9.836 6.527 1 98.44 248 ALA B CA 1
ATOM 6024 C C . ALA B 1 248 ? -15.555 10.797 6.473 1 98.44 248 ALA B C 1
ATOM 6026 O O . ALA B 1 248 ? -15.672 11.906 5.945 1 98.44 248 ALA B O 1
ATOM 6027 N N . LEU B 1 249 ? -14.453 10.359 7.004 1 98.81 249 LEU B N 1
ATOM 6028 C CA . LEU B 1 249 ? -13.25 11.195 7.008 1 98.81 249 LEU B CA 1
ATOM 6029 C C . LEU B 1 249 ? -12.742 11.422 5.586 1 98.81 249 LEU B C 1
ATOM 6031 O O . LEU B 1 249 ? -12.398 12.547 5.219 1 98.81 249 LEU B O 1
ATOM 6035 N N . GLU B 1 250 ? -12.703 10.359 4.84 1 98.69 250 GLU B N 1
ATOM 6036 C CA . GLU B 1 250 ? -12.258 10.469 3.453 1 98.69 250 GLU B CA 1
ATOM 6037 C C . GLU B 1 250 ? -13.141 11.438 2.666 1 98.69 250 GLU B C 1
ATOM 6039 O O . GLU B 1 250 ? -12.625 12.297 1.942 1 98.69 250 GLU B O 1
ATOM 6044 N N . SER B 1 251 ? -14.414 11.344 2.82 1 98.12 251 SER B N 1
ATOM 6045 C CA . SER B 1 251 ? -15.352 12.219 2.123 1 98.12 251 SER B CA 1
ATOM 6046 C C . SER B 1 251 ? -15.203 13.664 2.584 1 98.12 251 SER B C 1
ATOM 6048 O O . SER B 1 251 ? -15.242 14.586 1.769 1 98.12 251 SER B O 1
ATOM 6050 N N . ALA B 1 252 ? -15.039 13.773 3.836 1 98.69 252 ALA B N 1
ATOM 6051 C CA . ALA B 1 252 ? -14.906 15.117 4.395 1 98.69 252 ALA B CA 1
ATOM 6052 C C . ALA B 1 252 ? -13.672 15.828 3.846 1 98.69 252 ALA B C 1
ATOM 6054 O O . ALA B 1 252 ? -13.719 17.016 3.531 1 98.69 252 ALA B O 1
ATOM 6055 N N . PHE B 1 253 ? -12.547 15.133 3.768 1 98.88 253 PHE B N 1
ATOM 6056 C CA . PHE B 1 253 ? -11.32 15.703 3.236 1 98.88 253 PHE B CA 1
ATOM 6057 C C . PHE B 1 253 ? -11.508 16.156 1.792 1 98.88 253 PHE B C 1
ATOM 6059 O O . PHE B 1 253 ? -11.094 17.25 1.413 1 98.88 253 PHE B O 1
ATOM 6066 N N . LEU B 1 254 ? -12.117 15.32 1.015 1 98.38 254 LEU B N 1
ATOM 6067 C CA . LEU B 1 254 ? -12.352 15.648 -0.388 1 98.38 254 LEU B CA 1
ATOM 6068 C C . LEU B 1 254 ? -13.273 16.859 -0.521 1 98.38 254 LEU B C 1
ATOM 6070 O O . LEU B 1 254 ? -13.039 17.734 -1.355 1 98.38 254 LEU B O 1
ATOM 6074 N N . GLU B 1 255 ? -14.281 16.859 0.291 1 98.25 255 GLU B N 1
ATOM 6075 C CA . GLU B 1 255 ? -15.227 17.969 0.256 1 98.25 255 GLU B CA 1
ATOM 6076 C C . GLU B 1 255 ? -14.57 19.281 0.682 1 98.25 255 GLU B C 1
ATOM 6078 O O . GLU B 1 255 ? -14.891 20.344 0.15 1 98.25 255 GLU B O 1
ATOM 6083 N N . MET B 1 256 ? -13.711 19.172 1.654 1 98.75 256 MET B N 1
ATOM 6084 C CA . MET B 1 256 ? -12.984 20.359 2.09 1 98.75 256 MET B CA 1
ATOM 6085 C C . MET B 1 256 ? -12.148 20.938 0.953 1 98.75 256 MET B C 1
ATOM 6087 O O . MET B 1 256 ? -12.133 22.141 0.741 1 98.75 256 MET B O 1
ATOM 6091 N N . ASP B 1 257 ? -11.445 20.109 0.245 1 98.69 257 ASP B N 1
ATOM 6092 C CA . ASP B 1 257 ? -10.625 20.562 -0.871 1 98.69 257 ASP B CA 1
ATOM 6093 C C . ASP B 1 257 ? -11.484 21.141 -1.992 1 98.69 257 ASP B C 1
ATOM 6095 O O . ASP B 1 257 ? -11.086 22.094 -2.656 1 98.69 257 ASP B O 1
ATOM 6099 N N . GLU B 1 258 ? -12.602 20.516 -2.213 1 98.25 258 GLU B N 1
ATOM 6100 C CA . GLU B 1 258 ? -13.531 21.031 -3.215 1 98.25 258 GLU B CA 1
ATOM 6101 C C . GLU B 1 258 ? -14.055 22.406 -2.832 1 98.25 258 GLU B C 1
ATOM 6103 O O . GLU B 1 258 ? -14.172 23.297 -3.684 1 98.25 258 GLU B O 1
ATOM 6108 N N . GLN B 1 259 ? -14.367 22.531 -1.581 1 98.06 259 GLN B N 1
ATOM 6109 C CA . GLN B 1 259 ? -14.805 23.844 -1.105 1 98.06 259 GLN B CA 1
ATOM 6110 C C . GLN B 1 259 ? -13.719 24.891 -1.319 1 98.06 259 GLN B C 1
ATOM 6112 O O . GLN B 1 259 ? -14.016 26.016 -1.736 1 98.06 259 GLN B O 1
ATOM 6117 N N . ILE B 1 260 ? -12.523 24.531 -1.031 1 97.94 260 ILE B N 1
ATOM 6118 C CA . ILE B 1 260 ? -11.406 25.453 -1.216 1 97.94 260 ILE B CA 1
ATOM 6119 C C . ILE B 1 260 ? -11.281 25.812 -2.693 1 97.94 260 ILE B C 1
ATOM 6121 O O . ILE B 1 260 ? -11.016 26.969 -3.033 1 97.94 260 ILE B O 1
ATOM 6125 N N . SER B 1 261 ? -11.477 24.875 -3.555 1 97.25 261 SER B N 1
ATOM 6126 C CA . SER B 1 261 ? -11.43 25.125 -4.992 1 97.25 261 SER B CA 1
ATOM 6127 C C . SER B 1 261 ? -12.492 26.141 -5.414 1 97.25 261 SER B C 1
ATOM 6129 O O . SER B 1 261 ? -12.211 27.047 -6.203 1 97.25 261 SER B O 1
ATOM 6131 N N . GLN B 1 262 ? -13.648 25.984 -4.855 1 96.44 262 GLN B N 1
ATOM 6132 C CA . GLN B 1 262 ? -14.75 26.906 -5.152 1 96.44 262 GLN B CA 1
ATOM 6133 C C . GLN B 1 262 ? -14.484 28.281 -4.566 1 96.44 262 GLN B C 1
ATOM 6135 O O . GLN B 1 262 ? -14.711 29.297 -5.227 1 96.44 262 GLN B O 1
ATOM 6140 N N . ASP B 1 263 ? -13.992 28.281 -3.381 1 94.62 263 ASP B N 1
ATOM 6141 C CA . ASP B 1 263 ? -13.688 29.547 -2.713 1 94.62 263 ASP B CA 1
ATOM 6142 C C . ASP B 1 263 ? -12.609 30.312 -3.469 1 94.62 263 ASP B C 1
ATOM 6144 O O . ASP B 1 263 ? -12.625 31.547 -3.496 1 94.62 263 ASP B O 1
ATOM 6148 N N . LYS B 1 264 ? -11.688 29.609 -4.086 1 92.19 264 LYS B N 1
ATOM 6149 C CA . LYS B 1 264 ? -10.578 30.234 -4.805 1 92.19 264 LYS B CA 1
ATOM 6150 C C . LYS B 1 264 ? -11.07 31 -6.023 1 92.19 264 LYS B C 1
ATOM 6152 O O . LYS B 1 264 ? -10.367 31.875 -6.547 1 92.19 264 LYS B O 1
ATOM 6157 N N . GLN B 1 265 ? -12.297 30.719 -6.453 1 90.25 265 GLN B N 1
ATOM 6158 C CA . GLN B 1 265 ? -12.867 31.422 -7.594 1 90.25 265 GLN B CA 1
ATOM 6159 C C . GLN B 1 265 ? -13.336 32.812 -7.191 1 90.25 265 GLN B C 1
ATOM 6161 O O . GLN B 1 265 ? -13.438 33.719 -8.039 1 90.25 265 GLN B O 1
ATOM 6166 N N . VAL B 1 266 ? -13.586 33 -5.879 1 91.19 266 VAL B N 1
ATOM 6167 C CA . VAL B 1 266 ? -14.195 34.219 -5.402 1 91.19 266 VAL B CA 1
ATOM 6168 C C . VAL B 1 266 ? -13.227 34.969 -4.492 1 91.19 266 VAL B C 1
ATOM 6170 O O . VAL B 1 266 ? -13.203 36.188 -4.465 1 91.19 266 VAL B O 1
ATOM 6173 N N . TRP B 1 267 ? -12.391 34.188 -3.777 1 90.38 267 TRP B N 1
ATOM 6174 C CA . TRP B 1 267 ? -11.492 34.75 -2.781 1 90.38 267 TRP B CA 1
ATOM 6175 C C . TRP B 1 267 ? -10.039 34.469 -3.137 1 90.38 267 TRP B C 1
ATOM 6177 O O . TRP B 1 267 ? -9.742 33.5 -3.861 1 90.38 267 TRP B O 1
ATOM 6187 N N . ARG B 1 268 ? -9.172 35.375 -2.629 1 89 268 ARG B N 1
ATOM 6188 C CA . ARG B 1 268 ? -7.742 35.125 -2.766 1 89 268 ARG B CA 1
ATOM 6189 C C . ARG B 1 268 ? -7.262 34.094 -1.731 1 89 268 ARG B C 1
ATOM 6191 O O . ARG B 1 268 ? -7.043 34.469 -0.569 1 89 268 ARG B O 1
ATOM 6198 N N . LEU B 1 269 ? -7.062 32.938 -2.191 1 91.31 269 LEU B N 1
ATOM 6199 C CA . LEU B 1 269 ? -6.598 31.844 -1.348 1 91.31 269 LEU B CA 1
ATOM 6200 C C . LEU B 1 269 ? -5.359 31.188 -1.948 1 91.31 269 LEU B C 1
ATOM 6202 O O . LEU B 1 269 ? -5.426 30.062 -2.436 1 91.31 269 LEU B O 1
ATOM 6206 N N . PRO B 1 270 ? -4.258 31.828 -1.771 1 90.69 270 PRO B N 1
ATOM 6207 C CA . PRO B 1 270 ? -3.041 31.266 -2.357 1 90.69 270 PRO B CA 1
ATOM 6208 C C . PRO B 1 270 ? -2.541 30.031 -1.604 1 90.69 270 PRO B C 1
ATOM 6210 O O . PRO B 1 270 ? -2.836 29.875 -0.416 1 90.69 270 PRO B O 1
ATOM 6213 N N . GLY B 1 271 ? -1.856 29.203 -2.324 1 94.5 271 GLY B N 1
ATOM 6214 C CA . GLY B 1 271 ? -1.127 28.094 -1.733 1 94.5 271 GLY B CA 1
ATOM 6215 C C . GLY B 1 271 ? -2.029 26.953 -1.28 1 94.5 271 GLY B C 1
ATOM 6216 O O . GLY B 1 271 ? -3.02 26.641 -1.942 1 94.5 271 GLY B O 1
ATOM 6217 N N . GLY B 1 272 ? -1.532 26.219 -0.338 1 97.38 272 GLY B N 1
ATOM 6218 C CA . GLY B 1 272 ? -2.207 25.062 0.226 1 97.38 272 GLY B CA 1
ATOM 6219 C C . GLY B 1 272 ? -1.751 24.734 1.634 1 97.38 272 GLY B C 1
ATOM 6220 O O . GLY B 1 272 ? -1.086 25.547 2.283 1 97.38 272 GLY B O 1
ATOM 6221 N N . CYS B 1 273 ? -2.248 23.562 2.098 1 98.44 273 CYS B N 1
ATOM 6222 C CA . CYS B 1 273 ? -1.789 23.125 3.414 1 98.44 273 CYS B CA 1
ATOM 6223 C C . CYS B 1 273 ? -1.83 21.609 3.539 1 98.44 273 CYS B C 1
ATOM 6225 O O . CYS B 1 273 ? -2.711 20.969 2.975 1 98.44 273 CYS B O 1
ATOM 6227 N N . ALA B 1 274 ? -0.827 21.062 4.223 1 98.56 274 ALA B N 1
ATOM 6228 C CA . ALA B 1 274 ? -0.888 19.688 4.711 1 98.56 274 ALA B CA 1
ATOM 6229 C C . ALA B 1 274 ? -1.829 19.578 5.906 1 98.56 274 ALA B C 1
ATOM 6231 O O . ALA B 1 274 ? -2.031 20.547 6.641 1 98.56 274 ALA B O 1
ATOM 6232 N N . VAL B 1 275 ? -2.426 18.422 6.043 1 98.81 275 VAL B N 1
ATOM 6233 C CA . VAL B 1 275 ? -3.408 18.281 7.113 1 98.81 275 VAL B CA 1
ATOM 6234 C C . VAL B 1 275 ? -3.246 16.922 7.789 1 98.81 275 VAL B C 1
ATOM 6236 O O . VAL B 1 275 ? -3.004 15.914 7.121 1 98.81 275 VAL B O 1
ATOM 6239 N N . ILE B 1 276 ? -3.316 16.891 9.07 1 98.88 276 ILE B N 1
ATOM 6240 C CA . ILE B 1 276 ? -3.455 15.664 9.844 1 98.88 276 ILE B CA 1
ATOM 6241 C C . ILE B 1 276 ? -4.551 15.836 10.898 1 98.88 276 ILE B C 1
ATOM 6243 O O . ILE B 1 276 ? -4.664 16.891 11.516 1 98.88 276 ILE B O 1
ATOM 6247 N N . SER B 1 277 ? -5.43 14.828 10.984 1 98.88 277 SER B N 1
ATOM 6248 C CA . SER B 1 277 ? -6.555 14.852 11.914 1 98.88 277 SER B CA 1
ATOM 6249 C C . SER B 1 277 ? -6.539 13.633 12.836 1 98.88 277 SER B C 1
ATOM 6251 O O . SER B 1 277 ? -6.234 12.523 12.398 1 98.88 277 SER B O 1
ATOM 6253 N N . VAL B 1 278 ? -6.812 13.875 14.078 1 98.81 278 VAL B N 1
ATOM 6254 C CA . VAL B 1 278 ? -7.059 12.805 15.039 1 98.81 278 VAL B CA 1
ATOM 6255 C C . VAL B 1 278 ? -8.5 12.867 15.523 1 98.81 278 VAL B C 1
ATOM 6257 O O . VAL B 1 278 ? -8.938 13.883 16.078 1 98.81 278 VAL B O 1
ATOM 6260 N N . LEU B 1 279 ? -9.234 11.844 15.258 1 98.75 279 LEU B N 1
ATOM 6261 C CA . LEU B 1 279 ? -10.625 11.719 15.68 1 98.75 279 LEU B CA 1
ATOM 6262 C C . LEU B 1 279 ? -10.773 10.633 16.75 1 98.75 279 LEU B C 1
ATOM 6264 O O . LEU B 1 279 ? -10.32 9.5 16.562 1 98.75 279 LEU B O 1
ATOM 6268 N N . VAL B 1 280 ? -11.32 11.031 17.891 1 97.88 280 VAL B N 1
ATOM 6269 C CA . VAL B 1 280 ? -11.648 10.086 18.953 1 97.88 280 VAL B CA 1
ATOM 6270 C C . VAL B 1 280 ? -13.148 9.828 18.969 1 97.88 280 VAL B C 1
ATOM 6272 O O . VAL B 1 280 ? -13.945 10.734 19.219 1 97.88 280 VAL B O 1
ATOM 6275 N N . LEU B 1 281 ? -13.508 8.609 18.703 1 97.12 281 LEU B N 1
ATOM 6276 C CA . LEU B 1 281 ? -14.922 8.266 18.594 1 97.12 281 LEU B CA 1
ATOM 6277 C C . LEU B 1 281 ? -15.164 6.816 19 1 97.12 281 LEU B C 1
ATOM 6279 O O . LEU B 1 281 ? -14.516 5.906 18.484 1 97.12 281 LEU B O 1
ATOM 6283 N N . LEU B 1 282 ? -16.094 6.57 19.953 1 94.06 282 LEU B N 1
ATOM 6284 C CA . LEU B 1 282 ? -16.547 5.254 20.375 1 94.06 282 LEU B CA 1
ATOM 6285 C C . LEU B 1 282 ? -15.375 4.371 20.781 1 94.06 282 LEU B C 1
ATOM 6287 O O . LEU B 1 282 ? -15.281 3.221 20.344 1 94.06 282 LEU B O 1
ATOM 6291 N N . GLY B 1 283 ? -14.438 4.949 21.453 1 91.88 283 GLY B N 1
ATOM 6292 C CA . GLY B 1 283 ? -13.328 4.199 22.031 1 91.88 283 GLY B CA 1
ATOM 6293 C C . GLY B 1 283 ? -12.234 3.889 21.031 1 91.88 283 GLY B C 1
ATOM 6294 O O . GLY B 1 283 ? -11.344 3.078 21.297 1 91.88 283 GLY B O 1
ATOM 6295 N N . LYS B 1 284 ? -12.258 4.492 19.859 1 95.88 284 LYS B N 1
ATOM 6296 C CA . LYS B 1 284 ? -11.25 4.301 18.828 1 95.88 284 LYS B CA 1
ATOM 6297 C C . LYS B 1 284 ? -10.586 5.625 18.453 1 95.88 284 LYS B C 1
ATOM 6299 O O . LYS B 1 284 ? -11.219 6.68 18.531 1 95.88 284 LYS B O 1
ATOM 6304 N N . LEU B 1 285 ? -9.352 5.523 18.141 1 97.56 285 LEU B N 1
ATOM 6305 C CA . LEU B 1 285 ? -8.578 6.656 17.656 1 97.56 285 LEU B CA 1
ATOM 6306 C C . LEU B 1 285 ? -8.336 6.535 16.156 1 97.56 285 LEU B C 1
ATOM 6308 O O . LEU B 1 285 ? -7.773 5.539 15.688 1 97.56 285 LEU B O 1
ATOM 6312 N N . TYR B 1 286 ? -8.82 7.516 15.391 1 98.69 286 TYR B N 1
ATOM 6313 C CA . TYR B 1 286 ? -8.602 7.57 13.945 1 98.69 286 TYR B CA 1
ATOM 6314 C C . TYR B 1 286 ? -7.609 8.672 13.586 1 98.69 286 TYR B C 1
ATOM 6316 O O . TYR B 1 286 ? -7.812 9.836 13.93 1 98.69 286 TYR B O 1
ATOM 6324 N N . VAL B 1 287 ? -6.523 8.32 12.922 1 98.88 287 VAL B N 1
ATOM 6325 C CA . VAL B 1 287 ? -5.555 9.297 12.438 1 98.88 287 VAL B CA 1
ATOM 6326 C C . VAL B 1 287 ? -5.648 9.398 10.914 1 98.88 287 VAL B C 1
ATOM 6328 O O . VAL B 1 287 ? -5.379 8.438 10.203 1 98.88 287 VAL B O 1
ATOM 6331 N N . ALA B 1 288 ? -6.102 10.5 10.438 1 98.88 288 ALA B N 1
ATOM 6332 C CA . ALA B 1 288 ? -6.203 10.781 9 1 98.88 288 ALA B CA 1
ATOM 6333 C C . ALA B 1 288 ? -5.137 11.781 8.562 1 98.88 288 ALA B C 1
ATOM 6335 O O . ALA B 1 288 ? -5.137 12.93 9.008 1 98.88 288 ALA B O 1
ATOM 6336 N N . ASN B 1 289 ? -4.266 11.359 7.688 1 98.81 289 ASN B N 1
ATOM 6337 C CA . ASN B 1 289 ? -3.133 12.195 7.309 1 98.81 289 ASN B CA 1
ATOM 6338 C C . ASN B 1 289 ? -3.09 12.43 5.801 1 98.81 289 ASN B C 1
ATOM 6340 O O . ASN B 1 289 ? -3.205 11.492 5.016 1 98.81 289 ASN B O 1
ATOM 6344 N N . ALA B 1 290 ? -3.016 13.648 5.375 1 98.75 290 ALA B N 1
ATOM 6345 C CA . ALA B 1 290 ? -2.764 14.062 4 1 98.75 290 ALA B CA 1
ATOM 6346 C C . ALA B 1 290 ? -1.644 15.102 3.938 1 98.75 290 ALA B C 1
ATOM 6348 O O . ALA B 1 290 ? -1.902 16.297 3.787 1 98.75 290 ALA B O 1
ATOM 6349 N N . GLY B 1 291 ? -0.466 14.633 4.004 1 98.31 291 GLY B N 1
ATOM 6350 C CA . GLY B 1 291 ? 0.701 15.5 3.959 1 98.31 291 GLY B CA 1
ATOM 6351 C C . GLY B 1 291 ? 1.865 14.969 4.777 1 98.31 291 GLY B C 1
ATOM 6352 O O . GLY B 1 291 ? 2.012 13.758 4.957 1 98.31 291 GLY B O 1
ATOM 6353 N N . ASP B 1 292 ? 2.701 15.875 5.18 1 97.12 292 ASP B N 1
ATOM 6354 C CA . ASP B 1 292 ? 3.936 15.438 5.824 1 97.12 292 ASP B CA 1
ATOM 6355 C C . ASP B 1 292 ? 3.91 15.734 7.324 1 97.12 292 ASP B C 1
ATOM 6357 O O . ASP B 1 292 ? 4.961 15.82 7.961 1 97.12 292 ASP B O 1
ATOM 6361 N N . CYS B 1 293 ? 2.684 16.031 7.836 1 98.44 293 CYS B N 1
ATOM 6362 C CA . CYS B 1 293 ? 2.527 15.969 9.281 1 98.44 293 CYS B CA 1
ATOM 6363 C C . CYS B 1 293 ? 2.572 14.531 9.781 1 98.44 293 CYS B C 1
ATOM 6365 O O . CYS B 1 293 ? 2.518 13.594 8.984 1 98.44 293 CYS B O 1
ATOM 6367 N N . ARG B 1 294 ? 2.715 14.406 11.203 1 98.56 294 ARG B N 1
ATOM 6368 C CA . ARG B 1 294 ? 2.885 13.047 11.703 1 98.56 294 ARG B CA 1
ATOM 6369 C C . ARG B 1 294 ? 2.299 12.898 13.102 1 98.56 294 ARG B C 1
ATOM 6371 O O . ARG B 1 294 ? 2.334 13.844 13.898 1 98.56 294 ARG B O 1
ATOM 6378 N N . ALA B 1 295 ? 1.72 11.75 13.305 1 98.88 295 ALA B N 1
ATOM 6379 C CA . ALA B 1 295 ? 1.262 11.367 14.633 1 98.88 295 ALA B CA 1
ATOM 6380 C C . ALA B 1 295 ? 2.086 10.203 15.18 1 98.88 295 ALA B C 1
ATOM 6382 O O . ALA B 1 295 ? 2.357 9.234 14.469 1 98.88 295 ALA B O 1
ATOM 6383 N N . VAL B 1 296 ? 2.514 10.289 16.422 1 98.75 296 VAL B N 1
ATOM 6384 C CA . VAL B 1 296 ? 3.354 9.289 17.062 1 98.75 296 VAL B CA 1
ATOM 6385 C C . VAL B 1 296 ? 2.748 8.883 18.406 1 98.75 296 VAL B C 1
ATOM 6387 O O . VAL B 1 296 ? 2.445 9.742 19.25 1 98.75 296 VAL B O 1
ATOM 6390 N N . LEU B 1 297 ? 2.594 7.594 18.594 1 97.88 297 LEU B N 1
ATOM 6391 C CA . LEU B 1 297 ? 2.111 7.055 19.859 1 97.88 297 LEU B CA 1
ATOM 6392 C C . LEU B 1 297 ? 3.262 6.859 20.844 1 97.88 297 LEU B C 1
ATOM 6394 O O . LEU B 1 297 ? 4.285 6.266 20.5 1 97.88 297 LEU B O 1
ATOM 6398 N N . VAL B 1 298 ? 3.125 7.383 22.016 1 97.69 298 VAL B N 1
ATOM 6399 C CA . VAL B 1 298 ? 4.109 7.23 23.094 1 97.69 298 VAL B CA 1
ATOM 6400 C C . VAL B 1 298 ? 3.479 6.504 24.266 1 97.69 298 VAL B C 1
ATOM 6402 O O . VAL B 1 298 ? 2.521 6.996 24.875 1 97.69 298 VAL B O 1
ATOM 6405 N N . THR B 1 299 ? 3.994 5.352 24.547 1 93.88 299 THR B N 1
ATOM 6406 C CA . THR B 1 299 ? 3.568 4.566 25.703 1 93.88 299 THR B CA 1
ATOM 6407 C C . THR B 1 299 ? 4.77 4.152 26.547 1 93.88 299 THR B C 1
ATOM 6409 O O . THR B 1 299 ? 5.902 4.523 26.25 1 93.88 299 THR B O 1
ATOM 6412 N N . SER B 1 300 ? 4.441 3.383 27.625 1 87.88 300 SER B N 1
ATOM 6413 C CA . SER B 1 300 ? 5.516 2.852 28.453 1 87.88 300 SER B CA 1
ATOM 6414 C C . SER B 1 300 ? 6.363 1.841 27.688 1 87.88 300 SER B C 1
ATOM 6416 O O . SER B 1 300 ? 7.547 1.667 27.969 1 87.88 300 SER B O 1
ATOM 6418 N N . ASP B 1 301 ? 5.738 1.23 26.688 1 87 301 ASP B N 1
ATOM 6419 C CA . ASP B 1 301 ? 6.398 0.174 25.938 1 87 301 ASP B CA 1
ATOM 6420 C C . ASP B 1 301 ? 7.293 0.759 24.844 1 87 301 ASP B C 1
ATOM 6422 O O . ASP B 1 301 ? 8.164 0.068 24.312 1 87 301 ASP B O 1
ATOM 6426 N N . GLY B 1 302 ? 7.039 2.041 24.578 1 92.81 302 GLY B N 1
ATOM 6427 C CA . GLY B 1 302 ? 7.863 2.643 23.531 1 92.81 302 GLY B CA 1
ATOM 6428 C C . GLY B 1 302 ? 7.105 3.629 22.672 1 92.81 302 GLY B C 1
ATOM 6429 O O . GLY B 1 302 ? 6.062 4.148 23.062 1 92.81 302 GLY B O 1
ATOM 6430 N N . THR B 1 303 ? 7.82 4.035 21.547 1 96.44 303 THR B N 1
ATOM 6431 C CA . THR B 1 303 ? 7.254 5.004 20.609 1 96.44 303 THR B CA 1
ATOM 6432 C C . THR B 1 303 ? 6.957 4.348 19.266 1 96.44 303 THR B C 1
ATOM 6434 O O . THR B 1 303 ? 7.746 3.537 18.781 1 96.44 303 THR B O 1
ATOM 6437 N N . LYS B 1 304 ? 5.754 4.621 18.781 1 96.62 304 LYS B N 1
ATOM 6438 C CA . LYS B 1 304 ? 5.348 4.047 17.5 1 96.62 304 LYS B CA 1
ATOM 6439 C C . LYS B 1 304 ? 4.648 5.086 16.625 1 96.62 304 LYS B C 1
ATOM 6441 O O . LYS B 1 304 ? 3.711 5.75 17.078 1 96.62 304 LYS B O 1
ATOM 6446 N N . ALA B 1 305 ? 5.098 5.191 15.375 1 97.81 305 ALA B N 1
ATOM 6447 C CA . ALA B 1 305 ? 4.422 6.098 14.445 1 97.81 305 ALA B CA 1
ATOM 6448 C C . ALA B 1 305 ? 3.037 5.57 14.086 1 97.81 305 ALA B C 1
ATOM 6450 O O . ALA B 1 305 ? 2.875 4.383 13.789 1 97.81 305 ALA B O 1
ATOM 6451 N N . LEU B 1 306 ? 2.049 6.457 14.117 1 98.06 306 LEU B N 1
ATOM 6452 C CA . LEU B 1 306 ? 0.685 6.074 13.773 1 98.06 306 LEU B CA 1
ATOM 6453 C C . LEU B 1 306 ? 0.356 6.469 12.336 1 98.06 306 LEU B C 1
ATOM 6455 O O . LEU B 1 306 ? -0.635 6.004 11.773 1 98.06 306 LEU B O 1
ATOM 6459 N N . SER B 1 307 ? 1.148 7.367 11.781 1 98.06 307 SER B N 1
ATOM 6460 C CA . SER B 1 307 ? 0.944 7.82 10.414 1 98.06 307 SER B CA 1
ATOM 6461 C C . SER B 1 307 ? 2.26 7.863 9.641 1 98.06 307 SER B C 1
ATOM 6463 O O . SER B 1 307 ? 3.336 7.797 10.234 1 98.06 307 SER B O 1
ATOM 6465 N N . LYS B 1 308 ? 2.113 7.852 8.352 1 94.75 308 LYS B N 1
ATOM 6466 C CA . LYS B 1 308 ? 3.262 7.977 7.461 1 94.75 308 LYS B CA 1
ATOM 6467 C C . LYS B 1 308 ? 3.297 9.352 6.797 1 94.75 308 LYS B C 1
ATOM 6469 O O . LYS B 1 308 ? 2.252 9.914 6.477 1 94.75 308 LYS B O 1
ATOM 6474 N N . ASP B 1 309 ? 4.543 9.852 6.656 1 95.81 309 ASP B N 1
ATOM 6475 C CA . ASP B 1 309 ? 4.684 11.109 5.922 1 95.81 309 ASP B CA 1
ATOM 6476 C C . ASP B 1 309 ? 4.414 10.906 4.434 1 95.81 309 ASP B C 1
ATOM 6478 O O . ASP B 1 309 ? 5.07 10.094 3.785 1 95.81 309 ASP B O 1
ATOM 6482 N N . LEU B 1 310 ? 3.486 11.617 3.957 1 97.12 310 LEU B N 1
ATOM 6483 C CA . LEU B 1 310 ? 3.146 11.516 2.543 1 97.12 310 LEU B CA 1
ATOM 6484 C C . LEU B 1 310 ? 3.807 12.641 1.747 1 97.12 310 LEU B C 1
ATOM 6486 O O . LEU B 1 310 ? 3.281 13.75 1.681 1 97.12 310 LEU B O 1
ATOM 6490 N N . THR B 1 311 ? 4.91 12.344 1.09 1 96.19 311 THR B N 1
ATOM 6491 C CA . THR B 1 311 ? 5.762 13.242 0.317 1 96.19 311 THR B CA 1
ATOM 6492 C C . THR B 1 311 ? 5.969 12.711 -1.098 1 96.19 311 THR B C 1
ATOM 6494 O O . THR B 1 311 ? 5.602 11.57 -1.396 1 96.19 311 THR B O 1
ATOM 6497 N N . PRO B 1 312 ? 6.465 13.562 -1.999 1 96.5 312 PRO B N 1
ATOM 6498 C CA . PRO B 1 312 ? 6.766 13.031 -3.33 1 96.5 312 PRO B CA 1
ATOM 6499 C C . PRO B 1 312 ? 7.664 11.797 -3.281 1 96.5 312 PRO B C 1
ATOM 6501 O O . PRO B 1 312 ? 7.5 10.883 -4.086 1 96.5 312 PRO B O 1
ATOM 6504 N N . GLY B 1 313 ? 8.508 11.758 -2.287 1 93.94 313 GLY B N 1
ATOM 6505 C CA . GLY B 1 313 ? 9.375 10.594 -2.135 1 93.94 313 GLY B CA 1
ATOM 6506 C C . GLY B 1 313 ? 8.625 9.344 -1.723 1 93.94 313 GLY B C 1
ATOM 6507 O O . GLY B 1 313 ? 8.789 8.289 -2.332 1 93.94 313 GLY B O 1
ATOM 6508 N N . SER B 1 314 ? 7.816 9.461 -0.709 1 94.88 314 SER B N 1
ATOM 6509 C CA . SER B 1 314 ? 7.102 8.297 -0.184 1 94.88 314 SER B CA 1
ATOM 6510 C C . SER B 1 314 ? 5.992 7.859 -1.134 1 94.88 314 SER B C 1
ATOM 6512 O O . SER B 1 314 ? 5.586 6.695 -1.125 1 94.88 314 SER B O 1
ATOM 6514 N N . GLU B 1 315 ? 5.512 8.781 -1.966 1 96.88 315 GLU B N 1
ATOM 6515 C CA . GLU B 1 315 ? 4.449 8.469 -2.916 1 96.88 315 GLU B CA 1
ATOM 6516 C C . GLU B 1 315 ? 4.984 8.422 -4.344 1 96.88 315 GLU B C 1
ATOM 6518 O O . GLU B 1 315 ? 4.258 8.719 -5.297 1 96.88 315 GLU B O 1
ATOM 6523 N N . ARG B 1 316 ? 6.219 8.055 -4.504 1 96.5 316 ARG B N 1
ATOM 6524 C CA . ARG B 1 316 ? 6.922 8.047 -5.785 1 96.5 316 ARG B CA 1
ATOM 6525 C C . ARG B 1 316 ? 6.164 7.219 -6.816 1 96.5 316 ARG B C 1
ATOM 6527 O O . ARG B 1 316 ? 5.941 7.672 -7.941 1 96.5 316 ARG B O 1
ATOM 6534 N N . LYS B 1 317 ? 5.707 6 -6.457 1 96.94 317 LYS B N 1
ATOM 6535 C CA . LYS B 1 317 ? 5.051 5.094 -7.395 1 96.94 317 LYS B CA 1
ATOM 6536 C C . LYS B 1 317 ? 3.744 5.684 -7.91 1 96.94 317 LYS B C 1
ATOM 6538 O O . LYS B 1 317 ? 3.455 5.621 -9.109 1 96.94 317 LYS B O 1
ATOM 6543 N N . ARG B 1 318 ? 3.025 6.254 -6.996 1 96.5 318 ARG B N 1
ATOM 6544 C CA . ARG B 1 318 ? 1.757 6.867 -7.379 1 96.5 318 ARG B CA 1
ATOM 6545 C C . ARG B 1 318 ? 1.977 8.008 -8.359 1 96.5 318 ARG B C 1
ATOM 6547 O O . ARG B 1 318 ? 1.282 8.109 -9.375 1 96.5 318 ARG B O 1
ATOM 6554 N N . LEU B 1 319 ? 2.951 8.852 -8.086 1 98.06 319 LEU B N 1
ATOM 6555 C CA . LEU B 1 319 ? 3.227 10.023 -8.906 1 98.06 319 LEU B CA 1
ATOM 6556 C C . LEU B 1 319 ? 3.764 9.617 -10.273 1 98.06 319 LEU B C 1
ATOM 6558 O O . LEU B 1 319 ? 3.357 10.164 -11.297 1 98.06 319 LEU B O 1
ATOM 6562 N N . GLN B 1 320 ? 4.637 8.641 -10.289 1 97.81 320 GLN B N 1
ATOM 6563 C CA . GLN B 1 320 ? 5.176 8.141 -11.547 1 97.81 320 GLN B CA 1
ATOM 6564 C C . GLN B 1 320 ? 4.086 7.492 -12.391 1 97.81 320 GLN B C 1
ATOM 6566 O O . GLN B 1 320 ? 4.098 7.594 -13.617 1 97.81 320 GLN B O 1
ATOM 6571 N N . GLU B 1 321 ? 3.232 6.77 -11.75 1 96.62 321 GLU B N 1
ATOM 6572 C CA . GLU B 1 321 ? 2.143 6.125 -12.477 1 96.62 321 GLU B CA 1
ATOM 6573 C C . GLU B 1 321 ? 1.24 7.156 -13.148 1 96.62 321 GLU B C 1
ATOM 6575 O O . GLU B 1 321 ? 0.794 6.953 -14.281 1 96.62 321 GLU B O 1
ATOM 6580 N N . LEU B 1 322 ? 0.953 8.227 -12.43 1 96.69 322 LEU B N 1
ATOM 6581 C CA . LEU B 1 322 ? 0.145 9.297 -13 1 96.69 322 LEU B CA 1
ATOM 6582 C C . LEU B 1 322 ? 0.805 9.867 -14.25 1 96.69 322 LEU B C 1
ATOM 6584 O O . LEU B 1 322 ? 0.137 10.102 -15.266 1 96.69 322 LEU B O 1
ATOM 6588 N N . ALA B 1 323 ? 2.082 10.07 -14.141 1 97.25 323 ALA B N 1
ATOM 6589 C CA . ALA B 1 323 ? 2.824 10.594 -15.281 1 97.25 323 ALA B CA 1
ATOM 6590 C C . ALA B 1 323 ? 2.836 9.602 -16.438 1 97.25 323 ALA B C 1
ATOM 6592 O O . ALA B 1 323 ? 2.852 9.992 -17.609 1 97.25 323 ALA B O 1
ATOM 6593 N N . TYR B 1 324 ? 2.871 8.336 -16.188 1 95.81 324 TYR B N 1
ATOM 6594 C CA . TYR B 1 324 ? 2.865 7.281 -17.188 1 95.81 324 TYR B CA 1
ATOM 6595 C C . TYR B 1 324 ? 1.525 7.23 -17.922 1 95.81 324 TYR B C 1
ATOM 6597 O O . TYR B 1 324 ? 1.48 7.133 -19.141 1 95.81 324 TYR B O 1
ATOM 6605 N N . ARG B 1 325 ? 0.496 7.305 -17.094 1 93.19 325 ARG B N 1
ATOM 6606 C CA . ARG B 1 325 ? -0.846 7.191 -17.656 1 93.19 325 ARG B CA 1
ATOM 6607 C C . ARG B 1 325 ? -1.245 8.469 -18.391 1 93.19 325 ARG B C 1
ATOM 6609 O O . ARG B 1 325 ? -2.01 8.43 -19.344 1 93.19 325 ARG B O 1
ATOM 6616 N N . SER B 1 326 ? -0.804 9.586 -17.859 1 94.25 326 SER B N 1
ATOM 6617 C CA . SER B 1 326 ? -1.062 10.883 -18.484 1 94.25 326 SER B CA 1
ATOM 6618 C C . SER B 1 326 ? 0.237 11.633 -18.75 1 94.25 326 SER B C 1
ATOM 6620 O O . SER B 1 326 ? 0.541 12.625 -18.078 1 94.25 326 SER B O 1
ATOM 6622 N N . PRO B 1 327 ? 0.855 11.258 -19.844 1 94.12 327 PRO B N 1
ATOM 6623 C CA . PRO B 1 327 ? 2.168 11.844 -20.141 1 94.12 327 PRO B CA 1
ATOM 6624 C C . PRO B 1 327 ? 2.102 13.352 -20.391 1 94.12 327 PRO B C 1
ATOM 6626 O O . PRO B 1 327 ? 3.111 14.047 -20.266 1 94.12 327 PRO B O 1
ATOM 6629 N N . GLU B 1 328 ? 0.913 13.836 -20.734 1 94.12 328 GLU B N 1
ATOM 6630 C CA . GLU B 1 328 ? 0.745 15.258 -21 1 94.12 328 GLU B CA 1
ATOM 6631 C C . GLU B 1 328 ? 0.988 16.094 -19.75 1 94.12 328 GLU B C 1
ATOM 6633 O O . GLU B 1 328 ? 1.265 17.297 -19.828 1 94.12 328 GLU B O 1
ATOM 6638 N N . LEU B 1 329 ? 0.927 15.461 -18.625 1 95.5 329 LEU B N 1
ATOM 6639 C CA . LEU B 1 329 ? 1.106 16.172 -17.359 1 95.5 329 LEU B CA 1
ATOM 6640 C C . LEU B 1 329 ? 2.537 16.672 -17.219 1 95.5 329 LEU B C 1
ATOM 6642 O O . LEU B 1 329 ? 2.783 17.672 -16.531 1 95.5 329 LEU B O 1
ATOM 6646 N N . ILE B 1 330 ? 3.508 15.938 -17.812 1 95.62 330 ILE B N 1
ATOM 6647 C CA . ILE B 1 330 ? 4.895 16.359 -17.641 1 95.62 330 ILE B CA 1
ATOM 6648 C C . ILE B 1 330 ? 5.48 16.75 -19 1 95.62 330 ILE B C 1
ATOM 6650 O O . ILE B 1 330 ? 6.566 17.328 -19.062 1 95.62 330 ILE B O 1
ATOM 6654 N N . GLY B 1 331 ? 4.781 16.453 -20.016 1 90.94 331 GLY B N 1
ATOM 6655 C CA . GLY B 1 331 ? 5.266 16.781 -21.344 1 90.94 331 GLY B CA 1
ATOM 6656 C C . GLY B 1 331 ? 6.691 16.328 -21.594 1 90.94 331 GLY B C 1
ATOM 6657 O O . GLY B 1 331 ? 7.062 15.211 -21.219 1 90.94 331 GLY B O 1
ATOM 6658 N N . ASN B 1 332 ? 7.422 17.125 -22.328 1 91.62 332 ASN B N 1
ATOM 6659 C CA . ASN B 1 332 ? 8.812 16.812 -22.641 1 91.62 332 ASN B CA 1
ATOM 6660 C C . ASN B 1 332 ? 9.766 17.562 -21.719 1 91.62 332 ASN B C 1
ATOM 6662 O O . ASN B 1 332 ? 10.961 17.688 -22 1 91.62 332 ASN B O 1
ATOM 6666 N N . SER B 1 333 ? 9.219 17.969 -20.656 1 93.19 333 SER B N 1
ATOM 6667 C CA . SER B 1 333 ? 10 18.828 -19.766 1 93.19 333 SER B CA 1
ATOM 6668 C C . SER B 1 333 ? 10.633 18.031 -18.641 1 93.19 333 SER B C 1
ATOM 6670 O O . SER B 1 333 ? 11.664 18.422 -18.094 1 93.19 333 SER B O 1
ATOM 6672 N N . PHE B 1 334 ? 9.977 16.953 -18.297 1 95.44 334 PHE B N 1
ATOM 6673 C CA . PHE B 1 334 ? 10.477 16.141 -17.188 1 95.44 334 PHE B CA 1
ATOM 6674 C C . PHE B 1 334 ? 10.531 14.672 -17.578 1 95.44 334 PHE B C 1
ATOM 6676 O O . PHE B 1 334 ? 9.898 14.25 -18.547 1 95.44 334 PHE B O 1
ATOM 6683 N N . SER B 1 335 ? 11.32 13.953 -16.828 1 95.44 335 SER B N 1
ATOM 6684 C CA . SER B 1 335 ? 11.352 12.5 -16.953 1 95.44 335 SER B CA 1
ATOM 6685 C C . SER B 1 335 ? 10.602 11.836 -15.797 1 95.44 335 SER B C 1
ATOM 6687 O O . SER B 1 335 ? 10.773 12.219 -14.633 1 95.44 335 SER B O 1
ATOM 6689 N N . ARG B 1 336 ? 9.766 10.891 -16.094 1 95.81 336 ARG B N 1
ATOM 6690 C CA . ARG B 1 336 ? 9.008 10.18 -15.07 1 95.81 336 ARG B CA 1
ATOM 6691 C C . ARG B 1 336 ? 9.898 9.195 -14.312 1 95.81 336 ARG B C 1
ATOM 6693 O O . ARG B 1 336 ? 9.547 8.75 -13.219 1 95.81 336 ARG B O 1
ATOM 6700 N N . LEU B 1 337 ? 11.078 8.82 -14.859 1 96.44 337 LEU B N 1
ATOM 6701 C CA . LEU B 1 337 ? 11.953 7.809 -14.281 1 96.44 337 LEU B CA 1
ATOM 6702 C C . LEU B 1 337 ? 12.836 8.406 -13.188 1 96.44 337 LEU B C 1
ATOM 6704 O O . LEU B 1 337 ? 13.148 9.602 -13.227 1 96.44 337 LEU B O 1
ATOM 6708 N N . GLU B 1 338 ? 13.125 7.613 -12.227 1 95 338 GLU B N 1
ATOM 6709 C CA . GLU B 1 338 ? 14.117 7.965 -11.211 1 95 338 GLU B CA 1
ATOM 6710 C C . GLU B 1 338 ? 15.445 7.258 -11.469 1 95 338 GLU B C 1
ATOM 6712 O O . GLU B 1 338 ? 15.461 6.082 -11.836 1 95 338 GLU B O 1
ATOM 6717 N N . TYR B 1 339 ? 16.516 7.977 -11.32 1 94.06 339 TYR B N 1
ATOM 6718 C CA . TYR B 1 339 ? 17.844 7.426 -11.539 1 94.06 339 TYR B CA 1
ATOM 6719 C C . TYR B 1 339 ? 18.656 7.414 -10.25 1 94.06 339 TYR B C 1
ATOM 6721 O O . TYR B 1 339 ? 18.344 8.156 -9.312 1 94.06 339 TYR B O 1
ATOM 6729 N N . SER B 1 340 ? 19.625 6.555 -10.172 1 91.12 340 SER B N 1
ATOM 6730 C CA . SER B 1 340 ? 20.438 6.395 -8.969 1 91.12 340 SER B CA 1
ATOM 6731 C C . SER B 1 340 ? 21.312 7.625 -8.727 1 91.12 340 SER B C 1
ATOM 6733 O O . SER B 1 340 ? 21.766 7.852 -7.605 1 91.12 340 SER B O 1
ATOM 6735 N N . ARG B 1 341 ? 21.562 8.352 -9.773 1 89.38 341 ARG B N 1
ATOM 6736 C CA . ARG B 1 341 ? 22.344 9.578 -9.688 1 89.38 341 ARG B CA 1
ATOM 6737 C C . ARG B 1 341 ? 21.922 10.57 -10.773 1 89.38 341 ARG B C 1
ATOM 6739 O O . ARG B 1 341 ? 21.203 10.211 -11.703 1 89.38 341 ARG B O 1
ATOM 6746 N N . LYS B 1 342 ? 22.359 11.773 -10.57 1 89.62 342 LYS B N 1
ATOM 6747 C CA . LYS B 1 342 ? 22.062 12.797 -11.57 1 89.62 342 LYS B CA 1
ATOM 6748 C C . LYS B 1 342 ? 22.766 12.484 -12.891 1 89.62 342 LYS B C 1
ATOM 6750 O O . LYS B 1 342 ? 23.953 12.117 -12.898 1 89.62 342 LYS B O 1
ATOM 6755 N N . LEU B 1 343 ? 22.047 12.617 -13.922 1 93.38 343 LEU B N 1
ATOM 6756 C CA . LEU B 1 343 ? 22.578 12.297 -15.242 1 93.38 343 LEU B CA 1
ATOM 6757 C C . LEU B 1 343 ? 23.062 13.555 -15.953 1 93.38 343 LEU B C 1
ATOM 6759 O O . LEU B 1 343 ? 22.469 14.617 -15.82 1 93.38 343 LEU B O 1
ATOM 6763 N N . THR B 1 344 ? 24.203 13.414 -16.672 1 94.5 344 THR B N 1
ATOM 6764 C CA . THR B 1 344 ? 24.766 14.461 -17.531 1 94.5 344 THR B CA 1
ATOM 6765 C C . THR B 1 344 ? 24.984 13.938 -18.953 1 94.5 344 THR B C 1
ATOM 6767 O O . THR B 1 344 ? 24.734 12.758 -19.234 1 94.5 344 THR B O 1
ATOM 6770 N N . ARG B 1 345 ? 25.359 14.773 -19.828 1 94.94 345 ARG B N 1
ATOM 6771 C CA . ARG B 1 345 ? 25.594 14.406 -21.219 1 94.94 345 ARG B CA 1
ATOM 6772 C C . ARG B 1 345 ? 26.688 13.352 -21.328 1 94.94 345 ARG B C 1
ATOM 6774 O O . ARG B 1 345 ? 26.703 12.562 -22.281 1 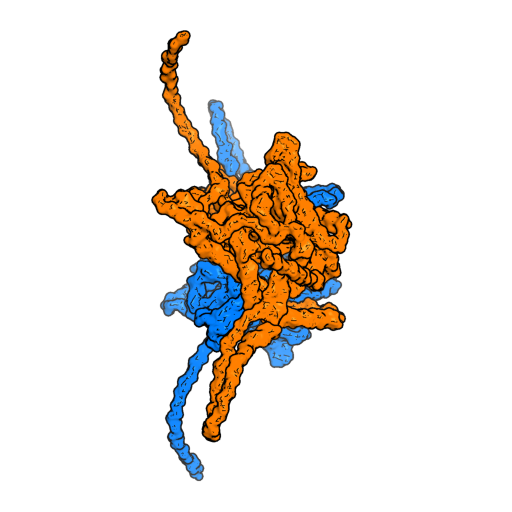94.94 345 ARG B O 1
ATOM 6781 N N . LYS B 1 346 ? 27.5 13.289 -20.375 1 94.69 346 LYS B N 1
ATOM 6782 C CA . LYS B 1 346 ? 28.594 12.305 -20.375 1 94.69 346 LYS B CA 1
ATOM 6783 C C . LYS B 1 346 ? 28.047 10.898 -20.141 1 94.69 346 LYS B C 1
ATOM 6785 O O . LYS B 1 346 ? 28.734 9.914 -20.453 1 94.69 346 LYS B O 1
ATOM 6790 N N . ASP B 1 347 ? 26.828 10.836 -19.656 1 94.94 347 ASP B N 1
ATOM 6791 C CA . ASP B 1 347 ? 26.25 9.539 -19.312 1 94.94 347 ASP B CA 1
ATOM 6792 C C . ASP B 1 347 ? 25.516 8.938 -20.5 1 94.94 347 ASP B C 1
ATOM 6794 O O . ASP B 1 347 ? 25.047 7.797 -20.438 1 94.94 347 ASP B O 1
ATOM 6798 N N . LEU B 1 348 ? 25.516 9.617 -21.578 1 95.56 348 LEU B N 1
ATOM 6799 C CA . LEU B 1 348 ? 24.797 9.102 -22.75 1 95.56 348 LEU B CA 1
ATOM 6800 C C . LEU B 1 348 ? 25.391 7.77 -23.203 1 95.56 348 LEU B C 1
ATOM 6802 O O . LEU B 1 348 ? 26.609 7.602 -23.234 1 95.56 348 LEU B O 1
ATOM 6806 N N . LYS B 1 349 ? 24.594 6.738 -23.438 1 94.62 349 LYS B N 1
ATOM 6807 C CA . LYS B 1 349 ? 24.922 5.406 -23.938 1 94.62 349 LYS B CA 1
ATOM 6808 C C . LYS B 1 349 ? 25.578 4.559 -22.844 1 94.62 349 LYS B C 1
ATOM 6810 O O . LYS B 1 349 ? 26.016 3.438 -23.109 1 94.62 349 LYS B O 1
ATOM 6815 N N . SER B 1 350 ? 25.641 5.168 -21.766 1 94.44 350 SER B N 1
ATOM 6816 C CA . SER B 1 350 ? 26.125 4.387 -20.625 1 94.44 350 SER B CA 1
ATOM 6817 C C . SER B 1 350 ? 24.969 3.715 -19.891 1 94.44 350 SER B C 1
ATOM 6819 O O . SER B 1 350 ? 23.797 4.055 -20.109 1 94.44 350 SER B O 1
ATOM 6821 N N . ARG B 1 351 ? 25.312 2.766 -19.094 1 93.62 351 ARG B N 1
ATOM 6822 C CA . ARG B 1 351 ? 24.297 2.053 -18.312 1 93.62 351 ARG B CA 1
ATOM 6823 C C . ARG B 1 351 ? 24.188 2.609 -16.906 1 93.62 351 ARG B C 1
ATOM 6825 O O . ARG B 1 351 ? 25.203 2.848 -16.25 1 93.62 351 ARG B O 1
ATOM 6832 N N . VAL B 1 352 ? 22.906 2.891 -16.531 1 94.94 352 VAL B N 1
ATOM 6833 C CA . VAL B 1 352 ? 22.672 3.439 -15.203 1 94.94 352 VAL B CA 1
ATOM 6834 C C . VAL B 1 352 ? 21.484 2.738 -14.555 1 94.94 352 VAL B C 1
ATOM 6836 O O . VAL B 1 352 ? 20.672 2.121 -15.25 1 94.94 352 VAL B O 1
ATOM 6839 N N . LEU B 1 353 ? 21.453 2.721 -13.25 1 95.94 353 LEU B N 1
ATOM 6840 C CA . LEU B 1 353 ? 20.312 2.168 -12.523 1 95.94 353 LEU B CA 1
ATOM 6841 C C . LEU B 1 353 ? 19.125 3.119 -12.562 1 95.94 353 LEU B C 1
ATOM 6843 O O . LEU B 1 353 ? 19.281 4.328 -12.375 1 95.94 353 LEU B O 1
ATOM 6847 N N . TYR B 1 354 ? 17.953 2.596 -12.883 1 96.56 354 TYR B N 1
ATOM 6848 C CA . TYR B 1 354 ? 16.719 3.389 -12.93 1 96.56 354 TYR B CA 1
ATOM 6849 C C . TYR B 1 354 ? 15.57 2.646 -12.266 1 96.56 354 TYR B C 1
ATOM 6851 O O . TYR B 1 354 ? 15.656 1.44 -12.023 1 96.56 354 TYR B O 1
ATOM 6859 N N . ARG B 1 355 ? 14.516 3.371 -11.898 1 96.06 355 ARG B N 1
ATOM 6860 C CA . ARG B 1 355 ? 13.273 2.738 -11.453 1 96.06 355 ARG B CA 1
ATOM 6861 C C . ARG B 1 355 ? 12.055 3.496 -11.969 1 96.06 355 ARG B C 1
ATOM 6863 O O . ARG B 1 355 ? 12.07 4.727 -12.031 1 96.06 355 ARG B O 1
ATOM 6870 N N . ASP B 1 356 ? 11.125 2.74 -12.367 1 96.06 356 ASP B N 1
ATOM 6871 C CA . ASP B 1 356 ? 9.867 3.238 -12.898 1 96.06 356 ASP B CA 1
ATOM 6872 C C . ASP B 1 356 ? 8.727 3.021 -11.906 1 96.06 356 ASP B C 1
ATOM 6874 O O . ASP B 1 356 ? 8.945 2.541 -10.797 1 96.06 356 ASP B O 1
ATOM 6878 N N . TRP B 1 357 ? 7.484 3.42 -12.289 1 95.44 357 TRP B N 1
ATOM 6879 C CA . TRP B 1 357 ? 6.32 3.484 -11.406 1 95.44 357 TRP B CA 1
ATOM 6880 C C . TRP B 1 357 ? 5.992 2.111 -10.836 1 95.44 357 TRP B C 1
ATOM 6882 O O . TRP B 1 357 ? 5.496 2.004 -9.711 1 95.44 357 TRP B O 1
ATOM 6892 N N . PHE B 1 358 ? 6.258 1.028 -11.523 1 94.69 358 PHE B N 1
ATOM 6893 C CA . PHE B 1 358 ? 5.852 -0.3 -11.078 1 94.69 358 PHE B CA 1
ATOM 6894 C C . PHE B 1 358 ? 6.945 -0.952 -10.25 1 94.69 358 PHE B C 1
ATOM 6896 O O . PHE B 1 358 ? 6.738 -2.014 -9.656 1 94.69 358 PHE B O 1
ATOM 6903 N N . MET B 1 359 ? 8.047 -0.324 -10.133 1 96.69 359 MET B N 1
ATOM 6904 C CA . MET B 1 359 ? 9.227 -0.982 -9.57 1 96.69 359 MET B CA 1
ATOM 6905 C C . MET B 1 359 ? 9.43 -0.583 -8.109 1 96.69 359 MET B C 1
ATOM 6907 O O . MET B 1 359 ? 9.352 0.599 -7.77 1 96.69 359 MET B O 1
ATOM 6911 N N . ASP B 1 360 ? 9.602 -1.528 -7.301 1 96.5 360 ASP B N 1
ATOM 6912 C CA . ASP B 1 360 ? 10.156 -1.328 -5.965 1 96.5 360 ASP B CA 1
ATOM 6913 C C . ASP B 1 360 ? 11.68 -1.456 -5.977 1 96.5 360 ASP B C 1
ATOM 6915 O O . ASP B 1 360 ? 12.359 -0.906 -5.109 1 96.5 360 ASP B O 1
ATOM 6919 N N . GLY B 1 361 ? 12.133 -2.186 -6.992 1 97.44 361 GLY B N 1
ATOM 6920 C CA . GLY B 1 361 ? 13.562 -2.387 -7.152 1 97.44 361 GLY B CA 1
ATOM 6921 C C . GLY B 1 361 ? 14.188 -1.462 -8.18 1 97.44 361 GLY B C 1
ATOM 6922 O O . GLY B 1 361 ? 13.602 -0.43 -8.531 1 97.44 361 GLY B O 1
ATOM 6923 N N . TRP B 1 362 ? 15.461 -1.799 -8.492 1 97.31 362 TRP B N 1
ATOM 6924 C CA . TRP B 1 362 ? 16.219 -1.024 -9.461 1 97.31 362 TRP B CA 1
ATOM 6925 C C . TRP B 1 362 ? 16.703 -1.907 -10.609 1 97.31 362 TRP B C 1
ATOM 6927 O O . TRP B 1 362 ? 17.078 -3.061 -10.398 1 97.31 362 TRP B O 1
ATOM 6937 N N . ALA B 1 363 ? 16.609 -1.427 -11.773 1 96.38 363 ALA B N 1
ATOM 6938 C CA . ALA B 1 363 ? 17.094 -2.115 -12.969 1 96.38 363 ALA B CA 1
ATOM 6939 C C . ALA B 1 363 ? 18.062 -1.236 -13.758 1 96.38 363 ALA B C 1
ATOM 6941 O O . ALA B 1 363 ? 18.188 -0.041 -13.477 1 96.38 363 ALA B O 1
ATOM 6942 N N . MET B 1 364 ? 18.781 -1.855 -14.688 1 95 364 MET B N 1
ATOM 6943 C CA . MET B 1 364 ? 19.734 -1.129 -15.516 1 95 364 MET B CA 1
ATOM 6944 C C . MET B 1 364 ? 19.109 -0.729 -16.844 1 95 364 MET B C 1
ATOM 6946 O O . MET B 1 364 ? 18.297 -1.47 -17.406 1 95 364 MET B O 1
ATOM 6950 N N . LYS B 1 365 ? 19.453 0.406 -17.203 1 94.44 365 LYS B N 1
ATOM 6951 C CA . LYS B 1 365 ? 19.062 0.831 -18.547 1 94.44 365 LYS B CA 1
ATOM 6952 C C . LYS B 1 365 ? 20.141 1.679 -19.203 1 94.44 365 LYS B C 1
ATOM 6954 O O . LYS B 1 365 ? 20.984 2.264 -18.5 1 94.44 365 LYS B O 1
ATOM 6959 N N . THR B 1 366 ? 20.125 1.702 -20.516 1 95.75 366 THR B N 1
ATOM 6960 C CA . THR B 1 366 ? 21.016 2.564 -21.266 1 95.75 366 THR B CA 1
ATOM 6961 C C . THR B 1 366 ? 20.469 3.982 -21.359 1 95.75 366 THR B C 1
ATOM 6963 O O . THR B 1 366 ? 19.297 4.176 -21.703 1 95.75 366 THR B O 1
ATOM 6966 N N . VAL B 1 367 ? 21.281 4.973 -21.078 1 96.75 367 VAL B N 1
ATOM 6967 C CA . VAL B 1 367 ? 20.859 6.367 -21.031 1 96.75 367 VAL B CA 1
ATOM 6968 C C . VAL B 1 367 ? 20.625 6.898 -22.438 1 96.75 367 VAL B C 1
ATOM 6970 O O . VAL B 1 367 ? 21.484 6.73 -23.312 1 96.75 367 VAL B O 1
ATOM 6973 N N . LYS B 1 368 ? 19.5 7.418 -22.641 1 96 368 LYS B N 1
ATOM 6974 C CA . LYS B 1 368 ? 19.156 8.094 -23.891 1 96 368 LYS B CA 1
ATOM 6975 C C . LYS B 1 368 ? 19.047 9.602 -23.688 1 96 368 LYS B C 1
ATOM 6977 O O . LYS B 1 368 ? 19.125 10.094 -22.547 1 96 368 LYS B O 1
ATOM 6982 N N . GLU B 1 369 ? 18.812 10.328 -24.719 1 94.56 369 GLU B N 1
ATOM 6983 C CA . GLU B 1 369 ? 18.75 11.789 -24.672 1 94.56 369 GLU B CA 1
ATOM 6984 C C . GLU B 1 369 ? 17.578 12.258 -23.812 1 94.56 369 GLU B C 1
ATOM 6986 O O . GLU B 1 369 ? 17.688 13.234 -23.078 1 94.56 369 GLU B O 1
ATOM 6991 N N . CYS B 1 370 ? 16.5 11.641 -23.922 1 93.12 370 CYS B N 1
ATOM 6992 C CA . CYS B 1 370 ? 15.305 12.031 -23.188 1 93.12 370 CYS B CA 1
ATOM 6993 C C . CYS B 1 370 ? 15.477 11.805 -21.703 1 93.12 370 CYS B C 1
ATOM 6995 O O . CYS B 1 370 ? 14.75 12.383 -20.891 1 93.12 370 CYS B O 1
ATOM 6997 N N . ASP B 1 371 ? 16.438 11.023 -21.312 1 94.81 371 ASP B N 1
ATOM 6998 C CA . ASP B 1 371 ? 16.672 10.703 -19.906 1 94.81 371 ASP B CA 1
ATOM 6999 C C . ASP B 1 371 ? 17.422 11.836 -19.203 1 94.81 371 ASP B C 1
ATOM 7001 O O . ASP B 1 371 ? 17.484 11.867 -17.969 1 94.81 371 ASP B O 1
ATOM 7005 N N . LEU B 1 372 ? 17.922 12.766 -19.922 1 95.12 372 LEU B N 1
ATOM 7006 C CA . LEU B 1 372 ? 18.688 13.859 -19.359 1 95.12 372 LEU B CA 1
ATOM 7007 C C . LEU B 1 372 ? 17.781 14.945 -18.797 1 95.12 372 LEU B C 1
ATOM 7009 O O . LEU B 1 372 ? 18.234 15.836 -18.078 1 95.12 372 LEU B O 1
ATOM 7013 N N . ARG B 1 373 ? 16.516 14.82 -19.109 1 93.88 373 ARG B N 1
ATOM 7014 C CA . ARG B 1 373 ? 15.555 15.773 -18.562 1 93.88 373 ARG B CA 1
ATOM 7015 C C . ARG B 1 373 ? 15.5 15.688 -17.031 1 93.88 373 ARG B C 1
ATOM 7017 O O . ARG B 1 373 ? 15.797 14.641 -16.453 1 93.88 373 ARG B O 1
ATOM 7024 N N . PRO B 1 374 ? 15.109 16.844 -16.406 1 92.88 374 PRO B N 1
ATOM 7025 C CA . PRO B 1 374 ? 14.945 16.766 -14.953 1 92.88 374 PRO B CA 1
ATOM 7026 C C . PRO B 1 374 ? 13.898 15.742 -14.523 1 92.88 374 PRO B C 1
ATOM 7028 O O . PRO B 1 374 ? 12.875 15.586 -15.195 1 92.88 374 PRO B O 1
ATOM 7031 N N . PRO B 1 375 ? 14.227 15.094 -13.461 1 94 375 PRO B N 1
ATOM 7032 C CA . PRO B 1 375 ? 13.281 14.07 -13.008 1 94 375 PRO B CA 1
ATOM 7033 C C . PRO B 1 375 ? 11.992 14.664 -12.438 1 94 375 PRO B C 1
ATOM 7035 O O . PRO B 1 375 ? 12 15.797 -11.945 1 94 375 PRO B O 1
ATOM 7038 N N . LEU B 1 376 ? 10.961 13.883 -12.516 1 96.06 376 LEU B N 1
ATOM 7039 C CA . LEU B 1 376 ? 9.656 14.234 -11.961 1 96.06 376 LEU B CA 1
ATOM 7040 C C . LEU B 1 376 ? 9.773 14.578 -10.484 1 96.06 376 LEU B C 1
ATOM 7042 O O . LEU B 1 376 ? 9.148 15.531 -10.016 1 96.06 376 LEU B O 1
ATOM 7046 N N . ILE B 1 377 ? 10.484 13.789 -9.773 1 95.62 377 ILE B N 1
ATOM 7047 C CA . ILE B 1 377 ? 10.766 13.992 -8.359 1 95.62 377 ILE B CA 1
ATOM 7048 C C . ILE B 1 377 ? 12.25 14.305 -8.164 1 95.62 377 ILE B C 1
ATOM 7050 O O . ILE B 1 377 ? 13.102 13.445 -8.414 1 95.62 377 ILE B O 1
ATOM 7054 N N . SER B 1 378 ? 12.539 15.461 -7.723 1 90.25 378 SER B N 1
ATOM 7055 C CA . SER B 1 378 ? 13.922 15.906 -7.582 1 90.25 378 SER B CA 1
ATOM 7056 C C . SER B 1 378 ? 14.461 15.594 -6.191 1 90.25 378 SER B C 1
ATOM 7058 O O . SER B 1 378 ? 13.734 15.672 -5.203 1 90.25 378 SER B O 1
ATOM 7060 N N . ALA B 1 379 ? 15.773 15.203 -6.207 1 77.69 379 ALA B N 1
ATOM 7061 C CA . ALA B 1 379 ? 16.453 14.93 -4.945 1 77.69 379 ALA B CA 1
ATOM 7062 C C . ALA B 1 379 ? 17.469 16.016 -4.621 1 77.69 379 ALA B C 1
ATOM 7064 O O . ALA B 1 379 ? 18.328 15.828 -3.748 1 77.69 379 ALA B O 1
ATOM 7065 N N . SER B 1 380 ? 17.516 17.016 -5.215 1 64.31 380 SER B N 1
ATOM 7066 C CA . SER B 1 380 ? 18.578 18.016 -5.137 1 64.31 380 SER B CA 1
ATOM 7067 C C . SER B 1 380 ? 18.547 18.75 -3.803 1 64.31 380 SER B C 1
ATOM 7069 O O . SER B 1 380 ? 19.547 19.344 -3.391 1 64.31 380 SER B O 1
ATOM 7071 N N . SER B 1 381 ? 17.422 18.688 -3.209 1 62.5 381 SER B N 1
ATOM 7072 C CA . SER B 1 381 ? 17.297 19.406 -1.943 1 62.5 381 SER B CA 1
ATOM 7073 C C . SER B 1 381 ? 17.188 18.438 -0.77 1 62.5 381 SER B C 1
ATOM 7075 O O . SER B 1 381 ? 17.203 17.219 -0.958 1 62.5 381 SER B O 1
ATOM 7077 N N . LYS B 1 382 ? 17.375 19.016 0.364 1 67.25 382 LYS B N 1
ATOM 7078 C CA . LYS B 1 382 ? 17.188 18.234 1.582 1 67.25 382 LYS B CA 1
ATOM 7079 C C . LYS B 1 382 ? 15.883 17.453 1.539 1 67.25 382 LYS B C 1
ATOM 7081 O O . LYS B 1 382 ? 15.828 16.297 1.966 1 67.25 382 LYS B O 1
ATOM 7086 N N . LYS B 1 383 ? 14.914 18.125 0.855 1 81.19 383 LYS B N 1
ATOM 7087 C CA . LYS B 1 383 ? 13.609 17.484 0.723 1 81.19 383 LYS B CA 1
ATOM 7088 C C . LYS B 1 383 ? 13.258 17.25 -0.743 1 81.19 383 LYS B C 1
ATOM 7090 O O . LYS B 1 383 ? 13.539 18.094 -1.598 1 81.19 383 LYS B O 1
ATOM 7095 N N . ARG B 1 384 ? 12.758 16.109 -1.019 1 91.5 384 ARG B N 1
ATOM 7096 C CA . ARG B 1 384 ? 12.32 15.773 -2.373 1 91.5 384 ARG B CA 1
ATOM 7097 C C . ARG B 1 384 ? 11.148 16.656 -2.803 1 91.5 384 ARG B C 1
ATOM 7099 O O . ARG B 1 384 ? 10.266 16.953 -1.999 1 91.5 384 ARG B O 1
ATOM 7106 N N . ARG B 1 385 ? 11.266 17.141 -4.027 1 94.25 385 ARG B N 1
ATOM 7107 C CA . ARG B 1 385 ? 10.242 18.047 -4.543 1 94.25 385 ARG B CA 1
ATOM 7108 C C . ARG B 1 385 ? 9.625 17.5 -5.828 1 94.25 385 ARG B C 1
ATOM 7110 O O . ARG B 1 385 ? 10.32 16.906 -6.652 1 94.25 385 ARG B O 1
ATOM 7117 N N . LEU B 1 386 ? 8.352 17.688 -5.973 1 96.56 386 LEU B N 1
ATOM 7118 C CA . LEU B 1 386 ? 7.625 17.344 -7.188 1 96.56 386 LEU B CA 1
ATOM 7119 C C . LEU B 1 386 ? 7.762 18.422 -8.242 1 96.56 386 LEU B C 1
ATOM 7121 O O . LEU B 1 386 ? 7.457 19.594 -7.98 1 96.56 386 LEU B O 1
ATOM 7125 N N . LEU B 1 387 ? 8.281 18.078 -9.438 1 95.19 387 LEU B N 1
ATOM 7126 C CA . LEU B 1 387 ? 8.5 19 -10.562 1 95.19 387 LEU B CA 1
ATOM 7127 C C . LEU B 1 387 ? 9.328 20.203 -10.125 1 95.19 387 LEU B C 1
ATOM 7129 O O . LEU B 1 387 ? 9.062 21.328 -10.555 1 95.19 387 LEU B O 1
ATOM 7133 N N . ASN B 1 388 ? 10.148 19.969 -9.148 1 91.44 388 ASN B N 1
ATOM 7134 C CA . ASN B 1 388 ? 11.062 20.984 -8.617 1 91.44 388 ASN B CA 1
ATOM 7135 C C . ASN B 1 388 ? 10.305 22.125 -7.953 1 91.44 388 ASN B C 1
ATOM 7137 O O . ASN B 1 388 ? 10.789 23.266 -7.922 1 91.44 388 ASN B O 1
ATOM 7141 N N . THR B 1 389 ? 9.133 21.844 -7.434 1 92.44 389 THR B N 1
ATOM 7142 C CA . THR B 1 389 ? 8.32 22.953 -6.961 1 92.44 389 THR B CA 1
ATOM 7143 C C . THR B 1 389 ? 7.809 22.688 -5.547 1 92.44 389 THR B C 1
ATOM 7145 O O . THR B 1 389 ? 8.07 23.469 -4.629 1 92.44 389 THR B O 1
ATOM 7148 N N . ILE B 1 390 ? 7.172 21.641 -5.348 1 93.94 390 ILE B N 1
ATOM 7149 C CA . ILE B 1 390 ? 6.453 21.453 -4.094 1 93.94 390 ILE B CA 1
ATOM 7150 C C . ILE B 1 390 ? 6.969 20.219 -3.377 1 93.94 390 ILE B C 1
ATOM 7152 O O . ILE B 1 390 ? 7.316 19.219 -4.02 1 93.94 390 ILE B O 1
ATOM 7156 N N . GLY B 1 391 ? 6.922 20.281 -2.033 1 93.56 391 GLY B N 1
ATOM 7157 C CA . GLY B 1 391 ? 7.5 19.203 -1.247 1 93.56 391 GLY B CA 1
ATOM 7158 C C . GLY B 1 391 ? 6.457 18.297 -0.625 1 93.56 391 GLY B C 1
ATOM 7159 O O . GLY B 1 391 ? 6.789 17.422 0.17 1 93.56 391 GLY B O 1
ATOM 7160 N N . VAL B 1 392 ? 5.18 18.453 -0.917 1 95 392 VAL B N 1
ATOM 7161 C CA . VAL B 1 392 ? 4.109 17.609 -0.41 1 95 392 VAL B CA 1
ATOM 7162 C C . VAL B 1 392 ? 3.338 16.984 -1.577 1 95 392 VAL B C 1
ATOM 7164 O O . VAL B 1 392 ? 3.264 17.578 -2.658 1 95 392 VAL B O 1
ATOM 7167 N N . SER B 1 393 ? 2.805 15.758 -1.356 1 97.5 393 SER B N 1
ATOM 7168 C CA . SER B 1 393 ? 2.066 15.07 -2.412 1 97.5 393 SER B CA 1
ATOM 7169 C C . SER B 1 393 ? 0.575 15.023 -2.102 1 97.5 393 SER B C 1
ATOM 7171 O O . SER B 1 393 ? -0.237 14.711 -2.975 1 97.5 393 SER B O 1
ATOM 7173 N N . ARG B 1 394 ? 0.247 15.367 -0.863 1 98.31 394 ARG B N 1
ATOM 7174 C CA . ARG B 1 394 ? -1.153 15.398 -0.453 1 98.31 394 ARG B CA 1
ATOM 7175 C C . ARG B 1 394 ? -1.448 16.625 0.396 1 98.31 394 ARG B C 1
ATOM 7177 O O . ARG B 1 394 ? -0.541 17.203 0.999 1 98.31 394 ARG B O 1
ATOM 7184 N N . GLY B 1 395 ? -2.666 17.047 0.355 1 98.44 395 GLY B N 1
ATOM 7185 C CA . GLY B 1 395 ? -3.115 18.203 1.11 1 98.44 395 GLY B CA 1
ATOM 7186 C C . GLY B 1 395 ? -4.289 18.922 0.467 1 98.44 395 GLY B C 1
ATOM 7187 O O . GLY B 1 395 ? -4.934 18.375 -0.434 1 98.44 395 GLY B O 1
ATOM 7188 N N . PHE B 1 396 ? -4.547 20.094 1.049 1 98.75 396 PHE B N 1
ATOM 7189 C CA . PHE B 1 396 ? -5.598 20.938 0.504 1 98.75 396 PHE B CA 1
ATOM 7190 C C . PHE B 1 396 ? -5.004 22.094 -0.298 1 98.75 396 PHE B C 1
ATOM 7192 O O . PHE B 1 396 ? -3.889 22.531 -0.024 1 98.75 396 PHE B O 1
ATOM 7199 N N . GLY B 1 397 ? -5.762 22.484 -1.294 1 98.12 397 GLY B N 1
ATOM 7200 C CA . GLY B 1 397 ? -5.367 23.688 -2.01 1 98.12 397 GLY B CA 1
ATOM 7201 C C . GLY B 1 397 ? -4.445 23.406 -3.184 1 98.12 397 GLY B C 1
ATOM 7202 O O . GLY B 1 397 ? -4.555 22.375 -3.828 1 98.12 397 GLY B O 1
ATOM 7203 N N . ASP B 1 398 ? -3.734 24.406 -3.652 1 97.19 398 ASP B N 1
ATOM 7204 C CA . ASP B 1 398 ? -2.771 24.359 -4.75 1 97.19 398 ASP B CA 1
ATOM 7205 C C . ASP B 1 398 ? -3.469 24.109 -6.082 1 97.19 398 ASP B C 1
ATOM 7207 O O . ASP B 1 398 ? -2.924 23.422 -6.953 1 97.19 398 ASP B O 1
ATOM 7211 N N . HIS B 1 399 ? -4.648 24.578 -6.211 1 96 399 HIS B N 1
ATOM 7212 C CA . HIS B 1 399 ? -5.441 24.312 -7.402 1 96 399 HIS B CA 1
ATOM 7213 C C . HIS B 1 399 ? -4.883 25.031 -8.617 1 96 399 HIS B C 1
ATOM 7215 O O . HIS B 1 399 ? -5.07 24.594 -9.758 1 96 399 HIS B O 1
ATOM 7221 N N . HIS B 1 400 ? -4.137 26.141 -8.414 1 91.44 400 HIS B N 1
ATOM 7222 C CA . HIS B 1 400 ? -3.631 26.938 -9.523 1 91.44 400 HIS B CA 1
ATOM 7223 C C . HIS B 1 400 ? -2.107 26.953 -9.539 1 91.44 400 HIS B C 1
ATOM 7225 O O . HIS B 1 400 ? -1.498 27.875 -10.078 1 91.44 400 HIS B O 1
ATOM 7231 N N . LEU B 1 401 ? -1.546 26 -8.953 1 93.44 401 LEU B N 1
ATOM 7232 C CA . LEU B 1 401 ? -0.09 25.922 -8.883 1 93.44 401 LEU B CA 1
ATOM 7233 C C . LEU B 1 401 ? 0.5 25.453 -10.203 1 93.44 401 LEU B C 1
ATOM 7235 O O . LEU B 1 401 ? 0.081 24.422 -10.742 1 93.44 401 LEU B O 1
ATOM 7239 N N . LEU B 1 402 ? 1.427 26.203 -10.75 1 93.5 402 LEU B N 1
ATOM 7240 C CA . LEU B 1 402 ? 2.111 25.891 -12 1 93.5 402 LEU B CA 1
ATOM 7241 C C . LEU B 1 402 ? 3.623 25.875 -11.805 1 93.5 402 LEU B C 1
ATOM 7243 O O . LEU B 1 402 ? 4.145 26.562 -10.93 1 93.5 402 LEU B O 1
ATOM 7247 N N . THR B 1 403 ? 4.23 25.109 -12.625 1 91.38 403 THR B N 1
ATOM 7248 C CA . THR B 1 403 ? 5.684 25.219 -12.672 1 91.38 403 THR B CA 1
ATOM 7249 C C . THR B 1 403 ? 6.105 26.547 -13.289 1 91.38 403 THR B C 1
ATOM 7251 O O . THR B 1 403 ? 5.379 27.125 -14.102 1 91.38 403 THR B O 1
ATOM 7254 N N . VAL B 1 404 ? 7.273 27.031 -12.992 1 83.88 404 VAL B N 1
ATOM 7255 C CA . VAL B 1 404 ? 7.703 28.359 -13.375 1 83.88 404 VAL B CA 1
ATOM 7256 C C . VAL B 1 404 ? 8.078 28.391 -14.852 1 83.88 404 VAL B C 1
ATOM 7258 O O . VAL B 1 404 ? 7.609 29.25 -15.602 1 83.88 404 VAL B O 1
ATOM 7261 N N . ASP B 1 405 ? 8.859 27.469 -15.32 1 82.19 405 ASP B N 1
ATOM 7262 C CA . ASP B 1 405 ? 9.406 27.516 -16.672 1 82.19 405 ASP B CA 1
ATOM 7263 C C . ASP B 1 405 ? 8.43 26.938 -17.688 1 82.19 405 ASP B C 1
ATOM 7265 O O . ASP B 1 405 ? 8.07 27.594 -18.656 1 82.19 405 ASP B O 1
ATOM 7269 N N . GLU B 1 406 ? 7.805 25.875 -17.422 1 84.88 406 GLU B N 1
ATOM 7270 C CA . GLU B 1 406 ? 7.027 25.109 -18.391 1 84.88 406 GLU B CA 1
ATOM 7271 C C . GLU B 1 406 ? 5.531 25.375 -18.234 1 84.88 406 GLU B C 1
ATOM 7273 O O . GLU B 1 406 ? 4.738 25.062 -19.125 1 84.88 406 GLU B O 1
ATOM 7278 N N . LYS B 1 407 ? 5.129 25.984 -17.141 1 90 407 LYS B N 1
ATOM 7279 C CA . LYS B 1 407 ? 3.734 26.297 -16.828 1 90 407 LYS B CA 1
ATOM 7280 C C . LYS B 1 407 ? 2.867 25.047 -16.844 1 90 407 LYS B C 1
ATOM 7282 O O . LYS B 1 407 ? 1.807 25.016 -17.469 1 90 407 LYS B O 1
ATOM 7287 N N . LEU B 1 408 ? 3.387 24.031 -16.312 1 93.88 408 LEU B N 1
ATOM 7288 C CA . LEU B 1 408 ? 2.648 22.781 -16.125 1 93.88 408 LEU B CA 1
ATOM 7289 C C . LEU B 1 408 ? 1.837 22.812 -14.836 1 93.88 408 LEU B C 1
ATOM 7291 O O . LEU B 1 408 ? 2.312 23.297 -13.812 1 93.88 408 LEU B O 1
ATOM 7295 N N . SER B 1 409 ? 0.59 22.375 -14.961 1 95.31 409 SER B N 1
ATOM 7296 C CA . SER B 1 409 ? -0.255 22.281 -13.773 1 95.31 409 SER B CA 1
ATOM 7297 C C . SER B 1 409 ? 0.209 21.172 -12.844 1 95.31 409 SER B C 1
ATOM 7299 O O . SER B 1 409 ? 0.44 20.047 -13.281 1 95.31 409 SER B O 1
ATOM 7301 N N . ILE B 1 410 ? 0.241 21.438 -11.547 1 96.62 410 ILE B N 1
ATOM 7302 C CA . ILE B 1 410 ? 0.769 20.469 -10.586 1 96.62 410 ILE B CA 1
ATOM 7303 C C . ILE B 1 410 ? -0.385 19.781 -9.852 1 96.62 410 ILE B C 1
ATOM 7305 O O . ILE B 1 410 ? -0.241 18.672 -9.359 1 96.62 410 ILE B O 1
ATOM 7309 N N . LYS B 1 411 ? -1.572 20.422 -9.75 1 97.19 411 LYS B N 1
ATOM 7310 C CA . LYS B 1 411 ? -2.699 19.969 -8.938 1 97.19 411 LYS B CA 1
ATOM 7311 C C . LYS B 1 411 ? -3.125 18.562 -9.32 1 97.19 411 LYS B C 1
ATOM 7313 O O . LYS B 1 411 ? -3.521 17.766 -8.461 1 97.19 411 LYS B O 1
ATOM 7318 N N . PRO B 1 412 ? -2.979 18.156 -10.586 1 96.44 412 PRO B N 1
ATOM 7319 C CA . PRO B 1 412 ? -3.389 16.797 -10.945 1 96.44 412 PRO B CA 1
ATOM 7320 C C . PRO B 1 412 ? -2.588 15.727 -10.211 1 96.44 412 PRO B C 1
ATOM 7322 O O . PRO B 1 412 ? -3.057 14.594 -10.055 1 96.44 412 PRO B O 1
ATOM 7325 N N . PHE B 1 413 ? -1.38 16.016 -9.75 1 97.75 413 PHE B N 1
ATOM 7326 C CA . PHE B 1 413 ? -0.553 15.062 -9.023 1 97.75 413 PHE B CA 1
ATOM 7327 C C . PHE B 1 413 ? -0.91 15.055 -7.547 1 97.75 413 PHE B C 1
ATOM 7329 O O . PHE B 1 413 ? -0.617 14.086 -6.84 1 97.75 413 PHE B O 1
ATOM 7336 N N . LEU B 1 414 ? -1.491 16.141 -7.059 1 98.19 414 LEU B N 1
ATOM 7337 C CA . LEU B 1 414 ? -1.752 16.297 -5.633 1 98.19 414 LEU B CA 1
ATOM 7338 C C . LEU B 1 414 ? -3.088 15.672 -5.25 1 98.19 414 LEU B C 1
ATOM 7340 O O . LEU B 1 414 ? -4.035 15.695 -6.039 1 98.19 414 LEU B O 1
ATOM 7344 N N . SER B 1 415 ? -3.09 15.07 -4.039 1 97.81 415 SER B N 1
ATOM 7345 C CA . SER B 1 415 ? -4.305 14.398 -3.584 1 97.81 415 SER B CA 1
ATOM 7346 C C . SER B 1 415 ? -4.746 14.914 -2.221 1 97.81 415 SER B C 1
ATOM 7348 O O . SER B 1 415 ? -3.914 15.211 -1.36 1 97.81 415 SER B O 1
ATOM 7350 N N . ALA B 1 416 ? -6.082 15.07 -2.053 1 98.56 416 ALA B N 1
ATOM 7351 C CA . ALA B 1 416 ? -6.633 15.445 -0.752 1 98.56 416 ALA B CA 1
ATOM 7352 C C . ALA B 1 416 ? -7.031 14.203 0.048 1 98.56 416 ALA B C 1
ATOM 7354 O O . ALA B 1 416 ? -7.457 14.312 1.199 1 98.56 416 ALA B O 1
ATOM 7355 N N . VAL B 1 417 ? -6.887 12.984 -0.556 1 98.06 417 VAL B N 1
ATOM 7356 C CA . VAL B 1 417 ? -7.297 11.734 0.081 1 98.06 417 VAL B CA 1
ATOM 7357 C C . VAL B 1 417 ? -6.352 11.406 1.236 1 98.06 417 VAL B C 1
ATOM 7359 O O . VAL B 1 417 ? -5.145 11.266 1.037 1 98.06 417 VAL B O 1
ATOM 7362 N N . PRO B 1 418 ? -6.906 11.25 2.424 1 98.56 418 PRO B N 1
ATOM 7363 C CA . PRO B 1 418 ? -6.035 10.938 3.555 1 98.56 418 PRO B CA 1
ATOM 7364 C C . PRO B 1 418 ? -5.742 9.438 3.672 1 98.56 418 PRO B C 1
ATOM 7366 O O . PRO B 1 418 ? -6.523 8.617 3.188 1 98.56 418 PRO B O 1
ATOM 7369 N N . GLU B 1 419 ? -4.598 9.117 4.172 1 98.25 419 GLU B N 1
ATOM 7370 C CA . GLU B 1 419 ? -4.359 7.777 4.707 1 98.25 419 GLU B CA 1
ATOM 7371 C C . GLU B 1 419 ? -4.809 7.676 6.16 1 98.25 419 GLU B C 1
ATOM 7373 O O . GLU B 1 419 ? -4.434 8.508 6.992 1 98.25 419 GLU B O 1
ATOM 7378 N N . ILE B 1 420 ? -5.641 6.645 6.434 1 98.69 420 ILE B N 1
ATOM 7379 C CA . ILE B 1 420 ? -6.258 6.602 7.754 1 98.69 420 ILE B CA 1
ATOM 7380 C C . ILE B 1 420 ? -5.812 5.344 8.492 1 98.69 420 ILE B C 1
ATOM 7382 O O . ILE B 1 420 ? -5.855 4.238 7.945 1 98.69 420 ILE B O 1
ATOM 7386 N N . THR B 1 421 ? -5.332 5.5 9.703 1 98.5 421 THR B N 1
ATOM 7387 C CA . THR B 1 421 ? -5.031 4.395 10.602 1 98.5 421 THR B CA 1
ATOM 7388 C C . THR B 1 421 ? -5.961 4.41 11.812 1 98.5 421 THR B C 1
ATOM 7390 O O . THR B 1 421 ? -6.41 5.477 12.234 1 98.5 421 THR B O 1
ATOM 7393 N N . VAL B 1 422 ? -6.266 3.225 12.281 1 97.81 422 VAL B N 1
ATOM 7394 C CA . VAL B 1 422 ? -7.207 3.102 13.391 1 97.81 422 VAL B CA 1
ATOM 7395 C C . VAL B 1 422 ? -6.543 2.373 14.562 1 97.81 422 VAL B C 1
ATOM 7397 O O . VAL B 1 422 ? -5.855 1.368 14.359 1 97.81 422 VAL B O 1
ATOM 7400 N N . THR B 1 423 ? -6.633 2.893 15.703 1 96 423 THR B N 1
ATOM 7401 C CA . THR B 1 423 ? -6.176 2.266 16.938 1 96 423 THR B CA 1
ATOM 7402 C C . THR B 1 423 ? -7.336 2.064 17.906 1 96 423 THR B C 1
ATOM 7404 O O . THR B 1 423 ? -7.988 3.029 18.312 1 96 423 THR B O 1
ATOM 7407 N N . ASN B 1 424 ? -7.566 0.802 18.234 1 93.06 424 ASN B N 1
ATOM 7408 C CA . ASN B 1 424 ? -8.602 0.5 19.219 1 93.06 424 ASN B CA 1
ATOM 7409 C C . ASN B 1 424 ? -8.094 0.691 20.656 1 93.06 424 ASN B C 1
ATOM 7411 O O . ASN B 1 424 ? -7.266 -0.09 21.125 1 93.06 424 ASN B O 1
ATOM 7415 N N . LEU B 1 425 ? -8.625 1.604 21.312 1 90.94 425 LEU B N 1
ATOM 7416 C CA . LEU B 1 425 ? -8.156 1.943 22.641 1 90.94 425 LEU B CA 1
ATOM 7417 C C . LEU B 1 425 ? -8.602 0.892 23.656 1 90.94 425 LEU B C 1
ATOM 7419 O O . LEU B 1 425 ? -7.973 0.731 24.703 1 90.94 425 LEU B O 1
ATOM 7423 N N . ARG B 1 426 ? -9.641 0.214 23.328 1 82.56 426 ARG B N 1
ATOM 7424 C CA . ARG B 1 426 ? -10.172 -0.812 24.219 1 82.56 426 ARG B CA 1
ATOM 7425 C C . ARG B 1 426 ? -9.219 -2.002 24.312 1 82.56 426 ARG B C 1
ATOM 7427 O O . ARG B 1 426 ? -9.234 -2.742 25.297 1 82.56 426 ARG B O 1
ATOM 7434 N N . ASP B 1 427 ? -8.469 -2.236 23.234 1 81 427 ASP B N 1
ATOM 7435 C CA . ASP B 1 427 ? -7.547 -3.369 23.172 1 81 427 ASP B CA 1
ATOM 7436 C C . ASP B 1 427 ? -6.27 -3.08 23.953 1 81 427 ASP B C 1
ATOM 7438 O O . ASP B 1 427 ? -5.469 -3.984 24.203 1 81 427 ASP B O 1
ATOM 7442 N N . MET B 1 428 ? -6.117 -1.869 24.234 1 78.38 428 MET B N 1
ATOM 7443 C CA . MET B 1 428 ? -4.891 -1.487 24.922 1 78.38 428 MET B CA 1
ATOM 7444 C C . MET B 1 428 ? -5.016 -1.711 26.422 1 78.38 428 MET B C 1
ATOM 7446 O O . MET B 1 428 ? -6.105 -1.574 26.984 1 78.38 428 MET B O 1
ATOM 7450 N N . ASP B 1 429 ? -3.994 -2.354 26.984 1 69.06 429 ASP B N 1
ATOM 7451 C CA . ASP B 1 429 ? -3.971 -2.545 28.422 1 69.06 429 ASP B CA 1
ATOM 7452 C C . ASP B 1 429 ? -4.438 -1.286 29.156 1 69.06 429 ASP B C 1
ATOM 7454 O O . ASP B 1 429 ? -4.824 -0.303 28.516 1 69.06 429 ASP B O 1
ATOM 7458 N N . THR B 1 430 ? -4.223 -1.297 30.359 1 80.19 430 THR B N 1
ATOM 7459 C CA . THR B 1 430 ? -4.613 -0.2 31.234 1 80.19 430 THR B CA 1
ATOM 7460 C C . THR B 1 430 ? -3.896 1.089 30.844 1 80.19 430 THR B C 1
ATOM 7462 O O . THR B 1 430 ? -2.668 1.164 30.906 1 80.19 430 THR B O 1
ATOM 7465 N N . LEU B 1 431 ? -4.684 1.959 30.156 1 86.19 431 LEU B N 1
ATOM 7466 C CA . LEU B 1 431 ? -4.16 3.262 29.75 1 86.19 431 LEU B CA 1
ATOM 7467 C C . LEU B 1 431 ? -3.85 4.117 30.969 1 86.19 431 LEU B C 1
ATOM 7469 O O . LEU B 1 431 ? -4.641 4.176 31.922 1 86.19 431 LEU B O 1
ATOM 7473 N N . THR B 1 432 ? -2.678 4.648 30.969 1 88.56 432 THR B N 1
ATOM 7474 C CA . THR B 1 432 ? -2.271 5.559 32.031 1 88.56 432 THR B CA 1
ATOM 7475 C C . THR B 1 432 ? -2.246 7 31.547 1 88.56 432 THR B C 1
ATOM 7477 O O . THR B 1 432 ? -2.463 7.254 30.359 1 88.56 432 THR B O 1
ATOM 7480 N N . ASP B 1 433 ? -1.959 7.918 32.469 1 90.31 433 ASP B N 1
ATOM 7481 C CA . ASP B 1 433 ? -1.881 9.336 32.125 1 90.31 433 ASP B CA 1
ATOM 7482 C C . ASP B 1 433 ? -0.604 9.641 31.328 1 90.31 433 ASP B C 1
ATOM 7484 O O . ASP B 1 433 ? -0.441 10.75 30.812 1 90.31 433 ASP B O 1
ATOM 7488 N N . LYS B 1 434 ? 0.185 8.633 31.156 1 92.88 434 LYS B N 1
ATOM 7489 C CA . LYS B 1 434 ? 1.449 8.844 30.453 1 92.88 434 LYS B CA 1
ATOM 7490 C C . LYS B 1 434 ? 1.369 8.359 29.016 1 92.88 434 LYS B C 1
ATOM 7492 O O . LYS B 1 434 ? 2.281 8.602 28.219 1 92.88 434 LYS B O 1
ATOM 7497 N N . ASP B 1 435 ? 0.32 7.703 28.688 1 95 435 ASP B N 1
ATOM 7498 C CA . ASP B 1 435 ? 0.1 7.273 27.312 1 95 435 ASP B CA 1
ATOM 7499 C C . ASP B 1 435 ? -0.492 8.406 26.469 1 95 435 ASP B C 1
ATOM 7501 O O . ASP B 1 435 ? -1.604 8.867 26.734 1 95 435 ASP B O 1
ATOM 7505 N N . VAL B 1 436 ? 0.311 8.859 25.469 1 97.69 436 VAL B N 1
ATOM 7506 C CA . VAL B 1 436 ? -0.142 10.023 24.703 1 97.69 436 VAL B CA 1
ATOM 7507 C C . VAL B 1 436 ? 0.133 9.812 23.219 1 97.69 436 VAL B C 1
ATOM 7509 O O . VAL B 1 436 ? 0.876 8.906 22.844 1 97.69 436 VAL B O 1
ATOM 7512 N N . VAL B 1 437 ? -0.512 10.602 22.406 1 98.56 437 VAL B N 1
ATOM 7513 C CA . VAL B 1 437 ? -0.212 10.727 20.984 1 98.56 437 VAL B CA 1
ATOM 7514 C C . VAL B 1 437 ? 0.332 12.125 20.688 1 98.56 437 VAL B C 1
ATOM 7516 O O . VAL B 1 437 ? -0.292 13.125 21.047 1 98.56 437 VAL B O 1
ATOM 7519 N N . ILE B 1 438 ? 1.492 12.164 20.094 1 98.88 438 ILE B N 1
ATOM 7520 C CA . ILE B 1 438 ? 2.045 13.43 19.625 1 98.88 438 ILE B CA 1
ATOM 7521 C C . ILE B 1 438 ? 1.613 13.672 18.188 1 98.88 438 ILE B C 1
ATOM 7523 O O . ILE B 1 438 ? 1.827 12.82 17.312 1 98.88 438 ILE B O 1
ATOM 7527 N N . MET B 1 439 ? 0.964 14.695 17.922 1 98.88 439 MET B N 1
ATOM 7528 C CA . MET B 1 439 ? 0.64 15.148 16.578 1 98.88 439 MET B CA 1
ATOM 7529 C C . MET B 1 439 ? 1.336 16.469 16.25 1 98.88 439 MET B C 1
ATOM 7531 O O . MET B 1 439 ? 1.145 17.453 16.969 1 98.88 439 MET B O 1
ATOM 7535 N N . ALA B 1 440 ? 2.133 16.5 15.195 1 98.94 440 ALA B N 1
ATOM 7536 C CA . ALA B 1 440 ? 2.928 17.703 14.969 1 98.94 440 ALA B CA 1
ATOM 7537 C C . ALA B 1 440 ? 3.195 17.922 13.484 1 98.94 440 ALA B C 1
ATOM 7539 O O . ALA B 1 440 ? 3.002 17.016 12.672 1 98.94 440 ALA B O 1
ATOM 7540 N N . SER B 1 441 ? 3.543 19.156 13.156 1 98.56 441 SER B N 1
ATOM 7541 C CA . SER B 1 441 ? 3.93 19.5 11.789 1 98.56 441 SER B CA 1
ATOM 7542 C C . SER B 1 441 ? 5.363 19.078 11.492 1 98.56 441 SER B C 1
ATOM 7544 O O . SER B 1 441 ? 6.062 18.578 12.375 1 98.56 441 SER B O 1
ATOM 7546 N N . ASP B 1 442 ? 5.793 19.234 10.227 1 96.81 442 ASP B N 1
ATOM 7547 C CA . ASP B 1 442 ? 7.121 18.797 9.805 1 96.81 442 ASP B CA 1
ATOM 7548 C C . ASP B 1 442 ? 8.211 19.625 10.484 1 96.81 442 ASP B C 1
ATOM 7550 O O . ASP B 1 442 ? 9.344 19.156 10.648 1 96.81 442 ASP B O 1
ATOM 7554 N N . GLY B 1 443 ? 7.848 20.828 11.023 1 97.12 443 GLY B N 1
ATOM 7555 C CA . GLY B 1 443 ? 8.812 21.641 11.75 1 97.12 443 GLY B CA 1
ATOM 7556 C C . GLY B 1 443 ? 9.391 20.922 12.961 1 97.12 443 GLY B C 1
ATOM 7557 O O . GLY B 1 443 ? 10.539 21.172 13.336 1 97.12 443 GLY B O 1
ATOM 7558 N N . LEU B 1 444 ? 8.609 20.156 13.578 1 98.12 444 LEU B N 1
ATOM 7559 C CA . LEU B 1 444 ? 9.109 19.344 14.688 1 98.12 444 LEU B CA 1
ATOM 7560 C C . LEU B 1 444 ? 9.922 18.156 14.18 1 98.12 444 LEU B C 1
ATOM 7562 O O . LEU B 1 444 ? 11.039 17.922 14.648 1 98.12 444 LEU B O 1
ATOM 7566 N N . TRP B 1 445 ? 9.367 17.484 13.266 1 96.88 445 TRP B N 1
ATOM 7567 C CA . TRP B 1 445 ? 9.883 16.172 12.867 1 96.88 445 TRP B CA 1
ATOM 7568 C C . TRP B 1 445 ? 11.133 16.328 12.008 1 96.88 445 TRP B C 1
ATOM 7570 O O . TRP B 1 445 ? 11.875 15.359 11.812 1 96.88 445 TRP B O 1
ATOM 7580 N N . ASP B 1 446 ? 11.367 17.484 11.477 1 93.19 446 ASP B N 1
ATOM 7581 C CA . ASP B 1 446 ? 12.57 17.719 10.695 1 93.19 446 ASP B CA 1
ATOM 7582 C C . ASP B 1 446 ? 13.82 17.656 11.57 1 93.19 446 ASP B C 1
ATOM 7584 O O . ASP B 1 446 ? 14.922 17.406 11.078 1 93.19 446 ASP B O 1
ATOM 7588 N N . VAL B 1 447 ? 13.648 17.828 12.844 1 95.31 447 VAL B N 1
ATOM 7589 C CA . VAL B 1 447 ? 14.844 17.953 13.672 1 95.31 447 VAL B CA 1
ATOM 7590 C C . VAL B 1 447 ? 14.781 16.953 14.82 1 95.31 447 VAL B C 1
ATOM 7592 O O . VAL B 1 447 ? 15.805 16.656 15.453 1 95.31 447 VAL B O 1
ATOM 7595 N N . LEU B 1 448 ? 13.617 16.453 15.102 1 95.94 448 LEU B N 1
ATOM 7596 C CA . LEU B 1 448 ? 13.484 15.469 16.172 1 95.94 448 LEU B CA 1
ATOM 7597 C C . LEU B 1 448 ? 13.023 14.125 15.617 1 95.94 448 LEU B C 1
ATOM 7599 O O . LEU B 1 448 ? 12.117 14.07 14.781 1 95.94 448 LEU B O 1
ATOM 7603 N N . THR B 1 449 ? 13.625 13.023 16.094 1 95.44 449 THR B N 1
ATOM 7604 C CA . THR B 1 449 ? 13.148 11.68 15.781 1 95.44 449 THR B CA 1
ATOM 7605 C C . THR B 1 449 ? 11.953 11.312 16.656 1 95.44 449 THR B C 1
ATOM 7607 O O . THR B 1 449 ? 11.68 11.977 17.656 1 95.44 449 THR B O 1
ATOM 7610 N N . ASN B 1 450 ? 11.305 1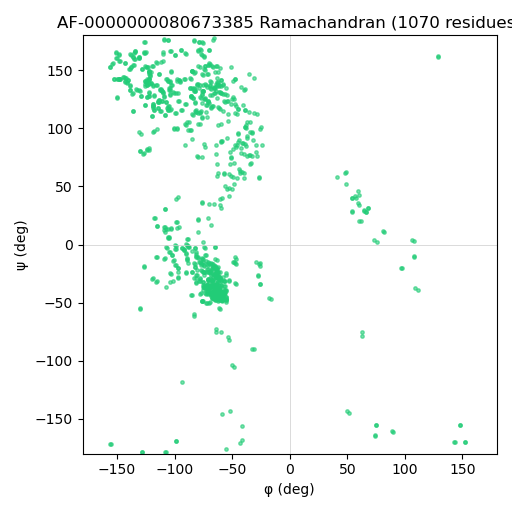0.242 16.266 1 97.38 450 ASN B N 1
ATOM 7611 C CA . ASN B 1 450 ? 10.203 9.742 17.078 1 97.38 450 ASN B CA 1
ATOM 7612 C C . ASN B 1 450 ? 10.648 9.43 18.5 1 97.38 450 ASN B C 1
ATOM 7614 O O . ASN B 1 450 ? 9.961 9.766 19.453 1 97.38 450 ASN B O 1
ATOM 7618 N N . GLU B 1 451 ? 11.781 8.836 18.594 1 96.31 451 GLU B N 1
ATOM 7619 C CA . GLU B 1 451 ? 12.305 8.414 19.891 1 96.31 451 GLU B CA 1
ATOM 7620 C C . GLU B 1 451 ? 12.664 9.609 20.766 1 96.31 451 GLU B C 1
ATOM 7622 O O . GLU B 1 451 ? 12.375 9.625 21.953 1 96.31 451 GLU B O 1
ATOM 7627 N N . ASP B 1 452 ? 13.281 10.594 20.125 1 95.56 452 ASP B N 1
ATOM 7628 C CA . ASP B 1 452 ? 13.625 11.797 20.859 1 95.56 452 ASP B CA 1
ATOM 7629 C C . ASP B 1 452 ? 12.383 12.484 21.422 1 95.56 452 ASP B C 1
ATOM 7631 O O . ASP B 1 452 ? 12.359 12.93 22.562 1 95.56 452 ASP B O 1
ATOM 7635 N N . ALA B 1 453 ? 11.43 12.602 20.578 1 98.12 453 ALA B N 1
ATOM 7636 C CA . ALA B 1 453 ? 10.18 13.227 21.016 1 98.12 453 ALA B CA 1
ATOM 7637 C C . ALA B 1 453 ? 9.531 12.438 22.141 1 98.12 453 ALA B C 1
ATOM 7639 O O . ALA B 1 453 ? 9.023 13.023 23.109 1 98.12 453 ALA B O 1
ATOM 7640 N N . GLY B 1 454 ? 9.578 11.094 22 1 98 454 GLY B N 1
ATOM 7641 C CA . GLY B 1 454 ? 9.055 10.25 23.062 1 98 454 GLY B CA 1
ATOM 7642 C C . GLY B 1 454 ? 9.773 10.453 24.391 1 98 454 GLY B C 1
ATOM 7643 O O . GLY B 1 454 ? 9.141 10.492 25.453 1 98 454 GLY B O 1
ATOM 7644 N N . LEU B 1 455 ? 11.023 10.594 24.359 1 96.75 455 LEU B N 1
ATOM 7645 C CA . LEU B 1 455 ? 11.828 10.789 25.562 1 96.75 455 LEU B CA 1
ATOM 7646 C C . LEU B 1 455 ? 11.477 12.109 26.234 1 96.75 455 LEU B C 1
ATOM 7648 O O . LEU B 1 455 ? 11.367 12.172 27.453 1 96.75 455 LEU B O 1
ATOM 7652 N N . ILE B 1 456 ? 11.344 13.102 25.453 1 97.31 456 ILE B N 1
ATOM 7653 C CA . ILE B 1 456 ? 11.016 14.422 25.984 1 97.31 456 ILE B CA 1
ATOM 7654 C C . ILE B 1 456 ? 9.672 14.375 26.703 1 97.31 456 ILE B C 1
ATOM 7656 O O . ILE B 1 456 ? 9.531 14.875 27.828 1 97.31 456 ILE B O 1
ATOM 7660 N N . VAL B 1 457 ? 8.711 13.75 26.062 1 98.06 457 VAL B N 1
ATOM 7661 C CA . VAL B 1 457 ? 7.367 13.68 26.625 1 98.06 457 VAL B CA 1
ATOM 7662 C C . VAL B 1 457 ? 7.383 12.836 27.891 1 98.06 457 VAL B C 1
ATOM 7664 O O . VAL B 1 457 ? 6.785 13.211 28.906 1 98.06 457 VAL B O 1
ATOM 7667 N N . ARG B 1 458 ? 8.031 11.719 27.875 1 96.5 458 ARG B N 1
ATOM 7668 C CA . ARG B 1 458 ? 8.117 10.852 29.031 1 96.5 458 ARG B CA 1
ATOM 7669 C C . ARG B 1 458 ? 8.781 11.562 30.203 1 96.5 458 ARG B C 1
ATOM 7671 O O . ARG B 1 458 ? 8.336 11.453 31.344 1 96.5 458 ARG B O 1
ATOM 7678 N N . SER B 1 459 ? 9.805 12.234 29.906 1 96.06 459 SER B N 1
ATOM 7679 C CA . SER B 1 459 ? 10.516 12.977 30.953 1 96.06 459 SER B CA 1
ATOM 7680 C C . SER B 1 459 ? 9.633 14.062 31.547 1 96.06 459 SER B C 1
ATOM 7682 O O . SER B 1 459 ? 9.594 14.227 32.781 1 96.06 459 SER B O 1
ATOM 7684 N N . THR B 1 460 ? 8.938 14.773 30.734 1 96.75 460 THR B N 1
ATOM 7685 C CA . THR B 1 460 ? 8.086 15.859 31.203 1 96.75 460 THR B CA 1
ATOM 7686 C C . THR B 1 460 ? 6.918 15.32 32.031 1 96.75 460 THR B C 1
ATOM 7688 O O . THR B 1 460 ? 6.617 15.844 33.094 1 96.75 460 THR B O 1
ATOM 7691 N N . LEU B 1 461 ? 6.289 14.297 31.531 1 95.5 461 LEU B N 1
ATOM 7692 C CA . LEU B 1 461 ? 5.133 13.742 32.219 1 95.5 461 LEU B CA 1
ATOM 7693 C C . LEU B 1 461 ? 5.559 13.008 33.5 1 95.5 461 LEU B C 1
ATOM 7695 O O . LEU B 1 461 ? 4.781 12.898 34.438 1 95.5 461 LEU B O 1
ATOM 7699 N N . GLY B 1 462 ? 6.75 12.484 33.469 1 93.69 462 GLY B N 1
ATOM 7700 C CA . GLY B 1 462 ? 7.285 11.844 34.656 1 93.69 462 GLY B CA 1
ATOM 7701 C C . GLY B 1 462 ? 7.57 12.828 35.781 1 93.69 462 GLY B C 1
ATOM 7702 O O . GLY B 1 462 ? 7.512 12.461 36.969 1 93.69 462 GLY B O 1
ATOM 7703 N N . SER B 1 463 ? 7.812 14.039 35.438 1 93.12 463 SER B N 1
ATOM 7704 C CA . SER B 1 463 ? 8.211 15.047 36.406 1 93.12 463 SER B CA 1
ATOM 7705 C C . SER B 1 463 ? 7.031 15.914 36.812 1 93.12 463 SER B C 1
ATOM 7707 O O . SER B 1 463 ? 7.18 16.828 37.625 1 93.12 463 SER B O 1
ATOM 7709 N N . THR B 1 464 ? 5.91 15.727 36.25 1 91.06 464 THR B N 1
ATOM 7710 C CA . THR B 1 464 ? 4.738 16.547 36.562 1 91.06 464 THR B CA 1
ATOM 7711 C C . THR B 1 464 ? 3.682 15.719 37.281 1 91.06 464 THR B C 1
ATOM 7713 O O . THR B 1 464 ? 3.678 14.484 37.188 1 91.06 464 THR B O 1
ATOM 7716 N N . ASP B 1 465 ? 2.834 16.438 38 1 89.19 465 ASP B N 1
ATOM 7717 C CA . ASP B 1 465 ? 1.763 15.805 38.75 1 89.19 465 ASP B CA 1
ATOM 7718 C C . ASP B 1 465 ? 0.651 15.305 37.844 1 89.19 465 ASP B C 1
ATOM 7720 O O . ASP B 1 465 ? 0.211 16.031 36.938 1 89.19 465 ASP B O 1
ATOM 7724 N N . SER B 1 466 ? 0.174 14.156 38.125 1 86.12 466 SER B N 1
ATOM 7725 C CA . SER B 1 466 ? -0.845 13.516 37.281 1 86.12 466 SER B CA 1
ATOM 7726 C C . SER B 1 466 ? -2.186 14.234 37.406 1 86.12 466 SER B C 1
ATOM 7728 O O . SER B 1 466 ? -3.045 14.102 36.531 1 86.12 466 SER B O 1
ATOM 7730 N N . SER B 1 467 ? -2.291 14.992 38.375 1 85.56 467 SER B N 1
ATOM 7731 C CA . SER B 1 467 ? -3.555 15.68 38.625 1 85.56 467 SER B CA 1
ATOM 7732 C C . SER B 1 467 ? -3.6 17.016 37.875 1 85.56 467 SER B C 1
ATOM 7734 O O . SER B 1 467 ? -4.672 17.609 37.719 1 85.56 467 SER B O 1
ATOM 7736 N N . ASP B 1 468 ? -2.43 17.438 37.438 1 89.25 468 ASP B N 1
ATOM 7737 C CA . ASP B 1 468 ? -2.348 18.719 36.719 1 89.25 468 ASP B CA 1
ATOM 7738 C C . ASP B 1 468 ? -2.68 18.547 35.219 1 89.25 468 ASP B C 1
ATOM 7740 O O . ASP B 1 468 ? -1.896 17.953 34.469 1 89.25 468 ASP B O 1
ATOM 7744 N N . SER B 1 469 ? -3.771 19.094 34.906 1 86.06 469 SER B N 1
ATOM 7745 C CA . SER B 1 469 ? -4.23 18.938 33.531 1 86.06 469 SER B CA 1
ATOM 7746 C C . SER B 1 469 ? -3.371 19.734 32.562 1 86.06 469 SER B C 1
ATOM 7748 O O . SER B 1 469 ? -3.402 19.516 31.344 1 86.06 469 SER B O 1
ATOM 7750 N N . SER B 1 470 ? -2.572 20.656 33.031 1 92.62 470 SER B N 1
ATOM 7751 C CA . SER B 1 470 ? -1.733 21.5 32.156 1 92.62 470 SER B CA 1
ATOM 7752 C C . SER B 1 470 ? -0.458 20.766 31.766 1 92.62 470 SER B C 1
ATOM 7754 O O . SER B 1 470 ? 0.303 21.25 30.922 1 92.62 470 SER B O 1
ATOM 7756 N N . ARG B 1 471 ? -0.282 19.609 32.281 1 95.5 471 ARG B N 1
ATOM 7757 C CA . ARG B 1 471 ? 0.961 18.875 32.062 1 95.5 471 ARG B CA 1
ATOM 7758 C C . ARG B 1 471 ? 1.141 18.531 30.578 1 95.5 471 ARG B C 1
ATOM 7760 O O . ARG B 1 471 ? 2.266 18.5 30.078 1 95.5 471 ARG B O 1
ATOM 7767 N N . TYR B 1 472 ? 0.046 18.266 29.922 1 97.75 472 TYR B N 1
ATOM 7768 C CA . TYR B 1 472 ? 0.156 17.922 28.516 1 97.75 472 TYR B CA 1
ATOM 7769 C C . TYR B 1 472 ? 0.567 19.141 27.688 1 97.75 472 TYR B C 1
ATOM 7771 O O . TYR B 1 472 ? 1.306 19 26.703 1 97.75 472 TYR B O 1
ATOM 7779 N N . THR B 1 473 ? 0.082 20.328 28.047 1 98.06 473 THR B N 1
ATOM 7780 C CA . THR B 1 473 ? 0.536 21.547 27.422 1 98.06 473 THR B CA 1
ATOM 7781 C C . THR B 1 473 ? 2.014 21.797 27.703 1 98.06 473 THR B C 1
ATOM 7783 O O . THR B 1 473 ? 2.75 22.281 26.844 1 98.06 473 THR B O 1
ATOM 7786 N N . GLN B 1 474 ? 2.402 21.469 28.906 1 97.69 474 GLN B N 1
ATOM 7787 C CA . GLN B 1 474 ? 3.818 21.578 29.25 1 97.69 474 GLN B CA 1
ATOM 7788 C C . GLN B 1 474 ? 4.672 20.672 28.359 1 97.69 474 GLN B C 1
ATOM 7790 O O . GLN B 1 474 ? 5.754 21.062 27.922 1 97.69 474 GLN B O 1
ATOM 7795 N N . ALA B 1 475 ? 4.184 19.5 28.188 1 98.38 475 ALA B N 1
ATOM 7796 C CA . ALA B 1 475 ? 4.898 18.578 27.312 1 98.38 475 ALA B CA 1
ATOM 7797 C C . ALA B 1 475 ? 5 19.125 25.891 1 98.38 475 ALA B C 1
ATOM 7799 O O . ALA B 1 475 ? 6.055 19.031 25.266 1 98.38 475 ALA B O 1
ATOM 7800 N N . ALA B 1 476 ? 3.943 19.656 25.359 1 98.75 476 ALA B N 1
ATOM 7801 C CA . ALA B 1 476 ? 3.951 20.266 24.031 1 98.75 476 ALA B CA 1
ATOM 7802 C C . ALA B 1 476 ? 4.953 21.422 23.969 1 98.75 476 ALA B C 1
ATOM 7804 O O . ALA B 1 476 ? 5.672 21.562 22.969 1 98.75 476 ALA B O 1
ATOM 7805 N N . GLN B 1 477 ? 4.984 22.203 25.031 1 98.19 477 GLN B N 1
ATOM 7806 C CA . GLN B 1 477 ? 5.91 23.328 25.109 1 98.19 477 GLN B CA 1
ATOM 7807 C C . GLN B 1 477 ? 7.359 22.859 25.031 1 98.19 477 GLN B C 1
ATOM 7809 O O . GLN B 1 477 ? 8.18 23.469 24.344 1 98.19 477 GLN B O 1
ATOM 7814 N N . GLU B 1 478 ? 7.602 21.828 25.75 1 98.12 478 GLU B N 1
ATOM 7815 C CA . GLU B 1 478 ? 8.961 21.297 25.766 1 98.12 478 GLU B CA 1
ATOM 7816 C C . GLU B 1 478 ? 9.359 20.781 24.391 1 98.12 478 GLU B C 1
ATOM 7818 O O . GLU B 1 478 ? 10.516 20.922 23.984 1 98.12 478 GLU B O 1
ATOM 7823 N N . LEU B 1 479 ? 8.461 20.109 23.734 1 98.69 479 LEU B N 1
ATOM 7824 C CA . LEU B 1 479 ? 8.727 19.609 22.391 1 98.69 479 LEU B CA 1
ATOM 7825 C C . LEU B 1 479 ? 9.031 20.75 21.438 1 98.69 479 LEU B C 1
ATOM 7827 O O . LEU B 1 479 ? 10.016 20.703 20.688 1 98.69 479 LEU B O 1
ATOM 7831 N N . VAL B 1 480 ? 8.219 21.828 21.438 1 98.62 480 VAL B N 1
ATOM 7832 C CA . VAL B 1 480 ? 8.398 22.984 20.547 1 98.62 480 VAL B CA 1
ATOM 7833 C C . VAL B 1 480 ? 9.711 23.688 20.875 1 98.62 480 VAL B C 1
ATOM 7835 O O . VAL B 1 480 ? 10.445 24.094 19.984 1 98.62 480 VAL B O 1
ATOM 7838 N N . ALA B 1 481 ? 9.961 23.844 22.188 1 97.44 481 ALA B N 1
ATOM 7839 C CA . ALA B 1 481 ? 11.195 24.5 22.609 1 97.44 481 ALA B CA 1
ATOM 7840 C C . ALA B 1 481 ? 12.422 23.719 22.141 1 97.44 481 ALA B C 1
ATOM 7842 O O . ALA B 1 481 ? 13.422 24.312 21.719 1 97.44 481 ALA B O 1
ATOM 7843 N N . ALA B 1 482 ? 12.32 22.438 22.281 1 97.12 482 ALA B N 1
ATOM 7844 C CA . ALA B 1 482 ? 13.43 21.578 21.844 1 97.12 482 ALA B CA 1
ATOM 7845 C C . ALA B 1 482 ? 13.695 21.734 20.344 1 97.12 482 ALA B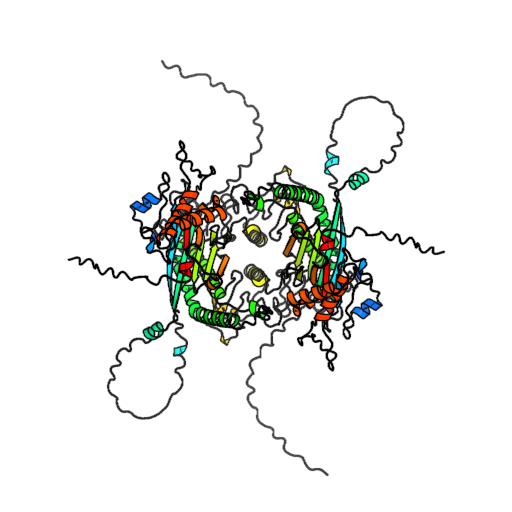 C 1
ATOM 7847 O O . ALA B 1 482 ? 14.844 21.781 19.922 1 97.12 482 ALA B O 1
ATOM 7848 N N . ALA B 1 483 ? 12.641 21.75 19.547 1 97.5 483 ALA B N 1
ATOM 7849 C CA . ALA B 1 483 ? 12.773 21.875 18.109 1 97.5 483 ALA B CA 1
ATOM 7850 C C . ALA B 1 483 ? 13.211 23.281 17.703 1 97.5 483 ALA B C 1
ATOM 7852 O O . ALA B 1 483 ? 13.977 23.453 16.75 1 97.5 483 ALA B O 1
ATOM 7853 N N . ARG B 1 484 ? 12.711 24.297 18.344 1 95.81 484 ARG B N 1
ATOM 7854 C CA . ARG B 1 484 ? 13.062 25.703 18.094 1 95.81 484 ARG B CA 1
ATOM 7855 C C . ARG B 1 484 ? 14.539 25.953 18.375 1 95.81 484 ARG B C 1
ATOM 7857 O O . ARG B 1 484 ? 15.188 26.734 17.688 1 95.81 484 ARG B O 1
ATOM 7864 N N . GLY B 1 485 ? 14.984 25.328 19.422 1 94.5 485 GLY B N 1
ATOM 7865 C CA . GLY B 1 485 ? 16.359 25.547 19.828 1 94.5 485 GLY B CA 1
ATOM 7866 C C . GLY B 1 485 ? 16.594 26.891 20.469 1 94.5 485 GLY B C 1
ATOM 7867 O O . GLY B 1 485 ? 15.672 27.484 21.031 1 94.5 485 GLY B O 1
ATOM 7868 N N . GLN B 1 486 ? 17.938 27.203 20.516 1 91.12 486 GLN B N 1
ATOM 7869 C CA . GLN B 1 486 ? 18.328 28.469 21.125 1 91.12 486 GLN B CA 1
ATOM 7870 C C . GLN B 1 486 ? 19.109 29.328 20.141 1 91.12 486 GLN B C 1
ATOM 7872 O O . GLN B 1 486 ? 19.781 28.812 19.25 1 91.12 486 GLN B O 1
ATOM 7877 N N . GLN B 1 487 ? 18.844 30.594 20.422 1 88 487 GLN B N 1
ATOM 7878 C CA . GLN B 1 487 ? 19.578 31.531 19.578 1 88 487 GLN B CA 1
ATOM 7879 C C . GLN B 1 487 ? 21.062 31.516 19.891 1 88 487 GLN B C 1
ATOM 7881 O O . GLN B 1 487 ? 21.453 31.484 21.062 1 88 487 GLN B O 1
ATOM 7886 N N . GLN B 1 488 ? 21.859 31.359 18.844 1 82.81 488 GLN B N 1
ATOM 7887 C CA . GLN B 1 488 ? 23.297 31.344 19.047 1 82.81 488 GLN B CA 1
ATOM 7888 C C . GLN B 1 488 ? 23.828 32.719 19.406 1 82.81 488 GLN B C 1
ATOM 7890 O O . GLN B 1 488 ? 23.359 33.719 18.875 1 82.81 488 GLN B O 1
ATOM 7895 N N . ALA B 1 489 ? 24.922 32.625 20.297 1 73.81 489 ALA B N 1
ATOM 7896 C CA . ALA B 1 489 ? 25.578 33.875 20.703 1 73.81 489 ALA B CA 1
ATOM 7897 C C . ALA B 1 489 ? 26.312 34.5 19.547 1 73.81 489 ALA B C 1
ATOM 7899 O O . ALA B 1 489 ? 27.078 33.844 18.844 1 73.81 489 ALA B O 1
ATOM 7900 N N . GLY B 1 490 ? 25.906 35.719 19.125 1 69.06 490 GLY B N 1
ATOM 7901 C CA . GLY B 1 490 ? 26.609 36.469 18.094 1 69.06 490 GLY B CA 1
ATOM 7902 C C . GLY B 1 490 ? 25.828 36.594 16.812 1 69.06 490 GLY B C 1
ATOM 7903 O O . GLY B 1 490 ? 26.078 37.469 15.992 1 69.06 490 GLY B O 1
ATOM 7904 N N . ASN B 1 491 ? 25.188 35.531 16.484 1 67.75 491 ASN B N 1
ATOM 7905 C CA . ASN B 1 491 ? 24.375 35.625 15.281 1 67.75 491 ASN B CA 1
ATOM 7906 C C . ASN B 1 491 ? 22.891 35.406 15.586 1 67.75 491 ASN B C 1
ATOM 7908 O O . ASN B 1 491 ? 22.438 34.25 15.664 1 67.75 491 ASN B O 1
ATOM 7912 N N . LEU B 1 492 ? 22.25 36.5 15.719 1 68.06 492 LEU B N 1
ATOM 7913 C CA . LEU B 1 492 ? 20.859 36.5 16.188 1 68.06 492 LEU B CA 1
ATOM 7914 C C . LEU B 1 492 ? 19.953 35.812 15.188 1 68.06 492 LEU B C 1
ATOM 7916 O O . LEU B 1 492 ? 18.797 35.469 15.508 1 68.06 492 LEU B O 1
ATOM 7920 N N . LYS B 1 493 ? 20.484 35.375 14.102 1 73.12 493 LYS B N 1
ATOM 7921 C CA . LYS B 1 493 ? 19.625 34.781 13.078 1 73.12 493 LYS B CA 1
ATOM 7922 C C . LYS B 1 493 ? 19.797 33.281 13.031 1 73.12 493 LYS B C 1
ATOM 7924 O O . LYS B 1 493 ? 19.047 32.562 12.352 1 73.12 493 LYS B O 1
ATOM 7929 N N . ARG B 1 494 ? 20.672 32.844 13.828 1 82.69 494 ARG B N 1
ATOM 7930 C CA . ARG B 1 494 ? 20.953 31.406 13.773 1 82.69 494 ARG B CA 1
ATOM 7931 C C . ARG B 1 494 ? 20.422 30.688 15.008 1 82.69 494 ARG B C 1
ATOM 7933 O O . ARG B 1 494 ? 20.625 31.141 16.141 1 82.69 494 ARG B O 1
ATOM 7940 N N . TRP B 1 495 ? 19.656 29.688 14.781 1 90 495 TRP B N 1
ATOM 7941 C CA . TRP B 1 495 ? 19.078 28.859 15.844 1 90 495 TRP B CA 1
ATOM 7942 C C . TRP B 1 495 ? 19.703 27.469 15.859 1 90 495 TRP B C 1
ATOM 7944 O O . TRP B 1 495 ? 19.875 26.844 14.812 1 90 495 TRP B O 1
ATOM 7954 N N . ALA B 1 496 ? 20.125 27.047 17.078 1 89.38 496 ALA B N 1
ATOM 7955 C CA . ALA B 1 496 ? 20.766 25.75 17.203 1 89.38 496 ALA B CA 1
ATOM 7956 C C . ALA B 1 496 ? 20.094 24.922 18.297 1 89.38 496 ALA B C 1
ATOM 7958 O O . ALA B 1 496 ? 19.594 25.469 19.281 1 89.38 496 ALA B O 1
ATOM 7959 N N . MET B 1 497 ? 20.172 23.625 18.078 1 90.44 497 MET B N 1
ATOM 7960 C CA . MET B 1 497 ? 19.656 22.719 19.094 1 90.44 497 MET B CA 1
ATOM 7961 C C . MET B 1 497 ? 20.625 22.594 20.25 1 90.44 497 MET B C 1
ATOM 7963 O O . MET B 1 497 ? 21.797 22.938 20.125 1 90.44 497 MET B O 1
ATOM 7967 N N . ASN B 1 498 ? 20.078 22.078 21.328 1 82.12 498 ASN B N 1
ATOM 7968 C CA . ASN B 1 498 ? 20.938 21.844 22.484 1 82.12 498 ASN B CA 1
ATOM 7969 C C . ASN B 1 498 ? 22.016 20.812 22.188 1 82.12 498 ASN B C 1
ATOM 7971 O O . ASN B 1 498 ? 23.109 20.875 22.75 1 82.12 498 ASN B O 1
ATOM 7975 N N . THR B 1 499 ? 21.719 19.938 21.234 1 79.88 499 THR B N 1
ATOM 7976 C CA . THR B 1 499 ? 22.641 18.875 20.891 1 79.88 499 THR B CA 1
ATOM 7977 C C . THR B 1 499 ? 23.625 19.328 19.812 1 79.88 499 THR B C 1
ATOM 7979 O O . THR B 1 499 ? 24.531 18.578 19.422 1 79.88 499 THR B O 1
ATOM 7982 N N . GLY B 1 500 ? 23.609 20.672 19.359 1 76.44 500 GLY B N 1
ATOM 7983 C CA . GLY B 1 500 ? 24.578 21.234 18.422 1 76.44 500 GLY B CA 1
ATOM 7984 C C . GLY B 1 500 ? 24.062 21.25 17 1 76.44 500 GLY B C 1
ATOM 7985 O O . GLY B 1 500 ? 24.625 21.938 16.141 1 76.44 500 GLY B O 1
ATOM 7986 N N . GLY B 1 501 ? 23.094 20.469 16.703 1 83.12 501 GLY B N 1
ATOM 7987 C CA . GLY B 1 501 ? 22.594 20.453 15.336 1 83.12 501 GLY B CA 1
ATOM 7988 C C . GLY B 1 501 ? 21.703 21.641 15.016 1 83.12 501 GLY B C 1
ATOM 7989 O O . GLY B 1 501 ? 21.453 22.484 15.867 1 83.12 501 GLY B O 1
ATOM 7990 N N . HIS B 1 502 ? 21.422 21.828 13.719 1 87.5 502 HIS B N 1
ATOM 7991 C CA . HIS B 1 502 ? 20.531 22.906 13.297 1 87.5 502 HIS B CA 1
ATOM 7992 C C . HIS B 1 502 ? 19.141 22.734 13.883 1 87.5 502 HIS B C 1
ATOM 7994 O O . HIS B 1 502 ? 18.609 21.625 13.922 1 87.5 502 HIS B O 1
ATOM 8000 N N . ALA B 1 503 ? 18.609 23.906 14.336 1 93.31 503 ALA B N 1
ATOM 8001 C CA . ALA B 1 503 ? 17.234 23.922 14.828 1 93.31 503 ALA B CA 1
ATOM 8002 C C . ALA B 1 503 ? 16.234 24.047 13.672 1 93.31 503 ALA B C 1
ATOM 8004 O O . ALA B 1 503 ? 16.641 24.109 12.508 1 93.31 503 ALA B O 1
ATOM 8005 N N . SER B 1 504 ? 15.008 23.969 14.07 1 95.25 504 SER B N 1
ATOM 8006 C CA . SER B 1 504 ? 13.969 24.062 13.047 1 95.25 504 SER B CA 1
ATOM 8007 C C . SER B 1 504 ? 13.797 25.5 12.57 1 95.25 504 SER B C 1
ATOM 8009 O O . SER B 1 504 ? 13.719 26.422 13.375 1 95.25 504 SER B O 1
ATOM 8011 N N . TYR B 1 505 ? 13.758 25.734 11.281 1 93.19 505 TYR B N 1
ATOM 8012 C CA . TYR B 1 505 ? 13.539 27.062 10.711 1 93.19 505 TYR B CA 1
ATOM 8013 C C . TYR B 1 505 ? 12.125 27.188 10.164 1 93.19 505 TYR B C 1
ATOM 8015 O O . TYR B 1 505 ? 11.789 28.188 9.523 1 93.19 505 TYR B O 1
ATOM 8023 N N . ASP B 1 506 ? 11.359 26.219 10.398 1 95.12 506 ASP B N 1
ATOM 8024 C CA . ASP B 1 506 ? 9.969 26.203 9.945 1 95.12 506 ASP B CA 1
ATOM 8025 C C . ASP B 1 506 ? 9.016 26.484 11.102 1 95.12 506 ASP B C 1
ATOM 8027 O O . ASP B 1 506 ? 9.43 26.531 12.258 1 95.12 506 ASP B O 1
ATOM 8031 N N . ASP B 1 507 ? 7.727 26.781 10.711 1 98.06 507 ASP B N 1
ATOM 8032 C CA . ASP B 1 507 ? 6.699 26.828 11.75 1 98.06 507 ASP B CA 1
ATOM 8033 C C . ASP B 1 507 ? 6.605 25.5 12.492 1 98.06 507 ASP B C 1
ATOM 8035 O O . ASP B 1 507 ? 6.723 24.438 11.891 1 98.06 507 ASP B O 1
ATOM 8039 N N . ILE B 1 508 ? 6.469 25.547 13.812 1 98.56 508 ILE B N 1
ATOM 8040 C CA . ILE B 1 508 ? 6.371 24.344 14.641 1 98.56 508 ILE B CA 1
ATOM 8041 C C . ILE B 1 508 ? 5.031 24.328 15.367 1 98.56 508 ILE B C 1
ATOM 8043 O O . ILE B 1 508 ? 4.699 25.266 16.094 1 98.56 508 ILE B O 1
ATOM 8047 N N . THR B 1 509 ? 4.281 23.359 15.148 1 98.81 509 THR B N 1
ATOM 8048 C CA . THR B 1 509 ? 3.008 23.172 15.836 1 98.81 509 THR B CA 1
ATOM 8049 C C . THR B 1 509 ? 2.896 21.75 16.391 1 98.81 509 THR B C 1
ATOM 8051 O O . THR B 1 509 ? 3.166 20.781 15.688 1 98.81 509 THR B O 1
ATOM 8054 N N . VAL B 1 510 ? 2.471 21.625 17.703 1 98.88 510 VAL B N 1
ATOM 8055 C CA . VAL B 1 510 ? 2.457 20.328 18.344 1 98.88 510 VAL B CA 1
ATOM 8056 C C . VAL B 1 510 ? 1.188 20.172 19.188 1 98.88 510 VAL B C 1
ATOM 8058 O O . VAL B 1 510 ? 0.803 21.094 19.906 1 98.88 510 VAL B O 1
ATOM 8061 N N . PHE B 1 511 ? 0.514 19.047 19.047 1 98.88 511 PHE B N 1
ATOM 8062 C CA . PHE B 1 511 ? -0.498 18.547 19.984 1 98.88 511 PHE B CA 1
ATOM 8063 C C . PHE B 1 511 ? 0.035 17.375 20.797 1 98.88 511 PHE B C 1
ATOM 8065 O O . PHE B 1 511 ? 0.768 16.531 20.281 1 98.88 511 PHE B O 1
ATOM 8072 N N . VAL B 1 512 ? -0.279 17.312 22.016 1 98.75 512 VAL B N 1
ATOM 8073 C CA . VAL B 1 512 ? -0.082 16.141 22.859 1 98.75 512 VAL B CA 1
ATOM 8074 C C . VAL B 1 512 ? -1.428 15.656 23.391 1 98.75 512 VAL B C 1
ATOM 8076 O O . VAL B 1 512 ? -1.999 16.266 24.297 1 98.75 512 VAL B O 1
ATOM 8079 N N . ILE B 1 513 ? -1.841 14.555 22.938 1 98.25 513 ILE B N 1
ATOM 8080 C CA . ILE B 1 513 ? -3.188 14.07 23.219 1 98.25 513 ILE B CA 1
ATOM 8081 C C . ILE B 1 513 ? -3.129 12.93 24.234 1 98.25 513 ILE B C 1
ATOM 8083 O O . ILE B 1 513 ? -2.625 11.852 23.938 1 98.25 513 ILE B O 1
ATOM 8087 N N . PRO B 1 514 ? -3.709 13.141 25.422 1 96.44 514 PRO B N 1
ATOM 8088 C CA . PRO B 1 514 ? -3.73 12.062 26.422 1 96.44 514 PRO B CA 1
ATOM 8089 C C . PRO B 1 514 ? -4.766 10.984 26.094 1 96.44 514 PRO B C 1
ATOM 8091 O O . PRO B 1 514 ? -5.949 11.289 25.938 1 96.44 514 PRO B O 1
ATOM 8094 N N . LEU B 1 515 ? -4.367 9.734 26.078 1 95.06 515 LEU B N 1
ATOM 8095 C CA . LEU B 1 515 ? -5.242 8.641 25.672 1 95.06 515 LEU B CA 1
ATOM 8096 C C . LEU B 1 515 ? -6.168 8.227 26.812 1 95.06 515 LEU B C 1
ATOM 8098 O O . LEU B 1 515 ? -7.254 7.691 26.578 1 95.06 515 LEU B O 1
ATOM 8102 N N . LYS B 1 516 ? -5.734 8.461 28.016 1 89.94 516 LYS B N 1
ATOM 8103 C CA . LYS B 1 516 ? -6.555 8.148 29.172 1 89.94 516 LYS B CA 1
ATOM 8104 C C . LYS B 1 516 ? -7.918 8.82 29.094 1 89.94 516 LYS B C 1
ATOM 8106 O O . LYS B 1 516 ? -8.945 8.211 29.406 1 89.94 516 LYS B O 1
ATOM 8111 N N . TYR B 1 517 ? -7.949 10.023 28.625 1 87.44 517 TYR B N 1
ATOM 8112 C CA . TYR B 1 517 ? -9.18 10.805 28.594 1 87.44 517 TYR B CA 1
ATOM 8113 C C . TYR B 1 517 ? -9.938 10.578 27.297 1 87.44 517 TYR B C 1
ATOM 8115 O O . TYR B 1 517 ? -11.078 11.016 27.141 1 87.44 517 TYR B O 1
ATOM 8123 N N . CYS B 1 518 ? -9.312 9.984 26.359 1 82.06 518 CYS B N 1
ATOM 8124 C CA . CYS B 1 518 ? -9.984 9.578 25.141 1 82.06 518 CYS B CA 1
ATOM 8125 C C . CYS B 1 518 ? -10.867 8.352 25.375 1 82.06 518 CYS B C 1
ATOM 8127 O O . CYS B 1 518 ? -11.938 8.227 24.781 1 82.06 518 CYS B O 1
ATOM 8129 N N . ALA B 1 519 ? -10.398 7.539 26.172 1 77.12 519 ALA B N 1
ATOM 8130 C CA . ALA B 1 519 ? -11.141 6.328 26.5 1 77.12 519 ALA B CA 1
ATOM 8131 C C . ALA B 1 519 ? -12.266 6.629 27.484 1 77.12 519 ALA B C 1
ATOM 8133 O O . ALA B 1 519 ? -13.359 6.078 27.375 1 77.12 519 ALA B O 1
ATOM 8134 N N . ALA B 1 520 ? -11.891 7.473 28.469 1 74.75 520 ALA B N 1
ATOM 8135 C CA . ALA B 1 520 ? -12.859 7.875 29.484 1 74.75 520 ALA B CA 1
ATOM 8136 C C . ALA B 1 520 ? -12.883 9.391 29.641 1 74.75 520 ALA B C 1
ATOM 8138 O O . ALA B 1 520 ? -12.055 9.953 30.375 1 74.75 520 ALA B O 1
ATOM 8139 N N . PRO B 1 521 ? -13.805 9.992 28.953 1 72.19 521 PRO B N 1
ATOM 8140 C CA . PRO B 1 521 ? -13.844 11.461 29.031 1 72.19 521 PRO B CA 1
ATOM 8141 C C . PRO B 1 521 ? -14.133 11.969 30.438 1 72.19 521 PRO B C 1
ATOM 8143 O O . PRO B 1 521 ? -14.852 11.312 31.203 1 72.19 521 PRO 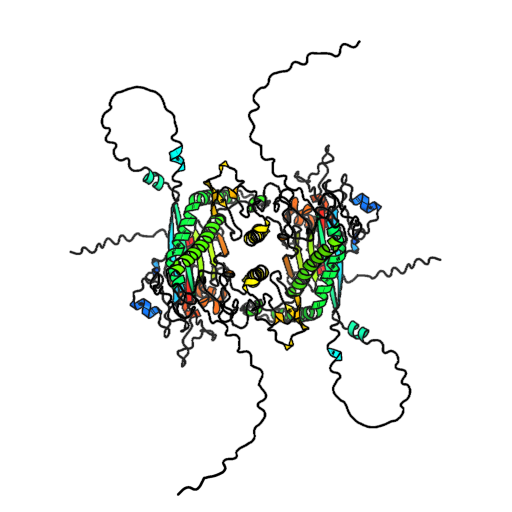B O 1
ATOM 8146 N N . PRO B 1 522 ? -13.336 13.031 30.828 1 63.91 522 PRO B N 1
ATOM 8147 C CA . PRO B 1 522 ? -13.531 13.57 32.188 1 63.91 522 PRO B CA 1
ATOM 8148 C C . PRO B 1 522 ? -14.977 14.008 32.438 1 63.91 522 PRO B C 1
ATOM 8150 O O . PRO B 1 522 ? -15.656 14.469 31.516 1 63.91 522 PRO B O 1
ATOM 8153 N N . THR B 1 523 ? -15.633 13.477 33.438 1 57.91 523 THR B N 1
ATOM 8154 C CA . THR B 1 523 ? -17 13.789 33.844 1 57.91 523 THR B CA 1
ATOM 8155 C C . THR B 1 523 ? -17.125 15.25 34.25 1 57.91 523 THR B C 1
ATOM 8157 O O . THR B 1 523 ? -18.219 15.812 34.25 1 57.91 523 THR B O 1
ATOM 8160 N N . ASN B 1 524 ? -16.125 15.938 34.719 1 47.34 524 ASN B N 1
ATOM 8161 C CA . ASN B 1 524 ? -16.297 17.234 35.375 1 47.34 524 ASN B CA 1
ATOM 8162 C C . ASN B 1 524 ? -16.469 18.344 34.344 1 47.34 524 ASN B C 1
ATOM 8164 O O . ASN B 1 524 ? -15.648 19.266 34.25 1 47.34 524 ASN B O 1
ATOM 8168 N N . LEU B 1 525 ? -16.859 18.156 33.156 1 43.91 525 LEU B N 1
ATOM 8169 C CA . LEU B 1 525 ? -17.156 19.406 32.469 1 43.91 525 LEU B CA 1
ATOM 8170 C C . LEU B 1 525 ? -18.125 20.25 33.281 1 43.91 525 LEU B C 1
ATOM 8172 O O . LEU B 1 525 ? -19.344 20.031 33.219 1 43.91 525 LEU B O 1
ATOM 8176 N N . GLU B 1 526 ? -17.875 20.656 34.406 1 36.03 526 GLU B N 1
ATOM 8177 C CA . GLU B 1 526 ? -18.672 21.656 35.094 1 36.03 526 GLU B CA 1
ATOM 8178 C C . GLU B 1 526 ? -19.016 22.828 34.156 1 36.03 526 GLU B C 1
ATOM 8180 O O . GLU B 1 526 ? -18.125 23.422 33.531 1 36.03 526 GLU B O 1
ATOM 8185 N N . GLU B 1 527 ? -20.156 22.828 33.531 1 36.47 527 GLU B N 1
ATOM 8186 C CA . GLU B 1 527 ? -20.812 24.062 33.094 1 36.47 527 GLU B CA 1
ATOM 8187 C C . GLU B 1 527 ? -20.562 25.203 34.062 1 36.47 527 GLU B C 1
ATOM 8189 O O . GLU B 1 527 ? -21.047 25.172 35.188 1 36.47 527 GLU B O 1
ATOM 8194 N N . GLU B 1 528 ? -19.438 25.766 34.219 1 32.78 528 GLU B N 1
ATOM 8195 C CA . GLU B 1 528 ? -19.469 27.078 34.875 1 32.78 528 GLU B CA 1
ATOM 8196 C C . GLU B 1 528 ? -20.531 27.969 34.25 1 32.78 528 GLU B C 1
ATOM 8198 O O . GLU B 1 528 ? -20.484 28.266 33.062 1 32.78 528 GLU B O 1
ATOM 8203 N N . GLU B 1 529 ? -21.812 27.922 34.656 1 31.22 529 GLU B N 1
ATOM 8204 C CA . GLU B 1 529 ? -22.812 28.969 34.594 1 31.22 529 GLU B CA 1
ATOM 8205 C C . GLU B 1 529 ? -22.234 30.328 34.938 1 31.22 529 GLU B C 1
ATOM 8207 O O . GLU B 1 529 ? -21.891 30.578 36.094 1 31.22 529 GLU B O 1
ATOM 8212 N N . ASP B 1 530 ? -21.281 30.891 34.25 1 31 530 ASP B N 1
ATOM 8213 C CA . ASP B 1 530 ? -21.047 32.312 34.375 1 31 530 ASP B CA 1
ATOM 8214 C C . ASP B 1 530 ? -22.344 33.094 34.156 1 31 530 ASP B C 1
ATOM 8216 O O . ASP B 1 530 ? -22.828 33.188 33 1 31 530 ASP B O 1
ATOM 8220 N N . ASP B 1 531 ? -23.312 33.062 35 1 29.12 531 ASP B N 1
ATOM 8221 C CA . ASP B 1 531 ? -24.359 34.031 35.25 1 29.12 531 ASP B CA 1
ATOM 8222 C C . ASP B 1 531 ? -23.797 35.469 35.375 1 29.12 531 ASP B C 1
ATOM 8224 O O . ASP B 1 531 ? -24.484 36.375 35.812 1 29.12 531 ASP B O 1
ATOM 8228 N N . ASP B 1 532 ? -22.562 35.812 35.469 1 29.27 532 ASP B N 1
ATOM 8229 C CA . ASP B 1 532 ? -22.375 37.281 35.469 1 29.27 532 ASP B CA 1
ATOM 8230 C C . ASP B 1 532 ? -22.844 37.906 34.188 1 29.27 532 ASP B C 1
ATOM 8232 O O . ASP B 1 532 ? -22.219 37.75 33.125 1 29.27 532 ASP B O 1
ATOM 8236 N N . MET B 1 533 ? -24.172 37.812 33.812 1 27.25 533 MET B N 1
ATOM 8237 C CA . MET B 1 533 ? -24.859 38.844 33.031 1 27.25 533 MET B CA 1
ATOM 8238 C C . MET B 1 533 ? -24.391 40.219 33.438 1 27.25 533 MET B C 1
ATOM 8240 O O . MET B 1 533 ? -24.453 40.594 34.625 1 27.25 533 MET B O 1
ATOM 8244 N N . LEU B 1 534 ? -23.375 40.875 32.812 1 26.25 534 LEU B N 1
ATOM 8245 C CA . LEU B 1 534 ? -23.172 42.312 32.781 1 26.25 534 LEU B CA 1
ATOM 8246 C C . LEU B 1 534 ? -24.516 43.031 32.719 1 26.25 534 LEU B C 1
ATOM 8248 O O . LEU B 1 534 ? -25.297 42.812 31.781 1 26.25 534 LEU B O 1
ATOM 8252 N N . SER B 1 535 ? -25.234 43.125 33.844 1 25.27 535 SER B N 1
ATOM 8253 C CA . SER B 1 535 ? -26.203 44.188 34.156 1 25.27 535 SER B CA 1
ATOM 8254 C C . SER B 1 535 ? -25.688 45.562 33.688 1 25.27 535 SER B C 1
ATOM 8256 O O . SER B 1 535 ? -24.812 46.125 34.344 1 25.27 535 SER B O 1
ATOM 8258 N N . LEU B 1 536 ? -25.391 45.75 32.469 1 21.56 536 LEU B N 1
ATOM 8259 C CA . LEU B 1 536 ? -25.438 47.125 31.922 1 21.56 536 LEU B CA 1
ATOM 8260 C C . LEU B 1 536 ? -26.781 47.781 32.25 1 21.56 536 LEU B C 1
ATOM 8262 O O . LEU B 1 536 ? -27.828 47.344 31.766 1 21.56 536 LEU B O 1
ATOM 8266 N N . GLU B 1 537 ? -26.859 48.156 33.562 1 21.2 537 GLU B N 1
ATOM 8267 C CA . GLU B 1 537 ? -27.438 49.469 33.875 1 21.2 537 GLU B CA 1
ATOM 8268 C C . GLU B 1 537 ? -26.656 50.594 33.219 1 21.2 537 GLU B C 1
ATOM 8270 O O . GLU B 1 537 ? -25.422 50.562 33.125 1 21.2 537 GLU B O 1
#

Secondary structure (DSSP, 8-state):
----------------------------S--EETTS-SSSSTT--------SS-----GGG---HHHHHHHT-TTT---B--S-GGGSGGG-EEEEE--SSSSSS--EEEEEEEEEEE-----GGGGTT------------------------THHHHHHTS-EEEEEEEEEEEEES-SHHHHHHHHHHHHHHHHHHHHTHHHHHHHHHHHHHHHHHHHHS---SSTTS---HHHHTSPPHHHHHHHHHHHHHHHHHHHHHHHTTTS---SEEEEEEEEEETTEEEEEEESS-EEEEE-SS-EEE-S----TTTTHHHHHHHHHH-GGGTTTT-BS-EESS---GGGTTSEEEEE-TT-SS-EEEE--GGGGSPBSEE-SSSS-EETTTBS-SB-EE-TTEE-TTT--B-GGG-B-PPEEEEEEGGGSSS--TT-EEEEE-HHHHTT--HHHHHHHHHHHHHSS-TT-TTHHHHHHHHHHHHHH-EEETTEEEEEE-TTSSB---S-EEEEEEESHHHHS--S--------------/----------------------------S--EETTS-SSSSTT--------SS-----GGG---HHHHHHHT-TTT---B--S-GGGSGGG-EEEEE--SSSSSS--EEEEEEEEEEE-----GGGSGGGG----------------------THHHHHHTS-EEEEEEEEEEEEES-SHHHHHHHHHHHHHHHHHHHHTHHHHHHHHHHHHHHHHHHHHS---SSTTS---HHHHTSPPHHHHHHHHHHHHHHHHHHHHHHHTTTS---SEEEEEEEEEETTEEEEEEESS-EEEEE-SS-EEE-S----TTTTHHHHHHHHHH-GGGTTTT-BS-EESS---GGGTTSEEEEE-TT-SS-EEEE--GGGGSPBSEE-SSSS-EETTTBS-SB-EE-TTEE-TTT--B-GGG-B-PPEEEEEEGGGSSS--TT-EEEEE-HHHHTT--HHHHHHHHHHHHHSS-TT-TTHHHHHHHHHHHHHH-EEETTEEEEEE-TTSSB---S-EEEEEEESHHHHS--S--------------

Radius of gyration: 35.92 Å; Cα contacts (8 Å, |Δi|>4): 1960; chains: 2; bounding box: 138×125×82 Å

pLDDT: mean 79.16, std 26.65, range [15.1, 98.94]

Solvent-accessible surface area (backbone atoms only — not comparable to full-atom values): 59515 Å² total; per-residue (Å²): 138,91,78,90,68,82,79,83,76,80,77,80,85,74,82,77,74,80,70,77,78,70,72,70,74,78,80,67,52,59,69,44,46,64,72,49,38,76,79,65,81,91,74,70,65,55,76,52,78,51,58,88,65,76,92,74,72,43,72,77,39,69,66,47,74,68,48,53,55,54,56,43,34,51,80,75,34,59,80,44,57,47,76,53,37,74,72,32,64,64,34,34,8,36,19,33,30,32,23,63,62,78,55,79,56,54,23,56,32,38,38,75,43,75,42,81,40,48,46,65,75,80,67,68,73,69,70,62,70,71,64,73,86,73,76,77,83,76,86,72,77,79,71,74,82,70,76,71,65,80,66,76,61,61,68,58,59,58,54,71,71,42,59,68,50,68,32,39,42,39,38,42,21,43,27,40,74,41,36,49,36,11,52,52,46,48,73,42,41,66,57,38,35,48,54,40,42,19,72,45,36,64,59,35,53,54,41,45,52,53,54,51,52,52,48,51,50,58,61,69,48,72,72,73,73,65,73,82,56,71,74,42,78,65,62,76,70,50,87,49,43,67,29,42,53,42,16,15,49,40,50,19,38,43,50,45,35,50,48,48,56,57,44,48,76,68,23,44,47,44,34,16,20,24,34,33,34,42,37,38,46,91,43,28,41,36,38,36,34,13,7,51,32,44,35,33,36,28,44,96,90,41,62,44,74,60,52,66,60,32,22,35,67,73,40,38,44,62,51,23,41,49,37,66,77,38,46,77,59,45,52,92,62,38,20,66,50,45,57,83,59,90,66,54,84,85,42,55,75,33,78,42,49,33,34,48,41,88,48,89,20,33,36,77,42,70,37,50,79,73,63,57,36,51,39,36,66,30,71,88,46,101,58,38,15,40,64,39,47,41,60,54,31,22,26,36,60,32,76,53,30,25,38,66,87,79,60,36,65,48,37,87,69,47,34,40,64,46,54,74,36,77,45,61,55,78,78,45,67,90,70,40,88,69,25,31,35,38,36,31,32,46,22,38,56,74,63,39,52,68,62,56,51,36,49,52,39,51,53,44,55,69,73,43,61,89,82,45,50,47,46,33,26,50,30,16,40,50,54,48,47,55,25,45,34,40,71,40,90,91,40,78,82,40,44,26,24,93,88,68,46,72,29,34,52,41,43,27,43,32,36,24,37,39,47,38,31,60,67,49,62,75,81,76,71,66,76,75,76,76,70,78,67,80,74,80,118,144,79,96,78,79,79,83,80,76,79,76,80,81,77,82,78,74,81,68,80,78,71,73,69,75,78,82,67,51,59,70,44,47,62,72,50,37,75,76,65,78,90,74,70,66,55,74,52,78,50,56,87,64,77,92,74,72,39,72,78,39,68,68,50,75,67,48,53,57,54,55,42,36,50,80,74,35,59,80,43,56,48,76,53,38,74,72,31,65,62,34,34,9,36,20,34,30,33,23,63,61,75,54,80,56,54,22,55,32,37,39,74,41,73,40,80,39,50,46,67,79,82,71,72,78,71,72,66,71,74,61,70,85,78,77,80,86,82,86,76,76,79,71,75,81,71,75,73,65,81,67,77,62,61,67,59,60,58,56,70,71,43,60,68,49,68,32,41,42,38,38,41,23,44,26,40,75,41,35,48,38,11,53,51,46,49,72,43,42,65,57,38,35,49,54,40,42,20,73,45,35,63,61,35,54,54,41,45,51,52,55,51,51,52,48,52,49,57,62,68,47,72,73,72,74,65,72,83,55,71,73,41,77,67,59,76,68,50,86,49,43,67,29,43,54,42,16,15,48,42,50,20,37,44,49,44,33,50,48,48,56,57,42,47,76,68,24,44,48,43,34,15,20,23,32,34,35,42,36,38,46,91,43,28,39,36,38,37,34,13,8,52,29,45,34,33,37,30,44,97,91,43,63,44,72,59,51,67,59,33,22,34,68,74,40,40,42,62,50,24,40,49,36,67,77,37,45,78,59,46,51,92,63,38,20,66,51,46,57,82,60,90,66,54,82,85,42,53,75,33,77,44,49,32,34,49,41,87,48,87,21,33,36,78,42,67,36,50,78,73,62,56,36,50,39,36,65,30,71,89,45,99,56,39,16,40,64,39,44,39,59,55,33,22,26,38,59,33,76,51,30,26,38,66,88,79,60,36,67,48,37,87,69,47,33,40,63,47,53,74,36,78,44,61,54,76,77,44,70,90,70,41,89,70,26,32,35,40,36,30,32,47,24,39,56,75,61,38,52,69,62,55,50,37,50,53,38,49,53,43,54,68,74,42,60,88,82,46,50,48,45,34,26,50,31,16,40,51,53,46,48,55,23,44,34,39,71,39,91,92,40,78,82,42,42,28,24,91,87,69,45,74,29,34,53,41,44,27,43,32,36,25,36,38,45,38,32,62,66,50,64,77,79,75,72,66,77,75,77,75,69,79,66,82,74,78,122